Protein 2RFQ (pdb70)

Nearest PDB structures (foldseek):
  2rfq-assembly1_D  TM=1.002E+00  e=4.373E-58  Rhodococcus jostii RHA1
  2rfq-assembly1_C  TM=9.983E-01  e=3.702E-56  Rhodococcus jostii RHA1
  2rfq-assembly1_B  TM=1.002E+00  e=1.526E-55  Rhodococcus jostii RHA1
  3afe-assembly1_D  TM=9.968E-01  e=5.371E-48  Mycobacterium tuberculosis
  7f72-assembly1_A  TM=9.058E-01  e=1.325E-21  Mycobacterium tuberculosis H37Rv

CATH classification: 1.10.540.10 (+2 more: 2.40.110.10, 1.20.140.10)

Solvent-accessible surface area: 53450 Å² total

Foldseek 3Di:
DCVPQLVLLVVCLVVLLVCQQVLLVVLADDPVNCSNVVSLLLLACAFVVLVGNVHQVLVNLVSLLQSLLRHLLRSLLSLQQSCVNLVQLLFAPVLVCVQRVPHSSATEWEAAPEFEFEDDVQATFTWDKGFQGFNHVRHQKYWYWYFYAYPNDGDFIKTAIGGNVQWDWDQDQDDQASSSRSRTITGGDRDGGGPRRMGTLVVLVVVRNSCVPRVRLSSNHPLLSVLLSLQSSLLNLNSLLVLLCVVLVVVLVPDDDPDCSVDPVLLVVLSVQLVVLSVQLSCQSSVLSNVCSVCSVVVHHRDPLSSLSNLQSSLVSLVSSLVSLVSSLVSVPPVSVDPPGPSVRSNSHSVVSCPDPSNPNVVSVCSVCVVVVHDDDPRD/DLVPDQLVLLVVCLVVLLVCQQVLLVVLAHDPVLCSNVVSLLLLACAFVVLVGNVHQVLSNLVSLLQSLLRHLLSSLLSLQQSCVNLVQLLFAPVSQCVQRVPPSSATEWEAAPAFEFEDDPQATFTWDKGFQGFNRVRHQKYWYWYFYAYPRDGDFIKTAIGGNVQWDWDQDQDDQASSSRSRTITGGDRDGTGPSRMGTLVVLVVNRNSCVVRVRLSSPHPLLSVLLSLQSSLLNLNSLLVLLCVVLVVVCVPDDPCSVDPVLLVVLSVQLVVLSVQLSCQSSVLSNVCSVCSVVVHHDDPLSSLSSLQSSLVSLVSSLVSLVSSLVSVPPVSVDPPGPSVRSNSHSVVSCPDPSNPNCVSVCSVCVVVVHDDDPRD/DCPDQLVLLVVCLVVLLVCQQVLLVVLAADPVNCSNVVSLLLLACAFVVLVGNVHQVLVNLVSLLQNLLRHLLVSLLSLQQSCVNLVQLLFAPVLQCVQRVPHSSATEWEAAPAQEFEDDVQFTFTFDKGFQGFNHVRHQKYWYWYFYDYPHDGDFIKTAIGGNVQWDWDQDQDDQASSSRSRTITGGDRDGTGPSRIGTLVVLVVVRNSCVPRVDLSSAACLLSVLLSLQSSLLNLNSLLVLLCVVVVVVDPPVLLVVLSVQLVVLSVQLSCQSSVLSNVCSVQSVVVHHRDVLSSLSNLLSSLVSLVSSLVSLVSSLVSSPPVSVDPPGPSVRSNSHSVVSCPDPSNPNCVSVCSVCVVVVHDDDPRD/DVPDQLCLLVVCLVVLQLCQQVLLVVLAHDPVLVSNVVSLLLLACAFVVLVHVVHQVLVNLVSLLQSLLRHLLSSLLSLQFSCVNLVQLLFAPVLQCVQRVPHSSATEWEAAPAQEFEDDVQFTFTWDKGFQGFNRVRHQKYWYWHFYAYPRDGDFIKTAIGGNVQWDWDQDQDDQASSSRSRTITGGHRDGGGPRRIGTLVVCVVNRNSCVPRVQLSSPHPLLSVLLSLQSSLLSLNSLLVQLCVVVVVVVCPDVLLVVLSVLLVVLSVQLSCQSSVLSNVCSVCSVVVHHDDVLSSLSNLQSSLVSLVSSLVSLVSSLVSSPPVNPDPPGPSVRSNSHSVVSCPDPSNPNCVSVCSVCVVVVHDDDPRD

Structure (mmCIF, N/CA/C/O backbone):
data_2RFQ
#
_entry.id   2RFQ
#
_cell.length_a   73.283
_cell.length_b   76.137
_cell.length_c   80.881
_cell.angle_alpha   83.78
_cell.angle_beta   75.95
_cell.angle_gamma   89.99
#
_symmetry.space_group_name_H-M   'P 1'
#
loop_
_entity.id
_entity.type
_entity.pdbx_description
1 polymer '3-HSA hydroxylase, oxygenase'
2 non-polymer 3-PYRIDINIUM-1-YLPROPANE-1-SULFONATE
3 water water
#
loop_
_atom_site.group_PDB
_atom_site.id
_atom_site.type_symbol
_atom_site.label_atom_id
_atom_site.label_alt_id
_atom_site.label_comp_id
_atom_site.label_asym_id
_atom_site.label_entity_id
_atom_site.label_seq_id
_atom_site.pdbx_PDB_ins_code
_atom_site.Cartn_x
_atom_site.Cartn_y
_atom_site.Cartn_z
_atom_site.occupancy
_atom_site.B_iso_or_equiv
_atom_site.auth_seq_id
_atom_site.auth_comp_id
_atom_site.auth_asym_id
_atom_site.auth_atom_id
_atom_site.pdbx_PDB_model_num
ATOM 1 N N . HIS A 1 7 ? 19.146 2.954 80.811 1.00 25.50 4 HIS A N 1
ATOM 2 C CA . HIS A 1 7 ? 20.022 4.135 81.090 1.00 24.49 4 HIS A CA 1
ATOM 3 C C . HIS A 1 7 ? 19.200 5.408 81.315 1.00 24.04 4 HIS A C 1
ATOM 4 O O . HIS A 1 7 ? 19.763 6.474 81.576 1.00 23.60 4 HIS A O 1
ATOM 11 N N . ASP A 1 8 ? 17.874 5.307 81.243 1.00 24.08 5 ASP A N 1
ATOM 12 C CA A ASP A 1 8 ? 17.079 6.540 81.249 0.50 23.93 5 ASP A CA 1
ATOM 13 C CA B ASP A 1 8 ? 16.969 6.461 81.280 0.50 24.05 5 ASP A CA 1
ATOM 14 C C . ASP A 1 8 ? 16.860 7.133 82.647 1.00 23.41 5 ASP A C 1
ATOM 15 O O . ASP A 1 8 ? 16.236 8.190 82.784 1.00 24.11 5 ASP A O 1
ATOM 24 N N . SER A 1 9 ? 17.416 6.495 83.675 1.00 21.66 6 SER A N 1
ATOM 25 C CA . SER A 1 9 ? 17.457 7.141 84.981 1.00 20.03 6 SER A CA 1
ATOM 26 C C . SER A 1 9 ? 18.723 7.998 85.160 1.00 17.53 6 SER A C 1
ATOM 27 O O . SER A 1 9 ? 18.806 8.769 86.109 1.00 17.47 6 SER A O 1
ATOM 30 N N . HIS A 1 10 ? 19.695 7.884 84.256 1.00 15.16 7 HIS A N 1
ATOM 31 C CA . HIS A 1 10 ? 20.898 8.718 84.374 1.00 13.08 7 HIS A CA 1
ATOM 32 C C . HIS A 1 10 ? 20.498 10.190 84.288 1.00 12.49 7 HIS A C 1
ATOM 33 O O . HIS A 1 10 ? 19.612 10.544 83.498 1.00 11.33 7 HIS A O 1
ATOM 40 N N . GLU A 1 11 ? 21.156 11.036 85.084 1.00 11.88 8 GLU A N 1
ATOM 41 C CA . GLU A 1 11 ? 20.809 12.462 85.156 1.00 11.86 8 GLU A CA 1
ATOM 42 C C . GLU A 1 11 ? 20.876 13.135 83.786 1.00 10.51 8 GLU A C 1
ATOM 43 O O . GLU A 1 11 ? 20.033 13.973 83.463 1.00 10.81 8 GLU A O 1
ATOM 49 N N . VAL A 1 12 ? 21.861 12.753 82.975 1.00 9.16 9 VAL A N 1
ATOM 50 C CA . VAL A 1 12 ? 21.996 13.362 81.649 1.00 9.14 9 VAL A CA 1
ATOM 51 C C . VAL A 1 12 ? 20.785 12.984 80.791 1.00 9.43 9 VAL A C 1
ATOM 52 O O . VAL A 1 12 ? 20.231 13.827 80.071 1.00 9.54 9 VAL A O 1
ATOM 64 N N . GLN A 1 14 ? 17.739 12.101 81.831 1.00 10.19 11 GLN A N 1
ATOM 65 C CA . GLN A 1 14 ? 16.559 12.804 82.334 1.00 10.91 11 GLN A CA 1
ATOM 66 C C . GLN A 1 14 ? 16.524 14.262 81.856 1.00 9.97 11 GLN A C 1
ATOM 67 O O . GLN A 1 14 ? 15.478 14.753 81.446 1.00 10.36 11 GLN A O 1
ATOM 73 N N . ARG A 1 15 ? 17.668 14.945 81.924 1.00 9.55 12 ARG A N 1
ATOM 74 C CA . ARG A 1 15 ? 17.739 16.327 81.467 1.00 9.72 12 ARG A CA 1
ATOM 75 C C . ARG A 1 15 ? 17.501 16.423 79.952 1.00 8.92 12 ARG A C 1
ATOM 76 O O . ARG A 1 15 ? 16.839 17.361 79.482 1.00 9.89 12 ARG A O 1
ATOM 84 N N . LEU A 1 16 ? 18.010 15.444 79.196 1.00 9.23 13 LEU A N 1
ATOM 85 C CA . LEU A 1 16 ? 17.757 15.430 77.746 1.00 9.40 13 LEU A CA 1
ATOM 86 C C . LEU A 1 16 ? 16.269 15.254 77.436 1.00 10.34 13 LEU A C 1
ATOM 87 O O . LEU A 1 16 ? 15.725 15.928 76.561 1.00 10.25 13 LEU A O 1
ATOM 92 N N . ASP A 1 17 ? 15.602 14.362 78.166 1.00 11.46 14 ASP A N 1
ATOM 93 C CA . ASP A 1 17 ? 14.162 14.181 78.012 1.00 12.64 14 ASP A CA 1
ATOM 94 C C . ASP A 1 17 ? 13.387 15.492 78.122 1.00 12.39 14 ASP A C 1
ATOM 95 O O . ASP A 1 17 ? 12.483 15.750 77.323 1.00 13.25 14 ASP A O 1
ATOM 100 N N . ALA A 1 18 ? 13.724 16.294 79.128 1.00 12.31 15 ALA A N 1
ATOM 101 C CA . ALA A 1 18 ? 13.083 17.581 79.364 1.00 12.66 15 ALA A CA 1
ATOM 102 C C . ALA A 1 18 ? 13.297 18.542 78.190 1.00 12.32 15 ALA A C 1
ATOM 103 O O . ALA A 1 18 ? 12.501 19.443 77.971 1.00 12.75 15 ALA A O 1
ATOM 105 N N . LEU A 1 19 ? 14.378 18.338 77.436 1.00 11.33 16 LEU A N 1
ATOM 106 C CA . LEU A 1 19 ? 14.757 19.255 76.365 1.00 12.09 16 LEU A CA 1
ATOM 107 C C . LEU A 1 19 ? 14.145 18.894 75.014 1.00 11.46 16 LEU A C 1
ATOM 108 O O . LEU A 1 19 ? 14.046 19.745 74.114 1.00 12.12 16 LEU A O 1
ATOM 113 N N . LEU A 1 20 ? 13.757 17.632 74.845 1.00 11.02 17 LEU A N 1
ATOM 114 C CA . LEU A 1 20 ? 13.295 17.158 73.517 1.00 10.59 17 LEU A CA 1
ATOM 115 C C . LEU A 1 20 ? 12.202 18.014 72.855 1.00 10.48 17 LEU A C 1
ATOM 116 O O . LEU A 1 20 ? 12.324 18.335 71.660 1.00 11.13 17 LEU A O 1
ATOM 121 N N . PRO A 1 21 ? 11.154 18.402 73.602 1.00 10.72 18 PRO A N 1
ATOM 122 C CA . PRO A 1 21 ? 10.117 19.219 72.942 1.00 10.20 18 PRO A CA 1
ATOM 123 C C . PRO A 1 21 ? 10.677 20.500 72.329 1.00 10.20 18 PRO A C 1
ATOM 124 O O . PRO A 1 21 ? 10.234 20.908 71.259 1.00 10.75 18 PRO A O 1
ATOM 128 N N . THR A 1 22 ? 11.655 21.124 72.993 1.00 10.26 19 THR A N 1
ATOM 129 C CA . THR A 1 22 ? 12.297 22.326 72.464 1.00 10.85 19 THR A CA 1
ATOM 130 C C . THR A 1 22 ? 12.987 21.998 71.155 1.00 10.76 19 THR A C 1
ATOM 131 O O . THR A 1 22 ? 12.809 22.699 70.162 1.00 10.67 19 THR A O 1
ATOM 135 N N . LEU A 1 23 ? 13.748 20.910 71.151 1.00 10.83 20 LEU A N 1
ATOM 136 C CA . LEU A 1 23 ? 14.444 20.478 69.934 1.00 10.62 20 LEU A CA 1
ATOM 137 C C . LEU A 1 23 ? 13.475 20.204 68.770 1.00 10.81 20 LEU A C 1
ATOM 138 O O . LEU A 1 23 ? 13.750 20.608 67.635 1.00 10.88 20 LEU A O 1
ATOM 143 N N . ARG A 1 24 ? 12.355 19.528 69.046 1.00 10.12 21 ARG A N 1
ATOM 144 C CA . ARG A 1 24 ? 11.363 19.249 68.001 1.00 10.72 21 ARG A CA 1
ATOM 145 C C . ARG A 1 24 ? 10.776 20.541 67.471 1.00 10.73 21 ARG A C 1
ATOM 146 O O . ARG A 1 24 ? 10.648 20.708 66.271 1.00 10.31 21 ARG A O 1
ATOM 154 N N . GLU A 1 25 ? 10.403 21.451 68.373 1.00 10.72 22 GLU A N 1
ATOM 155 C CA A GLU A 1 25 ? 9.786 22.714 67.966 0.50 11.67 22 GLU A CA 1
ATOM 156 C CA B GLU A 1 25 ? 9.791 22.728 67.994 0.50 11.91 22 GLU A CA 1
ATOM 157 C C . GLU A 1 25 ? 10.707 23.534 67.075 1.00 11.38 22 GLU A C 1
ATOM 158 O O . GLU A 1 25 ? 10.239 24.251 66.191 1.00 12.52 22 GLU A O 1
ATOM 169 N N . ARG A 1 26 ? 12.018 23.404 67.293 1.00 10.62 23 ARG A N 1
ATOM 170 C CA . ARG A 1 26 ? 12.988 24.190 66.557 1.00 10.41 23 ARG A CA 1
ATOM 171 C C . ARG A 1 26 ? 13.471 23.518 65.282 1.00 10.73 23 ARG A C 1
ATOM 172 O O . ARG A 1 26 ? 14.290 24.102 64.560 1.00 10.30 23 ARG A O 1
ATOM 180 N N . ALA A 1 27 ? 13.016 22.289 65.019 1.00 9.55 24 ALA A N 1
ATOM 181 C CA . ALA A 1 27 ? 13.579 21.543 63.867 1.00 9.29 24 ALA A CA 1
ATOM 182 C C . ALA A 1 27 ? 13.480 22.295 62.522 1.00 9.73 24 ALA A C 1
ATOM 183 O O . ALA A 1 27 ? 14.448 22.273 61.750 1.00 9.07 24 ALA A O 1
ATOM 185 N N . GLN A 1 28 ? 12.345 22.958 62.223 1.00 10.74 25 GLN A N 1
ATOM 186 C CA . GLN A 1 28 ? 12.274 23.658 60.918 1.00 10.71 25 GLN A CA 1
ATOM 187 C C . GLN A 1 28 ? 13.208 24.846 60.904 1.00 10.13 25 GLN A C 1
ATOM 188 O O . GLN A 1 28 ? 13.899 25.092 59.926 1.00 10.26 25 GLN A O 1
ATOM 194 N N . GLU A 1 29 ? 13.236 25.597 62.006 1.00 9.47 26 GLU A N 1
ATOM 195 C CA . GLU A 1 29 ? 14.130 26.735 62.081 1.00 9.17 26 GLU A CA 1
ATOM 196 C C . GLU A 1 29 ? 15.594 26.304 61.900 1.00 8.95 26 GLU A C 1
ATOM 197 O O . GLU A 1 29 ? 16.379 26.958 61.196 1.00 8.74 26 GLU A O 1
ATOM 203 N N . THR A 1 30 ? 15.957 25.201 62.546 1.00 8.46 27 THR A N 1
ATOM 204 C CA . THR A 1 30 ? 17.304 24.666 62.438 1.00 8.51 27 THR A CA 1
ATOM 205 C C . THR A 1 30 ? 17.631 24.346 60.975 1.00 9.18 27 THR A C 1
ATOM 206 O O . THR A 1 30 ? 18.706 24.680 60.488 1.00 10.23 27 THR A O 1
ATOM 210 N N . GLU A 1 31 ? 16.699 23.718 60.262 1.00 9.74 28 GLU A N 1
ATOM 211 C CA . GLU A 1 31 ? 16.909 23.486 58.830 1.00 10.06 28 GLU A CA 1
ATOM 212 C C . GLU A 1 31 ? 17.068 24.801 58.060 1.00 10.05 28 GLU A C 1
ATOM 213 O O . GLU A 1 31 ? 17.988 24.963 57.272 1.00 10.40 28 GLU A O 1
ATOM 219 N N . ASP A 1 32 ? 16.133 25.725 58.286 1.00 10.27 29 ASP A N 1
ATOM 220 C CA . ASP A 1 32 ? 16.106 26.990 57.538 1.00 11.16 29 ASP A CA 1
ATOM 221 C C . ASP A 1 32 ? 17.361 27.818 57.719 1.00 10.61 29 ASP A C 1
ATOM 222 O O . ASP A 1 32 ? 17.849 28.473 56.779 1.00 12.35 29 ASP A O 1
ATOM 227 N N . LEU A 1 33 ? 17.899 27.824 58.942 1.00 9.82 30 LEU A N 1
ATOM 228 C CA . LEU A 1 33 ? 19.121 28.588 59.230 1.00 10.39 30 LEU A CA 1
ATOM 229 C C . LEU A 1 33 ? 20.401 27.816 58.891 1.00 10.10 30 LEU A C 1
ATOM 230 O O . LEU A 1 33 ? 21.495 28.368 58.953 1.00 11.05 30 LEU A O 1
ATOM 235 N N . ARG A 1 34 ? 20.259 26.521 58.564 1.00 9.76 31 ARG A N 1
ATOM 236 C CA . ARG A 1 34 ? 21.425 25.669 58.197 1.00 10.71 31 ARG A CA 1
ATOM 237 C C . ARG A 1 34 ? 22.486 25.583 59.317 1.00 10.61 31 ARG A C 1
ATOM 238 O O . ARG A 1 34 ? 23.688 25.438 59.058 1.00 10.81 31 ARG A O 1
ATOM 246 N N . ARG A 1 35 ? 22.023 25.619 60.561 1.00 10.68 32 ARG A N 1
ATOM 247 C CA . ARG A 1 35 ? 22.935 25.659 61.688 1.00 11.75 32 ARG A CA 1
ATOM 248 C C . ARG A 1 35 ? 22.145 25.274 62.922 1.00 10.31 32 ARG A C 1
ATOM 249 O O . ARG A 1 35 ? 20.968 25.617 63.055 1.00 10.52 32 ARG A O 1
ATOM 257 N N . ILE A 1 36 ? 22.787 24.543 63.838 1.00 10.11 33 ILE A N 1
ATOM 258 C CA . ILE A 1 36 ? 22.130 24.280 65.107 1.00 9.42 33 ILE A CA 1
ATOM 259 C C . ILE A 1 36 ? 22.055 25.601 65.884 1.00 9.60 33 ILE A C 1
ATOM 260 O O . ILE A 1 36 ? 23.044 26.317 65.975 1.00 10.39 33 ILE A O 1
ATOM 265 N N . PRO A 1 37 ? 20.881 25.944 66.418 1.00 9.97 34 PRO A N 1
ATOM 266 C CA . PRO A 1 37 ? 20.774 27.165 67.225 1.00 9.93 34 PRO A CA 1
ATOM 267 C C . PRO A 1 37 ? 21.741 27.173 68.420 1.00 8.88 34 PRO A C 1
ATOM 268 O O . PRO A 1 37 ? 21.993 26.132 69.075 1.00 8.38 34 PRO A O 1
ATOM 272 N N . ASP A 1 38 ? 22.301 28.347 68.681 1.00 9.02 35 ASP A N 1
ATOM 273 C CA . ASP A 1 38 ? 23.219 28.527 69.812 1.00 8.96 35 ASP A CA 1
ATOM 274 C C . ASP A 1 38 ? 22.536 28.067 71.093 1.00 8.80 35 ASP A C 1
ATOM 275 O O . ASP A 1 38 ? 23.169 27.414 71.935 1.00 8.95 35 ASP A O 1
ATOM 280 N N . ASP A 1 39 ? 21.243 28.385 71.224 1.00 8.62 36 ASP A N 1
ATOM 281 C CA . ASP A 1 39 ? 20.561 28.114 72.481 1.00 9.20 36 ASP A CA 1
ATOM 282 C C . ASP A 1 39 ? 20.337 26.615 72.664 1.00 9.77 36 ASP A C 1
ATOM 283 O O . ASP A 1 39 ? 20.355 26.121 73.799 1.00 9.77 36 ASP A O 1
ATOM 288 N N . SER A 1 40 ? 20.179 25.880 71.562 1.00 9.39 37 SER A N 1
ATOM 289 C CA . SER A 1 40 ? 20.132 24.405 71.654 1.00 9.74 37 SER A CA 1
ATOM 290 C C . SER A 1 40 ? 21.465 23.830 72.123 1.00 9.73 37 SER A C 1
ATOM 291 O O . SER A 1 40 ? 21.523 22.942 72.983 1.00 9.41 37 SER A O 1
ATOM 302 N N . LYS A 1 42 ? 23.716 25.352 73.878 1.00 8.42 39 LYS A N 1
ATOM 303 C CA . LYS A 1 42 ? 23.852 25.730 75.286 1.00 9.73 39 LYS A CA 1
ATOM 304 C C . LYS A 1 42 ? 23.040 24.795 76.186 1.00 9.17 39 LYS A C 1
ATOM 305 O O . LYS A 1 42 ? 23.549 24.307 77.198 1.00 8.80 39 LYS A O 1
ATOM 311 N N . ALA A 1 43 ? 21.799 24.511 75.788 1.00 9.03 40 ALA A N 1
ATOM 312 C CA . ALA A 1 43 ? 20.939 23.635 76.592 1.00 8.86 40 ALA A CA 1
ATOM 313 C C . ALA A 1 43 ? 21.535 22.234 76.635 1.00 8.52 40 ALA A C 1
ATOM 314 O O . ALA A 1 43 ? 21.529 21.584 77.692 1.00 8.75 40 ALA A O 1
ATOM 316 N N . LEU A 1 44 ? 22.037 21.767 75.491 1.00 8.55 41 LEU A N 1
ATOM 317 C CA . LEU A 1 44 ? 22.686 20.444 75.440 1.00 8.41 41 LEU A CA 1
ATOM 318 C C . LEU A 1 44 ? 23.893 20.392 76.394 1.00 9.27 41 LEU A C 1
ATOM 319 O O . LEU A 1 44 ? 24.051 19.425 77.167 1.00 8.71 41 LEU A O 1
ATOM 324 N N . GLN A 1 45 ? 24.699 21.453 76.376 1.00 8.97 42 GLN A N 1
ATOM 325 C CA . GLN A 1 45 ? 25.851 21.562 77.274 1.00 9.75 42 GLN A CA 1
ATOM 326 C C . GLN A 1 45 ? 25.369 21.464 78.736 1.00 9.67 42 GLN A C 1
ATOM 327 O O . GLN A 1 45 ? 25.925 20.709 79.539 1.00 9.42 42 GLN A O 1
ATOM 333 N N . GLU A 1 46 ? 24.313 22.207 79.057 1.00 9.16 43 GLU A N 1
ATOM 334 C CA . GLU A 1 46 ? 23.798 22.224 80.428 1.00 9.55 43 GLU A CA 1
ATOM 335 C C . GLU A 1 46 ? 23.231 20.879 80.899 1.00 9.35 43 GLU A C 1
ATOM 336 O O . GLU A 1 46 ? 23.177 20.625 82.100 1.00 10.65 43 GLU A O 1
ATOM 342 N N . THR A 1 47 ? 22.854 20.001 79.970 1.00 8.95 44 THR A N 1
ATOM 343 C CA . THR A 1 47 ? 22.408 18.655 80.390 1.00 8.37 44 THR A CA 1
ATOM 344 C C . THR A 1 47 ? 23.576 17.806 80.894 1.00 8.31 44 THR A C 1
ATOM 345 O O . THR A 1 47 ? 23.355 16.828 81.586 1.00 8.60 44 THR A O 1
ATOM 349 N N . GLY A 1 48 ? 24.797 18.173 80.511 1.00 8.14 45 GLY A N 1
ATOM 350 C CA . GLY A 1 48 ? 25.976 17.340 80.755 1.00 8.24 45 GLY A CA 1
ATOM 351 C C . GLY A 1 48 ? 26.342 16.431 79.592 1.00 8.76 45 GLY A C 1
ATOM 352 O O . GLY A 1 48 ? 27.324 15.687 79.649 1.00 8.11 45 GLY A O 1
ATOM 353 N N . PHE A 1 49 ? 25.552 16.488 78.520 1.00 7.93 46 PHE A N 1
ATOM 354 C CA . PHE A 1 49 ? 25.743 15.600 77.383 1.00 7.61 46 PHE A CA 1
ATOM 355 C C . PHE A 1 49 ? 27.175 15.572 76.837 1.00 7.44 46 PHE A C 1
ATOM 356 O O . PHE A 1 49 ? 27.723 14.500 76.599 1.00 8.96 46 PHE A O 1
ATOM 364 N N . PHE A 1 50 ? 27.756 16.744 76.592 1.00 8.27 47 PHE A N 1
ATOM 365 C CA . PHE A 1 50 ? 29.091 16.773 75.969 1.00 8.65 47 PHE A CA 1
ATOM 366 C C . PHE A 1 50 ? 30.161 16.194 76.902 1.00 8.71 47 PHE A C 1
ATOM 367 O O . PHE A 1 50 ? 31.194 15.720 76.433 1.00 8.68 47 PHE A O 1
ATOM 375 N N . ARG A 1 51 ? 29.874 16.192 78.202 1.00 9.41 48 ARG A N 1
ATOM 376 C CA . ARG A 1 51 ? 30.809 15.616 79.180 1.00 8.80 48 ARG A CA 1
ATOM 377 C C . ARG A 1 51 ? 30.769 14.088 79.238 1.00 9.04 48 ARG A C 1
ATOM 378 O O . ARG A 1 51 ? 31.613 13.483 79.895 1.00 8.03 48 ARG A O 1
ATOM 386 N N . LEU A 1 52 ? 29.808 13.463 78.557 1.00 8.83 49 LEU A N 1
ATOM 387 C CA . LEU A 1 52 ? 29.627 12.017 78.697 1.00 8.49 49 LEU A CA 1
ATOM 388 C C . LEU A 1 52 ? 30.897 11.189 78.450 1.00 8.56 49 LEU A C 1
ATOM 389 O O . LEU A 1 52 ? 31.217 10.335 79.273 1.00 8.60 49 LEU A O 1
ATOM 394 N N . LEU A 1 53 ? 31.595 11.429 77.336 1.00 7.58 50 LEU A N 1
ATOM 395 C CA . LEU A 1 53 ? 32.840 10.682 77.061 1.00 8.43 50 LEU A CA 1
ATOM 396 C C . LEU A 1 53 ? 34.114 11.474 77.417 1.00 8.51 50 LEU A C 1
ATOM 397 O O . LEU A 1 53 ? 35.233 11.062 77.063 1.00 8.78 50 LEU A O 1
ATOM 402 N N . GLN A 1 54 ? 33.931 12.621 78.072 1.00 8.61 51 GLN A N 1
ATOM 403 C CA . GLN A 1 54 ? 35.065 13.434 78.527 1.00 8.68 51 GLN A CA 1
ATOM 404 C C . GLN A 1 54 ? 35.708 12.811 79.783 1.00 8.56 51 GLN A C 1
ATOM 405 O O . GLN A 1 54 ? 35.000 12.228 80.599 1.00 8.82 51 GLN A O 1
ATOM 411 N N . PRO A 1 55 ? 37.049 12.863 79.889 1.00 9.35 52 PRO A N 1
ATOM 412 C CA . PRO A 1 55 ? 37.732 12.267 81.067 1.00 9.26 52 PRO A CA 1
ATOM 413 C C . PRO A 1 55 ? 37.333 12.871 82.409 1.00 10.46 52 PRO A C 1
ATOM 414 O O . PRO A 1 55 ? 36.980 14.062 82.497 1.00 10.97 52 PRO A O 1
ATOM 418 N N . GLU A 1 56 ? 37.361 12.029 83.440 1.00 10.14 53 GLU A N 1
ATOM 419 C CA . GLU A 1 56 ? 37.076 12.491 84.790 1.00 11.40 53 GLU A CA 1
ATOM 420 C C . GLU A 1 56 ? 37.967 13.682 85.198 1.00 11.55 53 GLU A C 1
ATOM 421 O O . GLU A 1 56 ? 37.515 14.583 85.913 1.00 11.62 53 GLU A O 1
ATOM 427 N N . GLN A 1 57 ? 39.219 13.707 84.732 1.00 10.95 54 GLN A N 1
ATOM 428 C CA . GLN A 1 57 ? 40.143 14.776 85.175 1.00 11.01 54 GLN A CA 1
ATOM 429 C C . GLN A 1 57 ? 39.667 16.156 84.711 1.00 11.15 54 GLN A C 1
ATOM 430 O O . GLN A 1 57 ? 40.051 17.175 85.294 1.00 11.32 54 GLN A O 1
ATOM 436 N N . TRP A 1 58 ? 38.823 16.183 83.674 1.00 10.71 55 TRP A N 1
ATOM 437 C CA . TRP A 1 58 ? 38.303 17.436 83.113 1.00 10.61 55 TRP A CA 1
ATOM 438 C C . TRP A 1 58 ? 36.830 17.671 83.515 1.00 11.14 55 TRP A C 1
ATOM 439 O O . TRP A 1 58 ? 36.130 18.498 82.924 1.00 12.06 55 TRP A O 1
ATOM 450 N N . GLY A 1 59 ? 36.359 16.927 84.511 1.00 10.45 56 GLY A N 1
ATOM 451 C CA . GLY A 1 59 ? 34.989 17.063 84.988 1.00 9.96 56 GLY A CA 1
ATOM 452 C C . GLY A 1 59 ? 33.994 16.220 84.206 1.00 9.96 56 GLY A C 1
ATOM 453 O O . GLY A 1 59 ? 32.791 16.417 84.328 1.00 10.15 56 GLY A O 1
ATOM 454 N N . GLY A 1 60 ? 34.504 15.259 83.434 1.00 9.69 57 GLY A N 1
ATOM 455 C CA . GLY A 1 60 ? 33.651 14.424 82.573 1.00 9.15 57 GLY A CA 1
ATOM 456 C C . GLY A 1 60 ? 33.198 13.127 83.214 1.00 9.60 57 GLY A C 1
ATOM 457 O O . GLY A 1 60 ? 33.668 12.748 84.307 1.00 9.96 57 GLY A O 1
ATOM 458 N N . TYR A 1 61 ? 32.277 12.436 82.540 1.00 8.46 58 TYR A N 1
ATOM 459 C CA . TYR A 1 61 ? 31.727 11.183 83.052 1.00 8.87 58 TYR A CA 1
ATOM 460 C C . TYR A 1 61 ? 32.524 9.952 82.648 1.00 8.26 58 TYR A C 1
ATOM 461 O O . TYR A 1 61 ? 32.315 8.890 83.233 1.00 8.40 58 TYR A O 1
ATOM 470 N N . GLN A 1 62 ? 33.402 10.083 81.645 1.00 7.63 59 GLN A N 1
ATOM 471 C CA . GLN A 1 62 ? 34.072 8.906 81.036 1.00 7.81 59 GLN A CA 1
ATOM 472 C C . GLN A 1 62 ? 33.174 7.665 81.035 1.00 8.83 59 GLN A C 1
ATOM 473 O O . GLN A 1 62 ? 33.513 6.597 81.570 1.00 9.11 59 GLN A O 1
ATOM 479 N N . ALA A 1 63 ? 32.006 7.833 80.423 1.00 8.75 60 ALA A N 1
ATOM 480 C CA . ALA A 1 63 ? 30.863 6.959 80.628 1.00 9.23 60 ALA A CA 1
ATOM 481 C C . ALA A 1 63 ? 30.979 5.647 79.874 1.00 8.98 60 ALA A C 1
ATOM 482 O O . ALA A 1 63 ? 31.742 5.545 78.909 1.00 10.18 60 ALA A O 1
ATOM 484 N N . ASP A 1 64 ? 30.211 4.657 80.319 1.00 9.17 61 ASP A N 1
ATOM 485 C CA . ASP A 1 64 ? 29.827 3.501 79.493 1.00 8.72 61 ASP A CA 1
ATOM 486 C C . ASP A 1 64 ? 29.406 4.033 78.108 1.00 8.17 61 ASP A C 1
ATOM 487 O O . ASP A 1 64 ? 28.531 4.889 78.009 1.00 8.26 61 ASP A O 1
ATOM 492 N N . PRO A 1 65 ? 30.052 3.560 77.026 1.00 7.21 62 PRO A N 1
ATOM 493 C CA . PRO A 1 65 ? 29.733 4.102 75.695 1.00 7.44 62 PRO A CA 1
ATOM 494 C C . PRO A 1 65 ? 28.294 3.879 75.282 1.00 7.41 62 PRO A C 1
ATOM 495 O O . PRO A 1 65 ? 27.775 4.670 74.487 1.00 7.61 62 PRO A O 1
ATOM 499 N N . VAL A 1 66 ? 27.636 2.854 75.839 1.00 7.39 63 VAL A N 1
ATOM 500 C CA . VAL A 1 66 ? 26.216 2.635 75.507 1.00 7.61 63 VAL A CA 1
ATOM 501 C C . VAL A 1 66 ? 25.380 3.820 76.013 1.00 7.78 63 VAL A C 1
ATOM 502 O O . VAL A 1 66 ? 24.425 4.225 75.375 1.00 7.88 63 VAL A O 1
ATOM 506 N N . LEU A 1 67 ? 25.742 4.375 77.158 1.00 7.29 64 LEU A N 1
ATOM 507 C CA . LEU A 1 67 ? 25.026 5.557 77.652 1.00 7.76 64 LEU A CA 1
ATOM 508 C C . LEU A 1 67 ? 25.162 6.710 76.649 1.00 8.22 64 LEU A C 1
ATOM 509 O O . LEU A 1 67 ? 24.173 7.372 76.328 1.00 8.45 64 LEU A O 1
ATOM 514 N N . PHE A 1 68 ? 26.373 6.917 76.136 1.00 7.91 65 PHE A N 1
ATOM 515 C CA . PHE A 1 68 ? 26.613 7.988 75.171 1.00 8.00 65 PHE A CA 1
ATOM 516 C C . PHE A 1 68 ? 25.752 7.779 73.916 1.00 8.49 65 PHE A C 1
ATOM 517 O O . PHE A 1 68 ? 25.054 8.716 73.470 1.00 7.38 65 PHE A O 1
ATOM 525 N N . TYR A 1 69 ? 25.768 6.560 73.350 1.00 7.68 66 TYR A N 1
ATOM 526 C CA . TYR A 1 69 ? 24.998 6.343 72.117 1.00 7.45 66 TYR A CA 1
ATOM 527 C C . TYR A 1 69 ? 23.487 6.389 72.359 1.00 7.41 66 TYR A C 1
ATOM 528 O O . TYR A 1 69 ? 22.728 6.789 71.469 1.00 8.02 66 TYR A O 1
ATOM 537 N N . SER A 1 70 ? 23.066 6.017 73.570 1.00 6.66 67 SER A N 1
ATOM 538 C CA . SER A 1 70 ? 21.650 6.101 73.973 1.00 7.72 67 SER A CA 1
ATOM 539 C C . SER A 1 70 ? 21.216 7.564 74.012 1.00 7.84 67 SER A C 1
ATOM 540 O O . SER A 1 70 ? 20.105 7.898 73.581 1.00 8.92 67 SER A O 1
ATOM 543 N N . ALA A 1 71 ? 22.107 8.430 74.492 1.00 7.26 68 ALA A N 1
ATOM 544 C CA . ALA A 1 71 ? 21.833 9.885 74.541 1.00 7.61 68 ALA A CA 1
ATOM 545 C C . ALA A 1 71 ? 21.717 10.449 73.129 1.00 6.77 68 ALA A C 1
ATOM 546 O O . ALA A 1 71 ? 20.798 11.221 72.813 1.00 7.33 68 ALA A O 1
ATOM 548 N N . VAL A 1 72 ? 22.639 10.019 72.266 1.00 6.74 69 VAL A N 1
ATOM 549 C CA . VAL A 1 72 ? 22.604 10.395 70.853 1.00 7.09 69 VAL A CA 1
ATOM 550 C C . VAL A 1 72 ? 21.298 9.985 70.184 1.00 7.17 69 VAL A C 1
ATOM 551 O O . VAL A 1 72 ? 20.654 10.804 69.503 1.00 8.19 69 VAL A O 1
ATOM 555 N N . ARG A 1 73 ? 20.930 8.727 70.391 1.00 7.55 70 ARG A N 1
ATOM 556 C CA A ARG A 1 73 ? 19.683 8.193 69.845 0.50 6.97 70 ARG A CA 1
ATOM 557 C CA B ARG A 1 73 ? 19.697 8.192 69.842 0.50 8.10 70 ARG A CA 1
ATOM 558 C C . ARG A 1 73 ? 18.506 9.075 70.243 1.00 8.17 70 ARG A C 1
ATOM 559 O O . ARG A 1 73 ? 17.671 9.435 69.399 1.00 8.49 70 ARG A O 1
ATOM 574 N N . LYS A 1 74 ? 18.446 9.435 71.528 1.00 7.17 71 LYS A N 1
ATOM 575 C CA . LYS A 1 74 ? 17.364 10.293 72.034 1.00 8.39 71 LYS A CA 1
ATOM 576 C C . LYS A 1 74 ? 17.351 11.666 71.341 1.00 7.60 71 LYS A C 1
ATOM 577 O O . LYS A 1 74 ? 16.309 12.110 70.856 1.00 8.46 71 LYS A O 1
ATOM 583 N N . ILE A 1 75 ? 18.500 12.346 71.327 1.00 7.19 72 ILE A N 1
ATOM 584 C CA . ILE A 1 75 ? 18.555 13.680 70.694 1.00 7.00 72 ILE A CA 1
ATOM 585 C C . ILE A 1 75 ? 18.123 13.621 69.235 1.00 7.68 72 ILE A C 1
ATOM 586 O O . ILE A 1 75 ? 17.292 14.435 68.776 1.00 7.81 72 ILE A O 1
ATOM 591 N N . ALA A 1 76 ? 18.680 12.659 68.508 1.00 7.49 73 ALA A N 1
ATOM 592 C CA . ALA A 1 76 ? 18.394 12.527 67.068 1.00 7.63 73 ALA A CA 1
ATOM 593 C C . ALA A 1 76 ? 16.931 12.206 66.780 1.00 7.77 73 ALA A C 1
ATOM 594 O O . ALA A 1 76 ? 16.454 12.478 65.675 1.00 8.24 73 ALA A O 1
ATOM 596 N N . SER A 1 77 ? 16.226 11.582 67.733 1.00 7.11 74 SER A N 1
ATOM 597 C CA . SER A 1 77 ? 14.803 11.286 67.564 1.00 7.79 74 SER A CA 1
ATOM 598 C C . SER A 1 77 ? 13.923 12.552 67.572 1.00 7.70 74 SER A C 1
ATOM 599 O O . SER A 1 77 ? 12.744 12.493 67.183 1.00 7.96 74 SER A O 1
ATOM 602 N N . ALA A 1 78 ? 14.480 13.642 68.111 1.00 7.31 75 ALA A N 1
ATOM 603 C CA . ALA A 1 78 ? 13.803 14.961 68.128 1.00 8.14 75 ALA A CA 1
ATOM 604 C C . ALA A 1 78 ? 14.201 15.859 66.957 1.00 7.90 75 ALA A C 1
ATOM 605 O O . ALA A 1 78 ? 13.353 16.548 66.383 1.00 7.73 75 ALA A O 1
ATOM 607 N N . CYS A 1 79 ? 15.486 15.865 66.616 1.00 7.59 76 CYS A N 1
ATOM 608 C CA . CYS A 1 79 ? 15.972 16.707 65.526 1.00 8.01 76 CYS A CA 1
ATOM 609 C C . CYS A 1 79 ? 17.178 15.983 64.934 1.00 7.42 76 CYS A C 1
ATOM 610 O O . CYS A 1 79 ? 18.185 15.775 65.641 1.00 8.24 76 CYS A O 1
ATOM 613 N N . GLY A 1 80 ? 17.052 15.564 63.667 1.00 7.30 77 GLY A N 1
ATOM 614 C CA . GLY A 1 80 ? 18.109 14.785 63.033 1.00 7.75 77 GLY A CA 1
ATOM 615 C C . GLY A 1 80 ? 19.432 15.527 62.992 1.00 7.57 77 GLY A C 1
ATOM 616 O O . GLY A 1 80 ? 20.494 14.961 63.304 1.00 8.52 77 GLY A O 1
ATOM 617 N N . SER A 1 81 ? 19.391 16.787 62.561 1.00 7.63 78 SER A N 1
ATOM 618 C CA . SER A 1 81 ? 20.615 17.595 62.527 1.00 8.09 78 SER A CA 1
ATOM 619 C C . SER A 1 81 ? 21.246 17.793 63.904 1.00 8.01 78 SER A C 1
ATOM 620 O O . SER A 1 81 ? 22.477 17.681 64.055 1.00 7.86 78 SER A O 1
ATOM 623 N N . THR A 1 82 ? 20.426 18.103 64.906 1.00 7.93 79 THR A N 1
ATOM 624 C CA . THR A 1 82 ? 20.964 18.291 66.255 1.00 8.18 79 THR A CA 1
ATOM 625 C C . THR A 1 82 ? 21.579 16.986 66.761 1.00 8.45 79 THR A C 1
ATOM 626 O O . THR A 1 82 ? 22.669 16.996 67.345 1.00 9.01 79 THR A O 1
ATOM 630 N N . GLY A 1 83 ? 20.914 15.866 66.480 1.00 8.69 80 GLY A N 1
ATOM 631 C CA . GLY A 1 83 ? 21.432 14.550 66.889 1.00 8.68 80 GLY A CA 1
ATOM 632 C C . GLY A 1 83 ? 22.754 14.219 66.215 1.00 8.66 80 GLY A C 1
ATOM 633 O O . GLY A 1 83 ? 23.686 13.711 66.860 1.00 9.49 80 GLY A O 1
ATOM 634 N N . TRP A 1 84 ? 22.833 14.532 64.922 1.00 8.05 81 TRP A N 1
ATOM 635 C CA . TRP A 1 84 ? 24.055 14.303 64.151 1.00 8.79 81 TRP A CA 1
ATOM 636 C C . TRP A 1 84 ? 25.220 15.104 64.712 1.00 9.02 81 TRP A C 1
ATOM 637 O O . TRP A 1 84 ? 26.304 14.552 64.973 1.00 9.49 81 TRP A O 1
ATOM 648 N N . VAL A 1 85 ? 24.997 16.395 64.891 1.00 8.76 82 VAL A N 1
ATOM 649 C CA . VAL A 1 85 ? 26.047 17.271 65.455 1.00 9.26 82 VAL A CA 1
ATOM 650 C C . VAL A 1 85 ? 26.431 16.835 66.870 1.00 9.13 82 VAL A C 1
ATOM 651 O O . VAL A 1 85 ? 27.624 16.794 67.212 1.00 9.35 82 VAL A O 1
ATOM 655 N N . SER A 1 86 ? 25.431 16.496 67.681 1.00 9.36 83 SER A N 1
ATOM 656 C CA . SER A 1 86 ? 25.677 16.121 69.073 1.00 9.34 83 SER A CA 1
ATOM 657 C C . SER A 1 86 ? 26.576 14.889 69.128 1.00 9.28 83 SER A C 1
ATOM 658 O O . SER A 1 86 ? 27.534 14.822 69.896 1.00 8.78 83 SER A O 1
ATOM 661 N N . SER A 1 87 ? 26.274 13.920 68.285 1.00 8.64 84 SER A N 1
ATOM 662 C CA . SER A 1 87 ? 27.050 12.687 68.282 1.00 8.93 84 SER A CA 1
ATOM 663 C C . SER A 1 87 ? 28.513 12.933 67.930 1.00 9.15 84 SER A C 1
ATOM 664 O O . SER A 1 87 ? 29.425 12.491 68.645 1.00 9.02 84 SER A O 1
ATOM 667 N N . ILE A 1 88 ? 28.742 13.670 66.837 1.00 8.83 85 ILE A N 1
ATOM 668 C CA . ILE A 1 88 ? 30.110 13.855 66.338 1.00 10.42 85 ILE A CA 1
ATOM 669 C C . ILE A 1 88 ? 30.918 14.757 67.285 1.00 9.84 85 ILE A C 1
ATOM 670 O O . ILE A 1 88 ? 32.051 14.407 67.689 1.00 10.07 85 ILE A O 1
ATOM 675 N N . ILE A 1 89 ? 30.346 15.889 67.672 1.00 9.40 86 ILE A N 1
ATOM 676 C CA A ILE A 1 89 ? 31.056 16.773 68.600 0.50 8.97 86 ILE A CA 1
ATOM 677 C CA B ILE A 1 89 ? 31.012 16.794 68.623 0.50 9.14 86 ILE A CA 1
ATOM 678 C C . ILE A 1 89 ? 31.289 16.065 69.947 1.00 9.19 86 ILE A C 1
ATOM 679 O O . ILE A 1 89 ? 32.352 16.195 70.540 1.00 9.12 86 ILE A O 1
ATOM 688 N N . GLY A 1 90 ? 30.308 15.287 70.396 1.00 8.96 87 GLY A N 1
ATOM 689 C CA . GLY A 1 90 ? 30.451 14.565 71.653 1.00 8.87 87 GLY A CA 1
ATOM 690 C C . GLY A 1 90 ? 31.593 13.555 71.592 1.00 9.02 87 GLY A C 1
ATOM 691 O O . GLY A 1 90 ? 32.337 13.389 72.557 1.00 10.27 87 GLY A O 1
ATOM 692 N N . VAL A 1 91 ? 31.734 12.867 70.457 1.00 8.57 88 VAL A N 1
ATOM 693 C CA . VAL A 1 91 ? 32.765 11.831 70.360 1.00 8.90 88 VAL A CA 1
ATOM 694 C C . VAL A 1 91 ? 34.171 12.438 70.308 1.00 8.12 88 VAL A C 1
ATOM 695 O O . VAL A 1 91 ? 35.154 11.779 70.645 1.00 9.11 88 VAL A O 1
ATOM 699 N N . HIS A 1 92 ? 34.275 13.708 69.896 1.00 7.41 89 HIS A N 1
ATOM 700 C CA . HIS A 1 92 ? 35.590 14.348 69.869 1.00 8.76 89 HIS A CA 1
ATOM 701 C C . HIS A 1 92 ? 36.179 14.479 71.261 1.00 8.62 89 HIS A C 1
ATOM 702 O O . HIS A 1 92 ? 37.386 14.575 71.402 1.00 9.64 89 HIS A O 1
ATOM 709 N N . ASN A 1 93 ? 35.328 14.475 72.284 1.00 8.73 90 ASN A N 1
ATOM 710 C CA . ASN A 1 93 ? 35.817 14.557 73.678 1.00 8.31 90 ASN A CA 1
ATOM 711 C C . ASN A 1 93 ? 36.435 13.240 74.127 1.00 9.58 90 ASN A C 1
ATOM 712 O O . ASN A 1 93 ? 37.321 13.218 74.983 1.00 10.74 90 ASN A O 1
ATOM 717 N N . TRP A 1 94 ? 35.975 12.163 73.508 1.00 9.09 91 TRP A N 1
ATOM 718 C CA . TRP A 1 94 ? 36.598 10.855 73.638 1.00 8.75 91 TRP A CA 1
ATOM 719 C C . TRP A 1 94 ? 37.950 10.866 72.892 1.00 9.38 91 TRP A C 1
ATOM 720 O O . TRP A 1 94 ? 38.980 10.441 73.421 1.00 9.32 91 TRP A O 1
ATOM 731 N N . HIS A 1 95 ? 37.940 11.345 71.655 1.00 8.82 92 HIS A N 1
ATOM 732 C CA . HIS A 1 95 ? 39.170 11.365 70.844 1.00 9.32 92 HIS A CA 1
ATOM 733 C C . HIS A 1 95 ? 40.260 12.204 71.519 1.00 9.79 92 HIS A C 1
ATOM 734 O O . HIS A 1 95 ? 41.421 11.774 71.604 1.00 8.82 92 HIS A O 1
ATOM 741 N N . LEU A 1 96 ? 39.892 13.371 72.052 1.00 9.87 93 LEU A N 1
ATOM 742 C CA . LEU A 1 96 ? 40.897 14.226 72.679 1.00 10.63 93 LEU A CA 1
ATOM 743 C C . LEU A 1 96 ? 41.545 13.581 73.908 1.00 10.12 93 LEU A C 1
ATOM 744 O O . LEU A 1 96 ? 42.691 13.872 74.226 1.00 10.32 93 LEU A O 1
ATOM 749 N N . ALA A 1 97 ? 40.808 12.716 74.603 1.00 9.51 94 ALA A N 1
ATOM 750 C CA . ALA A 1 97 ? 41.337 11.981 75.759 1.00 10.23 94 ALA A CA 1
ATOM 751 C C . ALA A 1 97 ? 42.565 11.145 75.406 1.00 10.37 94 ALA A C 1
ATOM 752 O O . ALA A 1 97 ? 43.316 10.758 76.295 1.00 10.31 94 ALA A O 1
ATOM 754 N N . LEU A 1 98 ? 42.723 10.844 74.109 1.00 10.16 95 LEU A N 1
ATOM 755 C CA . LEU A 1 98 ? 43.818 10.014 73.627 1.00 10.65 95 LEU A CA 1
ATOM 756 C C . LEU A 1 98 ? 45.045 10.845 73.260 1.00 10.34 95 LEU A C 1
ATOM 757 O O . LEU A 1 98 ? 46.156 10.308 73.200 1.00 9.78 95 LEU A O 1
ATOM 762 N N . PHE A 1 99 ? 44.853 12.148 73.033 1.00 9.29 96 PHE A N 1
ATOM 763 C CA . PHE A 1 99 ? 45.975 13.037 72.746 1.00 8.71 96 PHE A CA 1
ATOM 764 C C . PHE A 1 99 ? 46.817 13.211 74.015 1.00 9.70 96 PHE A C 1
ATOM 765 O O . PHE A 1 99 ? 46.396 12.848 75.125 1.00 10.45 96 PHE A O 1
ATOM 773 N N . SER A 1 100 ? 47.995 13.797 73.841 1.00 9.19 97 SER A N 1
ATOM 774 C CA . SER A 1 100 ? 48.876 14.085 74.972 1.00 10.03 97 SER A CA 1
ATOM 775 C C . SER A 1 100 ? 48.141 14.901 76.036 1.00 10.29 97 SER A C 1
ATOM 776 O O . SER A 1 100 ? 47.220 15.696 75.724 1.00 10.09 97 SER A O 1
ATOM 779 N N . GLN A 1 101 ? 48.577 14.736 77.287 1.00 9.54 98 GLN A N 1
ATOM 780 C CA . GLN A 1 101 ? 48.054 15.529 78.380 1.00 10.18 98 GLN A CA 1
ATOM 781 C C . GLN A 1 101 ? 48.172 17.021 78.063 1.00 10.19 98 GLN A C 1
ATOM 782 O O . GLN A 1 101 ? 47.275 17.813 78.388 1.00 10.87 98 GLN A O 1
ATOM 788 N N . GLN A 1 102 ? 49.269 17.406 77.411 1.00 10.79 99 GLN A N 1
ATOM 789 C CA . GLN A 1 102 ? 49.507 18.819 77.113 1.00 11.57 99 GLN A CA 1
ATOM 790 C C . GLN A 1 102 ? 48.467 19.344 76.140 1.00 10.98 99 GLN A C 1
ATOM 791 O O . GLN A 1 102 ? 47.977 20.458 76.297 1.00 11.06 99 GLN A O 1
ATOM 797 N N . ALA A 1 103 ? 48.116 18.531 75.141 1.00 10.03 100 ALA A N 1
ATOM 798 C CA . ALA A 1 103 ? 47.069 18.918 74.179 1.00 9.50 100 ALA A CA 1
ATOM 799 C C . ALA A 1 103 ? 45.711 19.097 74.882 1.00 9.24 100 ALA A C 1
ATOM 800 O O . ALA A 1 103 ? 44.987 20.066 74.634 1.00 9.02 100 ALA A O 1
ATOM 802 N N . GLN A 1 104 ? 45.382 18.182 75.789 1.00 9.47 101 GLN A N 1
ATOM 803 C CA . GLN A 1 104 ? 44.128 18.317 76.560 1.00 9.65 101 GLN A CA 1
ATOM 804 C C . GLN A 1 104 ? 44.135 19.577 77.419 1.00 9.97 101 GLN A C 1
ATOM 805 O O . GLN A 1 104 ? 43.130 20.261 77.521 1.00 10.52 101 GLN A O 1
ATOM 811 N N . GLU A 1 105 ? 45.280 19.880 78.033 1.00 10.24 102 GLU A N 1
ATOM 812 C CA . GLU A 1 105 ? 45.432 21.108 78.796 1.00 10.95 102 GLU A CA 1
ATOM 813 C C . GLU A 1 105 ? 45.257 22.340 77.883 1.00 10.41 102 GLU A C 1
ATOM 814 O O . GLU A 1 105 ? 44.594 23.312 78.255 1.00 10.60 102 GLU A O 1
ATOM 820 N N . ASP A 1 106 ? 45.833 22.297 76.680 1.00 9.68 103 ASP A N 1
ATOM 821 C CA . ASP A 1 106 ? 45.636 23.387 75.707 1.00 9.65 103 ASP A CA 1
ATOM 822 C C . ASP A 1 106 ? 44.167 23.696 75.455 1.00 10.31 103 ASP A C 1
ATOM 823 O O . ASP A 1 106 ? 43.770 24.859 75.398 1.00 10.50 103 ASP A O 1
ATOM 828 N N . VAL A 1 107 ? 43.374 22.635 75.310 1.00 9.68 104 VAL A N 1
ATOM 829 C CA . VAL A 1 107 ? 41.963 22.758 74.989 1.00 9.68 104 VAL A CA 1
ATOM 830 C C . VAL A 1 107 ? 41.097 23.102 76.198 1.00 9.82 104 VAL A C 1
ATOM 831 O O . VAL A 1 107 ? 40.265 24.019 76.123 1.00 9.80 104 VAL A O 1
ATOM 835 N N . TRP A 1 108 ? 41.305 22.374 77.295 1.00 10.18 105 TRP A N 1
ATOM 836 C CA . TRP A 1 108 ? 40.377 22.412 78.433 1.00 10.81 105 TRP A CA 1
ATOM 837 C C . TRP A 1 108 ? 40.945 23.047 79.701 1.00 11.27 105 TRP A C 1
ATOM 838 O O . TRP A 1 108 ? 40.231 23.163 80.715 1.00 11.56 105 TRP A O 1
ATOM 849 N N . GLY A 1 109 ? 42.208 23.461 79.654 1.00 12.26 106 GLY A N 1
ATOM 850 C CA . GLY A 1 109 ? 42.878 23.977 80.841 1.00 11.99 106 GLY A CA 1
ATOM 851 C C . GLY A 1 109 ? 42.180 25.143 81.521 1.00 12.80 106 GLY A C 1
ATOM 852 O O . GLY A 1 109 ? 42.332 25.318 82.736 1.00 13.38 106 GLY A O 1
ATOM 853 N N . ASN A 1 110 ? 41.433 25.947 80.762 1.00 12.58 107 ASN A N 1
ATOM 854 C CA . ASN A 1 110 ? 40.749 27.116 81.335 1.00 13.33 107 ASN A CA 1
ATOM 855 C C . ASN A 1 110 ? 39.232 26.989 81.328 1.00 13.29 107 ASN A C 1
ATOM 856 O O . ASN A 1 110 ? 38.533 27.716 82.041 1.00 13.17 107 ASN A O 1
ATOM 861 N N . ASP A 1 111 ? 38.734 26.041 80.538 1.00 11.98 108 ASP A N 1
ATOM 862 C CA . ASP A 1 111 ? 37.302 25.913 80.293 1.00 12.35 108 ASP A CA 1
ATOM 863 C C . ASP A 1 111 ? 37.040 24.493 79.802 1.00 11.32 108 ASP A C 1
ATOM 864 O O . ASP A 1 111 ? 37.318 24.153 78.647 1.00 11.45 108 ASP A O 1
ATOM 869 N N . THR A 1 112 ? 36.500 23.662 80.689 1.00 10.41 109 THR A N 1
ATOM 870 C CA . THR A 1 112 ? 36.265 22.252 80.341 1.00 10.64 109 THR A CA 1
ATOM 871 C C . THR A 1 112 ? 35.015 22.036 79.506 1.00 10.43 109 THR A C 1
ATOM 872 O O . THR A 1 112 ? 34.702 20.894 79.156 1.00 10.67 109 THR A O 1
ATOM 876 N N . ASP A 1 113 ? 34.310 23.111 79.168 1.00 10.07 110 ASP A N 1
ATOM 877 C CA . ASP A 1 113 ? 33.160 23.018 78.241 1.00 9.80 110 ASP A CA 1
ATOM 878 C C . ASP A 1 113 ? 33.523 23.319 76.785 1.00 9.91 110 ASP A C 1
ATOM 879 O O . ASP A 1 113 ? 32.662 23.327 75.923 1.00 8.57 110 ASP A O 1
ATOM 884 N N . VAL A 1 114 ? 34.792 23.595 76.507 1.00 9.74 111 VAL A N 1
ATOM 885 C CA . VAL A 1 114 ? 35.191 23.871 75.122 1.00 9.60 111 VAL A CA 1
ATOM 886 C C . VAL A 1 114 ? 34.882 22.656 74.218 1.00 9.68 111 VAL A C 1
ATOM 887 O O . VAL A 1 114 ? 35.049 21.512 74.639 1.00 8.76 111 VAL A O 1
ATOM 891 N N . ARG A 1 115 ? 34.435 22.933 72.990 1.00 8.46 112 ARG A N 1
ATOM 892 C CA . ARG A 1 115 ? 34.071 21.911 72.006 1.00 9.40 112 ARG A CA 1
ATOM 893 C C . ARG A 1 115 ? 35.048 21.910 70.828 1.00 9.04 112 ARG A C 1
ATOM 894 O O . ARG A 1 115 ? 35.713 22.920 70.527 1.00 8.52 112 ARG A O 1
ATOM 902 N N . ILE A 1 116 ? 35.089 20.766 70.167 1.00 8.93 113 ILE A N 1
ATOM 903 C CA . ILE A 1 116 ? 36.025 20.514 69.066 1.00 9.51 113 ILE A CA 1
ATOM 904 C C . ILE A 1 116 ? 35.183 19.974 67.916 1.00 10.42 113 ILE A C 1
ATOM 905 O O . ILE A 1 116 ? 34.288 19.156 68.157 1.00 10.97 113 ILE A O 1
ATOM 910 N N . SER A 1 117 ? 35.436 20.435 66.686 1.00 9.28 114 SER A N 1
ATOM 911 C CA . SER A 1 117 ? 34.758 19.838 65.517 1.00 9.49 114 SER A CA 1
ATOM 912 C C . SER A 1 117 ? 35.774 18.994 64.772 1.00 9.46 114 SER A C 1
ATOM 913 O O . SER A 1 117 ? 36.950 18.961 65.167 1.00 9.28 114 SER A O 1
ATOM 916 N N . SER A 1 118 ? 35.351 18.286 63.728 1.00 8.47 115 SER A N 1
ATOM 917 C CA . SER A 1 118 ? 36.338 17.468 63.015 1.00 8.28 115 SER A CA 1
ATOM 918 C C . SER A 1 118 ? 36.081 17.388 61.542 1.00 8.73 115 SER A C 1
ATOM 919 O O . SER A 1 118 ? 35.001 17.743 61.064 1.00 8.64 115 SER A O 1
ATOM 922 N N . SER A 1 119 ? 37.081 16.886 60.828 1.00 8.31 116 SER A N 1
ATOM 923 C CA . SER A 1 119 ? 36.858 16.391 59.476 1.00 8.86 116 SER A CA 1
ATOM 924 C C . SER A 1 119 ? 37.942 15.350 59.293 1.00 9.80 116 SER A C 1
ATOM 925 O O . SER A 1 119 ? 39.112 15.694 59.179 1.00 9.61 116 SER A O 1
ATOM 928 N N . TYR A 1 120 ? 37.562 14.073 59.344 1.00 10.98 117 TYR A N 1
ATOM 929 C CA . TYR A 1 120 ? 38.600 13.018 59.395 1.00 11.69 117 TYR A CA 1
ATOM 930 C C . TYR A 1 120 ? 39.062 12.508 58.042 1.00 12.66 117 TYR A C 1
ATOM 931 O O . TYR A 1 120 ? 40.135 11.877 57.945 1.00 12.86 117 TYR A O 1
ATOM 940 N N . ALA A 1 121 ? 38.286 12.789 56.990 1.00 12.40 118 ALA A N 1
ATOM 941 C CA . ALA A 1 121 ? 38.686 12.409 55.634 1.00 13.52 118 ALA A CA 1
ATOM 942 C C . ALA A 1 121 ? 39.923 13.210 55.229 1.00 14.23 118 ALA A C 1
ATOM 943 O O . ALA A 1 121 ? 40.071 14.368 55.631 1.00 13.95 118 ALA A O 1
ATOM 945 N N . PRO A 1 122 ? 40.827 12.609 54.437 1.00 15.66 119 PRO A N 1
ATOM 946 C CA . PRO A 1 122 ? 42.039 13.355 54.126 1.00 16.45 119 PRO A CA 1
ATOM 947 C C . PRO A 1 122 ? 41.777 14.452 53.106 1.00 17.16 119 PRO A C 1
ATOM 948 O O . PRO A 1 122 ? 41.663 14.177 51.906 1.00 18.05 119 PRO A O 1
ATOM 960 N N . GLY A 1 124 ? 43.647 17.451 53.562 1.00 15.21 121 GLY A N 1
ATOM 961 C CA . GLY A 1 124 ? 44.809 18.281 53.796 1.00 14.43 121 GLY A CA 1
ATOM 962 C C . GLY A 1 124 ? 45.950 17.384 54.241 1.00 14.15 121 GLY A C 1
ATOM 963 O O . GLY A 1 124 ? 45.807 16.166 54.266 1.00 14.40 121 GLY A O 1
ATOM 964 N N . ALA A 1 125 ? 47.079 17.989 54.586 1.00 13.56 122 ALA A N 1
ATOM 965 C CA . ALA A 1 125 ? 48.269 17.218 54.941 1.00 12.97 122 ALA A CA 1
ATOM 966 C C . ALA A 1 125 ? 49.182 18.067 55.796 1.00 13.34 122 ALA A C 1
ATOM 967 O O . ALA A 1 125 ? 49.074 19.305 55.789 1.00 13.07 122 ALA A O 1
ATOM 969 N N . GLY A 1 126 ? 50.101 17.402 56.504 1.00 12.45 123 GLY A N 1
ATOM 970 C CA . GLY A 1 126 ? 51.050 18.076 57.374 1.00 12.87 123 GLY A CA 1
ATOM 971 C C . GLY A 1 126 ? 52.475 17.711 56.999 1.00 13.41 123 GLY A C 1
ATOM 972 O O . GLY A 1 126 ? 52.824 16.538 56.953 1.00 14.87 123 GLY A O 1
ATOM 973 N N . GLN A 1 127 ? 53.298 18.717 56.727 1.00 13.35 124 GLN A N 1
ATOM 974 C CA . GLN A 1 127 ? 54.713 18.501 56.409 1.00 13.25 124 GLN A CA 1
ATOM 975 C C . GLN A 1 127 ? 55.542 18.572 57.676 1.00 12.25 124 GLN A C 1
ATOM 976 O O . GLN A 1 127 ? 55.395 19.511 58.443 1.00 12.54 124 GLN A O 1
ATOM 982 N N . VAL A 1 128 ? 56.433 17.596 57.863 1.00 11.88 125 VAL A N 1
ATOM 983 C CA . VAL A 1 128 ? 57.357 17.596 58.990 1.00 11.28 125 VAL A CA 1
ATOM 984 C C . VAL A 1 128 ? 58.217 18.855 58.957 1.00 10.80 125 VAL A C 1
ATOM 985 O O . VAL A 1 128 ? 58.825 19.176 57.926 1.00 10.85 125 VAL A O 1
ATOM 989 N N . VAL A 1 129 ? 58.268 19.551 60.096 1.00 10.47 126 VAL A N 1
ATOM 990 C CA . VAL A 1 129 ? 59.160 20.696 60.323 1.00 10.69 126 VAL A CA 1
ATOM 991 C C . VAL A 1 129 ? 59.659 20.612 61.753 1.00 10.99 126 VAL A C 1
ATOM 992 O O . VAL A 1 129 ? 59.129 19.838 62.542 1.00 10.42 126 VAL A O 1
ATOM 996 N N . ASP A 1 130 ? 60.681 21.392 62.096 1.00 11.49 127 ASP A N 1
ATOM 997 C CA . ASP A 1 130 ? 61.150 21.408 63.477 1.00 12.42 127 ASP A CA 1
ATOM 998 C C . ASP A 1 130 ? 59.994 21.736 64.417 1.00 11.72 127 ASP A C 1
ATOM 999 O O . ASP A 1 130 ? 59.323 22.757 64.247 1.00 12.14 127 ASP A O 1
ATOM 1004 N N . GLY A 1 131 ? 59.749 20.853 65.382 1.00 11.77 128 GLY A N 1
ATOM 1005 C CA . GLY A 1 131 ? 58.768 21.119 66.431 1.00 11.11 128 GLY A CA 1
ATOM 1006 C C . GLY A 1 131 ? 57.353 20.674 66.113 1.00 10.97 128 GLY A C 1
ATOM 1007 O O . GLY A 1 131 ? 56.462 20.833 66.943 1.00 10.17 128 GLY A O 1
ATOM 1008 N N . GLY A 1 132 ? 57.148 20.109 64.923 1.00 10.46 129 GLY A N 1
ATOM 1009 C CA . GLY A 1 132 ? 55.796 19.679 64.537 1.00 10.16 129 GLY A CA 1
ATOM 1010 C C . GLY A 1 132 ? 55.612 19.599 63.036 1.00 10.74 129 GLY A C 1
ATOM 1011 O O . GLY A 1 132 ? 56.358 18.882 62.350 1.00 10.58 129 GLY A O 1
ATOM 1012 N N . TYR A 1 133 ? 54.584 20.302 62.547 1.00 10.78 130 TYR A N 1
ATOM 1013 C CA . TYR A 1 133 ? 54.111 20.177 61.159 1.00 11.22 130 TYR A CA 1
ATOM 1014 C C . TYR A 1 133 ? 53.596 21.487 60.613 1.00 11.15 130 TYR A C 1
ATOM 1015 O O . TYR A 1 133 ? 53.040 22.316 61.355 1.00 11.50 130 TYR A O 1
ATOM 1024 N N . THR A 1 134 ? 53.785 21.680 59.309 1.00 10.96 131 THR A N 1
ATOM 1025 C CA . THR A 1 134 ? 53.095 22.747 58.589 1.00 11.08 131 THR A CA 1
ATOM 1026 C C . THR A 1 134 ? 51.916 22.099 57.882 1.00 11.71 131 THR A C 1
ATOM 1027 O O . THR A 1 134 ? 52.077 21.183 57.071 1.00 11.59 131 THR A O 1
ATOM 1031 N N . VAL A 1 135 ? 50.730 22.583 58.211 1.00 10.81 132 VAL A N 1
ATOM 1032 C CA . VAL A 1 135 ? 49.516 21.962 57.736 1.00 10.62 132 VAL A CA 1
ATOM 1033 C C . VAL A 1 135 ? 48.820 22.876 56.741 1.00 10.82 132 VAL A C 1
ATOM 1034 O O . VAL A 1 135 ? 48.768 24.097 56.924 1.00 10.74 132 VAL A O 1
ATOM 1038 N N . ASN A 1 136 ? 48.317 22.258 55.673 1.00 11.53 133 ASN A N 1
ATOM 1039 C CA . ASN A 1 136 ? 47.535 22.924 54.629 1.00 11.59 133 ASN A CA 1
ATOM 1040 C C . ASN A 1 136 ? 46.361 22.042 54.276 1.00 12.06 133 ASN A C 1
ATOM 1041 O O . ASN A 1 136 ? 46.508 20.824 54.094 1.00 12.15 133 ASN A O 1
ATOM 1046 N N . GLY A 1 137 ? 45.179 22.641 54.204 1.00 12.60 134 GLY A N 1
ATOM 1047 C CA . GLY A 1 137 ? 44.023 21.868 53.777 1.00 12.33 134 GLY A CA 1
ATOM 1048 C C . GLY A 1 137 ? 42.746 22.665 53.687 1.00 12.75 134 GLY A C 1
ATOM 1049 O O . GLY A 1 137 ? 42.695 23.820 54.088 1.00 12.93 134 GLY A O 1
ATOM 1050 N N . ALA A 1 138 ? 41.728 22.021 53.140 1.00 12.00 135 ALA A N 1
ATOM 1051 C CA . ALA A 1 138 ? 40.377 22.561 53.113 1.00 11.60 135 ALA A CA 1
ATOM 1052 C C . ALA A 1 138 ? 39.424 21.403 53.415 1.00 11.91 135 ALA A C 1
ATOM 1053 O O . ALA A 1 138 ? 38.953 20.680 52.518 1.00 12.49 135 ALA A O 1
ATOM 1055 N N . TRP A 1 139 ? 39.147 21.239 54.701 1.00 11.42 136 TRP A N 1
ATOM 1056 C CA . TRP A 1 139 ? 38.426 20.079 55.200 1.00 11.16 136 TRP A CA 1
ATOM 1057 C C . TRP A 1 139 ? 36.918 20.348 55.244 1.00 11.64 136 TRP A C 1
ATOM 1058 O O . TRP A 1 139 ? 36.431 21.068 56.120 1.00 11.55 136 TRP A O 1
ATOM 1069 N N . ALA A 1 140 ? 36.202 19.756 54.289 1.00 11.98 137 ALA A N 1
ATOM 1070 C CA . ALA A 1 140 ? 34.732 19.876 54.190 1.00 11.49 137 ALA A CA 1
ATOM 1071 C C . ALA A 1 140 ? 34.010 19.003 55.205 1.00 11.55 137 ALA A C 1
ATOM 1072 O O . ALA A 1 140 ? 34.619 18.172 55.893 1.00 11.57 137 ALA A O 1
ATOM 1074 N N . TRP A 1 141 ? 32.701 19.217 55.293 1.00 11.76 138 TRP A N 1
ATOM 1075 C CA . TRP A 1 141 ? 31.808 18.376 56.079 1.00 12.43 138 TRP A CA 1
ATOM 1076 C C . TRP A 1 141 ? 32.119 18.381 57.584 1.00 11.34 138 TRP A C 1
ATOM 1077 O O . TRP A 1 141 ? 31.968 17.341 58.251 1.00 10.97 138 TRP A O 1
ATOM 1088 N N . SER A 1 142 ? 32.523 19.536 58.132 1.00 10.01 139 SER A N 1
ATOM 1089 C CA . SER A 1 142 ? 32.808 19.612 59.575 1.00 9.31 139 SER A CA 1
ATOM 1090 C C . SER A 1 142 ? 31.517 19.987 60.295 1.00 10.05 139 SER A C 1
ATOM 1091 O O . SER A 1 142 ? 31.232 21.145 60.538 1.00 9.32 139 SER A O 1
ATOM 1094 N N . SER A 1 143 ? 30.734 18.964 60.618 1.00 10.33 140 SER A N 1
ATOM 1095 C CA . SER A 1 143 ? 29.440 19.169 61.259 1.00 9.97 140 SER A CA 1
ATOM 1096 C C . SER A 1 143 ? 29.563 19.951 62.548 1.00 9.43 140 SER A C 1
ATOM 1097 O O . SER A 1 143 ? 30.383 19.623 63.421 1.00 9.45 140 SER A O 1
ATOM 1100 N N . GLY A 1 144 ? 28.715 20.977 62.676 1.00 9.84 141 GLY A N 1
ATOM 1101 C CA . GLY A 1 144 ? 28.703 21.815 63.882 1.00 10.74 141 GLY A CA 1
ATOM 1102 C C . GLY A 1 144 ? 29.976 22.630 64.116 1.00 9.85 141 GLY A C 1
ATOM 1103 O O . GLY A 1 144 ? 30.208 23.092 65.230 1.00 10.64 141 GLY A O 1
ATOM 1104 N N . CYS A 1 145 ? 30.771 22.859 63.067 1.00 9.42 142 CYS A N 1
ATOM 1105 C CA . CYS A 1 145 ? 32.052 23.548 63.251 1.00 9.65 142 CYS A CA 1
ATOM 1106 C C . CYS A 1 145 ? 31.923 24.963 63.868 1.00 9.88 142 CYS A C 1
ATOM 1107 O O . CYS A 1 145 ? 32.830 25.407 64.566 1.00 9.31 142 CYS A O 1
ATOM 1110 N N A ASP A 1 146 ? 30.809 25.656 63.631 0.50 9.44 143 ASP A N 1
ATOM 1111 N N B ASP A 1 146 ? 30.799 25.635 63.618 0.50 10.34 143 ASP A N 1
ATOM 1112 C CA A ASP A 1 146 ? 30.637 26.992 64.222 0.50 9.41 143 ASP A CA 1
ATOM 1113 C CA B ASP A 1 146 ? 30.569 26.972 64.178 0.50 11.12 143 ASP A CA 1
ATOM 1114 C C A ASP A 1 146 ? 30.573 26.935 65.751 0.50 9.24 143 ASP A C 1
ATOM 1115 C C B ASP A 1 146 ? 30.404 26.959 65.705 0.50 10.28 143 ASP A C 1
ATOM 1116 O O A ASP A 1 146 ? 30.861 27.924 66.442 0.50 10.13 143 ASP A O 1
ATOM 1117 O O B ASP A 1 146 ? 30.463 28.012 66.347 0.50 11.05 143 ASP A O 1
ATOM 1126 N N . HIS A 1 147 ? 30.210 25.764 66.269 1.00 9.30 144 HIS A N 1
ATOM 1127 C CA . HIS A 1 147 ? 29.991 25.589 67.704 1.00 9.64 144 HIS A CA 1
ATOM 1128 C C . HIS A 1 147 ? 31.211 25.084 68.433 1.00 10.48 144 HIS A C 1
ATOM 1129 O O . HIS A 1 147 ? 31.105 24.651 69.579 1.00 10.18 144 HIS A O 1
ATOM 1136 N N . ALA A 1 148 ? 32.363 25.139 67.769 1.00 10.08 145 ALA A N 1
ATOM 1137 C CA . ALA A 1 148 ? 33.603 24.613 68.345 1.00 9.60 145 ALA A CA 1
ATOM 1138 C C . ALA A 1 148 ? 34.688 25.660 68.225 1.00 9.77 145 ALA A C 1
ATOM 1139 O O . ALA A 1 148 ? 34.598 26.546 67.373 1.00 9.13 145 ALA A O 1
ATOM 1141 N N . SER A 1 149 ? 35.715 25.552 69.063 1.00 8.67 146 SER A N 1
ATOM 1142 C CA . SER A 1 149 ? 36.830 26.511 69.035 1.00 9.84 146 SER A CA 1
ATOM 1143 C C . SER A 1 149 ? 38.156 25.822 68.713 1.00 8.66 146 SER A C 1
ATOM 1144 O O . SER A 1 149 ? 39.218 26.460 68.734 1.00 8.50 146 SER A O 1
ATOM 1147 N N . TRP A 1 150 ? 38.078 24.527 68.397 1.00 8.86 147 TRP A N 1
ATOM 1148 C CA . TRP A 1 150 ? 39.203 23.729 67.897 1.00 8.19 147 TRP A CA 1
ATOM 1149 C C . TRP A 1 150 ? 38.666 22.747 66.878 1.00 8.20 147 TRP A C 1
ATOM 1150 O O . TRP A 1 150 ? 37.471 22.426 66.886 1.00 8.44 147 TRP A O 1
ATOM 1161 N N . ALA A 1 151 ? 39.549 22.245 66.019 1.00 8.27 148 ALA A N 1
ATOM 1162 C CA . ALA A 1 151 ? 39.173 21.156 65.104 1.00 8.44 148 ALA A CA 1
ATOM 1163 C C . ALA A 1 151 ? 40.226 20.084 65.134 1.00 9.18 148 ALA A C 1
ATOM 1164 O O . ALA A 1 151 ? 41.410 20.380 65.332 1.00 9.49 148 ALA A O 1
ATOM 1166 N N . VAL A 1 152 ? 39.795 18.833 64.970 1.00 8.97 149 VAL A N 1
ATOM 1167 C CA . VAL A 1 152 ? 40.738 17.749 64.698 1.00 8.81 149 VAL A CA 1
ATOM 1168 C C . VAL A 1 152 ? 40.537 17.302 63.259 1.00 8.17 149 VAL A C 1
ATOM 1169 O O . VAL A 1 152 ? 39.411 17.005 62.810 1.00 8.46 149 VAL A O 1
ATOM 1173 N N . LEU A 1 153 ? 41.641 17.335 62.521 1.00 7.60 150 LEU A N 1
ATOM 1174 C CA . LEU A 1 153 ? 41.605 17.264 61.072 1.00 8.24 150 LEU A CA 1
ATOM 1175 C C . LEU A 1 153 ? 42.471 16.117 60.598 1.00 9.01 150 LEU A C 1
ATOM 1176 O O . LEU A 1 153 ? 43.660 16.069 60.919 1.00 9.68 150 LEU A O 1
ATOM 1181 N N . GLY A 1 154 ? 41.860 15.176 59.870 1.00 9.53 151 GLY A N 1
ATOM 1182 C CA . GLY A 1 154 ? 42.559 13.940 59.470 1.00 9.83 151 GLY A CA 1
ATOM 1183 C C . GLY A 1 154 ? 43.388 14.135 58.209 1.00 9.88 151 GLY A C 1
ATOM 1184 O O . GLY A 1 154 ? 42.953 14.763 57.238 1.00 10.88 151 GLY A O 1
ATOM 1185 N N . GLY A 1 155 ? 44.603 13.607 58.205 1.00 9.83 152 GLY A N 1
ATOM 1186 C CA . GLY A 1 155 ? 45.389 13.683 56.989 1.00 9.93 152 GLY A CA 1
ATOM 1187 C C . GLY A 1 155 ? 46.714 12.981 57.127 1.00 10.74 152 GLY A C 1
ATOM 1188 O O . GLY A 1 155 ? 47.089 12.572 58.237 1.00 9.77 152 GLY A O 1
ATOM 1189 N N . PRO A 1 156 ? 47.423 12.835 56.000 1.00 10.96 153 PRO A N 1
ATOM 1190 C CA . PRO A 1 156 ? 48.748 12.248 56.066 1.00 11.62 153 PRO A CA 1
ATOM 1191 C C . PRO A 1 156 ? 49.794 13.233 56.571 1.00 12.55 153 PRO A C 1
ATOM 1192 O O . PRO A 1 156 ? 49.662 14.462 56.413 1.00 12.57 153 PRO A O 1
ATOM 1196 N N . VAL A 1 157 ? 50.833 12.673 57.189 1.00 13.34 154 VAL A N 1
ATOM 1197 C CA . VAL A 1 157 ? 52.081 13.378 57.461 1.00 14.30 154 VAL A CA 1
ATOM 1198 C C . VAL A 1 157 ? 52.992 13.196 56.255 1.00 15.31 154 VAL A C 1
ATOM 1199 O O . VAL A 1 157 ? 53.148 12.076 55.756 1.00 14.75 154 VAL A O 1
ATOM 1203 N N . ILE A 1 158 ? 53.574 14.305 55.791 1.00 16.19 155 ILE A N 1
ATOM 1204 C CA . ILE A 1 158 ? 54.473 14.299 54.645 1.00 17.00 155 ILE A CA 1
ATOM 1205 C C . ILE A 1 158 ? 55.924 14.464 55.106 1.00 17.73 155 ILE A C 1
ATOM 1206 O O . ILE A 1 158 ? 56.276 15.418 55.803 1.00 17.64 155 ILE A O 1
ATOM 1211 N N . LYS A 1 159 ? 56.760 13.508 54.722 1.00 18.22 156 LYS A N 1
ATOM 1212 C CA . LYS A 1 159 ? 58.151 13.492 55.127 1.00 19.02 156 LYS A CA 1
ATOM 1213 C C . LYS A 1 159 ? 58.931 12.976 53.925 1.00 19.19 156 LYS A C 1
ATOM 1214 O O . LYS A 1 159 ? 58.569 11.945 53.361 1.00 20.01 156 LYS A O 1
ATOM 1220 N N . ASP A 1 160 ? 59.965 13.709 53.510 1.00 19.79 157 ASP A N 1
ATOM 1221 C CA . ASP A 1 160 ? 60.670 13.443 52.236 1.00 19.95 157 ASP A CA 1
ATOM 1222 C C . ASP A 1 160 ? 59.680 13.373 51.068 1.00 19.96 157 ASP A C 1
ATOM 1223 O O . ASP A 1 160 ? 59.830 12.552 50.147 1.00 20.03 157 ASP A O 1
ATOM 1225 N N . GLY A 1 161 ? 58.671 14.249 51.132 1.00 19.52 158 GLY A N 1
ATOM 1226 C CA . GLY A 1 161 ? 57.556 14.346 50.164 1.00 19.40 158 GLY A CA 1
ATOM 1227 C C . GLY A 1 161 ? 56.804 13.033 49.879 1.00 18.96 158 GLY A C 1
ATOM 1228 O O . GLY A 1 161 ? 56.333 12.770 48.769 1.00 19.22 158 GLY A O 1
ATOM 1229 N N . ARG A 1 162 ? 56.663 12.242 50.937 1.00 18.02 159 ARG A N 1
ATOM 1230 C CA . ARG A 1 162 ? 55.943 10.991 50.908 1.00 16.72 159 ARG A CA 1
ATOM 1231 C C . ARG A 1 162 ? 55.065 10.989 52.154 1.00 15.77 159 ARG A C 1
ATOM 1232 O O . ARG A 1 162 ? 55.470 11.578 53.166 1.00 14.47 159 ARG A O 1
ATOM 1234 N N . PRO A 1 163 ? 53.875 10.346 52.080 1.00 15.57 160 PRO A N 1
ATOM 1235 C CA . PRO A 1 163 ? 53.019 10.166 53.261 1.00 15.96 160 PRO A CA 1
ATOM 1236 C C . PRO A 1 163 ? 53.497 8.985 54.095 1.00 15.54 160 PRO A C 1
ATOM 1237 O O . PRO A 1 163 ? 53.759 7.903 53.558 1.00 17.41 160 PRO A O 1
ATOM 1241 N N . VAL A 1 164 ? 53.665 9.203 55.387 1.00 14.23 161 VAL A N 1
ATOM 1242 C CA . VAL A 1 164 ? 54.323 8.204 56.231 1.00 12.89 161 VAL A CA 1
ATOM 1243 C C . VAL A 1 164 ? 53.460 7.770 57.417 1.00 12.55 161 VAL A C 1
ATOM 1244 O O . VAL A 1 164 ? 53.801 6.823 58.127 1.00 11.80 161 VAL A O 1
ATOM 1248 N N . ASP A 1 165 ? 52.348 8.468 57.624 1.00 12.04 162 ASP A N 1
ATOM 1249 C CA . ASP A 1 165 ? 51.485 8.200 58.775 1.00 11.78 162 ASP A CA 1
ATOM 1250 C C . ASP A 1 165 ? 50.161 8.838 58.457 1.00 12.42 162 ASP A C 1
ATOM 1251 O O . ASP A 1 165 ? 50.093 9.695 57.585 1.00 12.78 162 ASP A O 1
ATOM 1256 N N . PHE A 1 166 ? 49.106 8.402 59.137 1.00 11.12 163 PHE A N 1
ATOM 1257 C CA . PHE A 1 166 ? 47.819 9.084 59.019 1.00 10.96 163 PHE A CA 1
ATOM 1258 C C . PHE A 1 166 ? 47.402 9.489 60.402 1.00 10.71 163 PHE A C 1
ATOM 1259 O O . PHE A 1 166 ? 47.311 8.648 61.299 1.00 10.47 163 PHE A O 1
ATOM 1267 N N . VAL A 1 167 ? 47.152 10.785 60.575 1.00 9.88 164 VAL A N 1
ATOM 1268 C CA . VAL A 1 167 ? 47.029 11.371 61.908 1.00 10.03 164 VAL A CA 1
ATOM 1269 C C . VAL A 1 167 ? 45.837 12.324 61.965 1.00 9.64 164 VAL A C 1
ATOM 1270 O O . VAL A 1 167 ? 45.222 12.623 60.934 1.00 10.12 164 VAL A O 1
ATOM 1274 N N . SER A 1 168 ? 45.530 12.799 63.168 1.00 9.92 165 SER A N 1
ATOM 1275 C CA . SER A 1 168 ? 44.665 13.961 63.331 1.00 10.01 165 SER A CA 1
ATOM 1276 C C . SER A 1 168 ? 45.485 15.135 63.835 1.00 10.06 165 SER A C 1
ATOM 1277 O O . SER A 1 168 ? 46.229 15.008 64.812 1.00 9.88 165 SER A O 1
ATOM 1280 N N . PHE A 1 169 ? 45.335 16.273 63.163 1.00 9.57 166 PHE A N 1
ATOM 1281 C CA . PHE A 1 169 ? 45.954 17.519 63.602 1.00 9.24 166 PHE A CA 1
ATOM 1282 C C . PHE A 1 169 ? 44.947 18.301 64.424 1.00 9.15 166 PHE A C 1
ATOM 1283 O O . PHE A 1 169 ? 43.846 18.614 63.941 1.00 8.57 166 PHE A O 1
ATOM 1291 N N . LEU A 1 170 ? 45.320 18.640 65.659 1.00 8.55 167 LEU A N 1
ATOM 1292 C CA . LEU A 1 170 ? 44.456 19.447 66.529 1.00 8.64 167 LEU A CA 1
ATOM 1293 C C . LEU A 1 170 ? 44.848 20.920 66.349 1.00 8.84 167 LEU A C 1
ATOM 1294 O O . LEU A 1 170 ? 45.995 21.298 66.624 1.00 9.63 167 LEU A O 1
ATOM 1299 N N . ILE A 1 171 ? 43.907 21.728 65.864 1.00 9.16 168 ILE A N 1
ATOM 1300 C CA . ILE A 1 171 ? 44.189 23.112 65.481 1.00 8.81 168 ILE A CA 1
ATOM 1301 C C . ILE A 1 171 ? 43.159 24.056 66.113 1.00 8.88 168 ILE A C 1
ATOM 1302 O O . ILE A 1 171 ? 41.951 23.757 66.067 1.00 9.00 168 ILE A O 1
ATOM 1307 N N . PRO A 1 172 ? 43.625 25.164 66.733 1.00 8.83 169 PRO A N 1
ATOM 1308 C CA . PRO A 1 172 ? 42.636 26.054 67.322 1.00 9.32 169 PRO A CA 1
ATOM 1309 C C . PRO A 1 172 ? 41.982 26.945 66.281 1.00 9.31 169 PRO A C 1
ATOM 1310 O O . PRO A 1 172 ? 42.567 27.215 65.234 1.00 10.34 169 PRO A O 1
ATOM 1314 N N . ARG A 1 173 ? 40.782 27.436 66.582 1.00 9.45 170 ARG A N 1
ATOM 1315 C CA . ARG A 1 173 ? 40.031 28.219 65.611 1.00 10.23 170 ARG A CA 1
ATOM 1316 C C . ARG A 1 173 ? 40.701 29.521 65.161 1.00 10.94 170 ARG A C 1
ATOM 1317 O O . ARG A 1 173 ? 40.428 29.990 64.067 1.00 11.22 170 ARG A O 1
ATOM 1325 N N . GLU A 1 174 ? 41.587 30.093 65.977 1.00 11.75 171 GLU A N 1
ATOM 1326 C CA . GLU A 1 174 ? 42.288 31.309 65.570 1.00 13.07 171 GLU A CA 1
ATOM 1327 C C . GLU A 1 174 ? 43.186 31.029 64.352 1.00 12.46 171 GLU A C 1
ATOM 1328 O O . GLU A 1 174 ? 43.560 31.952 63.623 1.00 13.73 171 GLU A O 1
ATOM 1334 N N . ASP A 1 175 ? 43.492 29.750 64.121 1.00 12.21 172 ASP A N 1
ATOM 1335 C CA . ASP A 1 175 ? 44.355 29.326 63.015 1.00 11.63 172 ASP A CA 1
ATOM 1336 C C . ASP A 1 175 ? 43.639 28.823 61.767 1.00 11.79 172 ASP A C 1
ATOM 1337 O O . ASP A 1 175 ? 44.285 28.396 60.804 1.00 11.33 172 ASP A O 1
ATOM 1342 N N . TYR A 1 176 ? 42.311 28.845 61.771 1.00 11.15 173 TYR A N 1
ATOM 1343 C CA . TYR A 1 176 ? 41.593 28.432 60.557 1.00 11.71 173 TYR A CA 1
ATOM 1344 C C . TYR A 1 176 ? 40.402 29.305 60.246 1.00 12.49 173 TYR A C 1
ATOM 1345 O O . TYR A 1 176 ? 39.960 30.069 61.095 1.00 13.55 173 TYR A O 1
ATOM 1354 N N . ARG A 1 177 ? 39.903 29.183 59.019 1.00 13.35 174 ARG A N 1
ATOM 1355 C CA . ARG A 1 177 ? 38.726 29.925 58.560 1.00 14.39 174 ARG A CA 1
ATOM 1356 C C . ARG A 1 177 ? 37.627 28.928 58.205 1.00 14.15 174 ARG A C 1
ATOM 1357 O O . ARG A 1 177 ? 37.903 27.858 57.651 1.00 13.99 174 ARG A O 1
ATOM 1365 N N . ILE A 1 178 ? 36.388 29.272 58.530 1.00 12.81 175 ILE A N 1
ATOM 1366 C CA . ILE A 1 178 ? 35.261 28.429 58.150 1.00 12.23 175 ILE A CA 1
ATOM 1367 C C . ILE A 1 178 ? 34.565 29.081 56.961 1.00 12.08 175 ILE A C 1
ATOM 1368 O O . ILE A 1 178 ? 34.166 30.263 57.045 1.00 12.15 175 ILE A O 1
ATOM 1373 N N . ASP A 1 179 ? 34.436 28.325 55.862 1.00 11.42 176 ASP A N 1
ATOM 1374 C CA . ASP A 1 179 ? 33.731 28.788 54.655 1.00 12.52 176 ASP A CA 1
ATOM 1375 C C . ASP A 1 179 ? 32.335 28.195 54.631 1.00 12.64 176 ASP A C 1
ATOM 1376 O O . ASP A 1 179 ? 32.181 26.978 54.757 1.00 12.43 176 ASP A O 1
ATOM 1381 N N . ASP A 1 180 ? 31.327 29.059 54.484 1.00 13.37 177 ASP A N 1
ATOM 1382 C CA . ASP A 1 180 ? 29.933 28.626 54.493 1.00 13.98 177 ASP A CA 1
ATOM 1383 C C . ASP A 1 180 ? 29.543 28.149 53.101 1.00 13.95 177 ASP A C 1
ATOM 1384 O O . ASP A 1 180 ? 29.292 28.960 52.198 1.00 13.97 177 ASP A O 1
ATOM 1389 N N . VAL A 1 181 ? 29.554 26.830 52.927 1.00 12.65 178 VAL A N 1
ATOM 1390 C CA . VAL A 1 181 ? 29.242 26.204 51.651 1.00 13.10 178 VAL A CA 1
ATOM 1391 C C . VAL A 1 181 ? 28.117 25.165 51.746 1.00 13.24 178 VAL A C 1
ATOM 1392 O O . VAL A 1 181 ? 27.782 24.542 50.737 1.00 14.07 178 VAL A O 1
ATOM 1396 N N . TRP A 1 182 ? 27.561 24.975 52.944 1.00 12.01 179 TRP A N 1
ATOM 1397 C CA . TRP A 1 182 ? 26.641 23.848 53.203 1.00 11.83 179 TRP A CA 1
ATOM 1398 C C . TRP A 1 182 ? 25.286 24.048 52.517 1.00 11.34 179 TRP A C 1
ATOM 1399 O O . TRP A 1 182 ? 24.463 24.852 52.951 1.00 12.68 179 TRP A O 1
ATOM 1410 N N . ASN A 1 183 ? 25.059 23.303 51.432 1.00 11.64 180 ASN A N 1
ATOM 1411 C CA . ASN A 1 183 ? 23.917 23.528 50.559 1.00 11.27 180 ASN A CA 1
ATOM 1412 C C . ASN A 1 183 ? 23.401 22.191 50.020 1.00 10.45 180 ASN A C 1
ATOM 1413 O O . ASN A 1 183 ? 23.639 21.825 48.854 1.00 10.51 180 ASN A O 1
ATOM 1418 N N . VAL A 1 184 ? 22.703 21.467 50.899 1.00 9.29 181 VAL A N 1
ATOM 1419 C CA . VAL A 1 184 ? 22.388 20.049 50.651 1.00 9.25 181 VAL A CA 1
ATOM 1420 C C . VAL A 1 184 ? 20.920 19.700 50.887 1.00 8.86 181 VAL A C 1
ATOM 1421 O O . VAL A 1 184 ? 20.164 20.473 51.490 1.00 9.58 181 VAL A O 1
ATOM 1425 N N . VAL A 1 185 ? 20.524 18.512 50.431 1.00 8.19 182 VAL A N 1
ATOM 1426 C CA . VAL A 1 185 ? 19.101 18.121 50.451 1.00 7.96 182 VAL A CA 1
ATOM 1427 C C . VAL A 1 185 ? 18.613 17.635 51.841 1.00 8.12 182 VAL A C 1
ATOM 1428 O O . VAL A 1 185 ? 17.418 17.624 52.137 1.00 8.38 182 VAL A O 1
ATOM 1432 N N . GLY A 1 186 ? 19.550 17.228 52.678 1.00 8.00 183 GLY A N 1
ATOM 1433 C CA . GLY A 1 186 ? 19.221 16.804 54.061 1.00 8.07 183 GLY A CA 1
ATOM 1434 C C . GLY A 1 186 ? 20.351 17.110 55.023 1.00 7.18 183 GLY A C 1
ATOM 1435 O O . GLY A 1 186 ? 21.473 17.452 54.614 1.00 6.89 183 GLY A O 1
ATOM 1436 N N . LEU A 1 187 ? 20.066 16.945 56.318 1.00 6.75 184 LEU A N 1
ATOM 1437 C CA . LEU A 1 187 ? 20.996 17.381 57.383 1.00 6.45 184 LEU A CA 1
ATOM 1438 C C . LEU A 1 187 ? 21.404 18.847 57.169 1.00 7.32 184 LEU A C 1
ATOM 1439 O O . LEU A 1 187 ? 22.513 19.268 57.514 1.00 7.97 184 LEU A O 1
ATOM 1444 N N . ARG A 1 188 ? 20.473 19.634 56.640 1.00 8.21 185 ARG A N 1
ATOM 1445 C CA . ARG A 1 188 ? 20.731 21.062 56.370 1.00 8.27 185 ARG A CA 1
ATOM 1446 C C . ARG A 1 188 ? 21.145 21.801 57.650 1.00 8.05 185 ARG A C 1
ATOM 1447 O O . ARG A 1 188 ? 22.059 22.642 57.643 1.00 9.42 185 ARG A O 1
ATOM 1455 N N . GLY A 1 189 ? 20.506 21.453 58.762 1.00 7.44 186 GLY A N 1
ATOM 1456 C CA . GLY A 1 189 ? 20.786 22.118 60.041 1.00 7.94 186 GLY A CA 1
ATOM 1457 C C . GLY A 1 189 ? 22.177 21.885 60.609 1.00 8.71 186 GLY A C 1
ATOM 1458 O O . GLY A 1 189 ? 22.583 22.586 61.534 1.00 9.41 186 GLY A O 1
ATOM 1459 N N . THR A 1 190 ? 22.912 20.891 60.078 1.00 7.57 187 THR A N 1
ATOM 1460 C CA . THR A 1 190 ? 24.187 20.540 60.692 1.00 8.01 187 THR A CA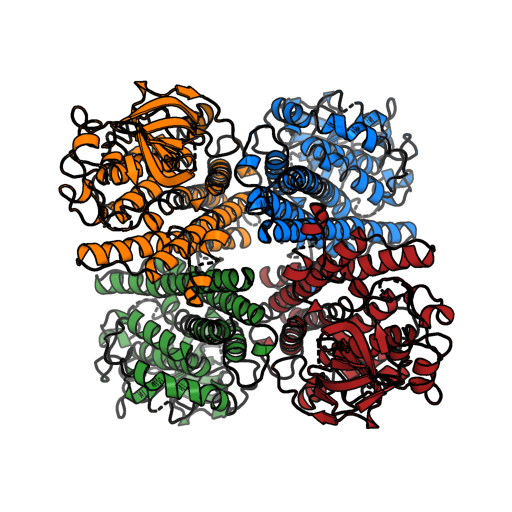 1
ATOM 1461 C C . THR A 1 190 ? 25.278 21.593 60.473 1.00 8.61 187 THR A C 1
ATOM 1462 O O . THR A 1 190 ? 26.259 21.605 61.215 1.00 10.06 187 THR A O 1
ATOM 1466 N N . GLY A 1 191 ? 25.108 22.470 59.472 1.00 9.06 188 GLY A N 1
ATOM 1467 C CA . GLY A 1 191 ? 26.133 23.483 59.217 1.00 9.37 188 GLY A CA 1
ATOM 1468 C C . GLY A 1 191 ? 27.488 22.826 59.034 1.00 9.57 188 GLY A C 1
ATOM 1469 O O . GLY A 1 191 ? 28.488 23.236 59.641 1.00 10.10 188 GLY A O 1
ATOM 1470 N N . SER A 1 192 ? 27.518 21.808 58.193 1.00 9.37 189 SER A N 1
ATOM 1471 C CA . SER A 1 192 ? 28.733 21.027 57.962 1.00 8.78 189 SER A CA 1
ATOM 1472 C C . SER A 1 192 ? 29.680 21.729 56.983 1.00 8.98 189 SER A C 1
ATOM 1473 O O . SER A 1 192 ? 29.915 21.253 55.866 1.00 9.71 189 SER A O 1
ATOM 1476 N N . ASN A 1 193 ? 30.218 22.861 57.446 1.00 9.21 190 ASN A N 1
ATOM 1477 C CA . ASN A 1 193 ? 31.012 23.741 56.596 1.00 9.53 190 ASN A CA 1
ATOM 1478 C C . ASN A 1 193 ? 32.482 23.327 56.517 1.00 9.89 190 ASN A C 1
ATOM 1479 O O . ASN A 1 193 ? 32.856 22.264 57.030 1.00 10.30 190 ASN A O 1
ATOM 1484 N N . THR A 1 194 ? 33.295 24.141 55.835 1.00 10.07 191 THR A N 1
ATOM 1485 C CA . THR A 1 194 ? 34.633 23.733 55.419 1.00 10.11 191 THR A CA 1
ATOM 1486 C C . THR A 1 194 ? 35.674 24.513 56.187 1.00 10.78 191 THR A C 1
ATOM 1487 O O . THR A 1 194 ? 35.633 25.742 56.243 1.00 10.44 191 THR A O 1
ATOM 1491 N N . VAL A 1 195 ? 36.607 23.771 56.768 1.00 10.36 192 VAL A N 1
ATOM 1492 C CA . VAL A 1 195 ? 37.642 24.322 57.639 1.00 10.19 192 VAL A CA 1
ATOM 1493 C C . VAL A 1 195 ? 38.906 24.466 56.807 1.00 10.33 192 VAL A C 1
ATOM 1494 O O . VAL A 1 195 ? 39.480 23.470 56.337 1.00 10.60 192 VAL A O 1
ATOM 1498 N N . VAL A 1 196 ? 39.297 25.719 56.604 1.00 10.99 193 VAL A N 1
ATOM 1499 C CA . VAL A 1 196 ? 40.374 26.069 55.676 1.00 10.32 193 VAL A CA 1
ATOM 1500 C C . VAL A 1 196 ? 41.610 26.452 56.486 1.00 10.79 193 VAL A C 1
ATOM 1501 O O . VAL A 1 196 ? 41.557 27.351 57.346 1.00 10.24 193 VAL A O 1
ATOM 1505 N N . VAL A 1 197 ? 42.701 25.745 56.200 1.00 11.16 194 VAL A N 1
ATOM 1506 C CA . VAL A 1 197 ? 43.945 25.848 56.974 1.00 11.66 194 VAL A CA 1
ATOM 1507 C C . VAL A 1 197 ? 45.062 26.207 55.990 1.00 12.13 194 VAL A C 1
ATOM 1508 O O . VAL A 1 197 ? 45.267 25.497 55.010 1.00 11.56 194 VAL A O 1
ATOM 1512 N N . GLU A 1 198 ? 45.755 27.317 56.246 1.00 12.64 195 GLU A N 1
ATOM 1513 C CA . GLU A 1 198 ? 46.769 27.826 55.320 1.00 13.78 195 GLU A CA 1
ATOM 1514 C C . GLU A 1 198 ? 48.105 28.046 56.018 1.00 12.83 195 GLU A C 1
ATOM 1515 O O . GLU A 1 198 ? 48.250 28.977 56.812 1.00 12.63 195 GLU A O 1
ATOM 1521 N N . ASP A 1 199 ? 49.066 27.174 55.727 1.00 12.82 196 ASP A N 1
ATOM 1522 C CA . ASP A 1 199 ? 50.441 27.357 56.202 1.00 13.60 196 ASP A CA 1
ATOM 1523 C C . ASP A 1 199 ? 50.502 27.513 57.724 1.00 12.92 196 ASP A C 1
ATOM 1524 O O . ASP A 1 199 ? 51.117 28.451 58.255 1.00 13.43 196 ASP A O 1
ATOM 1529 N N . VAL A 1 200 ? 49.840 26.594 58.422 1.00 12.52 197 VAL A N 1
ATOM 1530 C CA . VAL A 1 200 ? 49.714 26.670 59.875 1.00 12.21 197 VAL A CA 1
ATOM 1531 C C . VAL A 1 200 ? 50.653 25.705 60.580 1.00 11.98 197 VAL A C 1
ATOM 1532 O O . VAL A 1 200 ? 50.724 24.532 60.226 1.00 12.32 197 VAL A O 1
ATOM 1536 N N . PHE A 1 201 ? 51.371 26.213 61.581 1.00 11.78 198 PHE A N 1
ATOM 1537 C CA . PHE A 1 201 ? 52.238 25.387 62.386 1.00 11.64 198 PHE A CA 1
ATOM 1538 C C . PHE A 1 201 ? 51.392 24.657 63.417 1.00 11.70 198 PHE A C 1
ATOM 1539 O O . PHE A 1 201 ? 50.634 25.290 64.155 1.00 11.65 198 PHE A O 1
ATOM 1547 N N . VAL A 1 202 ? 51.547 23.337 63.464 1.00 10.72 199 VAL A N 1
ATOM 1548 C CA . VAL A 1 202 ? 50.892 22.499 64.471 1.00 10.34 199 VAL A CA 1
ATOM 1549 C C . VAL A 1 202 ? 51.987 21.758 65.243 1.00 9.92 199 VAL A C 1
ATOM 1550 O O . VAL A 1 202 ? 52.760 20.993 64.650 1.00 9.82 199 VAL A O 1
ATOM 1554 N N . PRO A 1 203 ? 52.089 22.009 66.566 1.00 9.65 200 PRO A N 1
ATOM 1555 C CA . PRO A 1 203 ? 53.168 21.378 67.343 1.00 9.67 200 PRO A CA 1
ATOM 1556 C C . PRO A 1 203 ? 52.959 19.876 67.527 1.00 9.65 200 PRO A C 1
ATOM 1557 O O . PRO A 1 203 ? 51.816 19.405 67.549 1.00 9.26 200 PRO A O 1
ATOM 1561 N N . THR A 1 204 ? 54.068 19.145 67.643 1.00 10.13 201 THR A N 1
ATOM 1562 C CA . THR A 1 204 ? 54.085 17.692 67.827 1.00 9.88 201 THR A CA 1
ATOM 1563 C C . THR A 1 204 ? 53.048 17.184 68.824 1.00 9.97 201 THR A C 1
ATOM 1564 O O . THR A 1 204 ? 52.328 16.213 68.547 1.00 10.14 201 THR A O 1
ATOM 1568 N N . HIS A 1 205 ? 52.949 17.841 69.978 1.00 9.95 202 HIS A N 1
ATOM 1569 C CA . HIS A 1 205 ? 52.052 17.343 71.035 1.00 9.34 202 HIS A CA 1
ATOM 1570 C C . HIS A 1 205 ? 50.572 17.413 70.661 1.00 9.83 202 HIS A C 1
ATOM 1571 O O . HIS A 1 205 ? 49.745 16.790 71.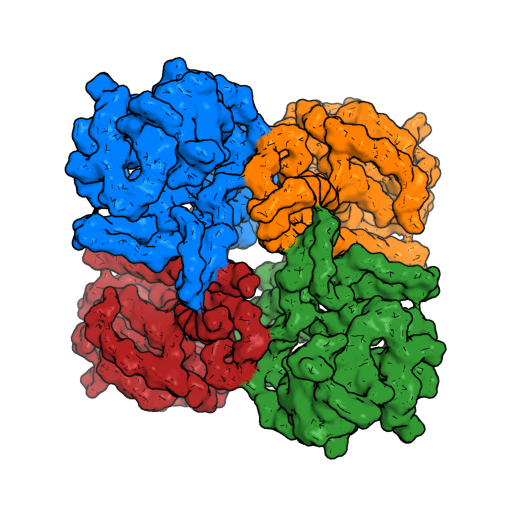313 1.00 9.32 202 HIS A O 1
ATOM 1578 N N . ARG A 1 206 ? 50.267 18.169 69.613 1.00 8.67 203 ARG A N 1
ATOM 1579 C CA . ARG A 1 206 ? 48.887 18.334 69.146 1.00 8.98 203 ARG A CA 1
ATOM 1580 C C . ARG A 1 206 ? 48.566 17.458 67.922 1.00 9.21 203 ARG A C 1
ATOM 1581 O O . ARG A 1 206 ? 47.593 17.703 67.202 1.00 9.03 203 ARG A O 1
ATOM 1589 N N . VAL A 1 207 ? 49.361 16.411 67.709 1.00 9.51 204 VAL A N 1
ATOM 1590 C CA . VAL A 1 207 ? 49.123 15.503 66.583 1.00 9.74 204 VAL A CA 1
ATOM 1591 C C . VAL A 1 207 ? 49.092 14.058 67.072 1.00 10.79 204 VAL A C 1
ATOM 1592 O O . VAL A 1 207 ? 49.954 13.644 67.846 1.00 11.89 204 VAL A O 1
ATOM 1596 N N . LEU A 1 208 ? 48.078 13.301 66.644 1.00 10.08 205 LEU A N 1
ATOM 1597 C CA . LEU A 1 208 ? 47.920 11.928 67.130 1.00 9.95 205 LEU A CA 1
ATOM 1598 C C . LEU A 1 208 ? 47.718 10.951 65.986 1.00 9.54 205 LEU A C 1
ATOM 1599 O O . LEU A 1 208 ? 46.803 11.116 65.185 1.00 9.06 205 LEU A O 1
ATOM 1604 N N . SER A 1 209 ? 48.565 9.923 65.930 1.00 9.04 206 SER A N 1
ATOM 1605 C CA . SER A 1 209 ? 48.464 8.926 64.880 1.00 9.44 206 SER A CA 1
ATOM 1606 C C . SER A 1 209 ? 47.342 7.918 65.175 1.00 10.03 206 SER A C 1
ATOM 1607 O O . SER A 1 209 ? 47.215 7.443 66.291 1.00 10.35 206 SER A O 1
ATOM 1610 N N . PHE A 1 210 ? 46.533 7.593 64.177 1.00 11.02 207 PHE A N 1
ATOM 1611 C CA . PHE A 1 210 ? 45.560 6.517 64.356 1.00 11.93 207 PHE A CA 1
ATOM 1612 C C . PHE A 1 210 ? 46.217 5.154 64.645 1.00 12.64 207 PHE A C 1
ATOM 1613 O O . PHE A 1 210 ? 45.633 4.324 65.353 1.00 13.23 207 PHE A O 1
ATOM 1621 N N . LYS A 1 211 ? 47.425 4.926 64.121 1.00 12.69 208 LYS A N 1
ATOM 1622 C CA . LYS A 1 211 ? 48.169 3.692 64.435 1.00 13.77 208 LYS A CA 1
ATOM 1623 C C . LYS A 1 211 ? 48.522 3.602 65.920 1.00 13.73 208 LYS A C 1
ATOM 1624 O O . LYS A 1 211 ? 48.429 2.527 66.514 1.00 14.46 208 LYS A O 1
ATOM 1630 N N . ALA A 1 212 ? 48.925 4.726 66.517 1.00 13.74 209 ALA A N 1
ATOM 1631 C CA . ALA A 1 212 ? 49.229 4.790 67.957 1.00 13.77 209 ALA A CA 1
ATOM 1632 C C . ALA A 1 212 ? 47.983 4.462 68.757 1.00 14.72 209 ALA A C 1
ATOM 1633 O O . ALA A 1 212 ? 48.047 3.789 69.786 1.00 14.72 209 ALA A O 1
ATOM 1643 N N . SER A 1 214 ? 45.437 2.555 67.726 1.00 16.85 211 SER A N 1
ATOM 1644 C CA A SER A 1 214 ? 45.151 1.131 67.539 0.50 17.73 211 SER A CA 1
ATOM 1645 C CA B SER A 1 214 ? 45.111 1.137 67.597 0.50 17.09 211 SER A CA 1
ATOM 1646 C C . SER A 1 214 ? 46.149 0.250 68.292 1.00 17.67 211 SER A C 1
ATOM 1647 O O . SER A 1 214 ? 45.824 -0.862 68.707 1.00 18.15 211 SER A O 1
ATOM 1652 N N . ASN A 1 215 ? 47.367 0.766 68.474 1.00 17.73 212 ASN A N 1
ATOM 1653 C CA . ASN A 1 215 ? 48.424 0.068 69.223 1.00 19.31 212 ASN A CA 1
ATOM 1654 C C . ASN A 1 215 ? 48.295 0.207 70.745 1.00 19.28 212 ASN A C 1
ATOM 1655 O O . ASN A 1 215 ? 49.148 -0.286 71.490 1.00 18.93 212 ASN A O 1
ATOM 1660 N N . LEU A 1 216 ? 47.246 0.900 71.197 1.00 19.52 213 LEU A N 1
ATOM 1661 C CA . LEU A 1 216 ? 47.079 1.232 72.620 1.00 19.93 213 LEU A CA 1
ATOM 1662 C C . LEU A 1 216 ? 48.273 1.980 73.213 1.00 19.56 213 LEU A C 1
ATOM 1663 O O . LEU A 1 216 ? 48.548 1.902 74.427 1.00 20.17 213 LEU A O 1
ATOM 1668 N N . THR A 1 217 ? 48.969 2.728 72.357 1.00 18.48 214 THR A N 1
ATOM 1669 C CA . THR A 1 217 ? 50.069 3.580 72.787 1.00 17.40 214 THR A CA 1
ATOM 1670 C C . THR A 1 217 ? 49.758 5.088 72.728 1.00 16.60 214 THR A C 1
ATOM 1671 O O . THR A 1 217 ? 50.667 5.896 72.930 1.00 16.89 214 THR A O 1
ATOM 1675 N N . ALA A 1 218 ? 48.500 5.465 72.493 1.00 15.35 215 ALA A N 1
ATOM 1676 C CA . ALA A 1 218 ? 48.151 6.893 72.495 1.00 14.32 215 ALA A CA 1
ATOM 1677 C C . ALA A 1 218 ? 48.558 7.476 73.843 1.00 13.07 215 ALA A C 1
ATOM 1678 O O . ALA A 1 218 ? 48.322 6.836 74.879 1.00 12.60 215 ALA A O 1
ATOM 1680 N N . PRO A 1 219 ? 49.198 8.665 73.839 1.00 12.29 216 PRO A N 1
ATOM 1681 C CA . PRO A 1 219 ? 49.778 9.198 75.079 1.00 12.04 216 PRO A CA 1
ATOM 1682 C C . PRO A 1 219 ? 48.763 9.560 76.165 1.00 12.32 216 PRO A C 1
ATOM 1683 O O . PRO A 1 219 ? 49.121 9.570 77.349 1.00 11.88 216 PRO A O 1
ATOM 1687 N N . GLY A 1 220 ? 47.521 9.857 75.767 1.00 11.14 217 GLY A N 1
ATOM 1688 C CA . GLY A 1 220 ? 46.461 10.238 76.732 1.00 11.58 217 GLY A CA 1
ATOM 1689 C C . GLY A 1 220 ? 46.035 9.101 77.641 1.00 11.02 217 GLY A C 1
ATOM 1690 O O . GLY A 1 220 ? 45.440 9.337 78.702 1.00 11.18 217 GLY A O 1
ATOM 1691 N N . LEU A 1 221 ? 46.318 7.868 77.223 1.00 11.25 218 LEU A N 1
ATOM 1692 C CA . LEU A 1 221 ? 45.940 6.679 77.996 1.00 12.24 218 LEU A CA 1
ATOM 1693 C C . LEU A 1 221 ? 46.704 6.578 79.309 1.00 12.97 218 LEU A C 1
ATOM 1694 O O . LEU A 1 221 ? 46.293 5.850 80.212 1.00 13.37 218 LEU A O 1
ATOM 1699 N N . GLU A 1 222 ? 47.818 7.297 79.416 1.00 13.32 219 GLU A N 1
ATOM 1700 C CA . GLU A 1 222 ? 48.648 7.195 80.625 1.00 14.90 219 GLU A CA 1
ATOM 1701 C C . GLU A 1 222 ? 47.870 7.712 81.836 1.00 14.33 219 GLU A C 1
ATOM 1702 O O . GLU A 1 222 ? 47.820 7.063 82.886 1.00 14.53 219 GLU A O 1
ATOM 1708 N N . ARG A 1 223 ? 47.234 8.867 81.664 1.00 13.56 220 ARG A N 1
ATOM 1709 C CA . ARG A 1 223 ? 46.428 9.462 82.728 1.00 14.15 220 ARG A CA 1
ATOM 1710 C C . ARG A 1 223 ? 44.937 9.153 82.585 1.00 12.65 220 ARG A C 1
ATOM 1711 O O . ARG A 1 223 ? 44.229 9.067 83.579 1.00 13.06 220 ARG A O 1
ATOM 1719 N N . ASN A 1 224 ? 44.455 8.994 81.348 1.00 11.07 221 ASN A N 1
ATOM 1720 C CA . ASN A 1 224 ? 43.044 8.683 81.139 1.00 9.98 221 ASN A CA 1
ATOM 1721 C C . ASN A 1 224 ? 42.874 7.168 81.017 1.00 9.99 221 ASN A C 1
ATOM 1722 O O . ASN A 1 224 ? 42.881 6.606 79.919 1.00 9.10 221 ASN A O 1
ATOM 1727 N N . THR A 1 225 ? 42.742 6.526 82.174 1.00 9.41 222 THR A N 1
ATOM 1728 C CA . THR A 1 225 ? 42.842 5.067 82.277 1.00 8.86 222 THR A CA 1
ATOM 1729 C C . THR A 1 225 ? 41.486 4.352 82.184 1.00 8.28 222 THR A C 1
ATOM 1730 O O . THR A 1 225 ? 41.440 3.099 82.229 1.00 7.79 222 THR A O 1
ATOM 1734 N N . ALA A 1 226 ? 40.392 5.118 82.061 1.00 8.90 223 ALA A N 1
ATOM 1735 C CA . ALA A 1 226 ? 39.053 4.515 82.027 1.00 8.69 223 ALA A CA 1
ATOM 1736 C C . ALA A 1 226 ? 38.937 3.532 80.846 1.00 8.29 223 ALA A C 1
ATOM 1737 O O . ALA A 1 226 ? 39.507 3.778 79.769 1.00 8.96 223 ALA A O 1
ATOM 1739 N N . PRO A 1 227 ? 38.229 2.406 81.048 1.00 8.25 224 PRO A N 1
ATOM 1740 C CA . PRO A 1 227 ? 38.161 1.404 79.960 1.00 8.04 224 PRO A CA 1
ATOM 1741 C C . PRO A 1 227 ? 37.528 1.920 78.666 1.00 8.04 224 PRO A C 1
ATOM 1742 O O . PRO A 1 227 ? 37.850 1.406 77.590 1.00 7.88 224 PRO A O 1
ATOM 1746 N N . VAL A 1 228 ? 36.666 2.931 78.742 1.00 7.19 225 VAL A N 1
ATOM 1747 C CA . VAL A 1 228 ? 36.048 3.437 77.511 1.00 7.81 225 VAL A CA 1
ATOM 1748 C C . VAL A 1 228 ? 37.111 3.934 76.501 1.00 7.40 225 VAL A C 1
ATOM 1749 O O . VAL A 1 228 ? 36.898 3.844 75.280 1.00 7.14 225 VAL A O 1
ATOM 1753 N N . TYR A 1 229 ? 38.263 4.413 76.995 1.00 7.36 226 TYR A N 1
ATOM 1754 C CA . TYR A 1 229 ? 39.287 4.966 76.079 1.00 7.19 226 TYR A CA 1
ATOM 1755 C C . TYR A 1 229 ? 40.112 3.880 75.379 1.00 8.09 226 TYR A C 1
ATOM 1756 O O . TYR A 1 229 ? 40.934 4.200 74.512 1.00 9.22 226 TYR A O 1
ATOM 1765 N N . LYS A 1 230 ? 39.873 2.609 75.726 1.00 7.28 227 LYS A N 1
ATOM 1766 C CA . LYS A 1 230 ? 40.554 1.490 75.063 1.00 7.61 227 LYS A CA 1
ATOM 1767 C C . LYS A 1 230 ? 39.657 0.893 73.963 1.00 7.33 227 LYS A C 1
ATOM 1768 O O . LYS A 1 230 ? 40.031 -0.092 73.307 1.00 8.39 227 LYS A O 1
ATOM 1782 N N . PRO A 1 232 ? 37.968 0.387 70.373 1.00 6.25 229 PRO A N 1
ATOM 1783 C CA . PRO A 1 232 ? 38.521 0.584 69.037 1.00 6.83 229 PRO A CA 1
ATOM 1784 C C . PRO A 1 232 ? 37.837 1.713 68.275 1.00 6.78 229 PRO A C 1
ATOM 1785 O O . PRO A 1 232 ? 36.608 1.792 68.278 1.00 5.78 229 PRO A O 1
ATOM 1789 N N . TRP A 1 233 ? 38.640 2.582 67.647 1.00 7.06 230 TRP A N 1
ATOM 1790 C CA . TRP A 1 233 ? 38.104 3.651 66.796 1.00 7.13 230 TRP A CA 1
ATOM 1791 C C . TRP A 1 233 ? 37.162 3.109 65.723 1.00 6.88 230 TRP A C 1
ATOM 1792 O O . TRP A 1 233 ? 36.166 3.772 65.389 1.00 6.58 230 TRP A O 1
ATOM 1803 N N . GLY A 1 234 ? 37.481 1.933 65.178 1.00 6.62 231 GLY A N 1
ATOM 1804 C CA . GLY A 1 234 ? 36.670 1.336 64.110 1.00 6.51 231 GLY A CA 1
ATOM 1805 C C . GLY A 1 234 ? 35.243 1.009 64.534 1.00 5.57 231 GLY A C 1
ATOM 1806 O O . GLY A 1 234 ? 34.360 0.840 63.686 1.00 5.77 231 GLY A O 1
ATOM 1807 N N . THR A 1 235 ? 35.030 0.841 65.851 1.00 5.05 232 THR A N 1
ATOM 1808 C CA . THR A 1 235 ? 33.677 0.800 66.401 1.00 5.93 232 THR A CA 1
ATOM 1809 C C . THR A 1 235 ? 33.143 2.178 66.849 1.00 5.99 232 THR A C 1
ATOM 1810 O O . THR A 1 235 ? 32.017 2.552 66.537 1.00 5.75 232 THR A O 1
ATOM 1814 N N . ILE A 1 236 ? 33.949 2.911 67.602 1.00 5.48 233 ILE A N 1
ATOM 1815 C CA . ILE A 1 236 ? 33.495 4.175 68.200 1.00 5.28 233 ILE A CA 1
ATOM 1816 C C . ILE A 1 236 ? 33.036 5.207 67.177 1.00 5.31 233 ILE A C 1
ATOM 1817 O O . ILE A 1 236 ? 31.956 5.827 67.338 1.00 6.16 233 ILE A O 1
ATOM 1822 N N . HIS A 1 237 ? 33.857 5.433 66.151 1.00 5.55 234 HIS A N 1
ATOM 1823 C CA . HIS A 1 237 ? 33.519 6.525 65.210 1.00 6.39 234 HIS A CA 1
ATOM 1824 C C . HIS A 1 237 ? 32.365 6.103 64.296 1.00 6.17 234 HIS A C 1
ATOM 1825 O O . HIS A 1 237 ? 31.350 6.811 64.223 1.00 5.78 234 HIS A O 1
ATOM 1832 N N . PRO A 1 238 ? 32.476 4.935 63.635 1.00 6.01 235 PRO A N 1
ATOM 1833 C CA . PRO A 1 238 ? 31.304 4.563 62.821 1.00 6.14 235 PRO A CA 1
ATOM 1834 C C . PRO A 1 238 ? 29.977 4.437 63.607 1.00 6.95 235 PRO A C 1
ATOM 1835 O O . PRO A 1 238 ? 28.911 4.785 63.084 1.00 6.95 235 PRO A O 1
ATOM 1839 N N . THR A 1 239 ? 30.028 3.965 64.849 1.00 6.08 236 THR A N 1
ATOM 1840 C CA . THR A 1 239 ? 28.786 3.898 65.655 1.00 5.83 236 THR A CA 1
ATOM 1841 C C . THR A 1 239 ? 28.249 5.326 65.931 1.00 5.87 236 THR A C 1
ATOM 1842 O O . THR A 1 239 ? 27.029 5.545 65.953 1.00 6.94 236 THR A O 1
ATOM 1846 N N . THR A 1 240 ? 29.163 6.291 66.086 1.00 6.05 237 THR A N 1
ATOM 1847 C CA . THR A 1 240 ? 28.751 7.713 66.236 1.00 6.58 237 THR A CA 1
ATOM 1848 C C . THR A 1 240 ? 28.004 8.259 65.003 1.00 6.79 237 THR A C 1
ATOM 1849 O O . THR A 1 240 ? 27.192 9.177 65.107 1.00 7.12 237 THR A O 1
ATOM 1853 N N . ILE A 1 241 ? 28.256 7.642 63.849 1.00 6.71 238 ILE A N 1
ATOM 1854 C CA . ILE A 1 241 ? 27.598 7.965 62.603 1.00 7.44 238 ILE A CA 1
ATOM 1855 C C . ILE A 1 241 ? 26.275 7.209 62.436 1.00 7.61 238 ILE A C 1
ATOM 1856 O O . ILE A 1 241 ? 25.302 7.765 61.909 1.00 10.47 238 ILE A O 1
ATOM 1861 N N . SER A 1 242 ? 26.220 5.959 62.870 1.00 7.03 239 SER A N 1
ATOM 1862 C CA . SER A 1 242 ? 24.966 5.203 62.737 1.00 6.46 239 SER A CA 1
ATOM 1863 C C . SER A 1 242 ? 23.948 5.556 63.824 1.00 6.84 239 SER A C 1
ATOM 1864 O O . SER A 1 242 ? 22.745 5.592 63.558 1.00 6.52 239 SER A O 1
ATOM 1867 N N . ALA A 1 243 ? 24.420 5.773 65.054 1.00 6.41 240 ALA A N 1
ATOM 1868 C CA . ALA A 1 243 ? 23.481 6.013 66.179 1.00 6.56 240 ALA A CA 1
ATOM 1869 C C . ALA A 1 243 ? 22.470 7.140 65.916 1.00 6.46 240 ALA A C 1
ATOM 1870 O O . ALA A 1 243 ? 21.274 6.957 66.181 1.00 6.16 240 ALA A O 1
ATOM 1872 N N . PRO A 1 244 ? 22.915 8.299 65.387 1.00 6.29 241 PRO A N 1
ATOM 1873 C CA . PRO A 1 244 ? 21.923 9.361 65.115 1.00 5.98 241 PRO A CA 1
ATOM 1874 C C . PRO A 1 244 ? 20.935 8.965 64.014 1.00 6.43 241 PRO A C 1
ATOM 1875 O O . PRO A 1 244 ? 19.786 9.334 64.078 1.00 6.71 241 PRO A O 1
ATOM 1879 N N . ILE A 1 245 ? 21.378 8.174 63.037 1.00 5.94 242 ILE A N 1
ATOM 1880 C CA . ILE A 1 245 ? 20.457 7.744 61.980 1.00 6.54 242 ILE A CA 1
ATOM 1881 C C . ILE A 1 245 ? 19.413 6.790 62.552 1.00 6.77 242 ILE A C 1
ATOM 1882 O O . ILE A 1 245 ? 18.218 6.907 62.245 1.00 6.79 242 ILE A O 1
ATOM 1887 N N . VAL A 1 246 ? 19.861 5.841 63.384 1.00 6.46 243 VAL A N 1
ATOM 1888 C CA . VAL A 1 246 ? 18.919 5.012 64.144 1.00 6.92 243 VAL A CA 1
ATOM 1889 C C . VAL A 1 246 ? 17.926 5.891 64.952 1.00 6.43 243 VAL A C 1
ATOM 1890 O O . VAL A 1 246 ? 16.715 5.677 64.908 1.00 6.56 243 VAL A O 1
ATOM 1894 N N . GLY A 1 247 ? 18.440 6.885 65.671 1.00 6.00 244 GLY A N 1
ATOM 1895 C CA . GLY A 1 247 ? 17.578 7.817 66.422 1.00 6.31 244 GLY A CA 1
ATOM 1896 C C . GLY A 1 247 ? 16.569 8.537 65.521 1.00 6.90 244 GLY A C 1
ATOM 1897 O O . GLY A 1 247 ? 15.401 8.686 65.900 1.00 6.52 244 GLY A O 1
ATOM 1906 N N . ALA A 1 249 ? 15.267 7.331 62.945 1.00 6.49 246 ALA A N 1
ATOM 1907 C CA . ALA A 1 249 ? 14.254 6.333 62.606 1.00 6.63 246 ALA A CA 1
ATOM 1908 C C . ALA A 1 249 ? 13.239 6.210 63.746 1.00 6.76 246 ALA A C 1
ATOM 1909 O O . ALA A 1 249 ? 12.015 6.106 63.497 1.00 7.30 246 ALA A O 1
ATOM 1911 N N . TYR A 1 250 ? 13.717 6.228 64.991 1.00 6.42 247 TYR A N 1
ATOM 1912 C CA . TYR A 1 250 ? 12.792 6.226 66.141 1.00 7.75 247 TYR A CA 1
ATOM 1913 C C . TYR A 1 250 ? 11.847 7.432 66.077 1.00 7.52 247 TYR A C 1
ATOM 1914 O O . TYR A 1 250 ? 10.615 7.310 66.285 1.00 7.73 247 TYR A O 1
ATOM 1923 N N . GLY A 1 251 ? 12.415 8.593 65.759 1.00 7.68 248 GLY A N 1
ATOM 1924 C CA . GLY A 1 251 ? 11.638 9.840 65.707 1.00 7.52 248 GLY A CA 1
ATOM 1925 C C . GLY A 1 251 ? 10.610 9.779 64.594 1.00 7.90 248 GLY A C 1
ATOM 1926 O O . GLY A 1 251 ? 9.448 10.169 64.792 1.00 8.63 248 GLY A O 1
ATOM 1927 N N . ALA A 1 252 ? 11.045 9.286 63.435 1.00 7.80 249 ALA A N 1
ATOM 1928 C CA . ALA A 1 252 ? 10.160 9.143 62.277 1.00 8.49 249 ALA A CA 1
ATOM 1929 C C . ALA A 1 252 ? 9.021 8.184 62.616 1.00 8.24 249 ALA A C 1
ATOM 1930 O O . ALA A 1 252 ? 7.843 8.437 62.286 1.00 8.82 249 ALA A O 1
ATOM 1932 N N . TYR A 1 253 ? 9.374 7.066 63.245 1.00 7.66 250 TYR A N 1
ATOM 1933 C CA . TYR A 1 253 ? 8.362 6.070 63.650 1.00 7.63 250 TYR A CA 1
ATOM 1934 C C . TYR A 1 253 ? 7.311 6.681 64.596 1.00 8.80 250 TYR A C 1
ATOM 1935 O O . TYR A 1 253 ? 6.094 6.570 64.367 1.00 9.33 250 TYR A O 1
ATOM 1944 N N . ASP A 1 254 ? 7.780 7.357 65.634 1.00 8.42 251 ASP A N 1
ATOM 1945 C CA . ASP A 1 254 ? 6.865 7.932 66.624 1.00 9.65 251 ASP A CA 1
ATOM 1946 C C . ASP A 1 254 ? 5.984 8.996 65.977 1.00 9.70 251 ASP A C 1
ATOM 1947 O O . ASP A 1 254 ? 4.780 9.046 66.262 1.00 10.29 251 ASP A O 1
ATOM 1952 N N . ALA A 1 255 ? 6.562 9.828 65.103 1.00 9.65 252 ALA A N 1
ATOM 1953 C CA . ALA A 1 255 ? 5.799 10.910 64.448 1.00 10.38 252 ALA A CA 1
ATOM 1954 C C . ALA A 1 255 ? 4.712 10.269 63.584 1.00 10.08 252 ALA A C 1
ATOM 1955 O O . ALA A 1 255 ? 3.535 10.662 63.644 1.00 10.84 252 ALA A O 1
ATOM 1957 N N . HIS A 1 256 ? 5.105 9.246 62.830 1.00 9.58 253 HIS A N 1
ATOM 1958 C CA . HIS A 1 256 ? 4.176 8.546 61.934 1.00 9.47 253 HIS A CA 1
ATOM 1959 C C . HIS A 1 256 ? 3.055 7.874 62.695 1.00 9.65 253 HIS A C 1
ATOM 1960 O O . HIS A 1 256 ? 1.871 8.067 62.384 1.00 9.80 253 HIS A O 1
ATOM 1967 N N . VAL A 1 257 ? 3.405 7.111 63.726 1.00 9.80 254 VAL A N 1
ATOM 1968 C CA . VAL A 1 257 ? 2.361 6.416 64.507 1.00 9.90 254 VAL A CA 1
ATOM 1969 C C . VAL A 1 257 ? 1.427 7.391 65.244 1.00 10.50 254 VAL A C 1
ATOM 1970 O O . VAL A 1 257 ? 0.215 7.155 65.301 1.00 10.42 254 VAL A O 1
ATOM 1974 N N . GLU A 1 258 ? 1.973 8.490 65.772 1.00 11.48 255 GLU A N 1
ATOM 1975 C CA . GLU A 1 258 ? 1.122 9.510 66.419 1.00 13.05 255 GLU A CA 1
ATOM 1976 C C . GLU A 1 258 ? 0.125 10.098 65.433 1.00 13.10 255 GLU A C 1
ATOM 1977 O O . GLU A 1 258 ? -1.081 10.137 65.710 1.00 13.53 255 GLU A O 1
ATOM 1983 N N . HIS A 1 259 ? 0.610 10.500 64.262 1.00 13.00 256 HIS A N 1
ATOM 1984 C CA . HIS A 1 259 ? -0.263 11.106 63.264 1.00 13.80 256 HIS A CA 1
ATOM 1985 C C . HIS A 1 259 ? -1.283 10.096 62.730 1.00 13.45 256 HIS A C 1
ATOM 1986 O O . HIS A 1 259 ? -2.487 10.384 62.678 1.00 13.61 256 HIS A O 1
ATOM 1993 N N . GLN A 1 260 ? -0.805 8.911 62.356 1.00 12.75 257 GLN A N 1
ATOM 1994 C CA . GLN A 1 260 ? -1.687 7.874 61.825 1.00 12.81 257 GLN A CA 1
ATOM 1995 C C . GLN A 1 260 ? -2.682 7.371 62.861 1.00 13.34 257 GLN A C 1
ATOM 1996 O O . GLN A 1 260 ? -3.843 7.131 62.529 1.00 13.38 257 GLN A O 1
ATOM 2002 N N . GLY A 1 261 ? -2.242 7.230 64.110 1.00 13.90 258 GLY A N 1
ATOM 2003 C CA . GLY A 1 261 ? -3.115 6.747 65.192 1.00 15.33 258 GLY A CA 1
ATOM 2004 C C . GLY A 1 261 ? -4.336 7.628 65.335 1.00 16.49 258 GLY A C 1
ATOM 2005 O O . GLY A 1 261 ? -5.457 7.137 65.461 1.00 16.21 258 GLY A O 1
ATOM 2006 N N . LYS A 1 262 ? -4.108 8.937 65.305 1.00 17.28 259 LYS A N 1
ATOM 2007 C CA . LYS A 1 262 ? -5.184 9.916 65.345 1.00 18.53 259 LYS A CA 1
ATOM 2008 C C . LYS A 1 262 ? -6.122 9.768 64.166 1.00 18.92 259 LYS A C 1
ATOM 2009 O O . LYS A 1 262 ? -7.331 9.758 64.353 1.00 19.23 259 LYS A O 1
ATOM 2015 N N . ARG A 1 263 ? -5.563 9.624 62.965 1.00 18.85 260 ARG A N 1
ATOM 2016 C CA . ARG A 1 263 ? -6.372 9.429 61.766 1.00 19.86 260 ARG A CA 1
ATOM 2017 C C . ARG A 1 263 ? -7.263 8.196 61.859 1.00 20.17 260 ARG A C 1
ATOM 2018 O O . ARG A 1 263 ? -8.470 8.279 61.587 1.00 20.46 260 ARG A O 1
ATOM 2026 N N . VAL A 1 264 ? -6.670 7.057 62.230 1.00 20.28 261 VAL A N 1
ATOM 2027 C CA A VAL A 1 264 ? -7.396 5.782 62.278 0.50 20.94 261 VAL A CA 1
ATOM 2028 C CA B VAL A 1 264 ? -7.405 5.790 62.271 0.50 20.71 261 VAL A CA 1
ATOM 2029 C C . VAL A 1 264 ? -8.480 5.761 63.357 1.00 21.40 261 VAL A C 1
ATOM 2030 O O . VAL A 1 264 ? -9.552 5.191 63.148 1.00 21.76 261 VAL A O 1
ATOM 2037 N N . ARG A 1 265 ? -8.201 6.374 64.508 1.00 21.89 262 ARG A N 1
ATOM 2038 C CA . ARG A 1 265 ? -9.167 6.359 65.605 1.00 23.30 262 ARG A CA 1
ATOM 2039 C C . ARG A 1 265 ? -10.306 7.312 65.289 1.00 24.46 262 ARG A C 1
ATOM 2040 O O . ARG A 1 265 ? -11.448 7.049 65.663 1.00 25.00 262 ARG A O 1
ATOM 2048 N N . ALA A 1 266 ? -9.985 8.403 64.591 1.00 25.73 263 ALA A N 1
ATOM 2049 C CA . ALA A 1 266 ? -10.975 9.400 64.169 1.00 27.06 263 ALA A CA 1
ATOM 2050 C C . ALA A 1 266 ? -11.772 8.964 62.944 1.00 28.01 263 ALA A C 1
ATOM 2051 O O . ALA A 1 266 ? -12.817 9.553 62.634 1.00 28.52 263 ALA A O 1
ATOM 2053 N N . ALA A 1 267 ? -11.271 7.950 62.241 1.00 28.61 264 ALA A N 1
ATOM 2054 C CA . ALA A 1 267 ? -11.907 7.458 61.022 1.00 29.16 264 ALA A CA 1
ATOM 2055 C C . ALA A 1 267 ? -13.247 6.817 61.346 1.00 29.75 264 ALA A C 1
ATOM 2056 O O . ALA A 1 267 ? -13.555 6.557 62.508 1.00 30.01 264 ALA A O 1
ATOM 2058 N N . PHE A 1 268 ? -14.046 6.587 60.312 1.00 30.10 265 PHE A N 1
ATOM 2059 C CA . PHE A 1 268 ? -15.351 5.980 60.477 1.00 30.55 265 PHE A CA 1
ATOM 2060 C C . PHE A 1 268 ? -15.326 4.555 59.957 1.00 31.22 265 PHE A C 1
ATOM 2061 O O . PHE A 1 268 ? -14.435 4.173 59.188 1.00 31.38 265 PHE A O 1
ATOM 2069 N N . ALA A 1 269 ? -16.342 3.794 60.358 1.00 32.27 266 ALA A N 1
ATOM 2070 C CA . ALA A 1 269 ? -16.442 2.354 60.117 1.00 32.96 266 ALA A CA 1
ATOM 2071 C C . ALA A 1 269 ? -15.920 1.834 58.770 1.00 33.28 266 ALA A C 1
ATOM 2072 O O . ALA A 1 269 ? -15.139 0.882 58.740 1.00 33.91 266 ALA A O 1
ATOM 2074 N N . GLY A 1 270 ? -16.344 2.446 57.666 1.00 33.36 267 GLY A N 1
ATOM 2075 C CA . GLY A 1 270 ? -15.988 1.940 56.334 1.00 32.93 267 GLY A CA 1
ATOM 2076 C C . GLY A 1 270 ? -14.825 2.616 55.624 1.00 32.70 267 GLY A C 1
ATOM 2077 O O . GLY A 1 270 ? -14.591 2.366 54.433 1.00 33.38 267 GLY A O 1
ATOM 2078 N N . GLU A 1 271 ? -14.099 3.474 56.337 1.00 31.49 268 GLU A N 1
ATOM 2079 C CA . GLU A 1 271 ? -13.004 4.228 55.731 1.00 30.72 268 GLU A CA 1
ATOM 2080 C C . GLU A 1 271 ? -11.750 3.370 55.587 1.00 30.75 268 GLU A C 1
ATOM 2081 O O . GLU A 1 271 ? -11.480 2.513 56.433 1.00 31.03 268 GLU A O 1
ATOM 2087 N N . LYS A 1 272 ? -10.997 3.619 54.518 1.00 30.69 269 LYS A N 1
ATOM 2088 C CA . LYS A 1 272 ? -9.737 2.919 54.254 1.00 30.67 269 LYS A CA 1
ATOM 2089 C C . LYS A 1 272 ? -8.818 2.959 55.466 1.00 30.22 269 LYS A C 1
ATOM 2090 O O . LYS A 1 272 ? -8.216 1.940 55.822 1.00 30.13 269 LYS A O 1
ATOM 2092 N N . ALA A 1 273 ? -8.726 4.129 56.103 1.00 29.55 270 ALA A N 1
ATOM 2093 C CA . ALA A 1 273 ? -7.842 4.330 57.247 1.00 29.16 270 ALA A CA 1
ATOM 2094 C C . ALA A 1 273 ? -8.217 3.499 58.455 1.00 29.08 270 ALA A C 1
ATOM 2095 O O . ALA A 1 273 ? -7.371 3.229 59.299 1.00 29.40 270 ALA A O 1
ATOM 2097 N N . LYS A 1 274 ? -9.476 3.100 58.564 1.00 28.07 271 LYS A N 1
ATOM 2098 C CA . LYS A 1 274 ? -9.884 2.399 59.770 1.00 27.48 271 LYS A CA 1
ATOM 2099 C C . LYS A 1 274 ? -9.432 0.938 59.775 1.00 26.36 271 LYS A C 1
ATOM 2100 O O . LYS A 1 274 ? -9.211 0.361 60.843 1.00 26.90 271 LYS A O 1
ATOM 2106 N N . ASP A 1 275 ? -9.304 0.345 58.589 1.00 24.34 272 ASP A N 1
ATOM 2107 C CA . ASP A 1 275 ? -8.915 -1.060 58.472 1.00 22.87 272 ASP A CA 1
ATOM 2108 C C . ASP A 1 275 ? -7.991 -1.233 57.267 1.00 21.24 272 ASP A C 1
ATOM 2109 O O . ASP A 1 275 ? -8.376 -1.778 56.223 1.00 22.31 272 ASP A O 1
ATOM 2111 N N . ASP A 1 276 ? -6.783 -0.703 57.397 1.00 18.65 273 ASP A N 1
ATOM 2112 C CA . ASP A 1 276 ? -5.775 -0.841 56.344 1.00 15.43 273 ASP A CA 1
ATOM 2113 C C . ASP A 1 276 ? -4.691 -1.787 56.853 1.00 13.75 273 ASP A C 1
ATOM 2114 O O . ASP A 1 276 ? -3.772 -1.368 57.568 1.00 12.18 273 ASP A O 1
ATOM 2119 N N . PRO A 1 277 ? -4.760 -3.058 56.443 1.00 11.87 274 PRO A N 1
ATOM 2120 C CA . PRO A 1 277 ? -3.782 -3.962 57.014 1.00 10.60 274 PRO A CA 1
ATOM 2121 C C . PRO A 1 277 ? -2.381 -3.678 56.487 1.00 10.18 274 PRO A C 1
ATOM 2122 O O . PRO A 1 277 ? -1.403 -4.025 57.143 1.00 9.06 274 PRO A O 1
ATOM 2126 N N . PHE A 1 278 ? -2.266 -3.100 55.290 1.00 9.01 275 PHE A N 1
ATOM 2127 C CA . PHE A 1 278 ? -0.928 -2.816 54.767 1.00 9.32 275 PHE A CA 1
ATOM 2128 C C . PHE A 1 278 ? -0.204 -1.738 55.565 1.00 9.24 275 PHE A C 1
ATOM 2129 O O . PHE A 1 278 ? 0.999 -1.858 55.803 1.00 9.21 275 PHE A O 1
ATOM 2137 N N . ALA A 1 279 ? -0.924 -0.700 55.982 1.00 8.33 276 ALA A N 1
ATOM 2138 C CA . ALA A 1 279 ? -0.299 0.340 56.794 1.00 8.39 276 ALA A CA 1
ATOM 2139 C C . ALA A 1 279 ? 0.176 -0.277 58.115 1.00 8.60 276 ALA A C 1
ATOM 2140 O O . ALA A 1 279 ? 1.267 0.054 58.619 1.00 7.87 276 ALA A O 1
ATOM 2142 N N . LYS A 1 280 ? -0.633 -1.187 58.658 1.00 6.62 277 LYS A N 1
ATOM 2143 C CA . LYS A 1 280 ? -0.268 -1.879 59.902 1.00 7.68 277 LYS A CA 1
ATOM 2144 C C . LYS A 1 280 ? 0.984 -2.711 59.700 1.00 7.25 277 LYS A C 1
ATOM 2145 O O . LYS A 1 280 ? 1.904 -2.715 60.550 1.00 8.19 277 LYS A O 1
ATOM 2151 N N . VAL A 1 281 ? 1.058 -3.421 58.570 1.00 7.33 278 VAL A N 1
ATOM 2152 C CA . VAL A 1 281 ? 2.252 -4.244 58.311 1.00 7.34 278 VAL A CA 1
ATOM 2153 C C . VAL A 1 281 ? 3.523 -3.373 58.180 1.00 7.98 278 VAL A C 1
ATOM 2154 O O . VAL A 1 281 ? 4.596 -3.709 58.695 1.00 9.18 278 VAL A O 1
ATOM 2158 N N . ARG A 1 282 ? 3.413 -2.241 57.497 1.00 8.17 279 ARG A N 1
ATOM 2159 C CA . ARG A 1 282 ? 4.599 -1.381 57.344 1.00 7.95 279 ARG A CA 1
ATOM 2160 C C . ARG A 1 282 ? 5.080 -0.900 58.700 1.00 7.68 279 ARG A C 1
ATOM 2161 O O . ARG A 1 282 ? 6.284 -0.827 58.933 1.00 7.91 279 ARG A O 1
ATOM 2169 N N . ILE A 1 283 ? 4.142 -0.560 59.590 1.00 7.52 280 ILE A N 1
ATOM 2170 C CA . ILE A 1 283 ? 4.488 -0.179 60.972 1.00 7.83 280 ILE A CA 1
ATOM 2171 C C . ILE A 1 283 ? 5.192 -1.317 61.728 1.00 6.61 280 ILE A C 1
ATOM 2172 O O . ILE A 1 283 ? 6.171 -1.071 62.460 1.00 7.16 280 ILE A O 1
ATOM 2177 N N . ALA A 1 284 ? 4.717 -2.552 61.552 1.00 6.75 281 ALA A N 1
ATOM 2178 C CA . ALA A 1 284 ? 5.339 -3.703 62.200 1.00 6.90 281 ALA A CA 1
ATOM 2179 C C . ALA A 1 284 ? 6.749 -3.918 61.663 1.00 7.59 281 ALA A C 1
ATOM 2180 O O . ALA A 1 284 ? 7.691 -4.131 62.431 1.00 8.19 281 ALA A O 1
ATOM 2182 N N . GLU A 1 285 ? 6.894 -3.884 60.339 1.00 6.76 282 GLU A N 1
ATOM 2183 C CA . GLU A 1 285 ? 8.218 -4.074 59.728 1.00 8.14 282 GLU A CA 1
ATOM 2184 C C . GLU A 1 285 ? 9.213 -3.015 60.200 1.00 8.66 282 GLU A C 1
ATOM 2185 O O . GLU A 1 285 ? 10.333 -3.341 60.628 1.00 8.68 282 GLU A O 1
ATOM 2191 N N . ALA A 1 286 ? 8.790 -1.753 60.141 1.00 8.38 283 ALA A N 1
ATOM 2192 C CA . ALA A 1 286 ? 9.664 -0.641 60.495 1.00 8.69 283 ALA A CA 1
ATOM 2193 C C . ALA A 1 286 ? 10.077 -0.691 61.953 1.00 8.69 283 ALA A C 1
ATOM 2194 O O . ALA A 1 286 ? 11.276 -0.597 62.262 1.00 9.03 283 ALA A O 1
ATOM 2196 N N . SER A 1 287 ? 9.106 -0.872 62.848 1.00 7.78 284 SER A N 1
ATOM 2197 C CA . SER A 1 287 ? 9.444 -0.907 64.279 1.00 7.62 284 SER A CA 1
ATOM 2198 C C . SER A 1 287 ? 10.401 -2.073 64.564 1.00 7.61 284 SER A C 1
ATOM 2199 O O . SER A 1 287 ? 11.365 -1.945 65.344 1.00 7.21 284 SER A O 1
ATOM 2202 N N . SER A 1 288 ? 10.149 -3.226 63.934 1.00 6.76 285 SER A N 1
ATOM 2203 C CA . SER A 1 288 ? 11.001 -4.382 64.243 1.00 6.81 285 SER A CA 1
ATOM 2204 C C . SER A 1 288 ? 12.413 -4.166 63.746 1.00 7.13 285 SER A C 1
ATOM 2205 O O . SER A 1 288 ? 13.381 -4.495 64.427 1.00 7.13 285 SER A O 1
ATOM 2208 N N . ASP A 1 289 ? 12.530 -3.614 62.553 1.00 6.80 286 ASP A N 1
ATOM 2209 C CA . ASP A 1 289 ? 13.867 -3.429 61.944 1.00 7.15 286 ASP A CA 1
ATOM 2210 C C . ASP A 1 289 ? 14.670 -2.327 62.630 1.00 7.57 286 ASP A C 1
ATOM 2211 O O . ASP A 1 289 ? 15.898 -2.442 62.768 1.00 7.38 286 ASP A O 1
ATOM 2216 N N . ILE A 1 290 ? 13.977 -1.289 63.086 1.00 6.76 287 ILE A N 1
ATOM 2217 C CA . ILE A 1 290 ? 14.624 -0.233 63.878 1.00 6.74 287 ILE A CA 1
ATOM 2218 C C . ILE A 1 290 ? 15.134 -0.848 65.170 1.00 6.91 287 ILE A C 1
ATOM 2219 O O . ILE A 1 290 ? 16.290 -0.633 65.547 1.00 6.38 287 ILE A O 1
ATOM 2224 N N . ASP A 1 291 ? 14.295 -1.653 65.830 1.00 6.67 288 ASP A N 1
ATOM 2225 C CA . ASP A 1 291 ? 14.719 -2.271 67.077 1.00 7.35 288 ASP A CA 1
ATOM 2226 C C . ASP A 1 291 ? 15.932 -3.203 66.840 1.00 7.24 288 ASP A C 1
ATOM 2227 O O . ASP A 1 291 ? 16.886 -3.238 67.636 1.00 7.79 288 ASP A O 1
ATOM 2232 N N . ALA A 1 292 ? 15.903 -3.963 65.744 1.00 7.54 289 ALA A N 1
ATOM 2233 C CA . ALA A 1 292 ? 17.031 -4.860 65.449 1.00 6.69 289 ALA A CA 1
ATOM 2234 C C . ALA A 1 292 ? 18.327 -4.056 65.270 1.00 7.02 289 ALA A C 1
ATOM 2235 O O . ALA A 1 292 ? 19.394 -4.435 65.780 1.00 7.21 289 ALA A O 1
ATOM 2237 N N . ALA A 1 293 ? 18.218 -2.952 64.530 1.00 6.72 290 ALA A N 1
ATOM 2238 C CA . ALA A 1 293 ? 19.354 -2.046 64.317 1.00 6.46 290 ALA A CA 1
ATOM 2239 C C . ALA A 1 293 ? 19.941 -1.612 65.650 1.00 7.09 290 ALA A C 1
ATOM 2240 O O . ALA A 1 293 ? 21.138 -1.724 65.862 1.00 7.33 290 ALA A O 1
ATOM 2242 N N . TRP A 1 294 ? 19.098 -1.124 66.548 1.00 6.60 291 TRP A N 1
ATOM 2243 C CA . TRP A 1 294 ? 19.567 -0.689 67.859 1.00 7.43 291 TRP A CA 1
ATOM 2244 C C . TRP A 1 294 ? 20.152 -1.833 68.705 1.00 7.50 291 TRP A C 1
ATOM 2245 O O . TRP A 1 294 ? 21.195 -1.675 69.324 1.00 7.65 291 TRP A O 1
ATOM 2256 N N . ARG A 1 295 ? 19.485 -2.985 68.711 1.00 6.96 292 ARG A N 1
ATOM 2257 C CA . ARG A 1 295 ? 19.989 -4.139 69.484 1.00 6.59 292 ARG A CA 1
ATOM 2258 C C . ARG A 1 295 ? 21.391 -4.512 69.059 1.00 6.64 292 ARG A C 1
ATOM 2259 O O . ARG A 1 295 ? 22.250 -4.727 69.903 1.00 7.42 292 ARG A O 1
ATOM 2267 N N . GLN A 1 296 ? 21.631 -4.555 67.747 1.00 6.46 293 GLN A N 1
ATOM 2268 C CA . GLN A 1 296 ? 22.992 -4.898 67.278 1.00 7.21 293 GLN A CA 1
ATOM 2269 C C . GLN A 1 296 ? 23.992 -3.769 67.511 1.00 6.82 293 GLN A C 1
ATOM 2270 O O . GLN A 1 296 ? 25.124 -4.004 67.984 1.00 7.00 293 GLN A O 1
ATOM 2276 N N . LEU A 1 297 ? 23.589 -2.542 67.183 1.00 6.67 294 LEU A N 1
ATOM 2277 C CA . LEU A 1 297 ? 24.504 -1.415 67.311 1.00 7.50 294 LEU A CA 1
ATOM 2278 C C . LEU A 1 297 ? 24.946 -1.206 68.755 1.00 7.73 294 LEU A C 1
ATOM 2279 O O . LEU A 1 297 ? 26.136 -1.082 69.035 1.00 8.42 294 LEU A O 1
ATOM 2284 N N . SER A 1 298 ? 23.981 -1.180 69.669 1.00 7.97 295 SER A N 1
ATOM 2285 C CA . SER A 1 298 ? 24.304 -1.047 71.079 1.00 8.89 295 SER A CA 1
ATOM 2286 C C . SER A 1 298 ? 24.914 -2.341 71.655 1.00 8.49 295 SER A C 1
ATOM 2287 O O . SER A 1 298 ? 25.823 -2.293 72.514 1.00 9.04 295 SER A O 1
ATOM 2290 N N . GLY A 1 299 ? 24.445 -3.495 71.159 1.00 8.49 296 GLY A N 1
ATOM 2291 C CA . GLY A 1 299 ? 24.930 -4.816 71.616 1.00 7.82 296 GLY A CA 1
ATOM 2292 C C . GLY A 1 299 ? 26.414 -5.036 71.393 1.00 7.80 296 GLY A C 1
ATOM 2293 O O . GLY A 1 299 ? 27.132 -5.506 72.301 1.00 8.72 296 GLY A O 1
ATOM 2294 N N . ASN A 1 300 ? 26.881 -4.745 70.182 1.00 7.84 297 ASN A N 1
ATOM 2295 C CA . ASN A 1 300 ? 28.294 -4.921 69.890 1.00 7.55 297 ASN A CA 1
ATOM 2296 C C . ASN A 1 300 ? 29.150 -3.971 70.736 1.00 7.86 297 ASN A C 1
ATOM 2297 O O . ASN A 1 300 ? 30.201 -4.356 71.224 1.00 7.87 297 ASN A O 1
ATOM 2302 N N . VAL A 1 301 ? 28.682 -2.729 70.903 1.00 7.51 298 VAL A N 1
ATOM 2303 C CA . VAL A 1 301 ? 29.393 -1.783 71.773 1.00 7.23 298 VAL A CA 1
ATOM 2304 C C . VAL A 1 301 ? 29.454 -2.335 73.209 1.00 7.94 298 VAL A C 1
ATOM 2305 O O . VAL A 1 301 ? 30.516 -2.347 73.838 1.00 7.40 298 VAL A O 1
ATOM 2309 N N . ALA A 1 302 ? 28.312 -2.801 73.707 1.00 7.09 299 ALA A N 1
ATOM 2310 C CA . ALA A 1 302 ? 28.269 -3.366 75.076 1.00 8.32 299 ALA A CA 1
ATOM 2311 C C . ALA A 1 302 ? 29.244 -4.560 75.260 1.00 8.84 299 ALA A C 1
ATOM 2312 O O . ALA A 1 302 ? 29.931 -4.683 76.296 1.00 8.70 299 ALA A O 1
ATOM 2314 N N . ASP A 1 303 ? 29.297 -5.435 74.264 1.00 8.94 300 ASP A N 1
ATOM 2315 C CA . ASP A 1 303 ? 30.174 -6.605 74.318 1.00 9.43 300 ASP A CA 1
ATOM 2316 C C . ASP A 1 303 ? 31.633 -6.195 74.322 1.00 9.15 300 ASP A C 1
ATOM 2317 O O . ASP A 1 303 ? 32.436 -6.714 75.115 1.00 8.53 300 ASP A O 1
ATOM 2322 N N . GLU A 1 304 ? 32.002 -5.245 73.459 1.00 8.32 301 GLU A N 1
ATOM 2323 C CA . GLU A 1 304 ? 33.389 -4.765 73.470 1.00 7.55 301 GLU A CA 1
ATOM 2324 C C . GLU A 1 304 ? 33.731 -4.183 74.843 1.00 6.60 301 GLU A C 1
ATOM 2325 O O . GLU A 1 304 ? 34.776 -4.493 75.428 1.00 6.93 301 GLU A O 1
ATOM 2331 N N . TYR A 1 305 ? 32.836 -3.345 75.362 1.00 6.53 302 TYR A N 1
ATOM 2332 C CA . TYR A 1 305 ? 33.098 -2.616 76.613 1.00 6.21 302 TYR A CA 1
ATOM 2333 C C . TYR A 1 305 ? 33.202 -3.579 77.787 1.00 5.67 302 TYR A C 1
ATOM 2334 O O . TYR A 1 305 ? 34.063 -3.423 78.658 1.00 5.80 302 TYR A O 1
ATOM 2343 N N . ALA A 1 306 ? 32.325 -4.583 77.804 1.00 6.08 303 ALA A N 1
ATOM 2344 C CA . ALA A 1 306 ? 32.373 -5.594 78.888 1.00 6.08 303 ALA A CA 1
ATOM 2345 C C . ALA A 1 306 ? 33.725 -6.298 78.930 1.00 6.56 303 ALA A C 1
ATOM 2346 O O . ALA A 1 306 ? 34.259 -6.577 80.014 1.00 7.75 303 ALA A O 1
ATOM 2348 N N . LEU A 1 307 ? 34.276 -6.602 77.750 1.00 6.78 304 LEU A N 1
ATOM 2349 C CA . LEU A 1 307 ? 35.573 -7.267 77.705 1.00 6.72 304 LEU A CA 1
ATOM 2350 C C . LEU A 1 307 ? 36.644 -6.351 78.286 1.00 6.58 304 LEU A C 1
ATOM 2351 O O . LEU A 1 307 ? 37.471 -6.783 79.067 1.00 6.46 304 LEU A O 1
ATOM 2356 N N . LEU A 1 308 ? 36.618 -5.072 77.911 1.00 5.94 305 LEU A N 1
ATOM 2357 C CA . LEU A 1 308 ? 37.586 -4.115 78.410 1.00 6.45 305 LEU A CA 1
ATOM 2358 C C . LEU A 1 308 ? 37.494 -3.956 79.929 1.00 6.80 305 LEU A C 1
ATOM 2359 O O . LEU A 1 308 ? 38.506 -3.913 80.608 1.00 7.49 305 LEU A O 1
ATOM 2364 N N . VAL A 1 309 ? 36.269 -3.854 80.430 1.00 8.06 306 VAL A N 1
ATOM 2365 C CA . VAL A 1 309 ? 36.049 -3.712 81.868 1.00 8.23 306 VAL A CA 1
ATOM 2366 C C . VAL A 1 309 ? 36.633 -4.936 82.597 1.00 8.76 306 VAL A C 1
ATOM 2367 O O . VAL A 1 309 ? 37.135 -4.828 83.725 1.00 8.88 306 VAL A O 1
ATOM 2371 N N . ALA A 1 310 ? 36.581 -6.084 81.935 1.00 8.15 307 ALA A N 1
ATOM 2372 C CA . ALA A 1 310 ? 37.141 -7.330 82.473 1.00 8.22 307 ALA A CA 1
ATOM 2373 C C . ALA A 1 310 ? 38.658 -7.489 82.234 1.00 8.69 307 ALA A C 1
ATOM 2374 O O . ALA A 1 310 ? 39.242 -8.539 82.547 1.00 9.19 307 ALA A O 1
ATOM 2376 N N . GLY A 1 311 ? 39.299 -6.443 81.711 1.00 8.32 308 GLY A N 1
ATOM 2377 C CA . GLY A 1 311 ? 40.765 -6.430 81.492 1.00 9.31 308 GLY A CA 1
ATOM 2378 C C . GLY A 1 311 ? 41.252 -7.214 80.282 1.00 9.53 308 GLY A C 1
ATOM 2379 O O . GLY A 1 311 ? 42.448 -7.476 80.141 1.00 10.04 308 GLY A O 1
ATOM 2380 N N . GLU A 1 312 ? 40.311 -7.570 79.410 1.00 9.73 309 GLU A N 1
ATOM 2381 C CA . GLU A 1 312 ? 40.590 -8.357 78.212 1.00 10.59 309 GLU A CA 1
ATOM 2382 C C . GLU A 1 312 ? 40.712 -7.485 76.986 1.00 11.09 309 GLU A C 1
ATOM 2383 O O . GLU A 1 312 ? 40.207 -6.362 76.967 1.00 11.81 309 GLU A O 1
ATOM 2389 N N A GLU A 1 313 ? 41.389 -8.019 75.971 0.50 11.40 310 GLU A N 1
ATOM 2390 N N B GLU A 1 313 ? 41.379 -8.010 75.965 0.50 11.41 310 GLU A N 1
ATOM 2391 C CA A GLU A 1 313 ? 41.408 -7.396 74.649 0.50 11.59 310 GLU A CA 1
ATOM 2392 C CA B GLU A 1 313 ? 41.425 -7.356 74.658 0.50 11.73 310 GLU A CA 1
ATOM 2393 C C A GLU A 1 313 ? 40.051 -7.574 73.962 0.50 11.10 310 GLU A C 1
ATOM 2394 C C B GLU A 1 313 ? 40.149 -7.641 73.867 0.50 11.17 310 GLU A C 1
ATOM 2395 O O A GLU A 1 313 ? 39.297 -8.490 74.277 0.50 11.42 310 GLU A O 1
ATOM 2396 O O B GLU A 1 313 ? 39.561 -8.713 74.002 0.50 11.22 310 GLU A O 1
ATOM 2407 N N . VAL A 1 314 ? 39.749 -6.690 73.019 1.00 10.60 311 VAL A N 1
ATOM 2408 C CA . VAL A 1 314 ? 38.580 -6.856 72.163 1.00 10.29 311 VAL A CA 1
ATOM 2409 C C . VAL A 1 314 ? 39.053 -7.693 70.974 1.00 10.22 311 VAL A C 1
ATOM 2410 O O . VAL A 1 314 ? 39.981 -7.280 70.272 1.00 10.55 311 VAL A O 1
ATOM 2414 N N . PRO A 1 315 ? 38.471 -8.890 70.784 1.00 10.48 312 PRO A N 1
ATOM 2415 C CA . PRO A 1 315 ? 38.998 -9.678 69.669 1.00 10.91 312 PRO A CA 1
ATOM 2416 C C . PRO A 1 315 ? 38.621 -9.112 68.325 1.00 10.00 312 PRO A C 1
ATOM 2417 O O . PRO A 1 315 ? 37.560 -8.494 68.178 1.00 10.34 312 PRO A O 1
ATOM 2421 N N . PHE A 1 316 ? 39.485 -9.359 67.342 1.00 9.50 313 PHE A N 1
ATOM 2422 C CA . PHE A 1 316 ? 39.253 -8.870 66.007 1.00 9.35 313 PHE A CA 1
ATOM 2423 C C . PHE A 1 316 ? 37.921 -9.330 65.427 1.00 8.69 313 PHE A C 1
ATOM 2424 O O . PHE A 1 316 ? 37.248 -8.533 64.744 1.00 7.41 313 PHE A O 1
ATOM 2432 N N . GLU A 1 317 ? 37.518 -10.581 65.707 1.00 8.38 314 GLU A N 1
ATOM 2433 C CA . GLU A 1 317 ? 36.243 -11.084 65.183 1.00 9.17 314 GLU A CA 1
ATOM 2434 C C . GLU A 1 317 ? 35.078 -10.212 65.637 1.00 8.44 314 GLU A C 1
ATOM 2435 O O . GLU A 1 317 ? 34.138 -9.974 64.860 1.00 7.61 314 GLU A O 1
ATOM 2441 N N . LEU A 1 318 ? 35.138 -9.714 66.883 1.00 7.07 315 LEU A N 1
ATOM 2442 C CA . LEU A 1 318 ? 34.084 -8.833 67.381 1.00 7.21 315 LEU A CA 1
ATOM 2443 C C . LEU A 1 318 ? 34.107 -7.461 66.694 1.00 6.75 315 LEU A C 1
ATOM 2444 O O . LEU A 1 318 ? 33.051 -6.914 66.355 1.00 7.18 315 LEU A O 1
ATOM 2449 N N . ARG A 1 319 ? 35.305 -6.920 66.485 1.00 6.50 316 ARG A N 1
ATOM 2450 C CA . ARG A 1 319 ? 35.434 -5.652 65.762 1.00 6.34 316 ARG A CA 1
ATOM 2451 C C . ARG A 1 319 ? 34.846 -5.793 64.355 1.00 6.15 316 ARG A C 1
ATOM 2452 O O . ARG A 1 319 ? 34.207 -4.866 63.854 1.00 6.59 316 ARG A O 1
ATOM 2460 N N . LEU A 1 320 ? 35.042 -6.966 63.738 1.00 6.32 317 LEU A N 1
ATOM 2461 C CA . LEU A 1 320 ? 34.462 -7.215 62.407 1.00 5.85 317 LEU A CA 1
ATOM 2462 C C . LEU A 1 320 ? 32.939 -7.296 62.457 1.00 6.38 317 LEU A C 1
ATOM 2463 O O . LEU A 1 320 ? 32.235 -6.704 61.603 1.00 6.83 317 LEU A O 1
ATOM 2468 N N . ARG A 1 321 ? 32.413 -8.017 63.459 1.00 6.82 318 ARG A N 1
ATOM 2469 C CA . ARG A 1 321 ? 30.949 -8.077 63.636 1.00 6.98 318 ARG A CA 1
ATOM 2470 C C . ARG A 1 321 ? 30.352 -6.686 63.886 1.00 6.30 318 ARG A C 1
ATOM 2471 O O . ARG A 1 321 ? 29.265 -6.365 63.385 1.00 6.38 318 ARG A O 1
ATOM 2479 N N . ALA A 1 322 ? 31.064 -5.872 64.661 1.00 6.49 319 ALA A N 1
ATOM 2480 C CA . ALA A 1 322 ? 30.620 -4.523 64.974 1.00 6.17 319 ALA A CA 1
ATOM 2481 C C . ALA A 1 322 ? 30.444 -3.721 63.698 1.00 6.25 319 ALA A C 1
ATOM 2482 O O . ALA A 1 322 ? 29.406 -3.121 63.476 1.00 6.79 319 ALA A O 1
ATOM 2484 N N . ARG A 1 323 ? 31.464 -3.746 62.833 1.00 5.87 320 ARG A N 1
ATOM 2485 C CA . ARG A 1 323 ? 31.357 -3.023 61.556 1.00 6.28 320 ARG A CA 1
ATOM 2486 C C . ARG A 1 323 ? 30.232 -3.549 60.655 1.00 6.06 320 ARG A C 1
ATOM 2487 O O . ARG A 1 323 ? 29.470 -2.770 60.065 1.00 6.74 320 ARG A O 1
ATOM 2495 N N . ARG A 1 324 ? 30.137 -4.877 60.571 1.00 5.73 321 ARG A N 1
ATOM 2496 C CA . ARG A 1 324 ? 29.062 -5.539 59.809 1.00 5.40 321 ARG A CA 1
ATOM 2497 C C . ARG A 1 324 ? 27.685 -5.024 60.224 1.00 5.50 321 ARG A C 1
ATOM 2498 O O . ARG A 1 324 ? 26.895 -4.607 59.396 1.00 6.71 321 ARG A O 1
ATOM 2506 N N . ASP A 1 325 ? 27.407 -5.056 61.526 1.00 5.31 322 ASP A N 1
ATOM 2507 C CA . ASP A 1 325 ? 26.086 -4.706 62.030 1.00 6.13 322 ASP A CA 1
ATOM 2508 C C . ASP A 1 325 ? 25.848 -3.211 62.046 1.00 6.76 322 ASP A C 1
ATOM 2509 O O . ASP A 1 325 ? 24.699 -2.764 62.014 1.00 6.86 322 ASP A O 1
ATOM 2514 N N . GLN A 1 326 ? 26.927 -2.439 62.142 1.00 6.14 323 GLN A N 1
ATOM 2515 C CA . GLN A 1 326 ? 26.840 -0.987 62.218 1.00 6.15 323 GLN A CA 1
ATOM 2516 C C . GLN A 1 326 ? 26.413 -0.379 60.874 1.00 6.32 323 GLN A C 1
ATOM 2517 O O . GLN A 1 326 ? 25.443 0.398 60.798 1.00 6.55 323 GLN A O 1
ATOM 2523 N N . VAL A 1 327 ? 27.097 -0.754 59.794 1.00 5.97 324 VAL A N 1
ATOM 2524 C CA . VAL A 1 327 ? 26.609 -0.303 58.485 1.00 6.48 324 VAL A CA 1
ATOM 2525 C C . VAL A 1 327 ? 25.179 -0.825 58.241 1.00 5.78 324 VAL A C 1
ATOM 2526 O O . VAL A 1 327 ? 24.319 -0.114 57.699 1.00 7.88 324 VAL A O 1
ATOM 2530 N N . ARG A 1 328 ? 24.916 -2.050 58.683 1.00 6.31 325 ARG A N 1
ATOM 2531 C CA . ARG A 1 328 ? 23.572 -2.603 58.466 1.00 6.83 325 ARG A CA 1
ATOM 2532 C C . ARG A 1 328 ? 22.505 -1.859 59.267 1.00 6.85 325 ARG A C 1
ATOM 2533 O O . ARG A 1 328 ? 21.384 -1.713 58.788 1.00 7.18 325 ARG A O 1
ATOM 2541 N N . ALA A 1 329 ? 22.850 -1.398 60.473 1.00 5.55 326 ALA A N 1
ATOM 2542 C CA . ALA A 1 329 ? 21.910 -0.661 61.319 1.00 6.51 326 ALA A CA 1
ATOM 2543 C C . ALA A 1 329 ? 21.479 0.624 60.603 1.00 6.81 326 ALA A C 1
ATOM 2544 O O . ALA A 1 329 ? 20.287 0.968 60.579 1.00 7.06 326 ALA A O 1
ATOM 2546 N N . THR A 1 330 ? 22.442 1.319 59.995 1.00 6.23 327 THR A N 1
ATOM 2547 C CA . THR A 1 330 ? 22.110 2.494 59.170 1.00 6.85 327 THR A CA 1
ATOM 2548 C C . THR A 1 330 ? 21.132 2.096 58.063 1.00 7.40 327 THR A C 1
ATOM 2549 O O . THR A 1 330 ? 20.110 2.747 57.866 1.00 7.98 327 THR A O 1
ATOM 2553 N N . GLY A 1 331 ? 21.442 1.005 57.373 1.00 7.27 328 GLY A N 1
ATOM 2554 C CA . GLY A 1 331 ? 20.567 0.500 56.304 1.00 7.52 328 GLY A CA 1
ATOM 2555 C C . GLY A 1 331 ? 19.166 0.165 56.790 1.00 7.91 328 GLY A C 1
ATOM 2556 O O . GLY A 1 331 ? 18.183 0.532 56.133 1.00 8.23 328 GLY A O 1
ATOM 2557 N N . ARG A 1 332 ? 19.066 -0.528 57.935 1.00 6.92 329 ARG A N 1
ATOM 2558 C CA . ARG A 1 332 ? 17.754 -0.887 58.496 1.00 6.25 329 ARG A CA 1
ATOM 2559 C C . ARG A 1 332 ? 16.958 0.377 58.866 1.00 7.06 329 ARG A C 1
ATOM 2560 O O . ARG A 1 332 ? 15.746 0.456 58.657 1.00 7.19 329 ARG A O 1
ATOM 2568 N N . ALA A 1 333 ? 17.648 1.345 59.457 1.00 6.88 330 ALA A N 1
ATOM 2569 C CA . ALA A 1 333 ? 17.013 2.605 59.858 1.00 7.69 330 ALA A CA 1
ATOM 2570 C C . ALA A 1 333 ? 16.441 3.331 58.640 1.00 7.84 330 ALA A C 1
ATOM 2571 O O . ALA A 1 333 ? 15.274 3.768 58.650 1.00 8.37 330 ALA A O 1
ATOM 2573 N N . ILE A 1 334 ? 17.235 3.448 57.584 1.00 7.71 331 ILE A N 1
ATOM 2574 C CA . ILE A 1 334 ? 16.780 4.149 56.367 1.00 9.39 331 ILE A CA 1
ATOM 2575 C C . ILE A 1 334 ? 15.647 3.375 55.683 1.00 9.26 331 ILE A C 1
ATOM 2576 O O . ILE A 1 334 ? 14.651 3.972 55.269 1.00 9.34 331 ILE A O 1
ATOM 2581 N N . SER A 1 335 ? 15.795 2.056 55.547 1.00 9.21 332 SER A N 1
ATOM 2582 C CA . SER A 1 335 ? 14.714 1.246 54.956 1.00 9.91 332 SER A CA 1
ATOM 2583 C C . SER A 1 335 ? 13.397 1.430 55.705 1.00 9.28 332 SER A C 1
ATOM 2584 O O . SER A 1 335 ? 12.325 1.528 55.097 1.00 8.87 332 SER A O 1
ATOM 2587 N N . SER A 1 336 ? 13.486 1.497 57.034 1.00 8.60 333 SER A N 1
ATOM 2588 C CA . SER A 1 336 ? 12.307 1.663 57.877 1.00 8.22 333 SER A CA 1
ATOM 2589 C C . SER A 1 336 ? 11.679 3.040 57.699 1.00 8.07 333 SER A C 1
ATOM 2590 O O . SER A 1 336 ? 10.449 3.153 57.572 1.00 8.05 333 SER A O 1
ATOM 2593 N N . ILE A 1 337 ? 12.508 4.084 57.661 1.00 7.20 334 ILE A N 1
ATOM 2594 C CA . ILE A 1 337 ? 11.975 5.447 57.434 1.00 7.70 334 ILE A CA 1
ATOM 2595 C C . ILE A 1 337 ? 11.307 5.479 56.049 1.00 7.51 334 ILE A C 1
ATOM 2596 O O . ILE A 1 337 ? 10.204 6.044 55.870 1.00 7.59 334 ILE A O 1
ATOM 2601 N N . ASP A 1 338 ? 11.966 4.866 55.067 1.00 8.11 335 ASP A N 1
ATOM 2602 C CA . ASP A 1 338 ? 11.409 4.817 53.713 1.00 8.53 335 ASP A CA 1
ATOM 2603 C C . ASP A 1 338 ? 10.012 4.184 53.708 1.00 8.48 335 ASP A C 1
ATOM 2604 O O . ASP A 1 338 ? 9.080 4.726 53.062 1.00 9.33 335 ASP A O 1
ATOM 2609 N N . LYS A 1 339 ? 9.860 3.064 54.430 1.00 8.00 336 LYS A N 1
ATOM 2610 C CA . LYS A 1 339 ? 8.580 2.375 54.507 1.00 9.09 336 LYS A CA 1
ATOM 2611 C C . LYS A 1 339 ? 7.528 3.312 55.083 1.00 8.55 336 LYS A C 1
ATOM 2612 O O . LYS A 1 339 ? 6.403 3.373 54.571 1.00 9.10 336 LYS A O 1
ATOM 2618 N N . LEU A 1 340 ? 7.892 4.036 56.146 1.00 8.02 337 LEU A N 1
ATOM 2619 C CA . LEU A 1 340 ? 6.915 4.895 56.844 1.00 8.29 337 LEU A CA 1
ATOM 2620 C C . LEU A 1 340 ? 6.531 6.088 55.966 1.00 8.53 337 LEU A C 1
ATOM 2621 O O . LEU A 1 340 ? 5.334 6.440 55.852 1.00 9.08 337 LEU A O 1
ATOM 2626 N N . PHE A 1 341 ? 7.534 6.703 55.346 1.00 7.83 338 PHE A N 1
ATOM 2627 C CA . PHE A 1 341 ? 7.293 7.877 54.506 1.00 8.45 338 PHE A CA 1
ATOM 2628 C C . PHE A 1 341 ? 6.394 7.474 53.329 1.00 8.69 338 PHE A C 1
ATOM 2629 O O . PHE A 1 341 ? 5.416 8.169 53.000 1.00 8.84 338 PHE A O 1
ATOM 2637 N N . GLU A 1 342 ? 6.704 6.338 52.709 1.00 8.68 339 GLU A N 1
ATOM 2638 C CA . GLU A 1 342 ? 5.891 5.818 51.594 1.00 10.16 339 GLU A CA 1
ATOM 2639 C C . GLU A 1 342 ? 4.446 5.549 52.058 1.00 9.74 339 GLU A C 1
ATOM 2640 O O . GLU A 1 342 ? 3.490 5.910 51.390 1.00 10.45 339 GLU A O 1
ATOM 2646 N N . SER A 1 343 ? 4.304 4.878 53.194 1.00 8.92 340 SER A N 1
ATOM 2647 C CA . SER A 1 343 ? 2.951 4.585 53.721 1.00 9.54 340 SER A CA 1
ATOM 2648 C C . SER A 1 343 ? 2.123 5.850 53.997 1.00 9.43 340 SER A C 1
ATOM 2649 O O . SER A 1 343 ? 0.915 5.919 53.710 1.00 10.06 340 SER A O 1
ATOM 2652 N N . SER A 1 344 ? 2.777 6.857 54.559 1.00 9.09 341 SER A N 1
ATOM 2653 C CA . SER A 1 344 ? 2.097 8.092 54.922 1.00 9.26 341 SER A CA 1
ATOM 2654 C C . SER A 1 344 ? 1.483 8.800 53.706 1.00 9.48 341 SER A C 1
ATOM 2655 O O . SER A 1 344 ? 0.419 9.408 53.807 1.00 9.31 341 SER A O 1
ATOM 2658 N N . GLY A 1 345 ? 2.172 8.734 52.574 1.00 9.03 342 GLY A N 1
ATOM 2659 C CA . GLY A 1 345 ? 1.621 9.251 51.318 1.00 9.20 342 GLY A CA 1
ATOM 2660 C C . GLY A 1 345 ? 1.533 10.764 51.251 1.00 8.97 342 GLY A C 1
ATOM 2661 O O . GLY A 1 345 ? 2.427 11.465 51.708 1.00 8.64 342 GLY A O 1
ATOM 2662 N N . ALA A 1 346 ? 0.455 11.276 50.654 1.00 8.47 343 ALA A N 1
ATOM 2663 C CA . ALA A 1 346 ? 0.382 12.692 50.311 1.00 9.01 343 ALA A CA 1
ATOM 2664 C C . ALA A 1 346 ? 0.609 13.652 51.487 1.00 9.56 343 ALA A C 1
ATOM 2665 O O . ALA A 1 346 ? 1.287 14.670 51.346 1.00 10.10 343 ALA A O 1
ATOM 2667 N N . THR A 1 347 ? 0.046 13.326 52.646 1.00 10.35 344 THR A N 1
ATOM 2668 C CA . THR A 1 347 ? 0.182 14.178 53.815 1.00 12.22 344 THR A CA 1
ATOM 2669 C C . THR A 1 347 ? 1.654 14.435 54.188 1.00 11.00 344 THR A C 1
ATOM 2670 O O . THR A 1 347 ? 2.001 15.551 54.620 1.00 11.65 344 THR A O 1
ATOM 2674 N N . ALA A 1 348 ? 2.503 13.425 53.959 1.00 10.53 345 ALA A N 1
ATOM 2675 C CA . ALA A 1 348 ? 3.922 13.493 54.345 1.00 9.54 345 ALA A CA 1
ATOM 2676 C C . ALA A 1 348 ? 4.740 14.412 53.427 1.00 8.88 345 ALA A C 1
ATOM 2677 O O . ALA A 1 348 ? 5.885 14.743 53.741 1.00 7.61 345 ALA A O 1
ATOM 2679 N N . LEU A 1 349 ? 4.171 14.845 52.298 1.00 7.96 346 LEU A N 1
ATOM 2680 C CA . LEU A 1 349 ? 4.958 15.714 51.407 1.00 7.55 346 LEU A CA 1
ATOM 2681 C C . LEU A 1 349 ? 5.097 17.155 51.879 1.00 8.35 346 LEU A C 1
ATOM 2682 O O . LEU A 1 349 ? 5.940 17.907 51.374 1.00 8.40 346 LEU A O 1
ATOM 2687 N N . ALA A 1 350 ? 4.263 17.551 52.839 1.00 9.12 347 ALA A N 1
ATOM 2688 C CA . ALA A 1 350 ? 4.191 18.950 53.238 1.00 10.09 347 ALA A CA 1
ATOM 2689 C C . ALA A 1 350 ? 5.529 19.457 53.787 1.00 9.74 347 ALA A C 1
ATOM 2690 O O . ALA A 1 350 ? 6.086 18.856 54.702 1.00 9.13 347 ALA A O 1
ATOM 2692 N N . ASN A 1 351 ? 6.027 20.575 53.243 1.00 8.84 348 ASN A N 1
ATOM 2693 C CA . ASN A 1 351 ? 7.227 21.202 53.802 1.00 9.53 348 ASN A CA 1
ATOM 2694 C C . ASN A 1 351 ? 7.001 21.542 55.273 1.00 9.96 348 ASN A C 1
ATOM 2695 O O . ASN A 1 351 ? 5.876 21.858 55.692 1.00 10.24 348 ASN A O 1
ATOM 2700 N N . GLY A 1 352 ? 8.078 21.456 56.045 1.00 11.15 349 GLY A N 1
ATOM 2701 C CA . GLY A 1 352 ? 8.035 21.816 57.456 1.00 11.61 349 GLY A CA 1
ATOM 2702 C C . GLY A 1 352 ? 7.516 20.750 58.409 1.00 11.98 349 GLY A C 1
ATOM 2703 O O . GLY A 1 352 ? 7.451 20.987 59.625 1.00 13.00 349 GLY A O 1
ATOM 2704 N N . THR A 1 353 ? 7.120 19.596 57.875 1.00 10.26 350 THR A N 1
ATOM 2705 C CA . THR A 1 353 ? 6.590 18.501 58.698 1.00 9.55 350 THR A CA 1
ATOM 2706 C C . THR A 1 353 ? 7.697 17.470 59.025 1.00 9.61 350 THR A C 1
ATOM 2707 O O . THR A 1 353 ? 8.684 17.338 58.278 1.00 9.35 350 THR A O 1
ATOM 2711 N N . PRO A 1 354 ? 7.581 16.794 60.186 1.00 9.41 351 PRO A N 1
ATOM 2712 C CA . PRO A 1 354 ? 8.708 15.967 60.635 1.00 8.35 351 PRO A CA 1
ATOM 2713 C C . PRO A 1 354 ? 9.115 14.770 59.762 1.00 8.17 351 PRO A C 1
ATOM 2714 O O . PRO A 1 354 ? 10.313 14.536 59.580 1.00 7.47 351 PRO A O 1
ATOM 2718 N N . LEU A 1 355 ? 8.163 14.028 59.206 1.00 6.87 352 LEU A N 1
ATOM 2719 C CA . LEU A 1 355 ? 8.554 12.743 58.621 1.00 7.21 352 LEU A CA 1
ATOM 2720 C C . LEU A 1 355 ? 9.416 12.924 57.361 1.00 6.98 352 LEU A C 1
ATOM 2721 O O . LEU A 1 355 ? 10.443 12.199 57.193 1.00 8.16 352 LEU A O 1
ATOM 2726 N N . GLN A 1 356 ? 9.026 13.852 56.473 1.00 7.31 353 GLN A N 1
ATOM 2727 C CA . GLN A 1 356 ? 9.833 14.107 55.267 1.00 6.70 353 GLN A CA 1
ATOM 2728 C C . GLN A 1 356 ? 11.231 14.627 55.650 1.00 6.84 353 GLN A C 1
ATOM 2729 O O . GLN A 1 356 ? 12.200 14.389 54.923 1.00 6.99 353 GLN A O 1
ATOM 2735 N N . ARG A 1 357 ? 11.315 15.354 56.772 1.00 6.32 354 ARG A N 1
ATOM 2736 C CA . ARG A 1 357 ? 12.627 15.832 57.253 1.00 6.38 354 ARG A CA 1
ATOM 2737 C C . ARG A 1 357 ? 13.513 14.678 57.718 1.00 6.87 354 ARG A C 1
ATOM 2738 O O . ARG A 1 357 ? 14.688 14.623 57.351 1.00 6.91 354 ARG A O 1
ATOM 2746 N N . PHE A 1 358 ? 12.974 13.767 58.544 1.00 6.50 355 PHE A N 1
ATOM 2747 C CA . PHE A 1 358 ? 13.754 12.603 58.968 1.00 6.29 355 PHE A CA 1
ATOM 2748 C C . PHE A 1 358 ? 14.195 11.796 57.760 1.00 7.09 355 PHE A C 1
ATOM 2749 O O . PHE A 1 358 ? 15.301 11.256 57.736 1.00 7.39 355 PHE A O 1
ATOM 2757 N N . TRP A 1 359 ? 13.318 11.727 56.754 1.00 6.76 356 TRP A N 1
ATOM 2758 C CA . TRP A 1 359 ? 13.606 10.986 55.510 1.00 7.03 356 TRP A CA 1
ATOM 2759 C C . TRP A 1 359 ? 14.810 11.596 54.797 1.00 6.52 356 TRP A C 1
ATOM 2760 O O . TRP A 1 359 ? 15.786 10.900 54.525 1.00 6.37 356 TRP A O 1
ATOM 2771 N N . ARG A 1 360 ? 14.767 12.904 54.531 1.00 6.66 357 ARG A N 1
ATOM 2772 C CA . ARG A 1 360 ? 15.905 13.554 53.863 1.00 5.86 357 ARG A CA 1
ATOM 2773 C C . ARG A 1 360 ? 17.158 13.501 54.705 1.00 5.95 357 ARG A C 1
ATOM 2774 O O . ARG A 1 360 ? 18.269 13.252 54.196 1.00 6.19 357 ARG A O 1
ATOM 2782 N N . ASP A 1 361 ? 16.978 13.721 56.007 1.00 6.89 358 ASP A N 1
ATOM 2783 C CA . ASP A 1 361 ? 18.117 13.709 56.941 1.00 6.29 358 ASP A CA 1
ATOM 2784 C C . ASP A 1 361 ? 18.855 12.356 56.976 1.00 6.80 358 ASP A C 1
ATOM 2785 O O . ASP A 1 361 ? 20.098 12.318 56.973 1.00 7.19 358 ASP A O 1
ATOM 2790 N N . ALA A 1 362 ? 18.085 11.266 57.041 1.00 6.35 359 ALA A N 1
ATOM 2791 C CA . ALA A 1 362 ? 18.678 9.906 57.096 1.00 6.92 359 ALA A CA 1
ATOM 2792 C C . ALA A 1 362 ? 19.399 9.611 55.795 1.00 7.31 359 ALA A C 1
ATOM 2793 O O . ALA A 1 362 ? 20.510 9.069 55.795 1.00 7.07 359 ALA A O 1
ATOM 2795 N N . HIS A 1 363 ? 18.797 10.009 54.669 1.00 6.28 360 HIS A N 1
ATOM 2796 C CA . HIS A 1 363 ? 19.452 9.753 53.387 1.00 7.27 360 HIS A CA 1
ATOM 2797 C C . HIS A 1 363 ? 20.720 10.577 53.217 1.00 7.36 360 HIS A C 1
ATOM 2798 O O . HIS A 1 363 ? 21.683 10.155 52.549 1.00 7.96 360 HIS A O 1
ATOM 2805 N N . ALA A 1 364 ? 20.774 11.725 53.894 1.00 6.13 361 ALA A N 1
ATOM 2806 C CA . ALA A 1 364 ? 21.979 12.526 53.841 1.00 6.54 361 ALA A CA 1
ATOM 2807 C C . ALA A 1 364 ? 23.051 11.891 54.714 1.00 6.71 361 ALA A C 1
ATOM 2808 O O . ALA A 1 364 ? 24.216 11.795 54.299 1.00 7.19 361 ALA A O 1
ATOM 2810 N N . GLY A 1 365 ? 22.668 11.446 55.912 1.00 6.27 362 GLY A N 1
ATOM 2811 C CA . GLY A 1 365 ? 23.631 10.816 56.842 1.00 6.27 362 GLY A CA 1
ATOM 2812 C C . GLY A 1 365 ? 24.241 9.564 56.207 1.00 6.63 362 GLY A C 1
ATOM 2813 O O . GLY A 1 365 ? 25.392 9.206 56.464 1.00 6.27 362 GLY A O 1
ATOM 2814 N N . ARG A 1 366 ? 23.449 8.902 55.363 1.00 6.56 363 ARG A N 1
ATOM 2815 C CA . ARG A 1 366 ? 23.843 7.662 54.698 1.00 6.95 363 ARG A CA 1
ATOM 2816 C C . ARG A 1 366 ? 25.139 7.804 53.896 1.00 6.70 363 ARG A C 1
ATOM 2817 O O . ARG A 1 366 ? 25.855 6.819 53.709 1.00 6.86 363 ARG A O 1
ATOM 2825 N N . VAL A 1 367 ? 25.451 9.025 53.426 1.00 5.49 364 VAL A N 1
ATOM 2826 C CA . VAL A 1 367 ? 26.596 9.213 52.508 1.00 6.34 364 VAL A CA 1
ATOM 2827 C C . VAL A 1 367 ? 27.959 9.144 53.195 1.00 5.99 364 VAL A C 1
ATOM 2828 O O . VAL A 1 367 ? 29.003 9.059 52.527 1.00 7.32 364 VAL A O 1
ATOM 2832 N N . HIS A 1 368 ? 27.968 9.246 54.520 1.00 5.84 365 HIS A N 1
ATOM 2833 C CA . HIS A 1 368 ? 29.230 9.199 55.272 1.00 6.07 365 HIS A CA 1
ATOM 2834 C C . HIS A 1 368 ? 30.040 7.938 54.920 1.00 5.31 365 HIS A C 1
ATOM 2835 O O . HIS A 1 368 ? 29.476 6.851 54.780 1.00 6.12 365 HIS A O 1
ATOM 2842 N N . ALA A 1 369 ? 31.363 8.095 54.790 1.00 6.41 366 ALA A N 1
ATOM 2843 C CA . ALA A 1 369 ? 32.231 6.960 54.458 1.00 6.88 366 ALA A CA 1
ATOM 2844 C C . ALA A 1 369 ? 32.002 5.781 55.379 1.00 6.87 366 ALA A C 1
ATOM 2845 O O . ALA A 1 369 ? 32.101 4.624 54.939 1.00 6.51 366 ALA A O 1
ATOM 2847 N N . ALA A 1 370 ? 31.739 6.072 56.661 1.00 6.93 367 ALA A N 1
ATOM 2848 C CA . ALA A 1 370 ? 31.592 5.009 57.663 1.00 6.79 367 ALA A CA 1
ATOM 2849 C C . ALA A 1 370 ? 30.274 4.219 57.522 1.00 7.21 367 ALA A C 1
ATOM 2850 O O . ALA A 1 370 ? 30.093 3.180 58.182 1.00 7.34 367 ALA A O 1
ATOM 2852 N N . ASN A 1 371 ? 29.358 4.711 56.675 1.00 7.27 368 ASN A N 1
ATOM 2853 C CA . ASN A 1 371 ? 28.119 3.990 56.377 1.00 7.42 368 ASN A CA 1
ATOM 2854 C C . ASN A 1 371 ? 28.176 3.134 55.114 1.00 7.86 368 ASN A C 1
ATOM 2855 O O . ASN A 1 371 ? 27.228 2.382 54.843 1.00 8.98 368 ASN A O 1
ATOM 2860 N N . ASP A 1 372 ? 29.250 3.243 54.332 1.00 7.07 369 ASP A N 1
ATOM 2861 C CA . ASP A 1 372 ? 29.322 2.450 53.111 1.00 8.38 369 ASP A CA 1
ATOM 2862 C C . ASP A 1 372 ? 29.219 0.968 53.486 1.00 7.76 369 ASP A C 1
ATOM 2863 O O . ASP A 1 372 ? 30.092 0.460 54.205 1.00 7.96 369 ASP A O 1
ATOM 2868 N N . PRO A 1 373 ? 28.135 0.287 53.048 1.00 8.13 370 PRO A N 1
ATOM 2869 C CA . PRO A 1 373 ? 27.921 -1.044 53.639 1.00 7.71 370 PRO A CA 1
ATOM 2870 C C . PRO A 1 373 ? 28.805 -2.117 53.040 1.00 7.29 370 PRO A C 1
ATOM 2871 O O . PRO A 1 373 ? 29.326 -2.979 53.782 1.00 7.00 370 PRO A O 1
ATOM 2875 N N . GLU A 1 374 ? 29.020 -2.077 51.716 1.00 7.46 371 GLU A N 1
ATOM 2876 C CA . GLU A 1 374 ? 29.864 -3.111 51.099 1.00 7.77 371 GLU A CA 1
ATOM 2877 C C . GLU A 1 374 ? 31.297 -3.103 51.624 1.00 7.87 371 GLU A C 1
ATOM 2878 O O . GLU A 1 374 ? 31.926 -4.148 51.745 1.00 8.05 371 GLU A O 1
ATOM 2884 N N . ARG A 1 375 ? 31.806 -1.936 51.993 1.00 7.33 372 ARG A N 1
ATOM 2885 C CA . ARG A 1 375 ? 33.146 -1.882 52.532 1.00 7.56 372 ARG A CA 1
ATOM 2886 C C . ARG A 1 375 ? 33.223 -2.790 53.778 1.00 7.31 372 ARG A C 1
ATOM 2887 O O . ARG A 1 375 ? 34.126 -3.630 53.887 1.00 8.50 372 ARG A O 1
ATOM 2895 N N . ALA A 1 376 ? 32.270 -2.619 54.698 1.00 6.33 373 ALA A N 1
ATOM 2896 C CA . ALA A 1 376 ? 32.274 -3.421 55.929 1.00 6.39 373 ALA A CA 1
ATOM 2897 C C . ALA A 1 376 ? 31.942 -4.885 55.641 1.00 6.05 373 ALA A C 1
ATOM 2898 O O . ALA A 1 376 ? 32.534 -5.789 56.252 1.00 6.57 373 ALA A O 1
ATOM 2900 N N . TYR A 1 377 ? 30.984 -5.111 54.729 1.00 6.27 374 TYR A N 1
ATOM 2901 C CA . TYR A 1 377 ? 30.528 -6.483 54.438 1.00 6.14 374 TYR A CA 1
ATOM 2902 C C . TYR A 1 377 ? 31.626 -7.314 53.796 1.00 6.01 374 TYR A C 1
ATOM 2903 O O . TYR A 1 377 ? 31.854 -8.470 54.191 1.00 6.48 374 TYR A O 1
ATOM 2912 N N . VAL A 1 378 ? 32.322 -6.717 52.832 1.00 6.60 375 VAL A N 1
ATOM 2913 C CA . VAL A 1 378 ? 33.420 -7.431 52.173 1.00 6.53 375 VAL A CA 1
ATOM 2914 C C . VAL A 1 378 ? 34.489 -7.761 53.204 1.00 6.99 375 VAL A C 1
ATOM 2915 O O . VAL A 1 378 ? 34.999 -8.887 53.235 1.00 6.70 375 VAL A O 1
ATOM 2927 N N . TYR A 1 380 ? 34.192 -8.135 56.469 1.00 6.11 377 TYR A N 1
ATOM 2928 C CA . TYR A 1 380 ? 33.677 -9.186 57.348 1.00 6.52 377 TYR A CA 1
ATOM 2929 C C . TYR A 1 380 ? 33.812 -10.553 56.666 1.00 6.40 377 TYR A C 1
ATOM 2930 O O . TYR A 1 380 ? 34.307 -11.520 57.271 1.00 6.71 377 TYR A O 1
ATOM 2939 N N . GLY A 1 381 ? 33.350 -10.638 55.418 1.00 5.41 378 GLY A N 1
ATOM 2940 C CA . GLY A 1 381 ? 33.469 -11.901 54.653 1.00 6.69 378 GLY A CA 1
ATOM 2941 C C . GLY A 1 381 ? 34.899 -12.380 54.465 1.00 7.25 378 GLY A C 1
ATOM 2942 O O . GLY A 1 381 ? 35.183 -13.584 54.517 1.00 7.70 378 GLY A O 1
ATOM 2943 N N . THR A 1 382 ? 35.811 -11.428 54.238 1.00 7.03 379 THR A N 1
ATOM 2944 C CA . THR A 1 382 ? 37.229 -11.724 54.143 1.00 7.00 379 THR A CA 1
ATOM 2945 C C . THR A 1 382 ? 37.701 -12.391 55.432 1.00 7.42 379 THR A C 1
ATOM 2946 O O . THR A 1 382 ? 38.389 -13.414 55.400 1.00 7.93 379 THR A O 1
ATOM 2950 N N . GLY A 1 383 ? 37.284 -11.831 56.566 1.00 7.85 380 GLY A N 1
ATOM 2951 C CA . GLY A 1 383 ? 37.603 -12.404 57.867 1.00 8.70 380 GLY A CA 1
ATOM 2952 C C . GLY A 1 383 ? 37.065 -13.814 58.041 1.00 9.54 380 GLY A C 1
ATOM 2953 O O . GLY A 1 383 ? 37.789 -14.703 58.530 1.00 9.55 380 GLY A O 1
ATOM 2954 N N . GLU A 1 384 ? 35.815 -14.046 57.634 1.00 8.88 381 GLU A N 1
ATOM 2955 C CA . GLU A 1 384 ? 35.207 -15.388 57.774 1.00 9.88 381 GLU A CA 1
ATOM 2956 C C . GLU A 1 384 ? 35.949 -16.457 56.977 1.00 10.99 381 GLU A C 1
ATOM 2957 O O . GLU A 1 384 ? 36.005 -17.639 57.392 1.00 11.64 381 GLU A O 1
ATOM 2963 N N . PHE A 1 385 ? 36.512 -16.036 55.844 1.00 11.56 382 PHE A N 1
ATOM 2964 C CA . PHE A 1 385 ? 37.290 -16.940 54.975 1.00 13.33 382 PHE A CA 1
ATOM 2965 C C . PHE A 1 385 ? 38.748 -17.097 55.414 1.00 14.29 382 PHE A C 1
ATOM 2966 O O . PHE A 1 385 ? 39.495 -17.906 54.839 1.00 15.78 382 PHE A O 1
ATOM 2974 N N . GLY A 1 386 ? 39.144 -16.358 56.446 1.00 14.55 383 GLY A N 1
ATOM 2975 C CA . GLY A 1 386 ? 40.497 -16.432 56.979 1.00 15.45 383 GLY A CA 1
ATOM 2976 C C . GLY A 1 386 ? 41.529 -15.864 56.024 1.00 15.94 383 GLY A C 1
ATOM 2977 O O . GLY A 1 386 ? 42.663 -16.365 55.944 1.00 17.33 383 GLY A O 1
ATOM 2978 N N . LEU A 1 387 ? 41.141 -14.806 55.316 1.00 15.10 384 LEU A N 1
ATOM 2979 C CA . LEU A 1 387 ? 42.018 -14.123 54.349 1.00 15.17 384 LEU A CA 1
ATOM 2980 C C . LEU A 1 387 ? 42.518 -12.799 54.949 1.00 14.83 384 LEU A C 1
ATOM 2981 O O . LEU A 1 387 ? 41.879 -12.257 55.842 1.00 14.14 384 LEU A O 1
ATOM 2986 N N . PRO A 1 388 ? 43.665 -12.271 54.458 1.00 15.06 385 PRO A N 1
ATOM 2987 C CA . PRO A 1 388 ? 44.229 -11.041 55.041 1.00 14.80 385 PRO A CA 1
ATOM 2988 C C . PRO A 1 388 ? 43.330 -9.819 54.868 1.00 14.11 385 PRO A C 1
ATOM 2989 O O . PRO A 1 388 ? 42.733 -9.628 53.800 1.00 13.51 385 PRO A O 1
ATOM 2993 N N . ILE A 1 389 ? 43.263 -8.994 55.912 1.00 13.87 386 ILE A N 1
ATOM 2994 C CA . ILE A 1 389 ? 42.514 -7.740 55.875 1.00 13.90 386 ILE A CA 1
ATOM 2995 C C . ILE A 1 389 ? 43.474 -6.574 56.056 1.00 13.89 386 ILE A C 1
ATOM 2996 O O . ILE A 1 389 ? 44.250 -6.573 57.008 1.00 14.51 386 ILE A O 1
ATOM 3001 N N . THR A 1 390 ? 43.424 -5.595 55.155 1.00 13.34 387 THR A N 1
ATOM 3002 C CA . THR A 1 390 ? 44.271 -4.393 55.276 1.00 14.29 387 THR A CA 1
ATOM 3003 C C . THR A 1 390 ? 43.480 -3.112 55.559 1.00 13.49 387 THR A C 1
ATOM 3004 O O . THR A 1 390 ? 44.062 -2.087 55.923 1.00 14.08 387 THR A O 1
ATOM 3008 N N . ASP A 1 391 ? 42.163 -3.172 55.392 1.00 12.90 388 ASP A N 1
ATOM 3009 C CA . ASP A 1 391 ? 41.310 -2.016 55.670 1.00 12.16 388 ASP A CA 1
ATOM 3010 C C . ASP A 1 391 ? 41.470 -1.685 57.162 1.00 12.34 388 ASP A C 1
ATOM 3011 O O . ASP A 1 391 ? 41.415 -2.587 58.035 1.00 12.47 388 ASP A O 1
ATOM 3016 N N . THR A 1 392 ? 41.684 -0.408 57.464 1.00 12.05 389 THR A N 1
ATOM 3017 C CA . THR A 1 392 ? 41.907 0.008 58.848 1.00 12.89 389 THR A CA 1
ATOM 3018 C C . THR A 1 392 ? 40.623 0.485 59.563 1.00 11.87 389 THR A C 1
ATOM 3019 O O . THR A 1 392 ? 40.662 0.794 60.760 1.00 11.74 389 THR A O 1
ATOM 3031 N N . VAL A 1 394 ? 38.127 -0.533 61.240 1.00 8.53 391 VAL A N 1
ATOM 3032 C CA . VAL A 1 394 ? 37.696 -1.714 62.000 1.00 8.44 391 VAL A CA 1
ATOM 3033 C C . VAL A 1 394 ? 38.366 -1.688 63.371 1.00 8.35 391 VAL A C 1
ATOM 3034 O O . VAL A 1 394 ? 37.809 -2.193 64.346 1.00 7.85 391 VAL A O 1
ATOM 3039 N N . ASP B 1 6 ? 8.609 4.614 13.525 1.00 29.13 3 ASP B N 1
ATOM 3040 C CA . ASP B 1 6 ? 8.854 4.671 15.007 1.00 28.96 3 ASP B CA 1
ATOM 3041 C C . ASP B 1 6 ? 8.358 5.986 15.610 1.00 27.56 3 ASP B C 1
ATOM 3042 O O . ASP B 1 6 ? 8.305 7.012 14.918 1.00 27.37 3 ASP B O 1
ATOM 3047 N N . HIS B 1 7 ? 8.019 5.963 16.901 1.00 25.99 4 HIS B N 1
ATOM 3048 C CA . HIS B 1 7 ? 7.534 7.176 17.571 1.00 24.12 4 HIS B CA 1
ATOM 3049 C C . HIS B 1 7 ? 8.578 8.286 17.630 1.00 23.46 4 HIS B C 1
ATOM 3050 O O . HIS B 1 7 ? 8.237 9.463 17.563 1.00 22.12 4 HIS B O 1
ATOM 3057 N N . ASP B 1 8 ? 9.848 7.910 17.729 1.00 22.81 5 ASP B N 1
ATOM 3058 C CA . ASP B 1 8 ? 10.911 8.898 17.867 1.00 22.76 5 ASP B CA 1
ATOM 3059 C C . ASP B 1 8 ? 11.022 9.838 16.669 1.00 21.33 5 ASP B C 1
ATOM 3060 O O . ASP B 1 8 ? 11.536 10.946 16.815 1.00 21.58 5 ASP B O 1
ATOM 3065 N N . SER B 1 9 ? 10.525 9.410 15.506 1.00 19.47 6 SER B N 1
ATOM 3066 C CA . SER B 1 9 ? 10.577 10.233 14.291 1.00 17.71 6 SER B CA 1
ATOM 3067 C C . SER B 1 9 ? 9.402 11.211 14.118 1.00 16.10 6 SER B C 1
ATOM 3068 O O . SER B 1 9 ? 9.418 12.036 13.219 1.00 15.70 6 SER B O 1
ATOM 3071 N N . HIS B 1 10 ? 8.386 11.112 14.967 1.00 14.74 7 HIS B N 1
ATOM 3072 C CA . HIS B 1 10 ? 7.230 11.992 14.856 1.00 13.17 7 HIS B CA 1
ATOM 3073 C C . HIS B 1 10 ? 7.650 13.462 15.043 1.00 12.46 7 HIS B C 1
ATOM 3074 O O . HIS B 1 10 ? 8.538 13.759 15.852 1.00 12.76 7 HIS B O 1
ATOM 3081 N N . GLU B 1 11 ? 7.017 14.366 14.304 1.00 11.72 8 GLU B N 1
ATOM 3082 C CA . GLU B 1 11 ? 7.373 15.783 14.344 1.00 12.18 8 GLU B CA 1
ATOM 3083 C C . GLU B 1 11 ? 7.325 16.344 15.763 1.00 10.30 8 GLU B C 1
ATOM 3084 O O . GLU B 1 11 ? 8.183 17.143 16.145 1.00 10.71 8 GLU B O 1
ATOM 3090 N N . VAL B 1 12 ? 6.362 15.896 16.559 1.00 9.61 9 VAL B N 1
ATOM 3091 C CA . VAL B 1 12 ? 6.244 16.433 17.917 1.00 9.66 9 VAL B CA 1
ATOM 3092 C C . VAL B 1 12 ? 7.431 15.974 18.763 1.00 9.79 9 VAL B C 1
ATOM 3093 O O . VAL B 1 12 ? 8.011 16.747 19.537 1.00 9.56 9 VAL B O 1
ATOM 3105 N N . GLN B 1 14 ? 10.482 15.090 17.655 1.00 10.29 11 GLN B N 1
ATOM 3106 C CA . GLN B 1 14 ? 11.669 15.831 17.208 1.00 11.20 11 GLN B CA 1
ATOM 3107 C C . GLN B 1 14 ? 11.715 17.244 17.789 1.00 10.36 11 GLN B C 1
ATOM 3108 O O . GLN B 1 14 ? 12.771 17.714 18.233 1.00 11.39 11 GLN B O 1
ATOM 3114 N N . ARG B 1 15 ? 10.559 17.906 17.809 1.00 9.50 12 ARG B N 1
ATOM 3115 C CA . ARG B 1 15 ? 10.497 19.254 18.380 1.00 9.82 12 ARG B CA 1
ATOM 3116 C C . ARG B 1 15 ? 10.754 19.207 19.889 1.00 9.60 12 ARG B C 1
ATOM 3117 O O . ARG B 1 15 ? 11.435 20.095 20.433 1.00 10.78 12 ARG B O 1
ATOM 3125 N N . LEU B 1 16 ? 10.232 18.190 20.572 1.00 8.61 13 LEU B N 1
ATOM 3126 C CA . LEU B 1 16 ? 10.483 18.068 22.028 1.00 9.13 13 LEU B CA 1
ATOM 3127 C C . LEU B 1 16 ? 11.968 17.831 22.285 1.00 10.29 13 LEU B C 1
ATOM 3128 O O . LEU B 1 16 ? 12.537 18.341 23.254 1.00 9.63 13 LEU B O 1
ATOM 3133 N N . ASP B 1 17 ? 12.602 17.052 21.411 1.00 10.94 14 ASP B N 1
ATOM 3134 C CA . ASP B 1 17 ? 14.030 16.794 21.579 1.00 11.97 14 ASP B CA 1
ATOM 3135 C C . ASP B 1 17 ? 14.819 18.092 21.661 1.00 11.92 14 ASP B C 1
ATOM 3136 O O . ASP B 1 17 ? 15.761 18.199 22.441 1.00 12.18 14 ASP B O 1
ATOM 3141 N N . ALA B 1 18 ? 14.437 19.074 20.847 1.00 11.80 15 ALA B N 1
ATOM 3142 C CA . ALA B 1 18 ? 15.181 20.340 20.778 1.00 12.13 15 ALA B CA 1
ATOM 3143 C C . ALA B 1 18 ? 15.032 21.140 22.061 1.00 12.38 15 ALA B C 1
ATOM 3144 O O . ALA B 1 18 ? 15.856 22.004 22.367 1.00 13.13 15 ALA B O 1
ATOM 3146 N N . LEU B 1 19 ? 13.968 20.856 22.805 1.00 11.56 16 LEU B N 1
ATOM 3147 C CA . LEU B 1 19 ? 13.634 21.627 23.972 1.00 11.91 16 LEU B CA 1
ATOM 3148 C C . LEU B 1 19 ? 14.294 21.066 25.252 1.00 11.09 16 LEU B C 1
ATOM 3149 O O . LEU B 1 19 ? 14.420 21.773 26.267 1.00 11.26 16 LEU B O 1
ATOM 3154 N N . LEU B 1 20 ? 14.712 19.794 25.220 1.00 10.61 17 LEU B N 1
ATOM 3155 C CA . LEU B 1 20 ? 15.185 19.140 26.456 1.00 10.42 17 LEU B CA 1
ATOM 3156 C C . LEU B 1 20 ? 16.344 19.836 27.188 1.00 10.56 17 LEU B C 1
ATOM 3157 O O . LEU B 1 20 ? 16.289 19.962 28.430 1.00 10.44 17 LEU B O 1
ATOM 3162 N N . PRO B 1 21 ? 17.400 20.270 26.463 1.00 10.36 18 PRO B N 1
ATOM 3163 C CA . PRO B 1 21 ? 18.475 20.960 27.194 1.00 10.70 18 PRO B CA 1
ATOM 3164 C C . PRO B 1 21 ? 17.978 22.162 28.009 1.00 10.67 18 PRO B C 1
ATOM 3165 O O . PRO B 1 21 ? 18.422 22.387 29.152 1.00 11.05 18 PRO B O 1
ATOM 3169 N N . THR B 1 22 ? 17.043 22.917 27.440 1.00 10.51 19 THR B N 1
ATOM 3170 C CA . THR B 1 22 ? 16.509 24.097 28.127 1.00 10.62 19 THR B CA 1
ATOM 3171 C C . THR B 1 22 ? 15.733 23.651 29.373 1.00 10.21 19 THR B C 1
ATOM 3172 O O . THR B 1 22 ? 15.919 24.205 30.465 1.00 10.55 19 THR B O 1
ATOM 3176 N N . LEU B 1 23 ? 14.881 22.639 29.220 1.00 10.06 20 LEU B N 1
ATOM 3177 C CA . LEU B 1 23 ? 14.142 22.119 30.370 1.00 10.34 20 LEU B CA 1
ATOM 3178 C C . LEU B 1 23 ? 15.075 21.647 31.475 1.00 10.21 20 LEU B C 1
ATOM 3179 O O . LEU B 1 23 ? 14.816 21.914 32.649 1.00 11.46 20 LEU B O 1
ATOM 3184 N N . ARG B 1 24 ? 16.135 20.926 31.121 1.00 9.92 21 ARG B N 1
ATOM 3185 C CA . ARG B 1 24 ? 17.141 20.514 32.124 1.00 9.96 21 ARG B CA 1
ATOM 3186 C C . ARG B 1 24 ? 17.759 21.714 32.801 1.00 10.29 21 ARG B C 1
ATOM 3187 O O . ARG B 1 24 ? 17.852 21.753 34.039 1.00 10.69 21 ARG B O 1
ATOM 3195 N N . GLU B 1 25 ? 18.192 22.691 31.997 1.00 10.42 22 GLU B N 1
ATOM 3196 C CA A GLU B 1 25 ? 18.870 23.878 32.521 0.50 10.83 22 GLU B CA 1
ATOM 3197 C CA B GLU B 1 25 ? 18.892 23.843 32.554 0.50 11.01 22 GLU B CA 1
ATOM 3198 C C . GLU B 1 25 ? 17.991 24.585 33.546 1.00 10.32 22 GLU B C 1
ATOM 3199 O O . GLU B 1 25 ? 18.481 25.103 34.559 1.00 11.53 22 GLU B O 1
ATOM 3210 N N . ARG B 1 26 ? 16.691 24.600 33.270 1.00 10.02 23 ARG B N 1
ATOM 3211 C CA . ARG B 1 26 ? 15.724 25.406 34.044 1.00 9.69 23 ARG B CA 1
ATOM 3212 C C . ARG B 1 26 ? 14.987 24.613 35.128 1.00 9.97 23 ARG B C 1
ATOM 3213 O O . ARG B 1 26 ? 14.071 25.121 35.782 1.00 8.99 23 ARG B O 1
ATOM 3221 N N . ALA B 1 27 ? 15.396 23.363 35.342 1.00 9.32 24 ALA B N 1
ATOM 3222 C CA . ALA B 1 27 ? 14.748 22.556 36.393 1.00 8.94 24 ALA B CA 1
ATOM 3223 C C . ALA B 1 27 ? 14.756 23.229 37.778 1.00 8.86 24 ALA B C 1
ATOM 3224 O O . ALA B 1 27 ? 13.746 23.186 38.496 1.00 9.37 24 ALA B O 1
ATOM 3226 N N . GLN B 1 28 ? 15.874 23.836 38.168 1.00 9.21 25 GLN B N 1
ATOM 3227 C CA . GLN B 1 28 ? 15.896 24.433 39.511 1.00 8.85 25 GLN B CA 1
ATOM 3228 C C . GLN B 1 28 ? 14.972 25.653 39.596 1.00 8.83 25 GLN B C 1
ATOM 3229 O O . GLN B 1 28 ? 14.212 25.798 40.563 1.00 8.35 25 GLN B O 1
ATOM 3235 N N . GLU B 1 29 ? 15.021 26.530 38.588 1.00 9.37 26 GLU B N 1
ATOM 3236 C CA . GLU B 1 29 ? 14.178 27.730 38.634 1.00 10.49 26 GLU B CA 1
ATOM 3237 C C . GLU B 1 29 ? 12.703 27.377 38.584 1.00 9.99 26 GLU B C 1
ATOM 3238 O O . GLU B 1 29 ? 11.886 28.046 39.187 1.00 9.83 26 GLU B O 1
ATOM 3244 N N . THR B 1 30 ? 12.382 26.274 37.898 1.00 10.11 27 THR B N 1
ATOM 3245 C CA . THR B 1 30 ? 11.043 25.716 37.917 1.00 9.95 27 THR B CA 1
ATOM 3246 C C . THR B 1 30 ? 10.602 25.279 39.333 1.00 9.83 27 THR B C 1
ATOM 3247 O O . THR B 1 30 ? 9.492 25.619 39.767 1.00 10.42 27 THR B O 1
ATOM 3251 N N . GLU B 1 31 ? 11.455 24.550 40.055 1.00 10.02 28 GLU B N 1
ATOM 3252 C CA . GLU B 1 31 ? 11.116 24.192 41.444 1.00 9.57 28 GLU B CA 1
ATOM 3253 C C . GLU B 1 31 ? 10.890 25.459 42.260 1.00 9.39 28 GLU B C 1
ATOM 3254 O O . GLU B 1 31 ? 9.917 25.545 43.032 1.00 9.90 28 GLU B O 1
ATOM 3260 N N . ASP B 1 32 ? 11.804 26.430 42.086 1.00 9.78 29 ASP B N 1
ATOM 3261 C CA . ASP B 1 32 ? 11.805 27.643 42.915 1.00 10.73 29 ASP B CA 1
ATOM 3262 C C . ASP B 1 32 ? 10.567 28.500 42.663 1.00 10.29 29 ASP B C 1
ATOM 3263 O O . ASP B 1 32 ? 10.066 29.197 43.563 1.00 11.31 29 ASP B O 1
ATOM 3268 N N . LEU B 1 33 ? 10.068 28.453 41.427 1.00 9.41 30 LEU B N 1
ATOM 3269 C CA . LEU B 1 33 ? 8.892 29.225 41.051 1.00 9.73 30 LEU B CA 1
ATOM 3270 C C . LEU B 1 33 ? 7.622 28.574 41.618 1.00 9.49 30 LEU B C 1
ATOM 3271 O O . LEU B 1 33 ? 6.590 29.245 41.783 1.00 10.27 30 LEU B O 1
ATOM 3276 N N . ARG B 1 34 ? 7.718 27.270 41.923 1.00 9.00 31 ARG B N 1
ATOM 3277 C CA . ARG B 1 34 ? 6.575 26.459 42.411 1.00 9.73 31 ARG B CA 1
ATOM 3278 C C . ARG B 1 34 ? 5.421 26.331 41.415 1.00 10.40 31 ARG B C 1
ATOM 3279 O O . ARG B 1 34 ? 4.285 25.994 41.791 1.00 9.91 31 ARG B O 1
ATOM 3287 N N . ARG B 1 35 ? 5.732 26.578 40.142 1.00 10.29 32 ARG B N 1
ATOM 3288 C CA . ARG B 1 35 ? 4.807 26.354 39.034 1.00 10.48 32 ARG B CA 1
ATOM 3289 C C . ARG B 1 35 ? 5.648 26.353 37.773 1.00 10.04 32 ARG B C 1
ATOM 3290 O O . ARG B 1 35 ? 6.795 26.785 37.792 1.00 9.12 32 ARG B O 1
ATOM 3298 N N . ILE B 1 36 ? 5.106 25.810 36.688 1.00 9.74 33 ILE B N 1
ATOM 3299 C CA . ILE B 1 36 ? 5.899 25.772 35.439 1.00 9.54 33 ILE B CA 1
ATOM 3300 C C . ILE B 1 36 ? 6.070 27.196 34.898 1.00 9.18 33 ILE B C 1
ATOM 3301 O O . ILE B 1 36 ? 5.100 27.966 34.831 1.00 8.88 33 ILE B O 1
ATOM 3306 N N . PRO B 1 37 ? 7.304 27.569 34.529 1.00 8.67 34 PRO B N 1
ATOM 3307 C CA . PRO B 1 37 ? 7.461 28.874 33.875 1.00 8.82 34 PRO B CA 1
ATOM 3308 C C . PRO B 1 37 ? 6.624 29.021 32.605 1.00 9.24 34 PRO B C 1
ATOM 3309 O O . PRO B 1 37 ? 6.422 28.039 31.851 1.00 8.69 34 PRO B O 1
ATOM 3313 N N . ASP B 1 38 ? 6.149 30.236 32.357 1.00 8.92 35 ASP B N 1
ATOM 3314 C CA A ASP B 1 38 ? 5.392 30.549 31.142 0.50 9.56 35 ASP B CA 1
ATOM 3315 C CA B ASP B 1 38 ? 5.358 30.483 31.169 0.50 9.72 35 ASP B CA 1
ATOM 3316 C C . ASP B 1 38 ? 6.118 30.090 29.889 1.00 9.56 35 ASP B C 1
ATOM 3317 O O . ASP B 1 38 ? 5.523 29.502 28.991 1.00 10.52 35 ASP B O 1
ATOM 3326 N N . ASP B 1 39 ? 7.423 30.371 29.825 1.00 10.31 36 ASP B N 1
ATOM 3327 C CA . ASP B 1 39 ? 8.207 30.015 28.631 1.00 9.37 36 ASP B CA 1
ATOM 3328 C C . ASP B 1 39 ? 8.086 28.521 28.345 1.00 9.30 36 ASP B C 1
ATOM 3329 O O . ASP B 1 39 ? 8.038 28.123 27.170 1.00 8.73 36 ASP B O 1
ATOM 3334 N N . SER B 1 40 ? 8.117 27.705 29.404 1.00 9.00 37 SER B N 1
ATOM 3335 C CA . SER B 1 40 ? 8.115 26.257 29.197 1.00 9.42 37 SER B CA 1
ATOM 3336 C C . SER B 1 40 ? 6.778 25.823 28.634 1.00 9.98 37 SER B C 1
ATOM 3337 O O . SER B 1 40 ? 6.718 24.997 27.699 1.00 10.23 37 SER B O 1
ATOM 3348 N N . LYS B 1 42 ? 4.673 27.685 26.918 1.00 9.63 39 LYS B N 1
ATOM 3349 C CA . LYS B 1 42 ? 4.600 28.188 25.547 1.00 10.43 39 LYS B CA 1
ATOM 3350 C C . LYS B 1 42 ? 5.418 27.308 24.599 1.00 10.10 39 LYS B C 1
ATOM 3351 O O . LYS B 1 42 ? 4.938 26.965 23.519 1.00 10.47 39 LYS B O 1
ATOM 3357 N N . ALA B 1 43 ? 6.641 26.947 25.013 1.00 10.42 40 ALA B N 1
ATOM 3358 C CA . ALA B 1 43 ? 7.491 26.080 24.189 1.00 9.73 40 ALA B CA 1
ATOM 3359 C C . ALA B 1 43 ? 6.829 24.721 23.949 1.00 9.65 40 ALA B C 1
ATOM 3360 O O . ALA B 1 43 ? 6.815 24.221 22.812 1.00 9.63 40 ALA B O 1
ATOM 3362 N N . LEU B 1 44 ? 6.282 24.123 25.007 1.00 8.68 41 LEU B N 1
ATOM 3363 C CA . LEU B 1 44 ? 5.603 22.834 24.882 1.00 8.96 41 LEU B CA 1
ATOM 3364 C C . LEU B 1 44 ? 4.421 22.956 23.915 1.00 9.19 41 LEU B C 1
ATOM 3365 O O . LEU B 1 44 ? 4.251 22.128 23.017 1.00 9.22 41 LEU B O 1
ATOM 3370 N N . GLN B 1 45 ? 3.638 24.028 24.053 1.00 8.99 42 GLN B N 1
ATOM 3371 C CA . GLN B 1 45 ? 2.533 24.271 23.132 1.00 8.86 42 GLN B CA 1
ATOM 3372 C C . GLN B 1 45 ? 3.009 24.306 21.669 1.00 8.81 42 GLN B C 1
ATOM 3373 O O . GLN B 1 45 ? 2.417 23.666 20.797 1.00 8.95 42 GLN B O 1
ATOM 3379 N N . GLU B 1 46 ? 4.089 25.039 21.417 1.00 9.10 43 GLU B N 1
ATOM 3380 C CA A GLU B 1 46 ? 4.703 25.224 20.081 0.50 10.30 43 GLU B CA 1
ATOM 3381 C CA B GLU B 1 46 ? 4.539 25.191 20.043 0.50 9.40 43 GLU B CA 1
ATOM 3382 C C . GLU B 1 46 ? 5.078 23.901 19.423 1.00 9.71 43 GLU B C 1
ATOM 3383 O O . GLU B 1 46 ? 5.053 23.762 18.195 1.00 9.89 43 GLU B O 1
ATOM 3394 N N . THR B 1 47 ? 5.502 22.942 20.250 1.00 9.29 44 THR B N 1
ATOM 3395 C CA . THR B 1 47 ? 5.909 21.635 19.716 1.00 9.04 44 THR B CA 1
ATOM 3396 C C . THR B 1 47 ? 4.723 20.856 19.141 1.00 8.71 44 THR B C 1
ATOM 3397 O O . THR B 1 47 ? 4.942 19.948 18.343 1.00 8.77 44 THR B O 1
ATOM 3401 N N . GLY B 1 48 ? 3.497 21.214 19.560 1.00 8.24 45 GLY B N 1
ATOM 3402 C CA . GLY B 1 48 ? 2.290 20.449 19.242 1.00 8.21 45 GLY B CA 1
ATOM 3403 C C . GLY B 1 48 ? 1.948 19.402 20.285 1.00 8.34 45 GLY B C 1
ATOM 3404 O O . GLY B 1 48 ? 0.958 18.680 20.152 1.00 8.87 45 GLY B O 1
ATOM 3405 N N . PHE B 1 49 ? 2.728 19.368 21.365 1.00 8.00 46 PHE B N 1
ATOM 3406 C CA . PHE B 1 49 ? 2.548 18.326 22.373 1.00 8.27 46 PHE B CA 1
ATOM 3407 C C . PHE B 1 49 ? 1.105 18.261 22.908 1.00 7.59 46 PHE B C 1
ATOM 3408 O O . PHE B 1 49 ? 0.541 17.171 23.020 1.00 8.75 46 PHE B O 1
ATOM 3416 N N . PHE B 1 50 ? 0.514 19.404 23.271 1.00 8.38 47 PHE B N 1
ATOM 3417 C CA . PHE B 1 50 ? -0.834 19.348 23.875 1.00 9.08 47 PHE B CA 1
ATOM 3418 C C . PHE B 1 50 ? -1.885 18.894 22.876 1.00 9.70 47 PHE B C 1
ATOM 3419 O O . PHE B 1 50 ? -2.943 18.408 23.264 1.00 10.04 47 PHE B O 1
ATOM 3427 N N . ARG B 1 51 ? -1.566 19.036 21.594 1.00 10.12 48 ARG B N 1
ATOM 3428 C CA . ARG B 1 51 ? -2.481 18.616 20.550 1.00 9.94 48 ARG B CA 1
ATOM 3429 C C . ARG B 1 51 ? -2.484 17.089 20.319 1.00 9.42 48 ARG B C 1
ATOM 3430 O O . ARG B 1 51 ? -3.335 16.570 19.575 1.00 10.09 48 ARG B O 1
ATOM 3438 N N . LEU B 1 52 ? -1.554 16.364 20.946 1.00 9.59 49 LEU B N 1
ATOM 3439 C CA . LEU B 1 52 ? -1.405 14.939 20.632 1.00 9.36 49 LEU B CA 1
ATOM 3440 C C . LEU B 1 52 ? -2.691 14.133 20.779 1.00 9.65 49 LEU B C 1
ATOM 3441 O O . LEU B 1 52 ? -3.011 13.368 19.870 1.00 9.71 49 LEU B O 1
ATOM 3446 N N . LEU B 1 53 ? -3.386 14.277 21.908 1.00 9.14 50 LEU B N 1
ATOM 3447 C CA . LEU B 1 53 ? -4.639 13.522 22.131 1.00 10.21 50 LEU B CA 1
ATOM 3448 C C . LEU B 1 53 ? -5.902 14.334 21.865 1.00 10.06 50 LEU B C 1
ATOM 3449 O O . LEU B 1 53 ? -7.018 13.890 22.141 1.00 10.94 50 LEU B O 1
ATOM 3454 N N . GLN B 1 54 ? -5.711 15.541 21.348 1.00 9.89 51 GLN B N 1
ATOM 3455 C CA . GLN B 1 54 ? -6.833 16.407 21.000 1.00 9.66 51 GLN B CA 1
ATOM 3456 C C . GLN B 1 54 ? -7.483 15.918 19.697 1.00 9.33 51 GLN B C 1
ATOM 3457 O O . GLN B 1 54 ? -6.781 15.438 18.800 1.00 9.40 51 GLN B O 1
ATOM 3463 N N . PRO B 1 55 ? -8.828 16.000 19.591 1.00 9.07 52 PRO B N 1
ATOM 3464 C CA . PRO B 1 55 ? -9.471 15.536 18.342 1.00 9.11 52 PRO B CA 1
ATOM 3465 C C . PRO B 1 55 ? -9.043 16.284 17.084 1.00 9.50 52 PRO B C 1
ATOM 3466 O O . PRO B 1 55 ? -8.684 17.458 17.139 1.00 9.13 52 PRO B O 1
ATOM 3470 N N . GLU B 1 56 ? -9.092 15.599 15.947 1.00 10.21 53 GLU B N 1
ATOM 3471 C CA A GLU B 1 56 ? -8.755 16.239 14.676 0.50 10.82 53 GLU B CA 1
ATOM 3472 C CA B GLU B 1 56 ? -8.770 16.227 14.659 0.50 11.07 53 GLU B CA 1
ATOM 3473 C C . GLU B 1 56 ? -9.677 17.424 14.352 1.00 11.03 53 GLU B C 1
ATOM 3474 O O . GLU B 1 56 ? -9.255 18.377 13.700 1.00 11.59 53 GLU B O 1
ATOM 3485 N N . GLN B 1 57 ? -10.930 17.374 14.811 1.00 11.31 54 GLN B N 1
ATOM 3486 C CA . GLN B 1 57 ? -11.876 18.472 14.513 1.00 10.84 54 GLN B CA 1
ATOM 3487 C C . GLN B 1 57 ? -11.438 19.809 15.122 1.00 11.43 54 GLN B C 1
ATOM 3488 O O . GLN B 1 57 ? -11.888 20.882 14.684 1.00 11.22 54 GLN B O 1
ATOM 3494 N N . TRP B 1 58 ? -10.554 19.717 16.123 1.00 10.47 55 TRP B N 1
ATOM 3495 C CA . TRP B 1 58 ? -9.974 20.881 16.797 1.00 11.28 55 TRP B CA 1
ATOM 3496 C C . TRP B 1 58 ? -8.505 21.124 16.438 1.00 11.26 55 TRP B C 1
ATOM 3497 O O . TRP B 1 58 ? -7.817 21.905 17.108 1.00 12.81 55 TRP B O 1
ATOM 3508 N N . GLY B 1 59 ? -8.017 20.459 15.397 1.00 10.55 56 GLY B N 1
ATOM 3509 C CA . GLY B 1 59 ? -6.638 20.650 14.951 1.00 9.90 56 GLY B CA 1
ATOM 3510 C C . GLY B 1 59 ? -5.657 19.707 15.626 1.00 10.30 56 GLY B C 1
ATOM 3511 O O . GLY B 1 59 ? -4.439 19.874 15.493 1.00 10.06 56 GLY B O 1
ATOM 3512 N N . GLY B 1 60 ? -6.193 18.733 16.357 1.00 9.69 57 GLY B N 1
ATOM 3513 C CA . GLY B 1 60 ? -5.353 17.776 17.088 1.00 9.22 57 GLY B CA 1
ATOM 3514 C C . GLY B 1 60 ? -4.909 16.575 16.271 1.00 9.48 57 GLY B C 1
ATOM 3515 O O . GLY B 1 60 ? -5.331 16.389 15.115 1.00 10.85 57 GLY B O 1
ATOM 3516 N N . TYR B 1 61 ? -4.035 15.766 16.883 1.00 8.81 58 TYR B N 1
ATOM 3517 C CA . TYR B 1 61 ? -3.485 14.564 16.236 1.00 9.47 58 TYR B CA 1
ATOM 3518 C C . TYR B 1 61 ? -4.297 13.296 16.540 1.00 9.95 58 TYR B C 1
ATOM 3519 O O . TYR B 1 61 ? -4.092 12.271 15.881 1.00 9.47 58 TYR B O 1
ATOM 3528 N N . GLN B 1 62 ? -5.187 13.356 17.541 1.00 9.57 59 GLN B N 1
ATOM 3529 C CA . GLN B 1 62 ? -5.908 12.168 18.046 1.00 9.62 59 GLN B CA 1
ATOM 3530 C C . GLN B 1 62 ? -5.023 10.919 17.929 1.00 9.93 59 GLN B C 1
ATOM 3531 O O . GLN B 1 62 ? -5.367 9.911 17.289 1.00 10.02 59 GLN B O 1
ATOM 3537 N N . ALA B 1 63 ? -3.857 11.025 18.553 1.00 9.63 60 ALA B N 1
ATOM 3538 C CA . ALA B 1 63 ? -2.737 10.134 18.285 1.00 9.89 60 ALA B CA 1
ATOM 3539 C C . ALA B 1 63 ? -2.843 8.771 18.967 1.00 9.77 60 ALA B C 1
ATOM 3540 O O . ALA B 1 63 ? -3.581 8.594 19.951 1.00 10.34 60 ALA B O 1
ATOM 3542 N N . ASP B 1 64 ? -2.084 7.817 18.422 1.00 9.81 61 ASP B N 1
ATOM 3543 C CA . ASP B 1 64 ? -1.705 6.585 19.125 1.00 9.68 61 ASP B CA 1
ATOM 3544 C C . ASP B 1 64 ? -1.290 6.967 20.555 1.00 9.20 61 ASP B C 1
ATOM 3545 O O . ASP B 1 64 ? -0.390 7.792 20.751 1.00 8.56 61 ASP B O 1
ATOM 3550 N N . PRO B 1 65 ? -1.958 6.393 21.572 1.00 8.20 62 PRO B N 1
ATOM 3551 C CA . PRO B 1 65 ? -1.668 6.811 22.954 1.00 8.48 62 PRO B CA 1
ATOM 3552 C C . PRO B 1 65 ? -0.223 6.485 23.374 1.00 8.47 62 PRO B C 1
ATOM 3553 O O . PRO B 1 65 ? 0.339 7.167 24.242 1.00 8.05 62 PRO B O 1
ATOM 3557 N N . VAL B 1 66 ? 0.398 5.492 22.735 1.00 7.79 63 VAL B N 1
ATOM 3558 C CA . VAL B 1 66 ? 1.818 5.227 23.015 1.00 8.17 63 VAL B CA 1
ATOM 3559 C C . VAL B 1 66 ? 2.698 6.428 22.606 1.00 8.77 63 VAL B C 1
ATOM 3560 O O . VAL B 1 66 ? 3.691 6.741 23.268 1.00 8.64 63 VAL B O 1
ATOM 3564 N N . LEU B 1 67 ? 2.349 7.086 21.504 1.00 8.04 64 LEU B N 1
ATOM 3565 C CA . LEU B 1 67 ? 3.058 8.315 21.131 1.00 8.35 64 LEU B CA 1
ATOM 3566 C C . LEU B 1 67 ? 2.946 9.375 22.234 1.00 8.27 64 LEU B C 1
ATOM 3567 O O . LEU B 1 67 ? 3.947 9.995 22.640 1.00 8.49 64 LEU B O 1
ATOM 3572 N N . PHE B 1 68 ? 1.732 9.566 22.748 1.00 8.19 65 PHE B N 1
ATOM 3573 C CA . PHE B 1 68 ? 1.537 10.519 23.821 1.00 8.54 65 PHE B CA 1
ATOM 3574 C C . PHE B 1 68 ? 2.378 10.163 25.062 1.00 8.48 65 PHE B C 1
ATOM 3575 O O . PHE B 1 68 ? 3.102 11.017 25.588 1.00 9.38 65 PHE B O 1
ATOM 3583 N N . TYR B 1 69 ? 2.303 8.910 25.529 1.00 8.57 66 TYR B N 1
ATOM 3584 C CA . TYR B 1 69 ? 3.089 8.561 26.724 1.00 9.15 66 TYR B CA 1
ATOM 3585 C C . TYR B 1 69 ? 4.603 8.577 26.475 1.00 9.01 66 TYR B C 1
ATOM 3586 O O . TYR B 1 69 ? 5.387 8.856 27.381 1.00 8.42 66 TYR B O 1
ATOM 3595 N N . SER B 1 70 ? 5.011 8.302 25.235 1.00 8.53 67 SER B N 1
ATOM 3596 C CA . SER B 1 70 ? 6.427 8.440 24.875 1.00 8.06 67 SER B CA 1
ATOM 3597 C C . SER B 1 70 ? 6.879 9.900 24.961 1.00 8.26 67 SER B C 1
ATOM 3598 O O . SER B 1 70 ? 7.990 10.197 25.444 1.00 8.31 67 SER B O 1
ATOM 3601 N N . ALA B 1 71 ? 6.017 10.823 24.530 1.00 8.00 68 ALA B N 1
ATOM 3602 C CA . ALA B 1 71 ? 6.337 12.259 24.658 1.00 8.36 68 ALA B CA 1
ATOM 3603 C C . ALA B 1 71 ? 6.468 12.654 26.128 1.00 8.40 68 ALA B C 1
ATOM 3604 O O . ALA B 1 71 ? 7.392 13.377 26.534 1.00 8.70 68 ALA B O 1
ATOM 3606 N N . VAL B 1 72 ? 5.538 12.167 26.934 1.00 8.59 69 VAL B N 1
ATOM 3607 C CA . VAL B 1 72 ? 5.592 12.429 28.376 1.00 8.92 69 VAL B CA 1
ATOM 3608 C C . VAL B 1 72 ? 6.860 11.861 28.979 1.00 8.69 69 VAL B C 1
ATOM 3609 O O . VAL B 1 72 ? 7.538 12.547 29.751 1.00 9.37 69 VAL B O 1
ATOM 3613 N N . ARG B 1 73 ? 7.208 10.626 28.622 1.00 8.40 70 ARG B N 1
ATOM 3614 C CA . ARG B 1 73 ? 8.451 10.028 29.128 1.00 8.75 70 ARG B CA 1
ATOM 3615 C C . ARG B 1 73 ? 9.656 10.930 28.826 1.00 8.46 70 ARG B C 1
ATOM 3616 O O . ARG B 1 73 ? 10.488 11.188 29.693 1.00 8.55 70 ARG B O 1
ATOM 3624 N N . LYS B 1 74 ? 9.700 11.438 27.598 1.00 7.14 71 LYS B N 1
ATOM 3625 C CA . LYS B 1 74 ? 10.791 12.304 27.152 1.00 8.08 71 LYS B CA 1
ATOM 3626 C C . LYS B 1 74 ? 10.852 13.598 27.961 1.00 8.18 71 LYS B C 1
ATOM 3627 O O . LYS B 1 74 ? 11.904 13.959 28.478 1.00 8.89 71 LYS B O 1
ATOM 3633 N N . ILE B 1 75 ? 9.727 14.294 28.079 1.00 8.21 72 ILE B N 1
ATOM 3634 C CA . ILE B 1 75 ? 9.708 15.553 28.815 1.00 7.60 72 ILE B CA 1
ATOM 3635 C C . ILE B 1 75 ? 10.133 15.331 30.284 1.00 7.88 72 ILE B C 1
ATOM 3636 O O . ILE B 1 75 ? 10.974 16.076 30.822 1.00 7.79 72 ILE B O 1
ATOM 3641 N N . ALA B 1 76 ? 9.552 14.309 30.901 1.00 7.94 73 ALA B N 1
ATOM 3642 C CA . ALA B 1 76 ? 9.803 14.010 32.336 1.00 8.57 73 ALA B CA 1
ATOM 3643 C C . ALA B 1 76 ? 11.268 13.647 32.604 1.00 9.03 73 ALA B C 1
ATOM 3644 O O . ALA B 1 76 ? 11.768 13.848 33.724 1.00 9.63 73 ALA B O 1
ATOM 3646 N N . SER B 1 77 ? 11.956 13.118 31.584 1.00 8.35 74 SER B N 1
ATOM 3647 C CA . SER B 1 77 ? 13.375 12.756 31.695 1.00 8.50 74 SER B CA 1
ATOM 3648 C C . SER B 1 77 ? 14.289 13.978 31.801 1.00 8.96 74 SER B C 1
ATOM 3649 O O . SER B 1 77 ? 15.448 13.849 32.185 1.00 9.04 74 SER B O 1
ATOM 3652 N N . ALA B 1 78 ? 13.768 15.145 31.405 1.00 8.21 75 ALA B N 1
ATOM 3653 C CA . ALA B 1 78 ? 14.493 16.415 31.528 1.00 7.95 75 ALA B CA 1
ATOM 3654 C C . ALA B 1 78 ? 14.095 17.192 32.770 1.00 8.37 75 ALA B C 1
ATOM 3655 O O . ALA B 1 78 ? 14.947 17.803 33.410 1.00 8.05 75 ALA B O 1
ATOM 3657 N N . CYS B 1 79 ? 12.808 17.167 33.109 1.00 8.37 76 CYS B N 1
ATOM 3658 C CA . CYS B 1 79 ? 12.307 17.914 34.274 1.00 9.07 76 CYS B CA 1
ATOM 3659 C C . CYS B 1 79 ? 11.076 17.191 34.799 1.00 8.80 76 CYS B C 1
ATOM 3660 O O . CYS B 1 79 ? 10.045 17.124 34.096 1.00 10.21 76 CYS B O 1
ATOM 3663 N N . GLY B 1 80 ? 11.183 16.645 36.020 1.00 8.17 77 GLY B N 1
ATOM 3664 C CA . GLY B 1 80 ? 10.099 15.875 36.615 1.00 7.94 77 GLY B CA 1
ATOM 3665 C C . GLY B 1 80 ? 8.790 16.671 36.696 1.00 8.76 77 GLY B C 1
ATOM 3666 O O . GLY B 1 80 ? 7.707 16.168 36.327 1.00 8.24 77 GLY B O 1
ATOM 3667 N N . SER B 1 81 ? 8.871 17.918 37.177 1.00 8.49 78 SER B N 1
ATOM 3668 C CA . SER B 1 81 ? 7.648 18.734 37.347 1.00 8.47 78 SER B CA 1
ATOM 3669 C C . SER B 1 81 ? 7.012 19.051 35.996 1.00 8.10 78 SER B C 1
ATOM 3670 O O . SER B 1 81 ? 5.772 18.991 35.832 1.00 8.09 78 SER B O 1
ATOM 3673 N N . THR B 1 82 ? 7.842 19.402 35.022 1.00 8.62 79 THR B N 1
ATOM 3674 C CA . THR B 1 82 ? 7.313 19.767 33.705 1.00 8.69 79 THR B CA 1
ATOM 3675 C C . THR B 1 82 ? 6.713 18.508 33.061 1.00 9.06 79 THR B C 1
ATOM 3676 O O . THR B 1 82 ? 5.638 18.570 32.439 1.00 9.45 79 THR B O 1
ATOM 3680 N N . GLY B 1 83 ? 7.367 17.359 33.249 1.00 9.20 80 GLY B N 1
ATOM 3681 C CA . GLY B 1 83 ? 6.818 16.116 32.668 1.00 9.42 80 GLY B CA 1
ATOM 3682 C C . GLY B 1 83 ? 5.487 15.723 33.310 1.00 9.57 80 GLY B C 1
ATOM 3683 O O . GLY B 1 83 ? 4.550 15.299 32.623 1.00 10.01 80 GLY B O 1
ATOM 3684 N N . TRP B 1 84 ? 5.397 15.884 34.628 1.00 9.41 81 TRP B N 1
ATOM 3685 C CA . TRP B 1 84 ? 4.143 15.622 35.360 1.00 9.84 81 TRP B CA 1
ATOM 3686 C C . TRP B 1 84 ? 2.998 16.517 34.886 1.00 9.13 81 TRP B C 1
ATOM 3687 O O . TRP B 1 84 ? 1.886 16.029 34.580 1.00 9.56 81 TRP B O 1
ATOM 3698 N N . VAL B 1 85 ? 3.257 17.827 34.808 1.00 8.62 82 VAL B N 1
ATOM 3699 C CA . VAL B 1 85 ? 2.214 18.771 34.343 1.00 9.20 82 VAL B CA 1
ATOM 3700 C C . VAL B 1 85 ? 1.825 18.461 32.880 1.00 9.15 82 VAL B C 1
ATOM 3701 O O . VAL B 1 85 ? 0.640 18.436 32.533 1.00 10.62 82 VAL B O 1
ATOM 3705 N N . SER B 1 86 ? 2.819 18.189 32.040 1.00 9.14 83 SER B N 1
ATOM 3706 C CA . SER B 1 86 ? 2.580 17.914 30.620 1.00 9.38 83 SER B CA 1
ATOM 3707 C C . SER B 1 86 ? 1.653 16.718 30.458 1.00 9.78 83 SER B C 1
ATOM 3708 O O . SER B 1 86 ? 0.661 16.783 29.731 1.00 9.61 83 SER B O 1
ATOM 3711 N N . SER B 1 87 ? 1.953 15.646 31.186 1.00 9.04 84 SER B N 1
ATOM 3712 C CA . SER B 1 87 ? 1.138 14.442 31.093 1.00 9.72 84 SER B CA 1
ATOM 3713 C C . SER B 1 87 ? -0.317 14.711 31.463 1.00 9.60 84 SER B C 1
ATOM 3714 O O . SER B 1 87 ? -1.233 14.358 30.718 1.00 10.57 84 SER B O 1
ATOM 3717 N N . ILE B 1 88 ? -0.503 15.368 32.610 1.00 8.48 85 ILE B N 1
ATOM 3718 C CA . ILE B 1 88 ? -1.838 15.621 33.157 1.00 10.88 85 ILE B CA 1
ATOM 3719 C C . ILE B 1 88 ? -2.634 16.585 32.275 1.00 10.19 85 ILE B C 1
ATOM 3720 O O . ILE B 1 88 ? -3.740 16.276 31.819 1.00 10.00 85 ILE B O 1
ATOM 3725 N N . ILE B 1 89 ? -2.060 17.750 32.020 1.00 9.65 86 ILE B N 1
ATOM 3726 C CA . ILE B 1 89 ? -2.722 18.729 31.153 1.00 9.37 86 ILE B CA 1
ATOM 3727 C C . ILE B 1 89 ? -3.022 18.116 29.779 1.00 8.97 86 ILE B C 1
ATOM 3728 O O . ILE B 1 89 ? -4.104 18.309 29.237 1.00 9.68 86 ILE B O 1
ATOM 3733 N N . GLY B 1 90 ? -2.070 17.353 29.243 1.00 8.56 87 GLY B N 1
ATOM 3734 C CA . GLY B 1 90 ? -2.246 16.768 27.905 1.00 8.90 87 GLY B CA 1
ATOM 3735 C C . GLY B 1 90 ? -3.400 15.776 27.870 1.00 9.44 87 GLY B C 1
ATOM 3736 O O . GLY B 1 90 ? -4.162 15.736 26.890 1.00 9.57 87 GLY B O 1
ATOM 3737 N N . VAL B 1 91 ? -3.539 14.977 28.934 1.00 9.33 88 VAL B N 1
ATOM 3738 C CA . VAL B 1 91 ? -4.587 13.948 28.927 1.00 10.89 88 VAL B CA 1
ATOM 3739 C C . VAL B 1 91 ? -5.987 14.544 29.065 1.00 10.05 88 VAL B C 1
ATOM 3740 O O . VAL B 1 91 ? -6.962 13.934 28.660 1.00 10.51 88 VAL B O 1
ATOM 3744 N N . HIS B 1 92 ? -6.088 15.753 29.611 1.00 9.44 89 HIS B N 1
ATOM 3745 C CA . HIS B 1 92 ? -7.401 16.407 29.672 1.00 9.71 89 HIS B CA 1
ATOM 3746 C C . HIS B 1 92 ? -7.962 16.689 28.298 1.00 9.97 89 HIS B C 1
ATOM 3747 O O . HIS B 1 92 ? -9.165 16.799 28.156 1.00 10.16 89 HIS B O 1
ATOM 3754 N N . ASN B 1 93 ? -7.096 16.803 27.293 1.00 9.13 90 ASN B N 1
ATOM 3755 C CA . ASN B 1 93 ? -7.593 17.017 25.934 1.00 9.20 90 ASN B CA 1
ATOM 3756 C C . ASN B 1 93 ? -8.215 15.761 25.362 1.00 9.33 90 ASN B C 1
ATOM 3757 O O . ASN B 1 93 ? -9.107 15.827 24.511 1.00 10.46 90 ASN B O 1
ATOM 3762 N N . TRP B 1 94 ? -7.781 14.614 25.886 1.00 8.47 91 TRP B N 1
ATOM 3763 C CA . TRP B 1 94 ? -8.433 13.341 25.601 1.00 8.86 91 TRP B CA 1
ATOM 3764 C C . TRP B 1 94 ? -9.786 13.310 26.330 1.00 9.37 91 TRP B C 1
ATOM 3765 O O . TRP B 1 94 ? -10.806 12.961 25.740 1.00 9.83 91 TRP B O 1
ATOM 3776 N N . HIS B 1 95 ? -9.785 13.689 27.613 1.00 9.09 92 HIS B N 1
ATOM 3777 C CA . HIS B 1 95 ? -11.013 13.634 28.414 1.00 9.62 92 HIS B CA 1
ATOM 3778 C C . HIS B 1 95 ? -12.084 14.547 27.810 1.00 9.83 92 HIS B C 1
ATOM 3779 O O . HIS B 1 95 ? -13.229 14.125 27.636 1.00 9.78 92 HIS B O 1
ATOM 3786 N N . LEU B 1 96 ? -11.701 15.757 27.417 1.00 10.13 93 LEU B N 1
ATOM 3787 C CA . LEU B 1 96 ? -12.690 16.697 26.862 1.00 10.74 93 LEU B CA 1
ATOM 3788 C C . LEU B 1 96 ? -13.336 16.181 25.561 1.00 10.52 93 LEU B C 1
ATOM 3789 O O . LEU B 1 96 ? -14.493 16.486 25.272 1.00 11.06 93 LEU B O 1
ATOM 3794 N N . ALA B 1 97 ? -12.588 15.394 24.791 1.00 10.11 94 ALA B N 1
ATOM 3795 C CA . ALA B 1 97 ? -13.113 14.759 23.572 1.00 10.10 94 ALA B CA 1
ATOM 3796 C C . ALA B 1 97 ? -14.364 13.884 23.805 1.00 10.24 94 ALA B C 1
ATOM 3797 O O . ALA B 1 97 ? -15.124 13.605 22.866 1.00 10.57 94 ALA B O 1
ATOM 3799 N N . LEU B 1 98 ? -14.576 13.478 25.053 1.00 10.24 95 LEU B N 1
ATOM 3800 C CA . LEU B 1 98 ? -15.687 12.596 25.410 1.00 10.08 95 LEU B CA 1
ATOM 3801 C C . LEU B 1 98 ? -16.911 13.388 25.864 1.00 9.91 95 LEU B C 1
ATOM 3802 O O . LEU B 1 98 ? -18.020 12.860 25.892 1.00 10.21 95 LEU B O 1
ATOM 3807 N N . PHE B 1 99 ? -16.700 14.649 26.229 1.00 9.39 96 PHE B N 1
ATOM 3808 C CA . PHE B 1 99 ? -17.800 15.540 26.589 1.00 9.42 96 PHE B CA 1
ATOM 3809 C C . PHE B 1 99 ? -18.643 15.857 25.345 1.00 9.76 96 PHE B C 1
ATOM 3810 O O . PHE B 1 99 ? -18.229 15.613 24.204 1.00 9.48 96 PHE B O 1
ATOM 3818 N N . SER B 1 100 ? -19.828 16.424 25.565 1.00 9.83 97 SER B N 1
ATOM 3819 C CA . SER B 1 100 ? -20.685 16.827 24.452 1.00 10.15 97 SER B CA 1
ATOM 3820 C C . SER B 1 100 ? -19.946 17.725 23.475 1.00 10.13 97 SER B C 1
ATOM 3821 O O . SER B 1 100 ? -19.029 18.458 23.859 1.00 10.14 97 SER B O 1
ATOM 3824 N N . GLN B 1 101 ? -20.361 17.678 22.210 1.00 10.34 98 GLN B N 1
ATOM 3825 C CA . GLN B 1 101 ? -19.873 18.627 21.207 1.00 10.59 98 GLN B CA 1
ATOM 3826 C C . GLN B 1 101 ? -19.975 20.075 21.691 1.00 10.98 98 GLN B C 1
ATOM 3827 O O . GLN B 1 101 ? -19.028 20.845 21.561 1.00 10.79 98 GLN B O 1
ATOM 3833 N N . GLN B 1 102 ? -21.131 20.455 22.245 1.00 11.35 99 GLN B N 1
ATOM 3834 C CA . GLN B 1 102 ? -21.308 21.814 22.780 1.00 12.19 99 GLN B CA 1
ATOM 3835 C C . GLN B 1 102 ? -20.264 22.175 23.857 1.00 11.25 99 GLN B C 1
ATOM 3836 O O . GLN B 1 102 ? -19.738 23.295 23.862 1.00 10.71 99 GLN B O 1
ATOM 3842 N N . ALA B 1 103 ? -19.952 21.239 24.761 1.00 10.31 100 ALA B N 1
ATOM 3843 C CA . ALA B 1 103 ? -18.875 21.477 25.754 1.00 10.11 100 ALA B CA 1
ATOM 3844 C C . ALA B 1 103 ? -17.507 21.700 25.106 1.00 10.00 100 ALA B C 1
ATOM 3845 O O . ALA B 1 103 ? -16.796 22.624 25.468 1.00 10.98 100 ALA B O 1
ATOM 3847 N N . GLN B 1 104 ? -17.151 20.865 24.134 1.00 9.84 101 GLN B N 1
ATOM 3848 C CA . GLN B 1 104 ? -15.885 21.063 23.401 1.00 10.39 101 GLN B CA 1
ATOM 3849 C C . GLN B 1 104 ? -15.860 22.437 22.688 1.00 10.69 101 GLN B C 1
ATOM 3850 O O . GLN B 1 104 ? -14.824 23.124 22.664 1.00 11.10 101 GLN B O 1
ATOM 3856 N N . GLU B 1 105 ? -17.015 22.830 22.147 1.00 10.71 102 GLU B N 1
ATOM 3857 C CA A GLU B 1 105 ? -17.183 24.127 21.492 0.50 10.72 102 GLU B CA 1
ATOM 3858 C CA B GLU B 1 105 ? -17.151 24.130 21.487 0.50 10.79 102 GLU B CA 1
ATOM 3859 C C . GLU B 1 105 ? -17.008 25.284 22.483 1.00 10.59 102 GLU B C 1
ATOM 3860 O O . GLU B 1 105 ? -16.358 26.292 22.180 1.00 10.47 102 GLU B O 1
ATOM 3871 N N . ASP B 1 106 ? -17.576 25.129 23.684 1.00 10.37 103 ASP B N 1
ATOM 3872 C CA . ASP B 1 106 ? -17.392 26.129 24.735 1.00 11.21 103 ASP B CA 1
ATOM 3873 C C . ASP B 1 106 ? -15.897 26.366 25.014 1.00 11.33 103 ASP B C 1
ATOM 3874 O O . ASP B 1 106 ? -15.458 27.497 25.182 1.00 11.90 103 ASP B O 1
ATOM 3879 N N . VAL B 1 107 ? -15.116 25.293 25.019 1.00 11.17 104 VAL B N 1
ATOM 3880 C CA . VAL B 1 107 ? -13.716 25.377 25.396 1.00 11.17 104 VAL B CA 1
ATOM 3881 C C . VAL B 1 107 ? -12.824 25.832 24.217 1.00 11.09 104 VAL B C 1
ATOM 3882 O O . VAL B 1 107 ? -11.968 26.721 24.359 1.00 11.52 104 VAL B O 1
ATOM 3886 N N . TRP B 1 108 ? -13.030 25.208 23.057 1.00 11.08 105 TRP B N 1
ATOM 3887 C CA . TRP B 1 108 ? -12.106 25.344 21.925 1.00 11.07 105 TRP B CA 1
ATOM 3888 C C . TRP B 1 108 ? -12.664 26.078 20.693 1.00 11.94 105 TRP B C 1
ATOM 3889 O O . TRP B 1 108 ? -11.970 26.202 19.674 1.00 11.92 105 TRP B O 1
ATOM 3900 N N . GLY B 1 109 ? -13.903 26.552 20.783 1.00 11.90 106 GLY B N 1
ATOM 3901 C CA . GLY B 1 109 ? -14.587 27.152 19.626 1.00 12.46 106 GLY B CA 1
ATOM 3902 C C . GLY B 1 109 ? -13.937 28.419 19.095 1.00 13.73 106 GLY B C 1
ATOM 3903 O O . GLY B 1 109 ? -14.199 28.822 17.945 1.00 13.42 106 GLY B O 1
ATOM 3904 N N . ASN B 1 110 ? -13.104 29.062 19.916 1.00 13.43 107 ASN B N 1
ATOM 3905 C CA . ASN B 1 110 ? -12.389 30.269 19.484 1.00 14.77 107 ASN B CA 1
ATOM 3906 C C . ASN B 1 110 ? -10.869 30.168 19.568 1.00 14.07 107 ASN B C 1
ATOM 3907 O O . ASN B 1 110 ? -10.150 30.950 18.943 1.00 14.71 107 ASN B O 1
ATOM 3912 N N . ASP B 1 111 ? -10.373 29.201 20.331 1.00 13.49 108 ASP B N 1
ATOM 3913 C CA . ASP B 1 111 ? -8.946 29.063 20.536 1.00 12.75 108 ASP B CA 1
ATOM 3914 C C . ASP B 1 111 ? -8.675 27.594 20.852 1.00 12.05 108 ASP B C 1
ATOM 3915 O O . ASP B 1 111 ? -8.979 27.117 21.948 1.00 11.58 108 ASP B O 1
ATOM 3920 N N . THR B 1 112 ? -8.133 26.868 19.871 1.00 11.71 109 THR B N 1
ATOM 3921 C CA . THR B 1 112 ? -7.925 25.430 20.050 1.00 11.86 109 THR B CA 1
ATOM 3922 C C . THR B 1 112 ? -6.662 25.106 20.867 1.00 11.43 109 THR B C 1
ATOM 3923 O O . THR B 1 112 ? -6.353 23.930 21.100 1.00 12.08 109 THR B O 1
ATOM 3927 N N . ASP B 1 113 ? -5.937 26.132 21.314 1.00 11.31 110 ASP B N 1
ATOM 3928 C CA . ASP B 1 113 ? -4.807 25.931 22.234 1.00 10.72 110 ASP B CA 1
ATOM 3929 C C . ASP B 1 113 ? -5.199 26.046 23.719 1.00 10.67 110 ASP B C 1
ATOM 3930 O O . ASP B 1 113 ? -4.364 25.888 24.610 1.00 10.18 110 ASP B O 1
ATOM 3935 N N . VAL B 1 114 ? -6.475 26.312 23.988 1.00 10.01 111 VAL B N 1
ATOM 3936 C CA . VAL B 1 114 ? -6.926 26.413 25.388 1.00 9.64 111 VAL B CA 1
ATOM 3937 C C . VAL B 1 114 ? -6.625 25.118 26.163 1.00 9.57 111 VAL B C 1
ATOM 3938 O O . VAL B 1 114 ? -6.806 23.996 25.635 1.00 9.26 111 VAL B O 1
ATOM 3942 N N . ARG B 1 115 ? -6.166 25.280 27.415 1.00 9.31 112 ARG B N 1
ATOM 3943 C CA . ARG B 1 115 ? -5.828 24.148 28.288 1.00 9.12 112 ARG B CA 1
ATOM 3944 C C . ARG B 1 115 ? -6.819 24.030 29.445 1.00 9.26 112 ARG B C 1
ATOM 3945 O O . ARG B 1 115 ? -7.462 25.024 29.841 1.00 9.52 112 ARG B O 1
ATOM 3953 N N . ILE B 1 116 ? -6.903 22.809 29.977 1.00 9.41 113 ILE B N 1
ATOM 3954 C CA . ILE B 1 116 ? -7.836 22.428 31.031 1.00 9.76 113 ILE B CA 1
ATOM 3955 C C . ILE B 1 116 ? -7.008 21.734 32.104 1.00 10.46 113 ILE B C 1
ATOM 3956 O O . ILE B 1 116 ? -6.154 20.927 31.762 1.00 10.15 113 ILE B O 1
ATOM 3961 N N . SER B 1 117 ? -7.221 22.078 33.376 1.00 9.87 114 SER B N 1
ATOM 3962 C CA . SER B 1 117 ? -6.603 21.331 34.483 1.00 9.90 114 SER B CA 1
ATOM 3963 C C . SER B 1 117 ? -7.676 20.450 35.127 1.00 10.01 114 SER B C 1
ATOM 3964 O O . SER B 1 117 ? -8.854 20.475 34.706 1.00 8.88 114 SER B O 1
ATOM 3967 N N . SER B 1 118 ? -7.285 19.672 36.129 1.00 9.59 115 SER B N 1
ATOM 3968 C CA . SER B 1 118 ? -8.250 18.785 36.770 1.00 9.61 115 SER B CA 1
ATOM 3969 C C . SER B 1 118 ? -7.971 18.570 38.233 1.00 10.01 115 SER B C 1
ATOM 3970 O O . SER B 1 118 ? -6.883 18.850 38.755 1.00 9.23 115 SER B O 1
ATOM 3973 N N . SER B 1 119 ? -8.962 17.984 38.879 1.00 8.72 116 SER B N 1
ATOM 3974 C CA . SER B 1 119 ? -8.778 17.363 40.177 1.00 9.89 116 SER B CA 1
ATOM 3975 C C . SER B 1 119 ? -9.895 16.327 40.249 1.00 10.55 116 SER B C 1
ATOM 3976 O O . SER B 1 119 ? -11.074 16.673 40.375 1.00 11.41 116 SER B O 1
ATOM 3979 N N . TYR B 1 120 ? -9.522 15.061 40.089 1.00 11.82 117 TYR B N 1
ATOM 3980 C CA . TYR B 1 120 ? -10.529 14.003 39.965 1.00 12.12 117 TYR B CA 1
ATOM 3981 C C . TYR B 1 120 ? -11.002 13.377 41.266 1.00 12.75 117 TYR B C 1
ATOM 3982 O O . TYR B 1 120 ? -12.069 12.754 41.287 1.00 12.93 117 TYR B O 1
ATOM 3991 N N . ALA B 1 121 ? -10.225 13.538 42.342 1.00 12.75 118 ALA B N 1
ATOM 3992 C CA . ALA B 1 121 ? -10.668 13.053 43.652 1.00 13.44 118 ALA B CA 1
ATOM 3993 C C . ALA B 1 121 ? -11.904 13.828 44.101 1.00 14.25 118 ALA B C 1
ATOM 3994 O O . ALA B 1 121 ? -12.045 15.007 43.772 1.00 13.84 118 ALA B O 1
ATOM 3996 N N . PRO B 1 122 ? -12.818 13.172 44.848 1.00 15.22 119 PRO B N 1
ATOM 3997 C CA . PRO B 1 122 ? -14.030 13.895 45.206 1.00 16.05 119 PRO B CA 1
ATOM 3998 C C . PRO B 1 122 ? -13.734 14.879 46.322 1.00 16.39 119 PRO B C 1
ATOM 3999 O O . PRO B 1 122 ? -13.590 14.471 47.488 1.00 17.06 119 PRO B O 1
ATOM 4011 N N . GLY B 1 124 ? -15.568 17.889 46.203 1.00 14.74 121 GLY B N 1
ATOM 4012 C CA . GLY B 1 124 ? -16.718 18.766 46.014 1.00 13.97 121 GLY B CA 1
ATOM 4013 C C . GLY B 1 124 ? -17.864 17.928 45.496 1.00 13.11 121 GLY B C 1
ATOM 4014 O O . GLY B 1 124 ? -17.751 16.707 45.417 1.00 13.18 121 GLY B O 1
ATOM 4015 N N . ALA B 1 125 ? -18.962 18.581 45.137 1.00 12.37 122 ALA B N 1
ATOM 4016 C CA . ALA B 1 125 ? -20.173 17.867 44.710 1.00 12.07 122 ALA B CA 1
ATOM 4017 C C . ALA B 1 125 ? -21.064 18.795 43.924 1.00 12.24 122 ALA B C 1
ATOM 4018 O O . ALA B 1 125 ? -20.936 20.007 44.032 1.00 12.57 122 ALA B O 1
ATOM 4020 N N . GLY B 1 126 ? -21.993 18.227 43.158 1.00 12.01 123 GLY B N 1
ATOM 4021 C CA . GLY B 1 126 ? -22.954 19.034 42.408 1.00 12.34 123 GLY B CA 1
ATOM 4022 C C . GLY B 1 126 ? -24.372 18.622 42.741 1.00 12.86 123 GLY B C 1
ATOM 4023 O O . GLY B 1 126 ? -24.715 17.453 42.636 1.00 13.50 123 GLY B O 1
ATOM 4024 N N . GLN B 1 127 ? -25.186 19.586 43.164 1.00 12.51 124 GLN B N 1
ATOM 4025 C CA . GLN B 1 127 ? -26.590 19.342 43.493 1.00 12.98 124 GLN B CA 1
ATOM 4026 C C . GLN B 1 127 ? -27.406 19.457 42.221 1.00 12.25 124 GLN B C 1
ATOM 4027 O O . GLN B 1 127 ? -27.246 20.432 41.494 1.00 11.76 124 GLN B O 1
ATOM 4033 N N . VAL B 1 128 ? -28.299 18.498 41.956 1.00 12.37 125 VAL B N 1
ATOM 4034 C CA . VAL B 1 128 ? -29.174 18.620 40.782 1.00 12.57 125 VAL B CA 1
ATOM 4035 C C . VAL B 1 128 ? -30.061 19.859 40.919 1.00 12.63 125 VAL B C 1
ATOM 4036 O O . VAL B 1 128 ? -30.696 20.077 41.966 1.00 12.68 125 VAL B O 1
ATOM 4040 N N . VAL B 1 129 ? -30.073 20.670 39.865 1.00 12.05 126 VAL B N 1
ATOM 4041 C CA . VAL B 1 129 ? -31.009 21.794 39.725 1.00 12.35 126 VAL B CA 1
ATOM 4042 C C . VAL B 1 129 ? -31.481 21.842 38.278 1.00 12.50 126 VAL B C 1
ATOM 4043 O O . VAL B 1 129 ? -30.933 21.150 37.425 1.00 12.44 126 VAL B O 1
ATOM 4047 N N . ASP B 1 130 ? -32.506 22.650 37.999 1.00 13.28 127 ASP B N 1
ATOM 4048 C CA . ASP B 1 130 ? -32.999 22.806 36.630 1.00 13.90 127 ASP B CA 1
ATOM 4049 C C . ASP B 1 130 ? -31.875 23.255 35.711 1.00 13.49 127 ASP B C 1
ATOM 4050 O O . ASP B 1 130 ? -31.197 24.233 36.000 1.00 14.04 127 ASP B O 1
ATOM 4055 N N . GLY B 1 131 ? -31.666 22.508 34.633 1.00 12.38 128 GLY B N 1
ATOM 4056 C CA . GLY B 1 131 ? -30.665 22.859 33.626 1.00 11.46 128 GLY B CA 1
ATOM 4057 C C . GLY B 1 131 ? -29.251 22.397 33.929 1.00 11.24 128 GLY B C 1
ATOM 4058 O O . GLY B 1 131 ? -28.353 22.578 33.115 1.00 10.84 128 GLY B O 1
ATOM 4059 N N . GLY B 1 132 ? -29.048 21.776 35.083 1.00 10.86 129 GLY B N 1
ATOM 4060 C CA . GLY B 1 132 ? -27.692 21.366 35.447 1.00 10.31 129 GLY B CA 1
ATOM 4061 C C . GLY B 1 132 ? -27.512 21.097 36.922 1.00 10.93 129 GLY B C 1
ATOM 4062 O O . GLY B 1 132 ? -28.303 20.375 37.528 1.00 10.37 129 GLY B O 1
ATOM 4063 N N . TYR B 1 133 ? -26.455 21.673 37.491 1.00 10.92 130 TYR B N 1
ATOM 4064 C CA . TYR B 1 133 ? -26.028 21.374 38.864 1.00 11.39 130 TYR B CA 1
ATOM 4065 C C . TYR B 1 133 ? -25.488 22.622 39.542 1.00 11.56 130 TYR B C 1
ATOM 4066 O O . TYR B 1 133 ? -24.931 23.504 38.884 1.00 11.26 130 TYR B O 1
ATOM 4075 N N . THR B 1 134 ? -25.651 22.672 40.862 1.00 11.64 131 THR B N 1
ATOM 4076 C CA . THR B 1 134 ? -24.996 23.680 41.683 1.00 12.04 131 THR B CA 1
ATOM 4077 C C . THR B 1 134 ? -23.805 23.005 42.332 1.00 12.34 131 THR B C 1
ATOM 4078 O O . THR B 1 134 ? -23.952 21.997 43.035 1.00 12.24 131 THR B O 1
ATOM 4082 N N . VAL B 1 135 ? -22.625 23.572 42.086 1.00 12.19 132 VAL B N 1
ATOM 4083 C CA . VAL B 1 135 ? -21.368 22.949 42.481 1.00 11.85 132 VAL B CA 1
ATOM 4084 C C . VAL B 1 135 ? -20.628 23.766 43.536 1.00 12.06 132 VAL B C 1
ATOM 4085 O O . VAL B 1 135 ? -20.546 24.995 43.455 1.00 12.38 132 VAL B O 1
ATOM 4089 N N . ASN B 1 136 ? -20.115 23.043 44.529 1.00 12.82 133 ASN B N 1
ATOM 4090 C CA . ASN B 1 136 ? -19.327 23.582 45.624 1.00 12.12 133 ASN B CA 1
ATOM 4091 C C . ASN B 1 136 ? -18.184 22.625 45.881 1.00 12.02 133 ASN B C 1
ATOM 4092 O O . ASN B 1 136 ? -18.371 21.404 45.903 1.00 12.10 133 ASN B O 1
ATOM 4097 N N . GLY B 1 137 ? -16.981 23.165 46.032 1.00 11.76 134 GLY B N 1
ATOM 4098 C CA . GLY B 1 137 ? -15.864 22.324 46.408 1.00 12.62 134 GLY B CA 1
ATOM 4099 C C . GLY B 1 137 ? -14.573 23.091 46.534 1.00 12.33 134 GLY B C 1
ATOM 4100 O O . GLY B 1 137 ? -14.494 24.285 46.189 1.00 12.91 134 GLY B O 1
ATOM 4101 N N . ALA B 1 138 ? -13.557 22.387 47.018 1.00 12.25 135 ALA B N 1
ATOM 4102 C CA . ALA B 1 138 ? -12.224 22.936 47.112 1.00 12.18 135 ALA B CA 1
ATOM 4103 C C . ALA B 1 138 ? -11.302 21.813 46.699 1.00 11.55 135 ALA B C 1
ATOM 4104 O O . ALA B 1 138 ? -10.913 20.982 47.519 1.00 12.31 135 ALA B O 1
ATOM 4106 N N . TRP B 1 139 ? -10.993 21.779 45.405 1.00 11.62 136 TRP B N 1
ATOM 4107 C CA . TRP B 1 139 ? -10.276 20.668 44.807 1.00 11.30 136 TRP B CA 1
ATOM 4108 C C . TRP B 1 139 ? -8.777 20.934 44.790 1.00 11.35 136 TRP B C 1
ATOM 4109 O O . TRP B 1 139 ? -8.296 21.721 43.976 1.00 12.10 136 TRP B O 1
ATOM 4120 N N . ALA B 1 140 ? -8.068 20.242 45.681 1.00 12.03 137 ALA B N 1
ATOM 4121 C CA . ALA B 1 140 ? -6.611 20.349 45.795 1.00 11.64 137 ALA B CA 1
ATOM 4122 C C . ALA B 1 140 ? -5.889 19.573 44.694 1.00 11.58 137 ALA B C 1
ATOM 4123 O O . ALA B 1 140 ? -6.496 18.822 43.924 1.00 11.16 137 ALA B O 1
ATOM 4125 N N . TRP B 1 141 ? -4.588 19.810 44.621 1.00 11.50 138 TRP B N 1
ATOM 4126 C CA . TRP B 1 141 ? -3.664 19.027 43.779 1.00 12.62 138 TRP B CA 1
ATOM 4127 C C . TRP B 1 141 ? -3.944 19.159 42.289 1.00 11.84 138 TRP B C 1
ATOM 4128 O O . TRP B 1 141 ? -3.775 18.184 41.531 1.00 11.17 138 TRP B O 1
ATOM 4139 N N . SER B 1 142 ? -4.348 20.355 41.849 1.00 10.55 139 SER B N 1
ATOM 4140 C CA . SER B 1 142 ? -4.623 20.561 40.416 1.00 9.89 139 SER B CA 1
ATOM 4141 C C . SER B 1 142 ? -3.332 20.977 39.693 1.00 9.74 139 SER B C 1
ATOM 4142 O O . SER B 1 142 ? -3.048 22.173 39.505 1.00 10.04 139 SER B O 1
ATOM 4145 N N . SER B 1 143 ? -2.534 19.974 39.329 1.00 10.29 140 SER B N 1
ATOM 4146 C CA . SER B 1 143 ? -1.235 20.243 38.707 1.00 10.19 140 SER B CA 1
ATOM 4147 C C . SER B 1 143 ? -1.405 21.117 37.472 1.00 9.78 140 SER B C 1
ATOM 4148 O O . SER B 1 143 ? -2.250 20.850 36.611 1.00 9.19 140 SER B O 1
ATOM 4151 N N . GLY B 1 144 ? -0.581 22.163 37.382 1.00 9.34 141 GLY B N 1
ATOM 4152 C CA . GLY B 1 144 ? -0.624 23.081 36.225 1.00 9.62 141 GLY B CA 1
ATOM 4153 C C . GLY B 1 144 ? -1.888 23.931 36.106 1.00 10.10 141 GLY B C 1
ATOM 4154 O O . GLY B 1 144 ? -2.143 24.496 35.036 1.00 9.53 141 GLY B O 1
ATOM 4155 N N . CYS B 1 145 ? -2.650 24.062 37.201 1.00 10.13 142 CYS B N 1
ATOM 4156 C CA . CYS B 1 145 ? -3.907 24.804 37.125 1.00 10.65 142 CYS B CA 1
ATOM 4157 C C . CYS B 1 145 ? -3.701 26.284 36.760 1.00 10.18 142 CYS B C 1
ATOM 4158 O O . CYS B 1 145 ? -4.582 26.893 36.135 1.00 11.03 142 CYS B O 1
ATOM 4161 N N . ASP B 1 146 ? -2.526 26.841 37.070 1.00 9.69 143 ASP B N 1
ATOM 4162 C CA . ASP B 1 146 ? -2.229 28.233 36.697 1.00 10.68 143 ASP B CA 1
ATOM 4163 C C . ASP B 1 146 ? -2.129 28.453 35.183 1.00 9.79 143 ASP B C 1
ATOM 4164 O O . ASP B 1 146 ? -2.203 29.604 34.705 1.00 11.03 143 ASP B O 1
ATOM 4169 N N . HIS B 1 147 ? -2.002 27.350 34.448 1.00 9.53 144 HIS B N 1
ATOM 4170 C CA . HIS B 1 147 ? -1.809 27.368 32.995 1.00 10.11 144 HIS B CA 1
ATOM 4171 C C . HIS B 1 147 ? -3.035 26.948 32.208 1.00 10.49 144 HIS B C 1
ATOM 4172 O O . HIS B 1 147 ? -2.942 26.661 31.003 1.00 11.95 144 HIS B O 1
ATOM 4179 N N . ALA B 1 148 ? -4.179 26.889 32.886 1.00 10.00 145 ALA B N 1
ATOM 4180 C CA . ALA B 1 148 ? -5.424 26.456 32.227 1.00 9.90 145 ALA B CA 1
ATOM 4181 C C . ALA B 1 148 ? -6.517 27.494 32.415 1.00 10.35 145 ALA B C 1
ATOM 4182 O O . ALA B 1 148 ? -6.471 28.300 33.363 1.00 11.51 145 ALA B O 1
ATOM 4184 N N . SER B 1 149 ? -7.508 27.467 31.528 1.00 9.43 146 SER B N 1
ATOM 4185 C CA . SER B 1 149 ? -8.619 28.413 31.669 1.00 10.76 146 SER B CA 1
ATOM 4186 C C . SER B 1 149 ? -9.943 27.700 31.931 1.00 10.09 146 SER B C 1
ATOM 4187 O O . SER B 1 149 ? -10.997 28.338 31.986 1.00 10.06 146 SER B O 1
ATOM 4190 N N . TRP B 1 150 ? -9.862 26.376 32.108 1.00 9.78 147 TRP B N 1
ATOM 4191 C CA . TRP B 1 150 ? -11.003 25.545 32.512 1.00 9.51 147 TRP B CA 1
ATOM 4192 C C . TRP B 1 150 ? -10.504 24.476 33.439 1.00 9.98 147 TRP B C 1
ATOM 4193 O O . TRP B 1 150 ? -9.306 24.161 33.417 1.00 9.48 147 TRP B O 1
ATOM 4204 N N . ALA B 1 151 ? -11.402 23.916 34.251 1.00 9.51 148 ALA B N 1
ATOM 4205 C CA . ALA B 1 151 ? -11.036 22.745 35.057 1.00 9.71 148 ALA B CA 1
ATOM 4206 C C . ALA B 1 151 ? -12.097 21.676 34.886 1.00 10.36 148 ALA B C 1
ATOM 4207 O O . ALA B 1 151 ? -13.290 21.985 34.723 1.00 9.88 148 ALA B O 1
ATOM 4209 N N . VAL B 1 152 ? -11.668 20.419 34.927 1.00 9.82 149 VAL B N 1
ATOM 4210 C CA . VAL B 1 152 ? -12.606 19.309 35.052 1.00 9.76 149 VAL B CA 1
ATOM 4211 C C . VAL B 1 152 ? -12.446 18.740 36.456 1.00 9.64 149 VAL B C 1
ATOM 4212 O O . VAL B 1 152 ? -11.334 18.350 36.866 1.00 9.91 149 VAL B O 1
ATOM 4216 N N . LEU B 1 153 ? -13.560 18.723 37.191 1.00 9.46 150 LEU B N 1
ATOM 4217 C CA . LEU B 1 153 ? -13.509 18.467 38.638 1.00 9.78 150 LEU B CA 1
ATOM 4218 C C . LEU B 1 153 ? -14.376 17.267 38.995 1.00 10.35 150 LEU B C 1
ATOM 4219 O O . LEU B 1 153 ? -15.561 17.240 38.673 1.00 9.98 150 LEU B O 1
ATOM 4224 N N . GLY B 1 154 ? -13.769 16.262 39.625 1.00 10.12 151 GLY B N 1
ATOM 4225 C CA . GLY B 1 154 ? -14.463 15.000 39.916 1.00 10.18 151 GLY B CA 1
ATOM 4226 C C . GLY B 1 154 ? -15.290 15.067 41.198 1.00 10.31 151 GLY B C 1
ATOM 4227 O O . GLY B 1 154 ? -14.838 15.588 42.235 1.00 10.29 151 GLY B O 1
ATOM 4228 N N . GLY B 1 155 ? -16.524 14.574 41.145 1.00 9.66 152 GLY B N 1
ATOM 4229 C CA . GLY B 1 155 ? -17.316 14.531 42.360 1.00 10.10 152 GLY B CA 1
ATOM 4230 C C . GLY B 1 155 ? -18.629 13.835 42.133 1.00 10.41 152 GLY B C 1
ATOM 4231 O O . GLY B 1 155 ? -18.990 13.552 40.975 1.00 10.40 152 GLY B O 1
ATOM 4232 N N . PRO B 1 156 ? -19.349 13.544 43.229 1.00 11.06 153 PRO B N 1
ATOM 4233 C CA . PRO B 1 156 ? -20.683 12.971 43.056 1.00 10.90 153 PRO B CA 1
ATOM 4234 C C . PRO B 1 156 ? -21.739 13.986 42.659 1.00 11.46 153 PRO B C 1
ATOM 4235 O O . PRO B 1 156 ? -21.615 15.182 42.954 1.00 10.92 153 PRO B O 1
ATOM 4239 N N . VAL B 1 157 ? -22.791 13.481 42.019 1.00 11.88 154 VAL B N 1
ATOM 4240 C CA . VAL B 1 157 ? -24.029 14.221 41.814 1.00 12.31 154 VAL B CA 1
ATOM 4241 C C . VAL B 1 157 ? -24.950 13.923 42.985 1.00 13.26 154 VAL B C 1
ATOM 4242 O O . VAL B 1 157 ? -25.140 12.755 43.333 1.00 12.98 154 VAL B O 1
ATOM 4246 N N . ILE B 1 158 ? -25.521 14.983 43.570 1.00 13.37 155 ILE B N 1
ATOM 4247 C CA . ILE B 1 158 ? -26.437 14.881 44.713 1.00 14.26 155 ILE B CA 1
ATOM 4248 C C . ILE B 1 158 ? -27.874 15.104 44.254 1.00 15.05 155 ILE B C 1
ATOM 4249 O O . ILE B 1 158 ? -28.215 16.138 43.665 1.00 15.41 155 ILE B O 1
ATOM 4254 N N . LYS B 1 159 ? -28.708 14.103 44.520 1.00 15.39 156 LYS B N 1
ATOM 4255 C CA . LYS B 1 159 ? -30.102 14.098 44.119 1.00 16.15 156 LYS B CA 1
ATOM 4256 C C . LYS B 1 159 ? -30.895 13.531 45.299 1.00 16.27 156 LYS B C 1
ATOM 4257 O O . LYS B 1 159 ? -30.566 12.452 45.809 1.00 16.48 156 LYS B O 1
ATOM 4263 N N . ASP B 1 160 ? -31.926 14.259 45.738 1.00 16.94 157 ASP B N 1
ATOM 4264 C CA . ASP B 1 160 ? -32.655 13.947 46.983 1.00 17.45 157 ASP B CA 1
ATOM 4265 C C . ASP B 1 160 ? -31.727 13.599 48.157 1.00 17.55 157 ASP B C 1
ATOM 4266 O O . ASP B 1 160 ? -32.004 12.666 48.928 1.00 17.41 157 ASP B O 1
ATOM 4268 N N . GLY B 1 161 ? -30.626 14.349 48.261 1.00 17.39 158 GLY B N 1
ATOM 4269 C CA . GLY B 1 161 ? -29.692 14.264 49.387 1.00 17.44 158 GLY B CA 1
ATOM 4270 C C . GLY B 1 161 ? -28.760 13.063 49.401 1.00 17.95 158 GLY B C 1
ATOM 4271 O O . GLY B 1 161 ? -28.196 12.720 50.445 1.00 18.01 158 GLY B O 1
ATOM 4272 N N . ARG B 1 162 ? -28.603 12.419 48.243 1.00 17.92 159 ARG B N 1
ATOM 4273 C CA . ARG B 1 162 ? -27.782 11.215 48.128 1.00 17.89 159 ARG B CA 1
ATOM 4274 C C . ARG B 1 162 ? -26.953 11.275 46.842 1.00 17.16 159 ARG B C 1
ATOM 4275 O O . ARG B 1 162 ? -27.400 11.883 45.861 1.00 16.40 159 ARG B O 1
ATOM 4283 N N . PRO B 1 163 ? -25.739 10.670 46.857 1.00 17.00 160 PRO B N 1
ATOM 4284 C CA . PRO B 1 163 ? -24.822 10.618 45.703 1.00 17.13 160 PRO B CA 1
ATOM 4285 C C . PRO B 1 163 ? -25.216 9.527 44.703 1.00 17.11 160 PRO B C 1
ATOM 4286 O O . PRO B 1 163 ? -25.090 8.325 44.986 1.00 19.00 160 PRO B O 1
ATOM 4290 N N . VAL B 1 164 ? -25.661 9.941 43.531 1.00 15.21 161 VAL B N 1
ATOM 4291 C CA . VAL B 1 164 ? -26.254 9.000 42.595 1.00 13.81 161 VAL B CA 1
ATOM 4292 C C . VAL B 1 164 ? -25.358 8.628 41.407 1.00 13.11 161 VAL B C 1
ATOM 4293 O O . VAL B 1 164 ? -25.638 7.660 40.699 1.00 12.78 161 VAL B O 1
ATOM 4297 N N . ASP B 1 165 ? -24.292 9.401 41.197 1.00 12.33 162 ASP B N 1
ATOM 4298 C CA . ASP B 1 165 ? -23.406 9.205 40.053 1.00 12.52 162 ASP B CA 1
ATOM 4299 C C . ASP B 1 165 ? -22.094 9.911 40.359 1.00 12.77 162 ASP B C 1
ATOM 4300 O O . ASP B 1 165 ? -22.074 10.852 41.152 1.00 13.64 162 ASP B O 1
ATOM 4305 N N . PHE B 1 166 ? -21.010 9.442 39.757 1.00 11.67 163 PHE B N 1
ATOM 4306 C CA . PHE B 1 166 ? -19.723 10.116 39.893 1.00 11.54 163 PHE B CA 1
ATOM 4307 C C . PHE B 1 166 ? -19.360 10.690 38.523 1.00 11.03 163 PHE B C 1
ATOM 4308 O O . PHE B 1 166 ? -19.280 9.967 37.530 1.00 11.15 163 PHE B O 1
ATOM 4316 N N . VAL B 1 167 ? -19.165 12.003 38.485 1.00 10.61 164 VAL B N 1
ATOM 4317 C CA . VAL B 1 167 ? -18.995 12.724 37.217 1.00 10.01 164 VAL B CA 1
ATOM 4318 C C . VAL B 1 167 ? -17.792 13.663 37.269 1.00 10.28 164 VAL B C 1
ATOM 4319 O O . VAL B 1 167 ? -17.171 13.830 38.323 1.00 10.38 164 VAL B O 1
ATOM 4323 N N . SER B 1 168 ? -17.483 14.268 36.121 1.00 9.52 165 SER B N 1
ATOM 4324 C CA . SER B 1 168 ? -16.592 15.427 36.072 1.00 9.23 165 SER B CA 1
ATOM 4325 C C . SER B 1 168 ? -17.401 16.645 35.667 1.00 8.71 165 SER B C 1
ATOM 4326 O O . SER B 1 168 ? -18.170 16.592 34.698 1.00 9.29 165 SER B O 1
ATOM 4329 N N . PHE B 1 169 ? -17.233 17.714 36.443 1.00 8.74 166 PHE B N 1
ATOM 4330 C CA . PHE B 1 169 ? -17.809 19.016 36.175 1.00 9.29 166 PHE B CA 1
ATOM 4331 C C . PHE B 1 169 ? -16.789 19.878 35.441 1.00 9.25 166 PHE B C 1
ATOM 4332 O O . PHE B 1 169 ? -15.667 20.079 35.940 1.00 8.98 166 PHE B O 1
ATOM 4340 N N . LEU B 1 170 ? -17.181 20.373 34.263 1.00 8.66 167 LEU B N 1
ATOM 4341 C CA . LEU B 1 170 ? -16.340 21.253 33.460 1.00 8.87 167 LEU B CA 1
ATOM 4342 C C . LEU B 1 170 ? -16.719 22.680 33.769 1.00 9.35 167 LEU B C 1
ATOM 4343 O O . LEU B 1 170 ? -17.870 23.097 33.506 1.00 9.16 167 LEU B O 1
ATOM 4348 N N . ILE B 1 171 ? -15.755 23.412 34.335 1.00 10.05 168 ILE B N 1
ATOM 4349 C CA . ILE B 1 171 ? -15.989 24.759 34.855 1.00 9.86 168 ILE B CA 1
ATOM 4350 C C . ILE B 1 171 ? -14.955 25.752 34.318 1.00 9.68 168 ILE B C 1
ATOM 4351 O O . ILE B 1 171 ? -13.751 25.450 34.325 1.00 10.80 168 ILE B O 1
ATOM 4356 N N . PRO B 1 172 ? -15.428 26.932 33.831 1.00 9.82 169 PRO B N 1
ATOM 4357 C CA . PRO B 1 172 ? -14.459 27.895 33.315 1.00 10.12 169 PRO B CA 1
ATOM 4358 C C . PRO B 1 172 ? -13.819 28.686 34.438 1.00 10.71 169 PRO B C 1
ATOM 4359 O O . PRO B 1 172 ? -14.429 28.872 35.502 1.00 10.63 169 PRO B O 1
ATOM 4363 N N . ARG B 1 173 ? -12.618 29.187 34.184 1.00 11.33 170 ARG B N 1
ATOM 4364 C CA . ARG B 1 173 ? -11.835 29.885 35.206 1.00 12.72 170 ARG B CA 1
ATOM 4365 C C . ARG B 1 173 ? -12.517 31.114 35.801 1.00 12.78 170 ARG B C 1
ATOM 4366 O O . ARG B 1 173 ? -12.258 31.460 36.950 1.00 12.37 170 ARG B O 1
ATOM 4374 N N . GLU B 1 174 ? -13.393 31.764 35.037 1.00 13.35 171 GLU B N 1
ATOM 4375 C CA . GLU B 1 174 ? -14.144 32.898 35.574 1.00 14.45 171 GLU B CA 1
ATOM 4376 C C . GLU B 1 174 ? -15.009 32.497 36.776 1.00 13.89 171 GLU B C 1
ATOM 4377 O O . GLU B 1 174 ? -15.378 33.352 37.593 1.00 14.42 171 GLU B O 1
ATOM 4383 N N . ASP B 1 175 ? -15.303 31.197 36.888 1.00 13.04 172 ASP B N 1
ATOM 4384 C CA . ASP B 1 175 ? -16.174 30.671 37.934 1.00 13.08 172 ASP B CA 1
ATOM 4385 C C . ASP B 1 175 ? -15.433 30.032 39.117 1.00 12.58 172 ASP B C 1
ATOM 4386 O O . ASP B 1 175 ? -16.069 29.502 40.035 1.00 12.82 172 ASP B O 1
ATOM 4391 N N . TYR B 1 176 ? -14.106 30.080 39.127 1.00 12.08 173 TYR B N 1
ATOM 4392 C CA . TYR B 1 176 ? -13.399 29.546 40.294 1.00 12.58 173 TYR B CA 1
ATOM 4393 C C . TYR B 1 176 ? -12.200 30.378 40.699 1.00 13.16 173 TYR B C 1
ATOM 4394 O O . TYR B 1 176 ? -11.784 31.264 39.951 1.00 13.53 173 TYR B O 1
ATOM 4403 N N . ARG B 1 177 ? -11.697 30.123 41.907 1.00 13.70 174 ARG B N 1
ATOM 4404 C CA . ARG B 1 177 ? -10.512 30.790 42.418 1.00 14.60 174 ARG B CA 1
ATOM 4405 C C . ARG B 1 177 ? -9.401 29.757 42.588 1.00 13.93 174 ARG B C 1
ATOM 4406 O O . ARG B 1 177 ? -9.664 28.633 43.004 1.00 15.44 174 ARG B O 1
ATOM 4414 N N . ILE B 1 178 ? -8.173 30.141 42.273 1.00 13.89 175 ILE B N 1
ATOM 4415 C CA . ILE B 1 178 ? -7.030 29.264 42.517 1.00 13.31 175 ILE B CA 1
ATOM 4416 C C . ILE B 1 178 ? -6.319 29.770 43.769 1.00 13.57 175 ILE B C 1
ATOM 4417 O O . ILE B 1 178 ? -5.878 30.924 43.798 1.00 13.87 175 ILE B O 1
ATOM 4422 N N . ASP B 1 179 ? -6.231 28.927 44.795 1.00 13.38 176 ASP B N 1
ATOM 4423 C CA . ASP B 1 179 ? -5.481 29.275 46.004 1.00 14.39 176 ASP B CA 1
ATOM 4424 C C . ASP B 1 179 ? -4.072 28.710 45.908 1.00 14.19 176 ASP B C 1
ATOM 4425 O O . ASP B 1 179 ? -3.896 27.514 45.699 1.00 13.09 176 ASP B O 1
ATOM 4430 N N . ASP B 1 180 ? -3.073 29.584 46.046 1.00 14.22 177 ASP B N 1
ATOM 4431 C CA . ASP B 1 180 ? -1.675 29.186 45.965 1.00 14.71 177 ASP B CA 1
ATOM 4432 C C . ASP B 1 180 ? -1.283 28.582 47.313 1.00 14.25 177 ASP B C 1
ATOM 4433 O O . ASP B 1 180 ? -1.035 29.309 48.292 1.00 14.56 177 ASP B O 1
ATOM 4438 N N . VAL B 1 181 ? -1.236 27.248 47.359 1.00 13.04 178 VAL B N 1
ATOM 4439 C CA . VAL B 1 181 ? -0.946 26.506 48.587 1.00 13.11 178 VAL B CA 1
ATOM 4440 C C . VAL B 1 181 ? 0.220 25.511 48.444 1.00 13.10 178 VAL B C 1
ATOM 4441 O O . VAL B 1 181 ? 0.602 24.833 49.411 1.00 14.30 178 VAL B O 1
ATOM 4445 N N . TRP B 1 182 ? 0.797 25.442 47.247 1.00 12.66 179 TRP B N 1
ATOM 4446 C CA . TRP B 1 182 ? 1.695 24.339 46.915 1.00 12.61 179 TRP B CA 1
ATOM 4447 C C . TRP B 1 182 ? 3.056 24.511 47.577 1.00 13.10 179 TRP B C 1
ATOM 4448 O O . TRP B 1 182 ? 3.835 25.375 47.199 1.00 14.42 179 TRP B O 1
ATOM 4459 N N . ASN B 1 183 ? 3.338 23.665 48.569 1.00 12.94 180 ASN B N 1
ATOM 4460 C CA . ASN B 1 183 ? 4.483 23.847 49.446 1.00 12.83 180 ASN B CA 1
ATOM 4461 C C . ASN B 1 183 ? 4.958 22.467 49.934 1.00 11.49 180 ASN B C 1
ATOM 4462 O O . ASN B 1 183 ? 4.706 22.084 51.070 1.00 11.16 180 ASN B O 1
ATOM 4467 N N . VAL B 1 184 ? 5.641 21.750 49.049 1.00 10.55 181 VAL B N 1
ATOM 4468 C CA . VAL B 1 184 ? 5.897 20.311 49.248 1.00 10.47 181 VAL B CA 1
ATOM 4469 C C . VAL B 1 184 ? 7.355 19.964 48.962 1.00 9.76 181 VAL B C 1
ATOM 4470 O O . VAL B 1 184 ? 8.101 20.773 48.402 1.00 10.95 181 VAL B O 1
ATOM 4474 N N . VAL B 1 185 ? 7.753 18.739 49.309 1.00 8.42 182 VAL B N 1
ATOM 4475 C CA . VAL B 1 185 ? 9.157 18.328 49.231 1.00 8.57 182 VAL B CA 1
ATOM 4476 C C . VAL B 1 185 ? 9.627 17.908 47.826 1.00 8.50 182 VAL B C 1
ATOM 4477 O O . VAL B 1 185 ? 10.822 17.897 47.542 1.00 9.43 182 VAL B O 1
ATOM 4481 N N . GLY B 1 186 ? 8.680 17.573 46.951 1.00 7.83 183 GLY B N 1
ATOM 4482 C CA . GLY B 1 186 ? 9.000 17.101 45.573 1.00 8.28 183 GLY B CA 1
ATOM 4483 C C . GLY B 1 186 ? 7.875 17.512 44.647 1.00 8.45 183 GLY B C 1
ATOM 4484 O O . GLY B 1 186 ? 6.788 17.900 45.109 1.00 9.22 183 GLY B O 1
ATOM 4485 N N . LEU B 1 187 ? 8.131 17.427 43.341 1.00 8.43 184 LEU B N 1
ATOM 4486 C CA . LEU B 1 187 ? 7.209 17.981 42.318 1.00 8.16 184 LEU B CA 1
ATOM 4487 C C . LEU B 1 187 ? 6.871 19.452 42.631 1.00 9.00 184 LEU B C 1
ATOM 4488 O O . LEU B 1 187 ? 5.743 19.925 42.418 1.00 9.13 184 LEU B O 1
ATOM 4493 N N . ARG B 1 188 ? 7.865 20.160 43.156 1.00 8.89 185 ARG B N 1
ATOM 4494 C CA . ARG B 1 188 ? 7.680 21.554 43.574 1.00 9.90 185 ARG B CA 1
ATOM 4495 C C . ARG B 1 188 ? 7.233 22.451 42.426 1.00 9.54 185 ARG B C 1
ATOM 4496 O O . ARG B 1 188 ? 6.409 23.353 42.614 1.00 10.42 185 ARG B O 1
ATOM 4504 N N . GLY B 1 189 ? 7.750 22.186 41.231 1.00 8.91 186 GLY B N 1
ATOM 4505 C CA . GLY B 1 189 ? 7.433 23.000 40.075 1.00 8.71 186 GLY B CA 1
ATOM 4506 C C . GLY B 1 189 ? 6.046 22.779 39.470 1.00 8.85 186 GLY B C 1
ATOM 4507 O O . GLY B 1 189 ? 5.669 23.497 38.541 1.00 9.54 186 GLY B O 1
ATOM 4508 N N . THR B 1 190 ? 5.279 21.807 39.980 1.00 8.18 187 THR B N 1
ATOM 4509 C CA . THR B 1 190 ? 4.011 21.469 39.322 1.00 8.67 187 THR B CA 1
ATOM 4510 C C . THR B 1 190 ? 2.885 22.465 39.618 1.00 8.60 187 THR B C 1
ATOM 4511 O O . THR B 1 190 ? 1.882 22.485 38.886 1.00 10.16 187 THR B O 1
ATOM 4515 N N . GLY B 1 191 ? 3.042 23.280 40.664 1.00 9.39 188 GLY B N 1
ATOM 4516 C CA . GLY B 1 191 ? 1.998 24.284 40.978 1.00 9.22 188 GLY B CA 1
ATOM 4517 C C . GLY B 1 191 ? 0.655 23.607 41.125 1.00 9.55 188 GLY B C 1
ATOM 4518 O O . GLY B 1 191 ? -0.321 24.018 40.508 1.00 9.44 188 GLY B O 1
ATOM 4519 N N . SER B 1 192 ? 0.613 22.567 41.955 1.00 9.11 189 SER B N 1
ATOM 4520 C CA . SER B 1 192 ? -0.600 21.769 42.091 1.00 9.50 189 SER B CA 1
ATOM 4521 C C . SER B 1 192 ? -1.506 22.409 43.133 1.00 9.52 189 SER B C 1
ATOM 4522 O O . SER B 1 192 ? -1.721 21.885 44.224 1.00 9.44 189 SER B O 1
ATOM 4525 N N . ASN B 1 193 ? -2.012 23.577 42.760 1.00 9.88 190 ASN B N 1
ATOM 4526 C CA . ASN B 1 193 ? -2.820 24.410 43.649 1.00 9.59 190 ASN B CA 1
ATOM 4527 C C . ASN B 1 193 ? -4.279 23.984 43.747 1.00 10.25 190 ASN B C 1
ATOM 4528 O O . ASN B 1 193 ? -4.655 22.966 43.179 1.00 10.44 190 ASN B O 1
ATOM 4533 N N . THR B 1 194 ? -5.085 24.758 44.472 1.00 10.63 191 THR B N 1
ATOM 4534 C CA . THR B 1 194 ? -6.416 24.335 44.835 1.00 10.85 191 THR B CA 1
ATOM 4535 C C . THR B 1 194 ? -7.449 25.177 44.109 1.00 11.47 191 THR B C 1
ATOM 4536 O O . THR B 1 194 ? -7.393 26.415 44.130 1.00 11.47 191 THR B O 1
ATOM 4540 N N . VAL B 1 195 ? -8.404 24.491 43.482 1.00 10.95 192 VAL B N 1
ATOM 4541 C CA . VAL B 1 195 ? -9.433 25.133 42.692 1.00 11.05 192 VAL B CA 1
ATOM 4542 C C . VAL B 1 195 ? -10.681 25.213 43.565 1.00 11.04 192 VAL B C 1
ATOM 4543 O O . VAL B 1 195 ? -11.270 24.196 43.940 1.00 11.60 192 VAL B O 1
ATOM 4547 N N . VAL B 1 196 ? -11.079 26.430 43.893 1.00 11.28 193 VAL B N 1
ATOM 4548 C CA . VAL B 1 196 ? -12.163 26.619 44.850 1.00 11.17 193 VAL B CA 1
ATOM 4549 C C . VAL B 1 196 ? -13.412 27.090 44.108 1.00 11.48 193 VAL B C 1
ATOM 4550 O O . VAL B 1 196 ? -13.348 28.071 43.357 1.00 11.20 193 VAL B O 1
ATOM 4554 N N . VAL B 1 197 ? -14.524 26.375 44.318 1.00 11.98 194 VAL B N 1
ATOM 4555 C CA . VAL B 1 197 ? -15.780 26.568 43.584 1.00 12.62 194 VAL B CA 1
ATOM 4556 C C . VAL B 1 197 ? -16.893 26.809 44.604 1.00 13.09 194 VAL B C 1
ATOM 4557 O O . VAL B 1 197 ? -17.106 25.988 45.496 1.00 13.17 194 VAL B O 1
ATOM 4561 N N . GLU B 1 198 ? -17.584 27.936 44.475 1.00 13.62 195 GLU B N 1
ATOM 4562 C CA . GLU B 1 198 ? -18.606 28.316 45.450 1.00 15.09 195 GLU B CA 1
ATOM 4563 C C . GLU B 1 198 ? -19.919 28.672 44.770 1.00 14.31 195 GLU B C 1
ATOM 4564 O O . GLU B 1 198 ? -20.003 29.661 44.038 1.00 13.68 195 GLU B O 1
ATOM 4570 N N . ASP B 1 199 ? -20.923 27.827 44.984 1.00 14.17 196 ASP B N 1
ATOM 4571 C CA . ASP B 1 199 ? -22.293 28.088 44.525 1.00 14.66 196 ASP B CA 1
ATOM 4572 C C . ASP B 1 199 ? -22.320 28.390 43.022 1.00 14.20 196 ASP B C 1
ATOM 4573 O O . ASP B 1 199 ? -22.888 29.391 42.576 1.00 14.81 196 ASP B O 1
ATOM 4578 N N . VAL B 1 200 ? -21.686 27.514 42.249 1.00 12.87 197 VAL B N 1
ATOM 4579 C CA . VAL B 1 200 ? -21.515 27.735 40.821 1.00 12.12 197 VAL B CA 1
ATOM 4580 C C . VAL B 1 200 ? -22.491 26.879 40.024 1.00 11.88 197 VAL B C 1
ATOM 4581 O O . VAL B 1 200 ? -22.606 25.675 40.256 1.00 12.12 197 VAL B O 1
ATOM 4585 N N . PHE B 1 201 ? -23.197 27.506 39.087 1.00 11.85 198 PHE B N 1
ATOM 4586 C CA . PHE B 1 201 ? -24.049 26.754 38.170 1.00 11.23 198 PHE B CA 1
ATOM 4587 C C . PHE B 1 201 ? -23.216 26.137 37.043 1.00 11.00 198 PHE B C 1
ATOM 4588 O O . PHE B 1 201 ? -22.480 26.846 36.353 1.00 10.70 198 PHE B O 1
ATOM 4596 N N . VAL B 1 202 ? -23.364 24.825 36.867 1.00 10.76 199 VAL B N 1
ATOM 4597 C CA . VAL B 1 202 ? -22.745 24.087 35.767 1.00 10.46 199 VAL B CA 1
ATOM 4598 C C . VAL B 1 202 ? -23.850 23.432 34.947 1.00 10.43 199 VAL B C 1
ATOM 4599 O O . VAL B 1 202 ? -24.605 22.602 35.463 1.00 10.66 199 VAL B O 1
ATOM 4603 N N . PRO B 1 203 ? -23.965 23.824 33.671 1.00 10.22 200 PRO B N 1
ATOM 4604 C CA . PRO B 1 203 ? -25.023 23.279 32.833 1.00 9.92 200 PRO B CA 1
ATOM 4605 C C . PRO B 1 203 ? -24.817 21.801 32.500 1.00 10.14 200 PRO B C 1
ATOM 4606 O O . PRO B 1 203 ? -23.669 21.302 32.460 1.00 9.67 200 PRO B O 1
ATOM 4610 N N . THR B 1 204 ? -25.925 21.106 32.254 1.00 10.68 201 THR B N 1
ATOM 4611 C CA . THR B 1 204 ? -25.909 19.674 31.957 1.00 10.86 201 THR B CA 1
ATOM 4612 C C . THR B 1 204 ? -24.880 19.295 30.898 1.00 10.59 201 THR B C 1
ATOM 4613 O O . THR B 1 204 ? -24.173 18.321 31.077 1.00 11.25 201 THR B O 1
ATOM 4617 N N . HIS B 1 205 ? -24.793 20.053 29.806 1.00 10.03 202 HIS B N 1
ATOM 4618 C CA . HIS B 1 205 ? -23.889 19.638 28.710 1.00 10.06 202 HIS B CA 1
ATOM 4619 C C . HIS B 1 205 ? -22.410 19.685 29.089 1.00 9.91 202 HIS B C 1
ATOM 4620 O O . HIS B 1 205 ? -21.570 19.174 28.350 1.00 9.92 202 HIS B O 1
ATOM 4627 N N . ARG B 1 206 ? -22.107 20.287 30.236 1.00 9.01 203 ARG B N 1
ATOM 4628 C CA . ARG B 1 206 ? -20.708 20.364 30.713 1.00 9.74 203 ARG B CA 1
ATOM 4629 C C . ARG B 1 206 ? -20.380 19.374 31.833 1.00 9.39 203 ARG B C 1
ATOM 4630 O O . ARG B 1 206 ? -19.431 19.579 32.611 1.00 9.28 203 ARG B O 1
ATOM 4638 N N . VAL B 1 207 ? -21.177 18.312 31.935 1.00 9.82 204 VAL B N 1
ATOM 4639 C CA . VAL B 1 207 ? -20.976 17.310 32.961 1.00 9.89 204 VAL B CA 1
ATOM 4640 C C . VAL B 1 207 ? -20.972 15.940 32.302 1.00 10.32 204 VAL B C 1
ATOM 4641 O O . VAL B 1 207 ? -21.852 15.634 31.483 1.00 11.24 204 VAL B O 1
ATOM 4645 N N . LEU B 1 208 ? -19.971 15.130 32.654 1.00 9.65 205 LEU B N 1
ATOM 4646 C CA . LEU B 1 208 ? -19.784 13.828 32.034 1.00 9.43 205 LEU B CA 1
ATOM 4647 C C . LEU B 1 208 ? -19.599 12.740 33.087 1.00 9.65 205 LEU B C 1
ATOM 4648 O O . LEU B 1 208 ? -18.697 12.821 33.925 1.00 9.37 205 LEU B O 1
ATOM 4653 N N . SER B 1 209 ? -20.461 11.728 33.015 1.00 10.48 206 SER B N 1
ATOM 4654 C CA . SER B 1 209 ? -20.434 10.617 33.942 1.00 10.66 206 SER B CA 1
ATOM 4655 C C . SER B 1 209 ? -19.344 9.629 33.542 1.00 11.00 206 SER B C 1
ATOM 4656 O O . SER B 1 209 ? -19.217 9.276 32.377 1.00 10.73 206 SER B O 1
ATOM 4659 N N . PHE B 1 210 ? -18.553 9.193 34.519 1.00 11.63 207 PHE B N 1
ATOM 4660 C CA . PHE B 1 210 ? -17.545 8.180 34.256 1.00 12.34 207 PHE B CA 1
ATOM 4661 C C . PHE B 1 210 ? -18.180 6.851 33.821 1.00 13.49 207 PHE B C 1
ATOM 4662 O O . PHE B 1 210 ? -17.565 6.083 33.063 1.00 13.07 207 PHE B O 1
ATOM 4670 N N . LYS B 1 211 ? -19.398 6.584 34.300 1.00 13.73 208 LYS B N 1
ATOM 4671 C CA . LYS B 1 211 ? -20.160 5.410 33.851 1.00 15.43 208 LYS B CA 1
ATOM 4672 C C . LYS B 1 211 ? -20.524 5.472 32.375 1.00 15.11 208 LYS B C 1
ATOM 4673 O O . LYS B 1 211 ? -20.430 4.463 31.680 1.00 15.58 208 LYS B O 1
ATOM 4679 N N . ALA B 1 212 ? -20.939 6.645 31.896 1.00 14.70 209 ALA B N 1
ATOM 4680 C CA . ALA B 1 212 ? -21.198 6.846 30.463 1.00 14.75 209 ALA B CA 1
ATOM 4681 C C . ALA B 1 212 ? -19.938 6.557 29.652 1.00 14.81 209 ALA B C 1
ATOM 4682 O O . ALA B 1 212 ? -20.003 5.908 28.622 1.00 14.62 209 ALA B O 1
ATOM 4692 N N . SER B 1 214 ? -17.400 4.584 30.503 1.00 16.70 211 SER B N 1
ATOM 4693 C CA . SER B 1 214 ? -17.046 3.165 30.545 1.00 17.79 211 SER B CA 1
ATOM 4694 C C . SER B 1 214 ? -18.073 2.274 29.858 1.00 18.54 211 SER B C 1
ATOM 4695 O O . SER B 1 214 ? -17.768 1.118 29.537 1.00 19.22 211 SER B O 1
ATOM 4698 N N . ASN B 1 215 ? -19.271 2.821 29.614 1.00 19.20 212 ASN B N 1
ATOM 4699 C CA . ASN B 1 215 ? -20.308 2.157 28.824 1.00 19.96 212 ASN B CA 1
ATOM 4700 C C . ASN B 1 215 ? -20.166 2.418 27.324 1.00 19.58 212 ASN B C 1
ATOM 4701 O O . ASN B 1 215 ? -20.954 1.914 26.534 1.00 19.44 212 ASN B O 1
ATOM 4706 N N . LEU B 1 216 ? -19.168 3.220 26.944 1.00 19.69 213 LEU B N 1
ATOM 4707 C CA . LEU B 1 216 ? -18.955 3.661 25.559 1.00 20.00 213 LEU B CA 1
ATOM 4708 C C . LEU B 1 216 ? -20.118 4.482 24.989 1.00 19.53 213 LEU B C 1
ATOM 4709 O O . LEU B 1 216 ? -20.432 4.417 23.785 1.00 20.34 213 LEU B O 1
ATOM 4714 N N . THR B 1 217 ? -20.757 5.264 25.861 1.00 18.61 214 THR B N 1
ATOM 4715 C CA . THR B 1 217 ? -21.863 6.119 25.465 1.00 17.19 214 THR B CA 1
ATOM 4716 C C . THR B 1 217 ? -21.594 7.614 25.670 1.00 16.46 214 THR B C 1
ATOM 4717 O O . THR B 1 217 ? -22.511 8.426 25.521 1.00 15.68 214 THR B O 1
ATOM 4721 N N . ALA B 1 218 ? -20.351 7.987 25.989 1.00 15.10 215 ALA B N 1
ATOM 4722 C CA . ALA B 1 218 ? -20.014 9.406 26.138 1.00 14.25 215 ALA B CA 1
ATOM 4723 C C . ALA B 1 218 ? -20.390 10.122 24.849 1.00 13.50 215 ALA B C 1
ATOM 4724 O O . ALA B 1 218 ? -20.096 9.599 23.766 1.00 13.41 215 ALA B O 1
ATOM 4726 N N . PRO B 1 219 ? -21.045 11.301 24.950 1.00 13.05 216 PRO B N 1
ATOM 4727 C CA . PRO B 1 219 ? -21.601 11.996 23.764 1.00 13.06 216 PRO B CA 1
ATOM 4728 C C . PRO B 1 219 ? -20.546 12.450 22.758 1.00 12.64 216 PRO B C 1
ATOM 4729 O O . PRO B 1 219 ? -20.833 12.519 21.563 1.00 12.31 216 PRO B O 1
ATOM 4733 N N . GLY B 1 220 ? -19.328 12.722 23.237 1.00 12.05 217 GLY B N 1
ATOM 4734 C CA . GLY B 1 220 ? -18.221 13.136 22.358 1.00 11.91 217 GLY B CA 1
ATOM 4735 C C . GLY B 1 220 ? -17.835 12.109 21.310 1.00 11.50 217 GLY B C 1
ATOM 4736 O O . GLY B 1 220 ? -17.294 12.472 20.267 1.00 11.22 217 GLY B O 1
ATOM 4737 N N . LEU B 1 221 ? -18.134 10.829 21.574 1.00 11.76 218 LEU B N 1
ATOM 4738 C CA . LEU B 1 221 ? -17.801 9.728 20.651 1.00 11.98 218 LEU B CA 1
ATOM 4739 C C . LEU B 1 221 ? -18.534 9.779 19.294 1.00 12.18 218 LEU B C 1
ATOM 4740 O O . LEU B 1 221 ? -18.065 9.204 18.303 1.00 11.75 218 LEU B O 1
ATOM 4745 N N . GLU B 1 222 ? -19.674 10.462 19.255 1.00 12.56 219 GLU B N 1
ATOM 4746 C CA . GLU B 1 222 ? -20.438 10.555 18.002 1.00 14.01 219 GLU B CA 1
ATOM 4747 C C . GLU B 1 222 ? -19.595 11.212 16.892 1.00 13.85 219 GLU B C 1
ATOM 4748 O O . GLU B 1 222 ? -19.518 10.683 15.783 1.00 13.86 219 GLU B O 1
ATOM 4754 N N . ARG B 1 223 ? -18.956 12.344 17.207 1.00 13.30 220 ARG B N 1
ATOM 4755 C CA A ARG B 1 223 ? -18.120 13.075 16.244 0.50 13.38 220 ARG B CA 1
ATOM 4756 C CA B ARG B 1 223 ? -18.119 13.047 16.232 0.50 13.33 220 ARG B CA 1
ATOM 4757 C C . ARG B 1 223 ? -16.637 12.682 16.363 1.00 12.95 220 ARG B C 1
ATOM 4758 O O . ARG B 1 223 ? -15.909 12.632 15.368 1.00 12.70 220 ARG B O 1
ATOM 4773 N N . ASN B 1 224 ? -16.184 12.417 17.589 1.00 11.89 221 ASN B N 1
ATOM 4774 C CA . ASN B 1 224 ? -14.794 12.012 17.780 1.00 11.46 221 ASN B CA 1
ATOM 4775 C C . ASN B 1 224 ? -14.672 10.492 17.769 1.00 11.55 221 ASN B C 1
ATOM 4776 O O . ASN B 1 224 ? -14.673 9.841 18.814 1.00 11.72 221 ASN B O 1
ATOM 4781 N N . THR B 1 225 ? -14.593 9.944 16.554 1.00 10.98 222 THR B N 1
ATOM 4782 C CA . THR B 1 225 ? -14.651 8.506 16.308 1.00 10.68 222 THR B CA 1
ATOM 4783 C C . THR B 1 225 ? -13.293 7.789 16.344 1.00 10.28 222 THR B C 1
ATOM 4784 O O . THR B 1 225 ? -13.241 6.565 16.230 1.00 10.20 222 THR B O 1
ATOM 4788 N N . ALA B 1 226 ? -12.208 8.539 16.507 1.00 9.71 223 ALA B N 1
ATOM 4789 C CA . ALA B 1 226 ? -10.865 7.931 16.515 1.00 9.73 223 ALA B CA 1
ATOM 4790 C C . ALA B 1 226 ? -10.765 6.858 17.615 1.00 9.84 223 ALA B C 1
ATOM 4791 O O . ALA B 1 226 ? -11.290 7.052 18.727 1.00 9.93 223 ALA B O 1
ATOM 4793 N N . PRO B 1 227 ? -10.068 5.742 17.318 1.00 9.87 224 PRO B N 1
ATOM 4794 C CA . PRO B 1 227 ? -10.025 4.651 18.285 1.00 10.01 224 PRO B CA 1
ATOM 4795 C C . PRO B 1 227 ? -9.415 5.032 19.644 1.00 9.22 224 PRO B C 1
ATOM 4796 O O . PRO B 1 227 ? -9.799 4.427 20.649 1.00 9.08 224 PRO B O 1
ATOM 4800 N N . VAL B 1 228 ? -8.522 6.023 19.695 1.00 8.58 225 VAL B N 1
ATOM 4801 C CA . VAL B 1 228 ? -7.913 6.416 20.995 1.00 8.83 225 VAL B CA 1
ATOM 4802 C C . VAL B 1 228 ? -8.985 6.801 22.020 1.00 8.45 225 VAL B C 1
ATOM 4803 O O . VAL B 1 228 ? -8.823 6.520 23.219 1.00 8.31 225 VAL B O 1
ATOM 4807 N N . TYR B 1 229 ? -10.116 7.354 21.553 1.00 8.64 226 TYR B N 1
ATOM 4808 C CA . TYR B 1 229 ? -11.137 7.809 22.498 1.00 8.20 226 TYR B CA 1
ATOM 4809 C C . TYR B 1 229 ? -11.996 6.702 23.110 1.00 8.60 226 TYR B C 1
ATOM 4810 O O . TYR B 1 229 ? -12.814 6.969 24.000 1.00 9.45 226 TYR B O 1
ATOM 4819 N N . LYS B 1 230 ? -11.791 5.471 22.642 1.00 8.57 227 LYS B N 1
ATOM 4820 C CA . LYS B 1 230 ? -12.480 4.307 23.190 1.00 8.39 227 LYS B CA 1
ATOM 4821 C C . LYS B 1 230 ? -11.611 3.551 24.226 1.00 8.27 227 LYS B C 1
ATOM 4822 O O . LYS B 1 230 ? -12.012 2.502 24.746 1.00 9.46 227 LYS B O 1
ATOM 4836 N N . PRO B 1 232 ? -9.939 2.642 27.773 1.00 7.22 229 PRO B N 1
ATOM 4837 C CA . PRO B 1 232 ? -10.518 2.731 29.117 1.00 6.59 229 PRO B CA 1
ATOM 4838 C C . PRO B 1 232 ? -9.813 3.743 30.007 1.00 6.82 229 PRO B C 1
ATOM 4839 O O . PRO B 1 232 ? -8.577 3.806 30.037 1.00 6.82 229 PRO B O 1
ATOM 4843 N N . TRP B 1 233 ? -10.620 4.508 30.743 1.00 7.20 230 TRP B N 1
ATOM 4844 C CA . TRP B 1 233 ? -10.086 5.490 31.703 1.00 8.32 230 TRP B CA 1
ATOM 4845 C C . TRP B 1 233 ? -9.159 4.851 32.713 1.00 8.07 230 TRP B C 1
ATOM 4846 O O . TRP B 1 233 ? -8.167 5.476 33.118 1.00 7.06 230 TRP B O 1
ATOM 4857 N N . GLY B 1 234 ? -9.472 3.613 33.119 1.00 7.58 231 GLY B N 1
ATOM 4858 C CA . GLY B 1 234 ? -8.661 2.896 34.115 1.00 8.34 231 GLY B CA 1
ATOM 4859 C C . GLY B 1 234 ? -7.217 2.618 33.719 1.00 6.64 231 GLY B C 1
ATOM 4860 O O . GLY B 1 234 ? -6.354 2.363 34.570 1.00 7.81 231 GLY B O 1
ATOM 4861 N N . THR B 1 235 ? -6.966 2.605 32.409 1.00 6.41 232 THR B N 1
ATOM 4862 C CA . THR B 1 235 ? -5.609 2.550 31.864 1.00 6.86 232 THR B CA 1
ATOM 4863 C C . THR B 1 235 ? -5.119 3.985 31.549 1.00 6.44 232 THR B C 1
ATOM 4864 O O . THR B 1 235 ? -3.981 4.355 31.870 1.00 7.39 232 THR B O 1
ATOM 4868 N N . ILE B 1 236 ? -5.958 4.766 30.875 1.00 6.04 233 ILE B N 1
ATOM 4869 C CA . ILE B 1 236 ? -5.534 6.091 30.406 1.00 6.20 233 ILE B CA 1
ATOM 4870 C C . ILE B 1 236 ? -5.047 7.007 31.526 1.00 7.18 233 ILE B C 1
ATOM 4871 O O . ILE B 1 236 ? -3.940 7.548 31.440 1.00 8.09 233 ILE B O 1
ATOM 4876 N N . HIS B 1 237 ? -5.860 7.180 32.567 1.00 6.80 234 HIS B N 1
ATOM 4877 C CA . HIS B 1 237 ? -5.514 8.153 33.601 1.00 7.87 234 HIS B CA 1
ATOM 4878 C C . HIS B 1 237 ? -4.338 7.650 34.454 1.00 7.01 234 HIS B C 1
ATOM 4879 O O . HIS B 1 237 ? -3.338 8.358 34.614 1.00 7.12 234 HIS B O 1
ATOM 4886 N N . PRO B 1 238 ? -4.422 6.411 34.984 1.00 6.62 235 PRO B N 1
ATOM 4887 C CA . PRO B 1 238 ? -3.274 5.986 35.775 1.00 6.07 235 PRO B CA 1
ATOM 4888 C C . PRO B 1 238 ? -1.951 5.888 34.995 1.00 6.67 235 PRO B C 1
ATOM 4889 O O . PRO B 1 238 ? -0.893 6.153 35.553 1.00 7.63 235 PRO B O 1
ATOM 4893 N N . THR B 1 239 ? -2.016 5.545 33.706 1.00 6.61 236 THR B N 1
ATOM 4894 C CA . THR B 1 239 ? -0.768 5.563 32.908 1.00 7.30 236 THR B CA 1
ATOM 4895 C C . THR B 1 239 ? -0.205 7.003 32.813 1.00 6.69 236 THR B C 1
ATOM 4896 O O . THR B 1 239 ? 1.018 7.193 32.782 1.00 7.01 236 THR B O 1
ATOM 4900 N N . THR B 1 240 ? -1.088 8.007 32.807 1.00 7.55 237 THR B N 1
ATOM 4901 C CA A THR B 1 240 ? -0.625 9.399 32.730 0.50 7.62 237 THR B CA 1
ATOM 4902 C CA B THR B 1 240 ? -0.633 9.400 32.728 0.50 6.37 237 THR B CA 1
ATOM 4903 C C . THR B 1 240 ? 0.124 9.789 33.995 1.00 7.57 237 THR B C 1
ATOM 4904 O O . THR B 1 240 ? 0.956 10.695 33.981 1.00 6.58 237 THR B O 1
ATOM 4911 N N . ILE B 1 241 ? -0.174 9.082 35.081 1.00 7.71 238 ILE B N 1
ATOM 4912 C CA . ILE B 1 241 ? 0.471 9.313 36.368 1.00 9.42 238 ILE B CA 1
ATOM 4913 C C . ILE B 1 241 ? 1.775 8.514 36.492 1.00 8.92 238 ILE B C 1
ATOM 4914 O O . ILE B 1 241 ? 2.708 8.972 37.153 1.00 11.70 238 ILE B O 1
ATOM 4919 N N . SER B 1 242 ? 1.847 7.338 35.887 1.00 7.19 239 SER B N 1
ATOM 4920 C CA A SER B 1 242 ? 3.072 6.512 35.936 0.50 6.57 239 SER B CA 1
ATOM 4921 C CA B SER B 1 242 ? 3.059 6.522 35.946 0.50 7.81 239 SER B CA 1
ATOM 4922 C C . SER B 1 242 ? 4.092 6.922 34.883 1.00 6.83 239 SER B C 1
ATOM 4923 O O . SER B 1 242 ? 5.311 6.911 35.151 1.00 6.52 239 SER B O 1
ATOM 4928 N N . ALA B 1 243 ? 3.624 7.237 33.675 1.00 6.90 240 ALA B N 1
ATOM 4929 C CA . ALA B 1 243 ? 4.569 7.572 32.593 1.00 5.66 240 ALA B CA 1
ATOM 4930 C C . ALA B 1 243 ? 5.608 8.647 32.967 1.00 6.47 240 ALA B C 1
ATOM 4931 O O . ALA B 1 243 ? 6.796 8.445 32.692 1.00 6.62 240 ALA B O 1
ATOM 4933 N N . PRO B 1 244 ? 5.193 9.776 33.603 1.00 6.75 241 PRO B N 1
ATOM 4934 C CA . PRO B 1 244 ? 6.222 10.773 33.962 1.00 7.20 241 PRO B CA 1
ATOM 4935 C C . PRO B 1 244 ? 7.192 10.238 35.009 1.00 6.97 241 PRO B C 1
ATOM 4936 O O . PRO B 1 244 ? 8.364 10.608 34.975 1.00 7.11 241 PRO B O 1
ATOM 4940 N N . ILE B 1 245 ? 6.736 9.374 35.918 1.00 6.86 242 ILE B N 1
ATOM 4941 C CA . ILE B 1 245 ? 7.661 8.836 36.921 1.00 7.08 242 ILE B CA 1
ATOM 4942 C C . ILE B 1 245 ? 8.660 7.913 36.251 1.00 7.33 242 ILE B C 1
ATOM 4943 O O . ILE B 1 245 ? 9.849 7.975 36.554 1.00 6.87 242 ILE B O 1
ATOM 4948 N N . VAL B 1 246 ? 8.207 7.111 35.285 1.00 6.48 243 VAL B N 1
ATOM 4949 C CA . VAL B 1 246 ? 9.151 6.304 34.497 1.00 7.36 243 VAL B CA 1
ATOM 4950 C C . VAL B 1 246 ? 10.173 7.203 33.758 1.00 7.07 243 VAL B C 1
ATOM 4951 O O . VAL B 1 246 ? 11.386 6.932 33.782 1.00 6.91 243 VAL B O 1
ATOM 4955 N N . GLY B 1 247 ? 9.691 8.304 33.181 1.00 6.68 244 GLY B N 1
ATOM 4956 C CA . GLY B 1 247 ? 10.574 9.262 32.497 1.00 7.08 244 GLY B CA 1
ATOM 4957 C C . GLY B 1 247 ? 11.602 9.843 33.469 1.00 7.06 244 GLY B C 1
ATOM 4958 O O . GLY B 1 247 ? 12.790 9.983 33.117 1.00 7.20 244 GLY B O 1
ATOM 4967 N N . ALA B 1 249 ? 12.838 8.406 35.956 1.00 7.22 246 ALA B N 1
ATOM 4968 C CA . ALA B 1 249 ? 13.856 7.387 36.185 1.00 8.33 246 ALA B CA 1
ATOM 4969 C C . ALA B 1 249 ? 14.857 7.325 35.025 1.00 8.17 246 ALA B C 1
ATOM 4970 O O . ALA B 1 249 ? 16.047 7.164 35.257 1.00 8.03 246 ALA B O 1
ATOM 4972 N N . TYR B 1 250 ? 14.380 7.429 33.779 1.00 7.33 247 TYR B N 1
ATOM 4973 C CA . TYR B 1 250 ? 15.298 7.468 32.643 1.00 8.04 247 TYR B CA 1
ATOM 4974 C C . TYR B 1 250 ? 16.240 8.647 32.775 1.00 8.66 247 TYR B C 1
ATOM 4975 O O . TYR B 1 250 ? 17.455 8.510 32.528 1.00 8.50 247 TYR B O 1
ATOM 4984 N N . GLY B 1 251 ? 15.681 9.806 33.169 1.00 8.64 248 GLY B N 1
ATOM 4985 C CA . GLY B 1 251 ? 16.504 11.020 33.328 1.00 8.65 248 GLY B CA 1
ATOM 4986 C C . GLY B 1 251 ? 17.544 10.837 34.431 1.00 8.50 248 GLY B C 1
ATOM 4987 O O . GLY B 1 251 ? 18.722 11.198 34.269 1.00 9.10 248 GLY B O 1
ATOM 4988 N N . ALA B 1 252 ? 17.102 10.268 35.552 1.00 7.56 249 ALA B N 1
ATOM 4989 C CA . ALA B 1 252 ? 17.990 10.032 36.701 1.00 8.26 249 ALA B CA 1
ATOM 4990 C C . ALA B 1 252 ? 19.114 9.098 36.279 1.00 8.69 249 ALA B C 1
ATOM 4991 O O . ALA B 1 252 ? 20.294 9.321 36.630 1.00 8.55 249 ALA B O 1
ATOM 4993 N N . TYR B 1 253 ? 18.750 8.046 35.542 1.00 8.41 250 TYR B N 1
ATOM 4994 C CA . TYR B 1 253 ? 19.737 7.080 35.061 1.00 8.72 250 TYR B CA 1
ATOM 4995 C C . TYR B 1 253 ? 20.804 7.758 34.175 1.00 8.50 250 TYR B C 1
ATOM 4996 O O . TYR B 1 253 ? 22.004 7.609 34.400 1.00 9.31 250 TYR B O 1
ATOM 5005 N N . ASP B 1 254 ? 20.357 8.535 33.195 1.00 9.24 251 ASP B N 1
ATOM 5006 C CA . ASP B 1 254 ? 21.272 9.191 32.273 1.00 9.84 251 ASP B CA 1
ATOM 5007 C C . ASP B 1 254 ? 22.157 10.189 32.980 1.00 10.49 251 ASP B C 1
ATOM 5008 O O . ASP B 1 254 ? 23.373 10.243 32.709 1.00 11.62 251 ASP B O 1
ATOM 5013 N N . ALA B 1 255 ? 21.580 10.941 33.916 1.00 10.81 252 ALA B N 1
ATOM 5014 C CA . ALA B 1 255 ? 22.374 11.917 34.673 1.00 11.15 252 ALA B CA 1
ATOM 5015 C C . ALA B 1 255 ? 23.450 11.197 35.491 1.00 10.86 252 ALA B C 1
ATOM 5016 O O . ALA B 1 255 ? 24.640 11.595 35.502 1.00 10.74 252 ALA B O 1
ATOM 5018 N N . HIS B 1 256 ? 23.052 10.106 36.139 1.00 9.54 253 HIS B N 1
ATOM 5019 C CA . HIS B 1 256 ? 23.972 9.386 36.998 1.00 9.75 253 HIS B CA 1
ATOM 5020 C C . HIS B 1 256 ? 25.094 8.746 36.181 1.00 10.54 253 HIS B C 1
ATOM 5021 O O . HIS B 1 256 ? 26.265 8.869 36.517 1.00 10.11 253 HIS B O 1
ATOM 5028 N N . VAL B 1 257 ? 24.734 8.074 35.098 1.00 10.56 254 VAL B N 1
ATOM 5029 C CA . VAL B 1 257 ? 25.763 7.389 34.303 1.00 11.09 254 VAL B CA 1
ATOM 5030 C C . VAL B 1 257 ? 26.704 8.405 33.661 1.00 11.53 254 VAL B C 1
ATOM 5031 O O . VAL B 1 257 ? 27.915 8.165 33.568 1.00 12.29 254 VAL B O 1
ATOM 5035 N N . GLU B 1 258 ? 26.162 9.545 33.227 1.00 11.54 255 GLU B N 1
ATOM 5036 C CA . GLU B 1 258 ? 27.029 10.599 32.672 1.00 13.84 255 GLU B CA 1
ATOM 5037 C C . GLU B 1 258 ? 28.071 11.047 33.700 1.00 13.72 255 GLU B C 1
ATOM 5038 O O . GLU B 1 258 ? 29.279 11.060 33.409 1.00 14.14 255 GLU B O 1
ATOM 5044 N N . HIS B 1 259 ? 27.591 11.403 34.889 1.00 13.99 256 HIS B N 1
ATOM 5045 C CA . HIS B 1 259 ? 28.453 11.918 35.939 1.00 14.29 256 HIS B CA 1
ATOM 5046 C C . HIS B 1 259 ? 29.466 10.863 36.366 1.00 14.10 256 HIS B C 1
ATOM 5047 O O . HIS B 1 259 ? 30.669 11.134 36.414 1.00 14.04 256 HIS B O 1
ATOM 5054 N N . GLN B 1 260 ? 28.983 9.658 36.655 1.00 13.64 257 GLN B N 1
ATOM 5055 C CA . GLN B 1 260 ? 29.856 8.579 37.110 1.00 14.29 257 GLN B CA 1
ATOM 5056 C C . GLN B 1 260 ? 30.860 8.122 36.045 1.00 15.31 257 GLN B C 1
ATOM 5057 O O . GLN B 1 260 ? 32.034 7.866 36.362 1.00 15.89 257 GLN B O 1
ATOM 5063 N N . GLY B 1 261 ? 30.408 7.996 34.799 1.00 16.26 258 GLY B N 1
ATOM 5064 C CA . GLY B 1 261 ? 31.283 7.542 33.713 1.00 18.33 258 GLY B CA 1
ATOM 5065 C C . GLY B 1 261 ? 32.530 8.406 33.610 1.00 19.60 258 GLY B C 1
ATOM 5066 O O . GLY B 1 261 ? 33.655 7.893 33.461 1.00 19.68 258 GLY B O 1
ATOM 5067 N N . LYS B 1 262 ? 32.335 9.718 33.698 1.00 19.77 259 LYS B N 1
ATOM 5068 C CA . LYS B 1 262 ? 33.449 10.654 33.690 1.00 21.45 259 LYS B CA 1
ATOM 5069 C C . LYS B 1 262 ? 34.410 10.386 34.849 1.00 21.71 259 LYS B C 1
ATOM 5070 O O . LYS B 1 262 ? 35.634 10.355 34.659 1.00 22.70 259 LYS B O 1
ATOM 5076 N N . ARG B 1 263 ? 33.847 10.183 36.041 1.00 21.67 260 ARG B N 1
ATOM 5077 C CA . ARG B 1 263 ? 34.632 9.914 37.240 1.00 21.60 260 ARG B CA 1
ATOM 5078 C C . ARG B 1 263 ? 35.494 8.673 37.075 1.00 22.03 260 ARG B C 1
ATOM 5079 O O . ARG B 1 263 ? 36.692 8.683 37.400 1.00 21.46 260 ARG B O 1
ATOM 5087 N N . VAL B 1 264 ? 34.873 7.605 36.583 1.00 21.99 261 VAL B N 1
ATOM 5088 C CA . VAL B 1 264 ? 35.498 6.282 36.499 1.00 22.45 261 VAL B CA 1
ATOM 5089 C C . VAL B 1 264 ? 36.604 6.263 35.458 1.00 22.79 261 VAL B C 1
ATOM 5090 O O . VAL B 1 264 ? 37.664 5.668 35.684 1.00 23.05 261 VAL B O 1
ATOM 5094 N N . ARG B 1 265 ? 36.350 6.898 34.317 1.00 23.24 262 ARG B N 1
ATOM 5095 C CA . ARG B 1 265 ? 37.343 6.969 33.248 1.00 23.93 262 ARG B CA 1
ATOM 5096 C C . ARG B 1 265 ? 38.530 7.863 33.615 1.00 25.09 262 ARG B C 1
ATOM 5097 O O . ARG B 1 265 ? 39.639 7.690 33.077 1.00 25.77 262 ARG B O 1
ATOM 5105 N N . ALA B 1 266 ? 38.297 8.805 34.530 1.00 25.91 263 ALA B N 1
ATOM 5106 C CA . ALA B 1 266 ? 39.358 9.696 35.021 1.00 27.12 263 ALA B CA 1
ATOM 5107 C C . ALA B 1 266 ? 40.094 9.123 36.232 1.00 27.73 263 ALA B C 1
ATOM 5108 O O . ALA B 1 266 ? 41.115 9.672 36.663 1.00 27.69 263 ALA B O 1
ATOM 5110 N N . ALA B 1 267 ? 39.592 8.009 36.764 1.00 28.34 264 ALA B N 1
ATOM 5111 C CA . ALA B 1 267 ? 40.147 7.402 37.974 1.00 29.12 264 ALA B CA 1
ATOM 5112 C C . ALA B 1 267 ? 41.493 6.707 37.744 1.00 29.70 264 ALA B C 1
ATOM 5113 O O . ALA B 1 267 ? 41.805 6.262 36.630 1.00 29.78 264 ALA B O 1
ATOM 5115 N N . PHE B 1 268 ? 42.279 6.613 38.814 1.00 30.36 265 PHE B N 1
ATOM 5116 C CA . PHE B 1 268 ? 43.559 5.933 38.790 1.00 30.78 265 PHE B CA 1
ATOM 5117 C C . PHE B 1 268 ? 43.473 4.667 39.635 1.00 31.30 265 PHE B C 1
ATOM 5118 O O . PHE B 1 268 ? 42.573 4.525 40.475 1.00 31.55 265 PHE B O 1
ATOM 5126 N N . ALA B 1 269 ? 44.434 3.768 39.419 1.00 31.82 266 ALA B N 1
ATOM 5127 C CA . ALA B 1 269 ? 44.622 2.575 40.241 1.00 32.38 266 ALA B CA 1
ATOM 5128 C C . ALA B 1 269 ? 44.583 2.891 41.734 1.00 32.52 266 ALA B C 1
ATOM 5129 O O . ALA B 1 269 ? 43.658 2.475 42.437 1.00 33.22 266 ALA B O 1
ATOM 5131 N N . LYS B 1 272 ? 38.699 4.344 44.497 1.00 28.55 269 LYS B N 1
ATOM 5132 C CA . LYS B 1 272 ? 37.469 3.543 44.588 1.00 28.47 269 LYS B CA 1
ATOM 5133 C C . LYS B 1 272 ? 36.745 3.466 43.247 1.00 28.29 269 LYS B C 1
ATOM 5134 O O . LYS B 1 272 ? 36.303 2.384 42.841 1.00 28.58 269 LYS B O 1
ATOM 5136 N N . ALA B 1 273 ? 36.633 4.606 42.559 1.00 27.81 270 ALA B N 1
ATOM 5137 C CA . ALA B 1 273 ? 35.895 4.686 41.294 1.00 28.14 270 ALA B CA 1
ATOM 5138 C C . ALA B 1 273 ? 36.523 3.856 40.174 1.00 28.34 270 ALA B C 1
ATOM 5139 O O . ALA B 1 273 ? 35.862 3.574 39.167 1.00 28.72 270 ALA B O 1
ATOM 5141 N N . LYS B 1 274 ? 37.788 3.474 40.344 1.00 28.15 271 LYS B N 1
ATOM 5142 C CA . LYS B 1 274 ? 38.507 2.728 39.306 1.00 27.96 271 LYS B CA 1
ATOM 5143 C C . LYS B 1 274 ? 37.866 1.357 39.074 1.00 27.46 271 LYS B C 1
ATOM 5144 O O . LYS B 1 274 ? 37.596 0.960 37.928 1.00 27.83 271 LYS B O 1
ATOM 5146 N N . ASP B 1 275 ? 37.616 0.653 40.175 1.00 26.10 272 ASP B N 1
ATOM 5147 C CA . ASP B 1 275 ? 37.026 -0.672 40.131 1.00 24.69 272 ASP B CA 1
ATOM 5148 C C . ASP B 1 275 ? 36.011 -0.803 41.271 1.00 22.22 272 ASP B C 1
ATOM 5149 O O . ASP B 1 275 ? 36.317 -1.295 42.359 1.00 22.74 272 ASP B O 1
ATOM 5154 N N . ASP B 1 276 ? 34.798 -0.333 41.021 1.00 19.18 273 ASP B N 1
ATOM 5155 C CA . ASP B 1 276 ? 33.738 -0.460 42.011 1.00 15.81 273 ASP B CA 1
ATOM 5156 C C . ASP B 1 276 ? 32.639 -1.343 41.426 1.00 13.75 273 ASP B C 1
ATOM 5157 O O . ASP B 1 276 ? 31.755 -0.850 40.712 1.00 13.68 273 ASP B O 1
ATOM 5162 N N . PRO B 1 277 ? 32.682 -2.662 41.729 1.00 11.68 274 PRO B N 1
ATOM 5163 C CA . PRO B 1 277 ? 31.691 -3.503 41.064 1.00 10.99 274 PRO B CA 1
ATOM 5164 C C . PRO B 1 277 ? 30.285 -3.292 41.594 1.00 9.80 274 PRO B C 1
ATOM 5165 O O . PRO B 1 277 ? 29.324 -3.512 40.862 1.00 9.38 274 PRO B O 1
ATOM 5169 N N . PHE B 1 278 ? 30.160 -2.848 42.837 1.00 9.12 275 PHE B N 1
ATOM 5170 C CA . PHE B 1 278 ? 28.833 -2.550 43.387 1.00 9.07 275 PHE B CA 1
ATOM 5171 C C . PHE B 1 278 ? 28.097 -1.419 42.656 1.00 8.48 275 PHE B C 1
ATOM 5172 O O . PHE B 1 278 ? 26.901 -1.538 42.397 1.00 8.99 275 PHE B O 1
ATOM 5180 N N . ALA B 1 279 ? 28.805 -0.349 42.315 1.00 7.99 276 ALA B N 1
ATOM 5181 C CA . ALA B 1 279 ? 28.226 0.758 41.533 1.00 8.70 276 ALA B CA 1
ATOM 5182 C C . ALA B 1 279 ? 27.758 0.243 40.174 1.00 8.02 276 ALA B C 1
ATOM 5183 O O . ALA B 1 279 ? 26.714 0.649 39.658 1.00 8.22 276 ALA B O 1
ATOM 5185 N N . LYS B 1 280 ? 28.548 -0.665 39.596 1.00 7.32 277 LYS B N 1
ATOM 5186 C CA . LYS B 1 280 ? 28.158 -1.254 38.312 1.00 7.30 277 LYS B CA 1
ATOM 5187 C C . LYS B 1 280 ? 26.886 -2.086 38.449 1.00 7.40 277 LYS B C 1
ATOM 5188 O O . LYS B 1 280 ? 25.984 -2.012 37.622 1.00 7.95 277 LYS B O 1
ATOM 5194 N N . VAL B 1 281 ? 26.802 -2.887 39.513 1.00 7.80 278 VAL B N 1
ATOM 5195 C CA . VAL B 1 281 ? 25.583 -3.680 39.737 1.00 8.27 278 VAL B CA 1
ATOM 5196 C C . VAL B 1 281 ? 24.343 -2.781 39.903 1.00 8.16 278 VAL B C 1
ATOM 5197 O O . VAL B 1 281 ? 23.283 -3.079 39.346 1.00 8.55 278 VAL B O 1
ATOM 5201 N N . ARG B 1 282 ? 24.462 -1.673 40.646 1.00 7.84 279 ARG B N 1
ATOM 5202 C CA . ARG B 1 282 ? 23.287 -0.817 40.854 1.00 8.52 279 ARG B CA 1
ATOM 5203 C C . ARG B 1 282 ? 22.809 -0.266 39.523 1.00 7.46 279 ARG B C 1
ATOM 5204 O O . ARG B 1 282 ? 21.607 -0.145 39.307 1.00 8.63 279 ARG B O 1
ATOM 5212 N N . ILE B 1 283 ? 23.749 0.096 38.640 1.00 6.63 280 ILE B N 1
ATOM 5213 C CA A ILE B 1 283 ? 23.457 0.583 37.286 0.50 6.66 280 ILE B CA 1
ATOM 5214 C CA B ILE B 1 283 ? 23.307 0.605 37.337 0.50 7.51 280 ILE B CA 1
ATOM 5215 C C . ILE B 1 283 ? 22.713 -0.486 36.452 1.00 7.52 280 ILE B C 1
ATOM 5216 O O . ILE B 1 283 ? 21.770 -0.196 35.723 1.00 7.90 280 ILE B O 1
ATOM 5225 N N . ALA B 1 284 ? 23.187 -1.734 36.561 1.00 6.83 281 ALA B N 1
ATOM 5226 C CA . ALA B 1 284 ? 22.550 -2.862 35.873 1.00 7.12 281 ALA B CA 1
ATOM 5227 C C . ALA B 1 284 ? 21.135 -3.064 36.377 1.00 7.41 281 ALA B C 1
ATOM 5228 O O . ALA B 1 284 ? 20.189 -3.233 35.593 1.00 7.51 281 ALA B O 1
ATOM 5230 N N . GLU B 1 285 ? 20.989 -3.096 37.692 1.00 6.69 282 GLU B N 1
ATOM 5231 C CA . GLU B 1 285 ? 19.664 -3.302 38.280 1.00 7.95 282 GLU B CA 1
ATOM 5232 C C . GLU B 1 285 ? 18.689 -2.191 37.894 1.00 8.16 282 GLU B C 1
ATOM 5233 O O . GLU B 1 285 ? 17.561 -2.480 37.473 1.00 8.49 282 GLU B O 1
ATOM 5239 N N . ALA B 1 286 ? 19.120 -0.939 38.060 1.00 8.43 283 ALA B N 1
ATOM 5240 C CA . ALA B 1 286 ? 18.247 0.211 37.786 1.00 8.60 283 ALA B CA 1
ATOM 5241 C C . ALA B 1 286 ? 17.854 0.240 36.307 1.00 8.88 283 ALA B C 1
ATOM 5242 O O . ALA B 1 286 ? 16.668 0.359 35.986 1.00 7.65 283 ALA B O 1
ATOM 5244 N N . SER B 1 287 ? 18.829 0.110 35.398 1.00 8.06 284 SER B N 1
ATOM 5245 C CA . SER B 1 287 ? 18.511 0.155 33.964 1.00 7.71 284 SER B CA 1
ATOM 5246 C C . SER B 1 287 ? 17.530 -0.956 33.561 1.00 7.79 284 SER B C 1
ATOM 5247 O O . SER B 1 287 ? 16.588 -0.714 32.810 1.00 7.29 284 SER B O 1
ATOM 5250 N N . SER B 1 288 ? 17.759 -2.178 34.062 1.00 7.52 285 SER B N 1
ATOM 5251 C CA . SER B 1 288 ? 16.873 -3.290 33.706 1.00 7.28 285 SER B CA 1
ATOM 5252 C C . SER B 1 288 ? 15.449 -3.045 34.217 1.00 7.85 285 SER B C 1
ATOM 5253 O O . SER B 1 288 ? 14.476 -3.270 33.487 1.00 8.70 285 SER B O 1
ATOM 5256 N N . ASP B 1 289 ? 15.329 -2.582 35.456 1.00 7.12 286 ASP B N 1
ATOM 5257 C CA . ASP B 1 289 ? 13.991 -2.414 36.033 1.00 7.65 286 ASP B CA 1
ATOM 5258 C C . ASP B 1 289 ? 13.224 -1.240 35.431 1.00 7.82 286 ASP B C 1
ATOM 5259 O O . ASP B 1 289 ? 11.995 -1.296 35.262 1.00 7.46 286 ASP B O 1
ATOM 5264 N N . ILE B 1 290 ? 13.940 -0.184 35.068 1.00 7.33 287 ILE B N 1
ATOM 5265 C CA . ILE B 1 290 ? 13.315 0.946 34.382 1.00 7.37 287 ILE B CA 1
ATOM 5266 C C . ILE B 1 290 ? 12.834 0.462 33.019 1.00 7.68 287 ILE B C 1
ATOM 5267 O O . ILE B 1 290 ? 11.707 0.729 32.630 1.00 7.30 287 ILE B O 1
ATOM 5272 N N . ASP B 1 291 ? 13.666 -0.312 32.325 1.00 7.35 288 ASP B N 1
ATOM 5273 C CA . ASP B 1 291 ? 13.242 -0.840 31.036 1.00 7.68 288 ASP B CA 1
ATOM 5274 C C . ASP B 1 291 ? 12.004 -1.758 31.163 1.00 7.52 288 ASP B C 1
ATOM 5275 O O . ASP B 1 291 ? 11.066 -1.686 30.354 1.00 7.95 288 ASP B O 1
ATOM 5280 N N . ALA B 1 292 ? 11.992 -2.607 32.188 1.00 7.49 289 ALA B N 1
ATOM 5281 C CA . ALA B 1 292 ? 10.842 -3.492 32.428 1.00 7.12 289 ALA B CA 1
ATOM 5282 C C . ALA B 1 292 ? 9.561 -2.685 32.680 1.00 7.24 289 ALA B C 1
ATOM 5283 O O . ALA B 1 292 ? 8.498 -2.989 32.136 1.00 7.37 289 ALA B O 1
ATOM 5285 N N . ALA B 1 293 ? 9.692 -1.618 33.482 1.00 6.34 290 ALA B N 1
ATOM 5286 C CA . ALA B 1 293 ? 8.569 -0.709 33.748 1.00 6.68 290 ALA B CA 1
ATOM 5287 C C . ALA B 1 293 ? 7.990 -0.168 32.440 1.00 7.64 290 ALA B C 1
ATOM 5288 O O . ALA B 1 293 ? 6.786 -0.213 32.216 1.00 7.85 290 ALA B O 1
ATOM 5290 N N . TRP B 1 294 ? 8.862 0.325 31.573 1.00 7.20 291 TRP B N 1
ATOM 5291 C CA . TRP B 1 294 ? 8.410 0.938 30.338 1.00 7.83 291 TRP B CA 1
ATOM 5292 C C . TRP B 1 294 ? 7.818 -0.108 29.391 1.00 7.70 291 TRP B C 1
ATOM 5293 O O . TRP B 1 294 ? 6.772 0.117 28.776 1.00 8.42 291 TRP B O 1
ATOM 5304 N N . ARG B 1 295 ? 8.460 -1.273 29.301 1.00 6.91 292 ARG B N 1
ATOM 5305 C CA . ARG B 1 295 ? 7.932 -2.322 28.413 1.00 7.42 292 ARG B CA 1
ATOM 5306 C C . ARG B 1 295 ? 6.517 -2.686 28.790 1.00 6.94 292 ARG B C 1
ATOM 5307 O O . ARG B 1 295 ? 5.667 -2.858 27.922 1.00 7.92 292 ARG B O 1
ATOM 5315 N N . GLN B 1 296 ? 6.256 -2.819 30.086 1.00 6.89 293 GLN B N 1
ATOM 5316 C CA . GLN B 1 296 ? 4.910 -3.244 30.498 1.00 7.24 293 GLN B CA 1
ATOM 5317 C C . GLN B 1 296 ? 3.933 -2.080 30.374 1.00 7.18 293 GLN B C 1
ATOM 5318 O O . GLN B 1 296 ? 2.832 -2.239 29.843 1.00 7.31 293 GLN B O 1
ATOM 5324 N N . LEU B 1 297 ? 4.331 -0.909 30.868 1.00 7.48 294 LEU B N 1
ATOM 5325 C CA . LEU B 1 297 ? 3.444 0.256 30.808 1.00 7.71 294 LEU B CA 1
ATOM 5326 C C . LEU B 1 297 ? 3.008 0.582 29.366 1.00 7.97 294 LEU B C 1
ATOM 5327 O O . LEU B 1 297 ? 1.818 0.730 29.084 1.00 7.93 294 LEU B O 1
ATOM 5332 N N . SER B 1 298 ? 3.980 0.726 28.476 1.00 7.05 295 SER B N 1
ATOM 5333 C CA . SER B 1 298 ? 3.685 1.003 27.074 1.00 8.25 295 SER B CA 1
ATOM 5334 C C . SER B 1 298 ? 3.052 -0.217 26.345 1.00 8.34 295 SER B C 1
ATOM 5335 O O . SER B 1 298 ? 2.190 -0.040 25.471 1.00 8.64 295 SER B O 1
ATOM 5338 N N . GLY B 1 299 ? 3.450 -1.438 26.735 1.00 8.01 296 GLY B N 1
ATOM 5339 C CA . GLY B 1 299 ? 2.963 -2.678 26.101 1.00 8.30 296 GLY B CA 1
ATOM 5340 C C . GLY B 1 299 ? 1.492 -2.896 26.324 1.00 8.40 296 GLY B C 1
ATOM 5341 O O . GLY B 1 299 ? 0.761 -3.232 25.388 1.00 8.82 296 GLY B O 1
ATOM 5342 N N . ASN B 1 300 ? 1.050 -2.731 27.569 1.00 7.76 297 ASN B N 1
ATOM 5343 C CA . ASN B 1 300 ? -0.383 -2.828 27.845 1.00 7.46 297 ASN B CA 1
ATOM 5344 C C . ASN B 1 300 ? -1.215 -1.780 27.091 1.00 6.91 297 ASN B C 1
ATOM 5345 O O . ASN B 1 300 ? -2.267 -2.094 26.560 1.00 7.23 297 ASN B O 1
ATOM 5350 N N . VAL B 1 301 ? -0.734 -0.542 27.026 1.00 6.77 298 VAL B N 1
ATOM 5351 C CA . VAL B 1 301 ? -1.456 0.491 26.249 1.00 6.11 298 VAL B CA 1
ATOM 5352 C C . VAL B 1 301 ? -1.479 0.085 24.773 1.00 6.36 298 VAL B C 1
ATOM 5353 O O . VAL B 1 301 ? -2.521 0.177 24.101 1.00 6.61 298 VAL B O 1
ATOM 5357 N N . ALA B 1 302 ? -0.322 -0.369 24.269 1.00 6.26 299 ALA B N 1
ATOM 5358 C CA . ALA B 1 302 ? -0.239 -0.747 22.845 1.00 7.09 299 ALA B CA 1
ATOM 5359 C C . ALA B 1 302 ? -1.230 -1.855 22.508 1.00 7.36 299 ALA B C 1
ATOM 5360 O O . ALA B 1 302 ? -1.930 -1.792 21.495 1.00 7.45 299 ALA B O 1
ATOM 5362 N N . ASP B 1 303 ? -1.329 -2.851 23.387 1.00 7.99 300 ASP B N 1
ATOM 5363 C CA . ASP B 1 303 ? -2.219 -3.979 23.144 1.00 8.42 300 ASP B CA 1
ATOM 5364 C C . ASP B 1 303 ? -3.691 -3.551 23.178 1.00 7.94 300 ASP B C 1
ATOM 5365 O O . ASP B 1 303 ? -4.506 -4.004 22.354 1.00 7.76 300 ASP B O 1
ATOM 5370 N N . GLU B 1 304 ? -4.041 -2.690 24.141 1.00 6.93 301 GLU B N 1
ATOM 5371 C CA . GLU B 1 304 ? -5.407 -2.176 24.183 1.00 6.96 301 GLU B CA 1
ATOM 5372 C C . GLU B 1 304 ? -5.738 -1.423 22.906 1.00 6.60 301 GLU B C 1
ATOM 5373 O O . GLU B 1 304 ? -6.802 -1.617 22.284 1.00 5.67 301 GLU B O 1
ATOM 5379 N N . TYR B 1 305 ? -4.828 -0.533 22.528 1.00 6.53 302 TYR B N 1
ATOM 5380 C CA . TYR B 1 305 ? -5.066 0.298 21.343 1.00 6.20 302 TYR B CA 1
ATOM 5381 C C . TYR B 1 305 ? -5.156 -0.529 20.054 1.00 6.44 302 TYR B C 1
ATOM 5382 O O . TYR B 1 305 ? -6.006 -0.246 19.187 1.00 7.35 302 TYR B O 1
ATOM 5391 N N . ALA B 1 306 ? -4.294 -1.541 19.920 1.00 6.50 303 ALA B N 1
ATOM 5392 C CA . ALA B 1 306 ? -4.334 -2.426 18.721 1.00 7.43 303 ALA B CA 1
ATOM 5393 C C . ALA B 1 306 ? -5.702 -3.090 18.576 1.00 7.51 303 ALA B C 1
ATOM 5394 O O . ALA B 1 306 ? -6.228 -3.240 17.466 1.00 8.54 303 ALA B O 1
ATOM 5396 N N . LEU B 1 307 ? -6.294 -3.505 19.695 1.00 7.38 304 LEU B N 1
ATOM 5397 C CA . LEU B 1 307 ? -7.639 -4.078 19.639 1.00 7.54 304 LEU B CA 1
ATOM 5398 C C . LEU B 1 307 ? -8.654 -3.072 19.110 1.00 7.60 304 LEU B C 1
ATOM 5399 O O . LEU B 1 307 ? -9.474 -3.397 18.247 1.00 7.46 304 LEU B O 1
ATOM 5404 N N . LEU B 1 308 ? -8.573 -1.839 19.599 1.00 6.98 305 LEU B N 1
ATOM 5405 C CA . LEU B 1 308 ? -9.532 -0.817 19.201 1.00 6.88 305 LEU B CA 1
ATOM 5406 C C . LEU B 1 308 ? -9.359 -0.440 17.733 1.00 7.09 305 LEU B C 1
ATOM 5407 O O . LEU B 1 308 ? -10.348 -0.221 17.020 1.00 7.27 305 LEU B O 1
ATOM 5412 N N . VAL B 1 309 ? -8.101 -0.353 17.295 1.00 7.76 306 VAL B N 1
ATOM 5413 C CA . VAL B 1 309 ? -7.814 -0.061 15.883 1.00 8.72 306 VAL B CA 1
ATOM 5414 C C . VAL B 1 309 ? -8.408 -1.161 14.989 1.00 8.80 306 VAL B C 1
ATOM 5415 O O . VAL B 1 309 ? -8.900 -0.886 13.873 1.00 8.24 306 VAL B O 1
ATOM 5419 N N . ALA B 1 310 ? -8.375 -2.397 15.481 1.00 8.83 307 ALA B N 1
ATOM 5420 C CA . ALA B 1 310 ? -8.952 -3.552 14.766 1.00 10.21 307 ALA B CA 1
ATOM 5421 C C . ALA B 1 310 ? -10.494 -3.647 14.874 1.00 10.65 307 ALA B C 1
ATOM 5422 O O . ALA B 1 310 ? -11.118 -4.529 14.259 1.00 12.14 307 ALA B O 1
ATOM 5424 N N . GLY B 1 311 ? -11.110 -2.753 15.649 1.00 10.99 308 GLY B N 1
ATOM 5425 C CA . GLY B 1 311 ? -12.560 -2.755 15.858 1.00 11.29 308 GLY B CA 1
ATOM 5426 C C . GLY B 1 311 ? -13.042 -3.797 16.858 1.00 11.58 308 GLY B C 1
ATOM 5427 O O . GLY B 1 311 ? -14.228 -4.199 16.841 1.00 12.21 308 GLY B O 1
ATOM 5428 N N . GLU B 1 312 ? -12.126 -4.246 17.720 1.00 11.97 309 GLU B N 1
ATOM 5429 C CA . GLU B 1 312 ? -12.416 -5.256 18.733 1.00 12.28 309 GLU B CA 1
ATOM 5430 C C . GLU B 1 312 ? -12.525 -4.609 20.112 1.00 12.19 309 GLU B C 1
ATOM 5431 O O . GLU B 1 312 ? -12.089 -3.472 20.322 1.00 12.31 309 GLU B O 1
ATOM 5437 N N . GLU B 1 313 ? -13.107 -5.349 21.041 1.00 11.89 310 GLU B N 1
ATOM 5438 C CA . GLU B 1 313 ? -13.265 -4.887 22.409 1.00 12.55 310 GLU B CA 1
ATOM 5439 C C . GLU B 1 313 ? -11.983 -5.133 23.194 1.00 11.49 310 GLU B C 1
ATOM 5440 O O . GLU B 1 313 ? -11.240 -6.067 22.898 1.00 11.73 310 GLU B O 1
ATOM 5446 N N . VAL B 1 314 ? -11.740 -4.289 24.198 1.00 10.33 311 VAL B N 1
ATOM 5447 C CA . VAL B 1 314 ? -10.644 -4.492 25.145 1.00 9.65 311 VAL B CA 1
ATOM 5448 C C . VAL B 1 314 ? -11.160 -5.413 26.263 1.00 9.79 311 VAL B C 1
ATOM 5449 O O . VAL B 1 314 ? -12.077 -5.052 26.987 1.00 10.12 311 VAL B O 1
ATOM 5453 N N . PRO B 1 315 ? -10.572 -6.612 26.392 1.00 10.43 312 PRO B N 1
ATOM 5454 C CA . PRO B 1 315 ? -11.044 -7.532 27.433 1.00 10.31 312 PRO B CA 1
ATOM 5455 C C . PRO B 1 315 ? -10.701 -7.036 28.826 1.00 10.10 312 PRO B C 1
ATOM 5456 O O . PRO B 1 315 ? -9.661 -6.407 29.031 1.00 10.39 312 PRO B O 1
ATOM 5460 N N . PHE B 1 316 ? -11.577 -7.339 29.781 1.00 9.93 313 PHE B N 1
ATOM 5461 C CA . PHE B 1 316 ? -11.372 -6.935 31.166 1.00 9.01 313 PHE B CA 1
ATOM 5462 C C . PHE B 1 316 ? -10.053 -7.476 31.724 1.00 8.96 313 PHE B C 1
ATOM 5463 O O . PHE B 1 316 ? -9.361 -6.787 32.495 1.00 8.78 313 PHE B O 1
ATOM 5471 N N . GLU B 1 317 ? -9.683 -8.700 31.331 1.00 8.82 314 GLU B N 1
ATOM 5472 C CA . GLU B 1 317 ? -8.428 -9.276 31.803 1.00 9.29 314 GLU B CA 1
ATOM 5473 C C . GLU B 1 317 ? -7.209 -8.397 31.482 1.00 9.10 314 GLU B C 1
ATOM 5474 O O . GLU B 1 317 ? -6.280 -8.305 32.280 1.00 8.73 314 GLU B O 1
ATOM 5480 N N . LEU B 1 318 ? -7.229 -7.767 30.303 1.00 7.75 315 LEU B N 1
ATOM 5481 C CA . LEU B 1 318 ? -6.167 -6.881 29.886 1.00 7.13 315 LEU B CA 1
ATOM 5482 C C . LEU B 1 318 ? -6.194 -5.571 30.704 1.00 7.25 315 LEU B C 1
ATOM 5483 O O . LEU B 1 318 ? -5.145 -5.058 31.115 1.00 7.89 315 LEU B O 1
ATOM 5488 N N . ARG B 1 319 ? -7.399 -5.055 30.963 1.00 7.32 316 ARG B N 1
ATOM 5489 C CA . ARG B 1 319 ? -7.510 -3.866 31.820 1.00 6.68 316 ARG B CA 1
ATOM 5490 C C . ARG B 1 319 ? -6.925 -4.149 33.219 1.00 7.25 316 ARG B C 1
ATOM 5491 O O . ARG B 1 319 ? -6.238 -3.299 33.819 1.00 6.85 316 ARG B O 1
ATOM 5499 N N . LEU B 1 320 ? -7.188 -5.356 33.724 1.00 6.72 317 LEU B N 1
ATOM 5500 C CA . LEU B 1 320 ? -6.631 -5.742 35.037 1.00 6.96 317 LEU B CA 1
ATOM 5501 C C . LEU B 1 320 ? -5.112 -5.834 34.994 1.00 6.70 317 LEU B C 1
ATOM 5502 O O . LEU B 1 320 ? -4.442 -5.346 35.919 1.00 7.27 317 LEU B O 1
ATOM 5507 N N . ARG B 1 321 ? -4.569 -6.475 33.952 1.00 7.22 318 ARG B N 1
ATOM 5508 C CA . ARG B 1 321 ? -3.096 -6.542 33.809 1.00 7.02 318 ARG B CA 1
ATOM 5509 C C . ARG B 1 321 ? -2.486 -5.148 33.683 1.00 7.08 318 ARG B C 1
ATOM 5510 O O . ARG B 1 321 ? -1.424 -4.886 34.228 1.00 5.45 318 ARG B O 1
ATOM 5518 N N . ALA B 1 322 ? -3.164 -4.255 32.965 1.00 6.13 319 ALA B N 1
ATOM 5519 C CA . ALA B 1 322 ? -2.688 -2.872 32.808 1.00 6.02 319 ALA B CA 1
ATOM 5520 C C . ALA B 1 322 ? -2.526 -2.209 34.180 1.00 5.96 319 ALA B C 1
ATOM 5521 O O . ALA B 1 322 ? -1.486 -1.643 34.476 1.00 5.87 319 ALA B O 1
ATOM 5523 N N . ARG B 1 323 ? -3.555 -2.298 35.017 1.00 5.87 320 ARG B N 1
ATOM 5524 C CA . ARG B 1 323 ? -3.457 -1.669 36.334 1.00 6.27 320 ARG B CA 1
ATOM 5525 C C . ARG B 1 323 ? -2.365 -2.336 37.187 1.00 5.88 320 ARG B C 1
ATOM 5526 O O . ARG B 1 323 ? -1.577 -1.641 37.831 1.00 5.87 320 ARG B O 1
ATOM 5534 N N . ARG B 1 324 ? -2.311 -3.673 37.179 1.00 5.68 321 ARG B N 1
ATOM 5535 C CA . ARG B 1 324 ? -1.227 -4.408 37.869 1.00 5.69 321 ARG B CA 1
ATOM 5536 C C . ARG B 1 324 ? 0.162 -3.856 37.509 1.00 5.72 321 ARG B C 1
ATOM 5537 O O . ARG B 1 324 ? 0.974 -3.514 38.368 1.00 6.24 321 ARG B O 1
ATOM 5545 N N . ASP B 1 325 ? 0.449 -3.786 36.211 1.00 6.21 322 ASP B N 1
ATOM 5546 C CA . ASP B 1 325 ? 1.779 -3.414 35.764 1.00 6.58 322 ASP B CA 1
ATOM 5547 C C . ASP B 1 325 ? 2.058 -1.922 35.889 1.00 7.09 322 ASP B C 1
ATOM 5548 O O . ASP B 1 325 ? 3.225 -1.505 35.983 1.00 7.35 322 ASP B O 1
ATOM 5553 N N . GLN B 1 326 ? 0.990 -1.123 35.857 1.00 6.90 323 GLN B N 1
ATOM 5554 C CA . GLN B 1 326 ? 1.114 0.329 35.885 1.00 7.03 323 GLN B CA 1
ATOM 5555 C C . GLN B 1 326 ? 1.538 0.793 37.281 1.00 6.56 323 GLN B C 1
ATOM 5556 O O . GLN B 1 326 ? 2.521 1.545 37.433 1.00 6.80 323 GLN B O 1
ATOM 5562 N N . VAL B 1 327 ? 0.828 0.332 38.313 1.00 6.84 324 VAL B N 1
ATOM 5563 C CA . VAL B 1 327 ? 1.307 0.641 39.667 1.00 6.11 324 VAL B CA 1
ATOM 5564 C C . VAL B 1 327 ? 2.726 0.087 39.871 1.00 6.49 324 VAL B C 1
ATOM 5565 O O . VAL B 1 327 ? 3.595 0.759 40.443 1.00 6.99 324 VAL B O 1
ATOM 5569 N N . ARG B 1 328 ? 2.991 -1.097 39.310 1.00 6.45 325 ARG B N 1
ATOM 5570 C CA . ARG B 1 328 ? 4.310 -1.699 39.471 1.00 7.03 325 ARG B CA 1
ATOM 5571 C C . ARG B 1 328 ? 5.403 -0.918 38.758 1.00 7.67 325 ARG B C 1
ATOM 5572 O O . ARG B 1 328 ? 6.534 -0.830 39.264 1.00 8.24 325 ARG B O 1
ATOM 5580 N N . ALA B 1 329 ? 5.065 -0.336 37.604 1.00 6.76 326 ALA B N 1
ATOM 5581 C CA . ALA B 1 329 ? 6.006 0.463 36.838 1.00 6.91 326 ALA B CA 1
ATOM 5582 C C . ALA B 1 329 ? 6.476 1.668 37.651 1.00 7.18 326 ALA B C 1
ATOM 5583 O O . ALA B 1 329 ? 7.678 1.975 37.709 1.00 7.76 326 ALA B O 1
ATOM 5585 N N . THR B 1 330 ? 5.522 2.331 38.300 1.00 7.11 327 THR B N 1
ATOM 5586 C CA . THR B 1 330 ? 5.851 3.423 39.238 1.00 6.56 327 THR B CA 1
ATOM 5587 C C . THR B 1 330 ? 6.809 2.912 40.320 1.00 7.72 327 THR B C 1
ATOM 5588 O O . THR B 1 330 ? 7.848 3.531 40.599 1.00 7.99 327 THR B O 1
ATOM 5592 N N . GLY B 1 331 ? 6.497 1.757 40.902 1.00 7.30 328 GLY B N 1
ATOM 5593 C CA . GLY B 1 331 ? 7.367 1.184 41.947 1.00 7.46 328 GLY B CA 1
ATOM 5594 C C . GLY B 1 331 ? 8.776 0.857 41.446 1.00 7.89 328 GLY B C 1
ATOM 5595 O O . GLY B 1 331 ? 9.768 1.158 42.118 1.00 7.59 328 GLY B O 1
ATOM 5596 N N . ARG B 1 332 ? 8.868 0.256 40.254 1.00 7.41 329 ARG B N 1
ATOM 5597 C CA . ARG B 1 332 ? 10.179 -0.070 39.659 1.00 7.62 329 ARG B CA 1
ATOM 5598 C C . ARG B 1 332 ? 10.987 1.206 39.386 1.00 7.75 329 ARG B C 1
ATOM 5599 O O . ARG B 1 332 ? 12.187 1.268 39.637 1.00 7.79 329 ARG B O 1
ATOM 5607 N N . ALA B 1 333 ? 10.321 2.226 38.848 1.00 7.55 330 ALA B N 1
ATOM 5608 C CA . ALA B 1 333 ? 10.980 3.509 38.577 1.00 8.14 330 ALA B CA 1
ATOM 5609 C C . ALA B 1 333 ? 11.551 4.100 39.877 1.00 7.91 330 ALA B C 1
ATOM 5610 O O . ALA B 1 333 ? 12.714 4.536 39.918 1.00 8.22 330 ALA B O 1
ATOM 5612 N N . ILE B 1 334 ? 10.750 4.121 40.943 1.00 8.13 331 ILE B N 1
ATOM 5613 C CA . ILE B 1 334 ? 11.182 4.729 42.209 1.00 9.00 331 ILE B CA 1
ATOM 5614 C C . ILE B 1 334 ? 12.307 3.886 42.810 1.00 8.93 331 ILE B C 1
ATOM 5615 O O . ILE B 1 334 ? 13.323 4.433 43.285 1.00 8.93 331 ILE B O 1
ATOM 5620 N N . SER B 1 335 ? 12.147 2.558 42.797 1.00 9.05 332 SER B N 1
ATOM 5621 C CA . SER B 1 335 ? 13.194 1.710 43.362 1.00 9.23 332 SER B CA 1
ATOM 5622 C C . SER B 1 335 ? 14.525 1.952 42.650 1.00 9.51 332 SER B C 1
ATOM 5623 O O . SER B 1 335 ? 15.614 1.984 43.272 1.00 9.00 332 SER B O 1
ATOM 5626 N N . SER B 1 336 ? 14.439 2.114 41.333 1.00 8.17 333 SER B N 1
ATOM 5627 C CA . SER B 1 336 ? 15.650 2.296 40.526 1.00 8.25 333 SER B CA 1
ATOM 5628 C C . SER B 1 336 ? 16.303 3.655 40.812 1.00 8.13 333 SER B C 1
ATOM 5629 O O . SER B 1 336 ? 17.546 3.765 40.951 1.00 8.73 333 SER B O 1
ATOM 5632 N N . ILE B 1 337 ? 15.474 4.695 40.921 1.00 8.42 334 ILE B N 1
ATOM 5633 C CA . ILE B 1 337 ? 16.018 6.005 41.277 1.00 7.94 334 ILE B CA 1
ATOM 5634 C C . ILE B 1 337 ? 16.679 5.948 42.657 1.00 8.40 334 ILE B C 1
ATOM 5635 O O . ILE B 1 337 ? 17.786 6.508 42.881 1.00 8.54 334 ILE B O 1
ATOM 5640 N N . ASP B 1 338 ? 16.011 5.283 43.590 1.00 7.76 335 ASP B N 1
ATOM 5641 C CA . ASP B 1 338 ? 16.585 5.113 44.947 1.00 8.76 335 ASP B CA 1
ATOM 5642 C C . ASP B 1 338 ? 17.952 4.462 44.866 1.00 8.88 335 ASP B C 1
ATOM 5643 O O . ASP B 1 338 ? 18.891 4.896 45.534 1.00 9.79 335 ASP B O 1
ATOM 5648 N N . LYS B 1 339 ? 18.069 3.415 44.050 1.00 8.53 336 LYS B N 1
ATOM 5649 C CA . LYS B 1 339 ? 19.356 2.718 43.905 1.00 9.62 336 LYS B CA 1
ATOM 5650 C C . LYS B 1 339 ? 20.456 3.656 43.419 1.00 9.34 336 LYS B C 1
ATOM 5651 O O . LYS B 1 339 ? 21.572 3.634 43.946 1.00 9.60 336 LYS B O 1
ATOM 5657 N N . LEU B 1 340 ? 20.134 4.471 42.416 1.00 8.34 337 LEU B N 1
ATOM 5658 C CA . LEU B 1 340 ? 21.119 5.360 41.815 1.00 9.11 337 LEU B CA 1
ATOM 5659 C C . LEU B 1 340 ? 21.507 6.466 42.785 1.00 8.90 337 LEU B C 1
ATOM 5660 O O . LEU B 1 340 ? 22.687 6.803 42.916 1.00 9.68 337 LEU B O 1
ATOM 5665 N N . PHE B 1 341 ? 20.508 7.048 43.450 1.00 8.98 338 PHE B N 1
ATOM 5666 C CA . PHE B 1 341 ? 20.762 8.132 44.409 1.00 9.00 338 PHE B CA 1
ATOM 5667 C C . PHE B 1 341 ? 21.627 7.622 45.552 1.00 8.66 338 PHE B C 1
ATOM 5668 O O . PHE B 1 341 ? 22.611 8.266 45.936 1.00 9.63 338 PHE B O 1
ATOM 5676 N N . GLU B 1 342 ? 21.297 6.450 46.086 1.00 9.32 339 GLU B N 1
ATOM 5677 C CA . GLU B 1 342 ? 22.104 5.850 47.150 1.00 10.16 339 GLU B CA 1
ATOM 5678 C C . GLU B 1 342 ? 23.535 5.581 46.667 1.00 9.69 339 GLU B C 1
ATOM 5679 O O . GLU B 1 342 ? 24.506 5.898 47.351 1.00 10.65 339 GLU B O 1
ATOM 5685 N N . SER B 1 343 ? 23.659 4.990 45.485 1.00 9.47 340 SER B N 1
ATOM 5686 C CA . SER B 1 343 ? 25.004 4.684 44.961 1.00 9.65 340 SER B CA 1
ATOM 5687 C C . SER B 1 343 ? 25.856 5.952 44.779 1.00 9.84 340 SER B C 1
ATOM 5688 O O . SER B 1 343 ? 27.043 5.985 45.120 1.00 9.38 340 SER B O 1
ATOM 5691 N N . SER B 1 344 ? 25.249 7.018 44.270 1.00 9.47 341 SER B N 1
ATOM 5692 C CA . SER B 1 344 ? 25.969 8.265 44.007 1.00 9.16 341 SER B CA 1
ATOM 5693 C C . SER B 1 344 ? 26.598 8.870 45.281 1.00 9.50 341 SER B C 1
ATOM 5694 O O . SER B 1 344 ? 27.698 9.433 45.249 1.00 10.81 341 SER B O 1
ATOM 5697 N N . GLY B 1 345 ? 25.896 8.735 46.396 1.00 9.04 342 GLY B N 1
ATOM 5698 C CA . GLY B 1 345 ? 26.426 9.143 47.676 1.00 8.96 342 GLY B CA 1
ATOM 5699 C C . GLY B 1 345 ? 26.550 10.643 47.850 1.00 9.03 342 GLY B C 1
ATOM 5700 O O . GLY B 1 345 ? 25.655 11.407 47.474 1.00 7.82 342 GLY B O 1
ATOM 5701 N N . ALA B 1 346 ? 27.661 11.074 48.443 1.00 9.39 343 ALA B N 1
ATOM 5702 C CA . ALA B 1 346 ? 27.776 12.454 48.907 1.00 9.78 343 ALA B CA 1
ATOM 5703 C C . ALA B 1 346 ? 27.547 13.509 47.837 1.00 10.16 343 ALA B C 1
ATOM 5704 O O . ALA B 1 346 ? 26.868 14.490 48.086 1.00 10.76 343 ALA B O 1
ATOM 5706 N N . THR B 1 347 ? 28.101 13.285 46.647 1.00 11.18 344 THR B N 1
ATOM 5707 C CA . THR B 1 347 ? 28.000 14.229 45.548 1.00 12.98 344 THR B CA 1
ATOM 5708 C C . THR B 1 347 ? 26.529 14.562 45.197 1.00 11.70 344 THR B C 1
ATOM 5709 O O . THR B 1 347 ? 26.190 15.709 44.829 1.00 11.81 344 THR B O 1
ATOM 5713 N N . ALA B 1 348 ? 25.660 13.561 45.369 1.00 10.03 345 ALA B N 1
ATOM 5714 C CA . ALA B 1 348 ? 24.260 13.666 44.991 1.00 10.24 345 ALA B CA 1
ATOM 5715 C C . ALA B 1 348 ? 23.426 14.479 45.973 1.00 8.79 345 ALA B C 1
ATOM 5716 O O . ALA B 1 348 ? 22.268 14.807 45.680 1.00 9.09 345 ALA B O 1
ATOM 5718 N N . LEU B 1 349 ? 23.993 14.809 47.133 1.00 7.87 346 LEU B N 1
ATOM 5719 C CA . LEU B 1 349 ? 23.241 15.632 48.107 1.00 7.27 346 LEU B CA 1
ATOM 5720 C C . LEU B 1 349 ? 23.139 17.110 47.736 1.00 8.15 346 LEU B C 1
ATOM 5721 O O . LEU B 1 349 ? 22.319 17.839 48.310 1.00 8.40 346 LEU B O 1
ATOM 5726 N N . ALA B 1 350 ? 23.978 17.557 46.804 1.00 8.04 347 ALA B N 1
ATOM 5727 C CA . ALA B 1 350 ? 24.087 18.989 46.524 1.00 9.06 347 ALA B CA 1
ATOM 5728 C C . ALA B 1 350 ? 22.758 19.544 46.000 1.00 8.10 347 ALA B C 1
ATOM 5729 O O . ALA B 1 350 ? 22.199 19.015 45.040 1.00 8.74 347 ALA B O 1
ATOM 5731 N N . ASN B 1 351 ? 22.264 20.617 46.619 1.00 8.39 348 ASN B N 1
ATOM 5732 C CA . ASN B 1 351 ? 21.075 21.277 46.088 1.00 8.97 348 ASN B CA 1
ATOM 5733 C C . ASN B 1 351 ? 21.340 21.739 44.663 1.00 8.51 348 ASN B C 1
ATOM 5734 O O . ASN B 1 351 ? 22.485 22.107 44.312 1.00 8.49 348 ASN B O 1
ATOM 5739 N N . GLY B 1 352 ? 20.273 21.719 43.860 1.00 8.88 349 GLY B N 1
ATOM 5740 C CA . GLY B 1 352 ? 20.317 22.219 42.496 1.00 9.02 349 GLY B CA 1
ATOM 5741 C C . GLY B 1 352 ? 20.812 21.215 41.472 1.00 9.00 349 GLY B C 1
ATOM 5742 O O . GLY B 1 352 ? 20.850 21.535 40.288 1.00 10.60 349 GLY B O 1
ATOM 5743 N N . THR B 1 353 ? 21.238 20.030 41.912 1.00 8.41 350 THR B N 1
ATOM 5744 C CA . THR B 1 353 ? 21.712 18.992 41.002 1.00 8.91 350 THR B CA 1
ATOM 5745 C C . THR B 1 353 ? 20.589 17.993 40.660 1.00 9.44 350 THR B C 1
ATOM 5746 O O . THR B 1 353 ? 19.632 17.837 41.419 1.00 9.73 350 THR B O 1
ATOM 5750 N N . PRO B 1 354 ? 20.667 17.366 39.482 1.00 9.72 351 PRO B N 1
ATOM 5751 C CA . PRO B 1 354 ? 19.502 16.610 38.970 1.00 9.40 351 PRO B CA 1
ATOM 5752 C C . PRO B 1 354 ? 19.074 15.365 39.743 1.00 9.64 351 PRO B C 1
ATOM 5753 O O . PRO B 1 354 ? 17.857 15.115 39.885 1.00 8.40 351 PRO B O 1
ATOM 5757 N N . LEU B 1 355 ? 20.027 14.561 40.218 1.00 8.98 352 LEU B N 1
ATOM 5758 C CA . LEU B 1 355 ? 19.630 13.241 40.740 1.00 9.06 352 LEU B CA 1
ATOM 5759 C C . LEU B 1 355 ? 18.740 13.348 41.993 1.00 8.60 352 LEU B C 1
ATOM 5760 O O . LEU B 1 355 ? 17.688 12.692 42.076 1.00 8.88 352 LEU B O 1
ATOM 5765 N N . GLN B 1 356 ? 19.128 14.190 42.949 1.00 8.14 353 GLN B N 1
ATOM 5766 C CA . GLN B 1 356 ? 18.313 14.393 44.176 1.00 7.67 353 GLN B CA 1
ATOM 5767 C C . GLN B 1 356 ? 16.948 14.996 43.851 1.00 8.16 353 GLN B C 1
ATOM 5768 O O . GLN B 1 356 ? 15.951 14.743 44.561 1.00 8.62 353 GLN B O 1
ATOM 5774 N N . ARG B 1 357 ? 16.883 15.766 42.760 1.00 7.99 354 ARG B N 1
ATOM 5775 C CA . ARG B 1 357 ? 15.584 16.331 42.313 1.00 7.25 354 ARG B CA 1
ATOM 5776 C C . ARG B 1 357 ? 14.679 15.230 41.762 1.00 7.79 354 ARG B C 1
ATOM 5777 O O . ARG B 1 357 ? 13.502 15.153 42.113 1.00 7.34 354 ARG B O 1
ATOM 5785 N N . PHE B 1 358 ? 15.213 14.382 40.878 1.00 7.33 355 PHE B N 1
ATOM 5786 C CA . PHE B 1 358 ? 14.408 13.255 40.367 1.00 7.21 355 PHE B CA 1
ATOM 5787 C C . PHE B 1 358 ? 13.920 12.357 41.503 1.00 7.48 355 PHE B C 1
ATOM 5788 O O . PHE B 1 358 ? 12.808 11.822 41.483 1.00 7.54 355 PHE B O 1
ATOM 5796 N N . TRP B 1 359 ? 14.777 12.192 42.505 1.00 7.61 356 TRP B N 1
ATOM 5797 C CA . TRP B 1 359 ? 14.446 11.375 43.680 1.00 8.02 356 TRP B CA 1
ATOM 5798 C C . TRP B 1 359 ? 13.266 11.961 44.455 1.00 7.73 356 TRP B C 1
ATOM 5799 O O . TRP B 1 359 ? 12.252 11.289 44.678 1.00 8.17 356 TRP B O 1
ATOM 5810 N N . ARG B 1 360 ? 13.348 13.247 44.796 1.00 6.87 357 ARG B N 1
ATOM 5811 C CA . ARG B 1 360 ? 12.222 13.879 45.478 1.00 7.24 357 ARG B CA 1
ATOM 5812 C C . ARG B 1 360 ? 10.967 13.893 44.614 1.00 6.99 357 ARG B C 1
ATOM 5813 O O . ARG B 1 360 ? 9.845 13.646 45.109 1.00 6.86 357 ARG B O 1
ATOM 5821 N N . ASP B 1 361 ? 11.149 14.190 43.324 1.00 6.99 358 ASP B N 1
ATOM 5822 C CA . ASP B 1 361 ? 9.983 14.305 42.425 1.00 6.42 358 ASP B CA 1
ATOM 5823 C C . ASP B 1 361 ? 9.257 12.962 42.286 1.00 6.47 358 ASP B C 1
ATOM 5824 O O . ASP B 1 361 ? 8.019 12.912 42.273 1.00 6.03 358 ASP B O 1
ATOM 5829 N N . ALA B 1 362 ? 10.024 11.887 42.128 1.00 5.87 359 ALA B N 1
ATOM 5830 C CA . ALA B 1 362 ? 9.424 10.547 41.972 1.00 6.88 359 ALA B CA 1
ATOM 5831 C C . ALA B 1 362 ? 8.695 10.140 43.252 1.00 7.14 359 ALA B C 1
ATOM 5832 O O . ALA B 1 362 ? 7.594 9.595 43.205 1.00 7.53 359 ALA B O 1
ATOM 5834 N N . HIS B 1 363 ? 9.310 10.416 44.407 1.00 6.91 360 HIS B N 1
ATOM 5835 C CA . HIS B 1 363 ? 8.642 10.101 45.678 1.00 7.36 360 HIS B CA 1
ATOM 5836 C C . HIS B 1 363 ? 7.385 10.959 45.910 1.00 7.52 360 HIS B C 1
ATOM 5837 O O . HIS B 1 363 ? 6.415 10.517 46.547 1.00 7.62 360 HIS B O 1
ATOM 5844 N N . ALA B 1 364 ? 7.377 12.188 45.384 1.00 6.21 361 ALA B N 1
ATOM 5845 C CA . ALA B 1 364 ? 6.168 13.011 45.472 1.00 6.78 361 ALA B CA 1
ATOM 5846 C C . ALA B 1 364 ? 5.095 12.433 44.532 1.00 6.64 361 ALA B C 1
ATOM 5847 O O . ALA B 1 364 ? 3.935 12.311 44.916 1.00 6.79 361 ALA B O 1
ATOM 5849 N N . GLY B 1 365 ? 5.470 12.049 43.302 1.00 6.89 362 GLY B N 1
ATOM 5850 C CA . GLY B 1 365 ? 4.463 11.527 42.351 1.00 6.94 362 GLY B CA 1
ATOM 5851 C C . GLY B 1 365 ? 3.815 10.225 42.855 1.00 7.04 362 GLY B C 1
ATOM 5852 O O . GLY B 1 365 ? 2.645 9.921 42.542 1.00 7.54 362 GLY B O 1
ATOM 5853 N N . ARG B 1 366 ? 4.605 9.481 43.631 1.00 6.87 363 ARG B N 1
ATOM 5854 C CA . ARG B 1 366 ? 4.196 8.193 44.210 1.00 7.24 363 ARG B CA 1
ATOM 5855 C C . ARG B 1 366 ? 2.888 8.323 45.043 1.00 7.01 363 ARG B C 1
ATOM 5856 O O . ARG B 1 366 ? 2.142 7.348 45.184 1.00 7.89 363 ARG B O 1
ATOM 5864 N N . VAL B 1 367 ? 2.608 9.502 45.607 1.00 6.57 364 VAL B N 1
ATOM 5865 C CA . VAL B 1 367 ? 1.439 9.668 46.508 1.00 7.22 364 VAL B CA 1
ATOM 5866 C C . VAL B 1 367 ? 0.081 9.687 45.794 1.00 7.22 364 VAL B C 1
ATOM 5867 O O . VAL B 1 367 ? -0.958 9.577 46.440 1.00 7.57 364 VAL B O 1
ATOM 5871 N N . HIS B 1 368 ? 0.097 9.852 44.478 1.00 6.16 365 HIS B N 1
ATOM 5872 C CA . HIS B 1 368 ? -1.153 9.924 43.723 1.00 6.62 365 HIS B CA 1
ATOM 5873 C C . HIS B 1 368 ? -1.994 8.653 43.946 1.00 5.78 365 HIS B C 1
ATOM 5874 O O . HIS B 1 368 ? -1.443 7.525 43.977 1.00 7.50 365 HIS B O 1
ATOM 5881 N N . ALA B 1 369 ? -3.320 8.833 44.109 1.00 6.07 366 ALA B N 1
ATOM 5882 C CA . ALA B 1 369 ? -4.227 7.676 44.288 1.00 6.38 366 ALA B CA 1
ATOM 5883 C C . ALA B 1 369 ? -4.006 6.567 43.280 1.00 6.97 366 ALA B C 1
ATOM 5884 O O . ALA B 1 369 ? -4.095 5.376 43.623 1.00 6.35 366 ALA B O 1
ATOM 5886 N N . ALA B 1 370 ? -3.723 6.951 42.034 1.00 6.21 367 ALA B N 1
ATOM 5887 C CA . ALA B 1 370 ? -3.581 5.955 40.960 1.00 7.03 367 ALA B CA 1
ATOM 5888 C C . ALA B 1 370 ? -2.280 5.173 41.030 1.00 6.93 367 ALA B C 1
ATOM 5889 O O . ALA B 1 370 ? -2.108 4.210 40.282 1.00 7.45 367 ALA B O 1
ATOM 5891 N N . ASN B 1 371 ? -1.375 5.577 41.928 1.00 6.44 368 ASN B N 1
ATOM 5892 C CA . ASN B 1 371 ? -0.142 4.847 42.127 1.00 7.54 368 ASN B CA 1
ATOM 5893 C C . ASN B 1 371 ? -0.221 3.899 43.307 1.00 7.89 368 ASN B C 1
ATOM 5894 O O . ASN B 1 371 ? 0.719 3.136 43.536 1.00 9.33 368 ASN B O 1
ATOM 5899 N N . ASP B 1 372 ? -1.298 3.947 44.091 1.00 7.05 369 ASP B N 1
ATOM 5900 C CA . ASP B 1 372 ? -1.362 3.047 45.247 1.00 7.84 369 ASP B CA 1
ATOM 5901 C C . ASP B 1 372 ? -1.274 1.601 44.751 1.00 8.41 369 ASP B C 1
ATOM 5902 O O . ASP B 1 372 ? -2.137 1.157 43.967 1.00 7.79 369 ASP B O 1
ATOM 5907 N N . PRO B 1 373 ? -0.223 0.868 45.150 1.00 8.15 370 PRO B N 1
ATOM 5908 C CA . PRO B 1 373 ? -0.041 -0.412 44.449 1.00 8.42 370 PRO B CA 1
ATOM 5909 C C . PRO B 1 373 ? -0.947 -1.533 44.966 1.00 8.05 370 PRO B C 1
ATOM 5910 O O . PRO B 1 373 ? -1.454 -2.315 44.158 1.00 8.23 370 PRO B O 1
ATOM 5914 N N . GLU B 1 374 ? -1.152 -1.619 46.285 1.00 7.74 371 GLU B N 1
ATOM 5915 C CA . GLU B 1 374 ? -2.029 -2.670 46.821 1.00 8.20 371 GLU B CA 1
ATOM 5916 C C . GLU B 1 374 ? -3.433 -2.550 46.248 1.00 7.48 371 GLU B C 1
ATOM 5917 O O . GLU B 1 374 ? -4.102 -3.556 46.018 1.00 8.14 371 GLU B O 1
ATOM 5923 N N . ARG B 1 375 ? -3.881 -1.327 45.985 1.00 7.70 372 ARG B N 1
ATOM 5924 C CA . ARG B 1 375 ? -5.199 -1.198 45.415 1.00 8.21 372 ARG B CA 1
ATOM 5925 C C . ARG B 1 375 ? -5.318 -2.020 44.123 1.00 7.82 372 ARG B C 1
ATOM 5926 O O . ARG B 1 375 ? -6.274 -2.794 43.949 1.00 9.58 372 ARG B O 1
ATOM 5934 N N . ALA B 1 376 ? -4.353 -1.833 43.219 1.00 7.58 373 ALA B N 1
ATOM 5935 C CA . ALA B 1 376 ? -4.383 -2.532 41.931 1.00 7.55 373 ALA B CA 1
ATOM 5936 C C . ALA B 1 376 ? -4.094 -4.016 42.087 1.00 7.37 373 ALA B C 1
ATOM 5937 O O . ALA B 1 376 ? -4.698 -4.848 41.385 1.00 6.96 373 ALA B O 1
ATOM 5939 N N . TYR B 1 377 ? -3.153 -4.340 42.985 1.00 6.98 374 TYR B N 1
ATOM 5940 C CA . TYR B 1 377 ? -2.716 -5.743 43.169 1.00 6.68 374 TYR B CA 1
ATOM 5941 C C . TYR B 1 377 ? -3.830 -6.589 43.747 1.00 6.34 374 TYR B C 1
ATOM 5942 O O . TYR B 1 377 ? -4.073 -7.709 43.280 1.00 6.59 374 TYR B O 1
ATOM 5951 N N . VAL B 1 378 ? -4.518 -6.068 44.765 1.00 6.68 375 VAL B N 1
ATOM 5952 C CA . VAL B 1 378 ? -5.637 -6.799 45.351 1.00 7.18 375 VAL B CA 1
ATOM 5953 C C . VAL B 1 378 ? -6.731 -7.029 44.306 1.00 7.20 375 VAL B C 1
ATOM 5954 O O . VAL B 1 378 ? -7.278 -8.144 44.192 1.00 7.03 375 VAL B O 1
ATOM 5966 N N . TYR B 1 380 ? -6.373 -7.113 40.986 1.00 6.70 377 TYR B N 1
ATOM 5967 C CA . TYR B 1 380 ? -5.885 -8.120 40.044 1.00 6.89 377 TYR B CA 1
ATOM 5968 C C . TYR B 1 380 ? -6.072 -9.541 40.603 1.00 6.63 377 TYR B C 1
ATOM 5969 O O . TYR B 1 380 ? -6.548 -10.426 39.900 1.00 6.94 377 TYR B O 1
ATOM 5978 N N . GLY B 1 381 ? -5.645 -9.748 41.858 1.00 6.07 378 GLY B N 1
ATOM 5979 C CA . GLY B 1 381 ? -5.765 -11.063 42.510 1.00 6.90 378 GLY B CA 1
ATOM 5980 C C . GLY B 1 381 ? -7.206 -11.533 42.604 1.00 7.03 378 GLY B C 1
ATOM 5981 O O . GLY B 1 381 ? -7.501 -12.700 42.371 1.00 7.65 378 GLY B O 1
ATOM 5982 N N . THR B 1 382 ? -8.109 -10.620 42.974 1.00 6.80 379 THR B N 1
ATOM 5983 C CA . THR B 1 382 ? -9.552 -10.902 43.016 1.00 7.88 379 THR B CA 1
ATOM 5984 C C . THR B 1 382 ? -10.024 -11.423 41.655 1.00 8.04 379 THR B C 1
ATOM 5985 O O . THR B 1 382 ? -10.726 -12.429 41.581 1.00 8.09 379 THR B O 1
ATOM 5989 N N . GLY B 1 383 ? -9.615 -10.747 40.578 1.00 8.08 380 GLY B N 1
ATOM 5990 C CA . GLY B 1 383 ? -9.940 -11.200 39.214 1.00 7.91 380 GLY B CA 1
ATOM 5991 C C . GLY B 1 383 ? -9.402 -12.596 38.914 1.00 9.22 380 GLY B C 1
ATOM 5992 O O . GLY B 1 383 ? -10.093 -13.422 38.312 1.00 9.45 380 GLY B O 1
ATOM 5993 N N . GLU B 1 384 ? -8.162 -12.870 39.316 1.00 8.40 381 GLU B N 1
ATOM 5994 C CA . GLU B 1 384 ? -7.555 -14.196 39.078 1.00 9.56 381 GLU B CA 1
ATOM 5995 C C . GLU B 1 384 ? -8.318 -15.324 39.767 1.00 11.08 381 GLU B C 1
ATOM 5996 O O . GLU B 1 384 ? -8.304 -16.466 39.308 1.00 11.82 381 GLU B O 1
ATOM 6002 N N . PHE B 1 385 ? -8.983 -14.991 40.867 1.00 12.12 382 PHE B N 1
ATOM 6003 C CA . PHE B 1 385 ? -9.842 -15.939 41.583 1.00 13.73 382 PHE B CA 1
ATOM 6004 C C . PHE B 1 385 ? -11.279 -15.982 41.037 1.00 14.59 382 PHE B C 1
ATOM 6005 O O . PHE B 1 385 ? -12.102 -16.796 41.479 1.00 15.88 382 PHE B O 1
ATOM 6013 N N . GLY B 1 386 ? -11.571 -15.149 40.042 1.00 14.79 383 GLY B N 1
ATOM 6014 C CA . GLY B 1 386 ? -12.924 -15.071 39.472 1.00 15.40 383 GLY B CA 1
ATOM 6015 C C . GLY B 1 386 ? -13.969 -14.533 40.440 1.00 16.16 383 GLY B C 1
ATOM 6016 O O . GLY B 1 386 ? -15.165 -14.857 40.314 1.00 17.17 383 GLY B O 1
ATOM 6017 N N . LEU B 1 387 ? -13.526 -13.724 41.405 1.00 15.56 384 LEU B N 1
ATOM 6018 C CA . LEU B 1 387 ? -14.405 -13.130 42.404 1.00 15.39 384 LEU B CA 1
ATOM 6019 C C . LEU B 1 387 ? -14.840 -11.739 41.940 1.00 15.18 384 LEU B C 1
ATOM 6020 O O . LEU B 1 387 ? -14.179 -11.136 41.085 1.00 14.54 384 LEU B O 1
ATOM 6025 N N . PRO B 1 388 ? -15.957 -11.224 42.503 1.00 15.09 385 PRO B N 1
ATOM 6026 C CA . PRO B 1 388 ? -16.501 -9.938 42.039 1.00 14.50 385 PRO B CA 1
ATOM 6027 C C . PRO B 1 388 ? -15.581 -8.750 42.331 1.00 13.78 385 PRO B C 1
ATOM 6028 O O . PRO B 1 388 ? -15.011 -8.643 43.425 1.00 14.03 385 PRO B O 1
ATOM 6032 N N . ILE B 1 389 ? -15.481 -7.857 41.352 1.00 13.46 386 ILE B N 1
ATOM 6033 C CA . ILE B 1 389 ? -14.705 -6.617 41.494 1.00 13.27 386 ILE B CA 1
ATOM 6034 C C . ILE B 1 389 ? -15.664 -5.431 41.431 1.00 13.33 386 ILE B C 1
ATOM 6035 O O . ILE B 1 389 ? -16.462 -5.341 40.493 1.00 14.13 386 ILE B O 1
ATOM 6040 N N . THR B 1 390 ? -15.590 -4.547 42.420 1.00 13.41 387 THR B N 1
ATOM 6041 C CA . THR B 1 390 ? -16.425 -3.338 42.443 1.00 14.10 387 THR B CA 1
ATOM 6042 C C . THR B 1 390 ? -15.619 -2.041 42.254 1.00 13.28 387 THR B C 1
ATOM 6043 O O . THR B 1 390 ? -16.193 -0.984 41.959 1.00 12.33 387 THR B O 1
ATOM 6047 N N . ASP B 1 391 ? -14.295 -2.138 42.402 1.00 12.75 388 ASP B N 1
ATOM 6048 C CA . ASP B 1 391 ? -13.398 -0.999 42.194 1.00 11.80 388 ASP B CA 1
ATOM 6049 C C . ASP B 1 391 ? -13.535 -0.537 40.745 1.00 12.01 388 ASP B C 1
ATOM 6050 O O . ASP B 1 391 ? -13.437 -1.366 39.827 1.00 11.52 388 ASP B O 1
ATOM 6055 N N . THR B 1 392 ? -13.769 0.767 40.544 1.00 11.46 389 THR B N 1
ATOM 6056 C CA . THR B 1 392 ? -13.953 1.343 39.199 1.00 12.32 389 THR B CA 1
ATOM 6057 C C . THR B 1 392 ? -12.653 1.796 38.525 1.00 11.37 389 THR B C 1
ATOM 6058 O O . THR B 1 392 ? -12.664 2.175 37.354 1.00 11.37 389 THR B O 1
ATOM 6070 N N . VAL B 1 394 ? -10.134 0.824 36.758 1.00 8.88 391 VAL B N 1
ATOM 6071 C CA . VAL B 1 394 ? -9.722 -0.283 35.912 1.00 8.61 391 VAL B CA 1
ATOM 6072 C C . VAL B 1 394 ? -10.420 -0.123 34.567 1.00 8.51 391 VAL B C 1
ATOM 6073 O O . VAL B 1 394 ? -9.909 -0.547 33.522 1.00 7.94 391 VAL B O 1
ATOM 6078 N N . HIS C 1 7 ? 3.691 -16.376 17.506 1.00 21.93 4 HIS C N 1
ATOM 6079 C CA . HIS C 1 7 ? 4.263 -17.741 17.315 1.00 21.02 4 HIS C CA 1
ATOM 6080 C C . HIS C 1 7 ? 3.315 -18.885 17.692 1.00 20.73 4 HIS C C 1
ATOM 6081 O O . HIS C 1 7 ? 3.560 -20.033 17.336 1.00 20.24 4 HIS C O 1
ATOM 6088 N N . ASP C 1 8 ? 2.218 -18.580 18.379 1.00 21.11 5 ASP C N 1
ATOM 6089 C CA . ASP C 1 8 ? 1.313 -19.636 18.834 1.00 21.54 5 ASP C CA 1
ATOM 6090 C C . ASP C 1 8 ? 0.681 -20.424 17.693 1.00 20.65 5 ASP C C 1
ATOM 6091 O O . ASP C 1 8 ? 0.240 -21.549 17.899 1.00 20.89 5 ASP C O 1
ATOM 6096 N N . SER C 1 9 ? 0.641 -19.844 16.494 1.00 19.34 6 SER C N 1
ATOM 6097 C CA . SER C 1 9 ? 0.043 -20.503 15.337 1.00 18.15 6 SER C CA 1
ATOM 6098 C C . SER C 1 9 ? 0.977 -21.475 14.629 1.00 16.44 6 SER C C 1
ATOM 6099 O O . SER C 1 9 ? 0.561 -22.206 13.731 1.00 16.91 6 SER C O 1
ATOM 6102 N N . HIS C 1 10 ? 2.247 -21.460 15.006 1.00 14.44 7 HIS C N 1
ATOM 6103 C CA . HIS C 1 10 ? 3.220 -22.294 14.327 1.00 12.61 7 HIS C CA 1
ATOM 6104 C C . HIS C 1 10 ? 2.908 -23.757 14.602 1.00 11.65 7 HIS C C 1
ATOM 6105 O O . HIS C 1 10 ? 2.511 -24.105 15.723 1.00 11.56 7 HIS C O 1
ATOM 6112 N N . GLU C 1 11 ? 3.045 -24.593 13.570 1.00 11.72 8 GLU C N 1
ATOM 6113 C CA . GLU C 1 11 ? 2.717 -26.020 13.677 1.00 11.76 8 GLU C CA 1
ATOM 6114 C C . GLU C 1 11 ? 3.435 -26.672 14.862 1.00 10.50 8 GLU C C 1
ATOM 6115 O O . GLU C 1 11 ? 2.858 -27.495 15.557 1.00 10.46 8 GLU C O 1
ATOM 6121 N N . VAL C 1 12 ? 4.686 -26.300 15.096 1.00 8.61 9 VAL C N 1
ATOM 6122 C CA . VAL C 1 12 ? 5.401 -26.892 16.229 1.00 8.96 9 VAL C CA 1
ATOM 6123 C C . VAL C 1 12 ? 4.730 -26.516 17.566 1.00 9.10 9 VAL C C 1
ATOM 6124 O O . VAL C 1 12 ? 4.588 -27.370 18.478 1.00 9.54 9 VAL C O 1
ATOM 6136 N N . GLN C 1 14 ? 1.596 -25.620 18.100 1.00 10.56 11 GLN C N 1
ATOM 6137 C CA A GLN C 1 14 ? 0.315 -26.289 18.178 0.50 10.65 11 GLN C CA 1
ATOM 6138 C CA B GLN C 1 14 ? 0.311 -26.299 18.135 0.50 10.79 11 GLN C CA 1
ATOM 6139 C C . GLN C 1 14 ? 0.470 -27.742 18.605 1.00 10.63 11 GLN C C 1
ATOM 6140 O O . GLN C 1 14 ? -0.279 -28.210 19.457 1.00 10.78 11 GLN C O 1
ATOM 6151 N N . ARG C 1 15 ? 1.447 -28.441 18.022 1.00 9.40 12 ARG C N 1
ATOM 6152 C CA . ARG C 1 15 ? 1.733 -29.832 18.406 1.00 9.48 12 ARG C CA 1
ATOM 6153 C C . ARG C 1 15 ? 2.213 -29.926 19.860 1.00 9.36 12 ARG C C 1
ATOM 6154 O O . ARG C 1 15 ? 1.845 -30.866 20.589 1.00 9.53 12 ARG C O 1
ATOM 6162 N N . LEU C 1 16 ? 3.007 -28.946 20.299 1.00 9.25 13 LEU C N 1
ATOM 6163 C CA . LEU C 1 16 ? 3.468 -28.962 21.697 1.00 9.46 13 LEU C CA 1
ATOM 6164 C C . LEU C 1 16 ? 2.297 -28.753 22.641 1.00 10.36 13 LEU C C 1
ATOM 6165 O O . LEU C 1 16 ? 2.228 -29.389 23.692 1.00 10.40 13 LEU C O 1
ATOM 6170 N N . ASP C 1 17 ? 1.370 -27.873 22.260 1.00 11.03 14 ASP C N 1
ATOM 6171 C CA . ASP C 1 17 ? 0.163 -27.668 23.078 1.00 12.39 14 ASP C CA 1
ATOM 6172 C C . ASP C 1 17 ? -0.547 -28.983 23.378 1.00 12.38 14 ASP C C 1
ATOM 6173 O O . ASP C 1 17 ? -0.964 -29.233 24.520 1.00 12.27 14 ASP C O 1
ATOM 6178 N N . ALA C 1 18 ? -0.657 -29.834 22.361 1.00 11.91 15 ALA C N 1
ATOM 6179 C CA . ALA C 1 18 ? -1.373 -31.094 22.477 1.00 12.43 15 ALA C CA 1
ATOM 6180 C C . ALA C 1 18 ? -0.672 -32.067 23.424 1.00 11.71 15 ALA C C 1
ATOM 6181 O O . ALA C 1 18 ? -1.315 -32.956 23.993 1.00 12.13 15 ALA C O 1
ATOM 6183 N N . LEU C 1 19 ? 0.638 -31.879 23.583 1.00 11.37 16 LEU C N 1
ATOM 6184 C CA . LEU C 1 19 ? 1.487 -32.778 24.347 1.00 11.24 16 LEU C CA 1
ATOM 6185 C C . LEU C 1 19 ? 1.575 -32.401 25.831 1.00 10.86 16 LEU C C 1
ATOM 6186 O O . LEU C 1 19 ? 1.904 -33.244 26.672 1.00 10.56 16 LEU C O 1
ATOM 6191 N N . LEU C 1 20 ? 1.283 -31.145 26.168 1.00 10.35 17 LEU C N 1
ATOM 6192 C CA . LEU C 1 20 ? 1.543 -30.687 27.548 1.00 10.04 17 LEU C CA 1
ATOM 6193 C C . LEU C 1 20 ? 0.871 -31.513 28.647 1.00 9.96 17 LEU C C 1
ATOM 6194 O O . LEU C 1 20 ? 1.522 -31.826 29.664 1.00 10.35 17 LEU C O 1
ATOM 6199 N N . PRO C 1 21 ? -0.422 -31.872 28.470 1.00 9.76 18 PRO C N 1
ATOM 6200 C CA . PRO C 1 21 ? -1.031 -32.680 29.527 1.00 10.12 18 PRO C CA 1
ATOM 6201 C C . PRO C 1 21 ? -0.245 -33.964 29.827 1.00 10.29 18 PRO C C 1
ATOM 6202 O O . PRO C 1 21 ? -0.134 -34.357 30.987 1.00 10.53 18 PRO C O 1
ATOM 6206 N N . THR C 1 22 ? 0.319 -34.596 28.796 1.00 10.14 19 THR C N 1
ATOM 6207 C CA . THR C 1 22 ? 1.136 -35.804 28.970 1.00 10.35 19 THR C CA 1
ATOM 6208 C C . THR C 1 22 ? 2.387 -35.500 29.803 1.00 10.06 19 THR C C 1
ATOM 6209 O O . THR C 1 22 ? 2.710 -36.223 30.760 1.00 9.98 19 THR C O 1
ATOM 6213 N N . LEU C 1 23 ? 3.053 -34.399 29.459 1.00 10.06 20 LEU C N 1
ATOM 6214 C CA . LEU C 1 23 ? 4.237 -33.968 30.199 1.00 9.23 20 LEU C CA 1
ATOM 6215 C C . LEU C 1 23 ? 3.921 -33.672 31.674 1.00 9.57 20 LEU C C 1
ATOM 6216 O O . LEU C 1 23 ? 4.693 -34.059 32.564 1.00 9.71 20 LEU C O 1
ATOM 6221 N N . ARG C 1 24 ? 2.802 -32.997 31.946 1.00 9.61 21 ARG C N 1
ATOM 6222 C CA . ARG C 1 24 ? 2.401 -32.735 33.344 1.00 10.39 21 ARG C CA 1
ATOM 6223 C C . ARG C 1 24 ? 2.157 -34.032 34.090 1.00 10.63 21 ARG C C 1
ATOM 6224 O O . ARG C 1 24 ? 2.668 -34.217 35.197 1.00 10.26 21 ARG C O 1
ATOM 6232 N N . GLU C 1 25 ? 1.386 -34.936 33.476 1.00 9.91 22 GLU C N 1
ATOM 6233 C CA . GLU C 1 25 ? 1.038 -36.211 34.111 1.00 11.48 22 GLU C CA 1
ATOM 6234 C C . GLU C 1 25 ? 2.288 -37.012 34.484 1.00 10.26 22 GLU C C 1
ATOM 6235 O O . GLU C 1 25 ? 2.310 -37.688 35.512 1.00 11.09 22 GLU C O 1
ATOM 6241 N N . ARG C 1 26 ? 3.326 -36.901 33.664 1.00 10.03 23 ARG C N 1
ATOM 6242 C CA . ARG C 1 26 ? 4.563 -37.659 33.847 1.00 9.64 23 ARG C CA 1
ATOM 6243 C C . ARG C 1 26 ? 5.583 -36.980 34.758 1.00 9.47 23 ARG C C 1
ATOM 6244 O O . ARG C 1 26 ? 6.635 -37.563 35.041 1.00 9.42 23 ARG C O 1
ATOM 6252 N N . ALA C 1 27 ? 5.302 -35.747 35.198 1.00 8.90 24 ALA C N 1
ATOM 6253 C CA . ALA C 1 27 ? 6.324 -34.981 35.926 1.00 9.31 24 ALA C CA 1
ATOM 6254 C C . ALA C 1 27 ? 6.893 -35.734 37.135 1.00 9.07 24 ALA C C 1
ATOM 6255 O O . ALA C 1 27 ? 8.110 -35.728 37.349 1.00 8.88 24 ALA C O 1
ATOM 6257 N N . GLN C 1 28 ? 6.046 -36.399 37.927 1.00 9.93 25 GLN C N 1
ATOM 6258 C CA . GLN C 1 28 ? 6.605 -37.074 39.104 1.00 10.28 25 GLN C CA 1
ATOM 6259 C C . GLN C 1 28 ? 7.413 -38.292 38.685 1.00 9.37 25 GLN C C 1
ATOM 6260 O O . GLN C 1 28 ? 8.488 -38.539 39.215 1.00 10.09 25 GLN C O 1
ATOM 6266 N N . GLU C 1 29 ? 6.888 -39.068 37.738 1.00 9.13 26 GLU C N 1
ATOM 6267 C CA . GLU C 1 29 ? 7.650 -40.206 37.227 1.00 7.88 26 GLU C CA 1
ATOM 6268 C C . GLU C 1 29 ? 9.029 -39.790 36.678 1.00 7.85 26 GLU C C 1
ATOM 6269 O O . GLU C 1 29 ? 10.041 -40.456 36.909 1.00 7.89 26 GLU C O 1
ATOM 6275 N N . THR C 1 30 ? 9.050 -38.702 35.914 1.00 8.05 27 THR C N 1
ATOM 6276 C CA . THR C 1 30 ? 10.296 -38.133 35.413 1.00 7.46 27 THR C CA 1
ATOM 6277 C C . THR C 1 30 ? 11.287 -37.839 36.553 1.00 8.21 27 THR C C 1
ATOM 6278 O O . THR C 1 30 ? 12.472 -38.154 36.447 1.00 8.26 27 THR C O 1
ATOM 6282 N N . GLU C 1 31 ? 10.794 -37.232 37.627 1.00 8.58 28 GLU C N 1
ATOM 6283 C CA A GLU C 1 31 ? 11.632 -36.971 38.795 0.50 8.51 28 GLU C CA 1
ATOM 6284 C CA B GLU C 1 31 ? 11.632 -36.961 38.787 0.50 8.89 28 GLU C CA 1
ATOM 6285 C C . GLU C 1 31 ? 12.144 -38.279 39.384 1.00 8.64 28 GLU C C 1
ATOM 6286 O O . GLU C 1 31 ? 13.339 -38.440 39.649 1.00 8.76 28 GLU C O 1
ATOM 6297 N N . ASP C 1 32 ? 11.216 -39.205 39.612 1.00 8.42 29 ASP C N 1
ATOM 6298 C CA . ASP C 1 32 ? 11.538 -40.480 40.247 1.00 9.52 29 ASP C CA 1
ATOM 6299 C C . ASP C 1 32 ? 12.577 -41.302 39.519 1.00 9.92 29 ASP C C 1
ATOM 6300 O O . ASP C 1 32 ? 13.451 -41.929 40.144 1.00 11.17 29 ASP C O 1
ATOM 6305 N N . LEU C 1 33 ? 12.497 -41.295 38.187 1.00 8.92 30 LEU C N 1
ATOM 6306 C CA . LEU C 1 33 ? 13.422 -42.067 37.364 1.00 8.82 30 LEU C CA 1
ATOM 6307 C C . LEU C 1 33 ? 14.703 -41.303 37.062 1.00 7.82 30 LEU C C 1
ATOM 6308 O O . LEU C 1 33 ? 15.623 -41.858 36.469 1.00 7.72 30 LEU C O 1
ATOM 6313 N N . ARG C 1 34 ? 14.732 -40.013 37.443 1.00 7.88 31 ARG C N 1
ATOM 6314 C CA . ARG C 1 34 ? 15.906 -39.128 37.251 1.00 8.68 31 ARG C CA 1
ATOM 6315 C C . ARG C 1 34 ? 16.331 -39.019 35.778 1.00 9.44 31 ARG C C 1
ATOM 6316 O O . ARG C 1 34 ? 17.516 -38.854 35.455 1.00 9.87 31 ARG C O 1
ATOM 6324 N N . ARG C 1 35 ? 15.349 -39.081 34.885 1.00 9.54 32 ARG C N 1
ATOM 6325 C CA . ARG C 1 35 ? 15.657 -39.108 33.448 1.00 9.98 32 ARG C CA 1
ATOM 6326 C C . ARG C 1 35 ? 14.391 -38.766 32.699 1.00 9.47 32 ARG C C 1
ATOM 6327 O O . ARG C 1 35 ? 13.298 -39.148 33.107 1.00 9.76 32 ARG C O 1
ATOM 6335 N N . ILE C 1 36 ? 14.515 -38.012 31.610 1.00 8.93 33 ILE C N 1
ATOM 6336 C CA . ILE C 1 36 ? 13.323 -37.773 30.799 1.00 8.50 33 ILE C CA 1
ATOM 6337 C C . ILE C 1 36 ? 12.875 -39.085 30.161 1.00 8.44 33 ILE C C 1
ATOM 6338 O O . ILE C 1 36 ? 13.680 -39.804 29.608 1.00 8.07 33 ILE C O 1
ATOM 6343 N N . PRO C 1 37 ? 11.577 -39.406 30.230 1.00 8.83 34 PRO C N 1
ATOM 6344 C CA . PRO C 1 37 ? 11.139 -40.636 29.577 1.00 8.98 34 PRO C CA 1
ATOM 6345 C C . PRO C 1 37 ? 11.381 -40.652 28.058 1.00 8.01 34 PRO C C 1
ATOM 6346 O O . PRO C 1 37 ? 11.232 -39.630 27.359 1.00 8.46 34 PRO C O 1
ATOM 6350 N N . ASP C 1 38 ? 11.780 -41.819 27.557 1.00 7.83 35 ASP C N 1
ATOM 6351 C CA . ASP C 1 38 ? 12.003 -41.993 26.122 1.00 7.83 35 ASP C CA 1
ATOM 6352 C C . ASP C 1 38 ? 10.782 -41.550 25.325 1.00 8.23 35 ASP C C 1
ATOM 6353 O O . ASP C 1 38 ? 10.906 -40.911 24.280 1.00 8.86 35 ASP C O 1
ATOM 6358 N N . ASP C 1 39 ? 9.596 -41.888 25.818 1.00 8.53 36 ASP C N 1
ATOM 6359 C CA . ASP C 1 39 ? 8.383 -41.577 25.061 1.00 8.65 36 ASP C CA 1
ATOM 6360 C C . ASP C 1 39 ? 8.125 -40.058 25.005 1.00 8.21 36 ASP C C 1
ATOM 6361 O O . ASP C 1 39 ? 7.581 -39.563 24.010 1.00 8.66 36 ASP C O 1
ATOM 6366 N N . SER C 1 40 ? 8.527 -39.322 26.042 1.00 7.96 37 SER C N 1
ATOM 6367 C CA . SER C 1 40 ? 8.436 -37.848 25.983 1.00 8.17 37 SER C CA 1
ATOM 6368 C C . SER C 1 40 ? 9.369 -37.303 24.916 1.00 8.33 37 SER C C 1
ATOM 6369 O O . SER C 1 40 ? 8.990 -36.437 24.121 1.00 8.10 37 SER C O 1
ATOM 6380 N N . LYS C 1 42 ? 10.584 -38.847 22.299 1.00 8.25 39 LYS C N 1
ATOM 6381 C CA . LYS C 1 42 ? 10.023 -39.255 21.010 1.00 8.97 39 LYS C CA 1
ATOM 6382 C C . LYS C 1 42 ? 8.892 -38.314 20.593 1.00 8.50 39 LYS C C 1
ATOM 6383 O O . LYS C 1 42 ? 8.854 -37.853 19.444 1.00 9.68 39 LYS C O 1
ATOM 6389 N N . ALA C 1 43 ? 7.976 -38.023 21.522 1.00 8.70 40 ALA C N 1
ATOM 6390 C CA . ALA C 1 43 ? 6.840 -37.158 21.213 1.00 8.63 40 ALA C CA 1
ATOM 6391 C C . ALA C 1 43 ? 7.317 -35.742 20.901 1.00 8.09 40 ALA C C 1
ATOM 6392 O O . ALA C 1 43 ? 6.804 -35.107 19.952 1.00 8.87 40 ALA C O 1
ATOM 6394 N N . LEU C 1 44 ? 8.328 -35.279 21.654 1.00 8.30 41 LEU C N 1
ATOM 6395 C CA . LEU C 1 44 ? 8.904 -33.940 21.396 1.00 8.60 41 LEU C CA 1
ATOM 6396 C C . LEU C 1 44 ? 9.545 -33.921 19.996 1.00 9.10 41 LEU C C 1
ATOM 6397 O O . LEU C 1 44 ? 9.377 -32.961 19.234 1.00 8.84 41 LEU C O 1
ATOM 6402 N N . GLN C 1 45 ? 10.263 -34.990 19.653 1.00 8.78 42 GLN C N 1
ATOM 6403 C CA . GLN C 1 45 ? 10.856 -35.099 18.315 1.00 8.82 42 GLN C CA 1
ATOM 6404 C C . GLN C 1 45 ? 9.766 -35.010 17.240 1.00 8.93 42 GLN C C 1
ATOM 6405 O O . GLN C 1 45 ? 9.912 -34.312 16.237 1.00 8.61 42 GLN C O 1
ATOM 6411 N N . GLU C 1 46 ? 8.653 -35.701 17.473 1.00 9.13 43 GLU C N 1
ATOM 6412 C CA . GLU C 1 46 ? 7.568 -35.748 16.513 1.00 10.55 43 GLU C CA 1
ATOM 6413 C C . GLU C 1 46 ? 6.870 -34.392 16.309 1.00 10.02 43 GLU C C 1
ATOM 6414 O O . GLU C 1 46 ? 6.277 -34.169 15.261 1.00 10.07 43 GLU C O 1
ATOM 6420 N N . THR C 1 47 ? 6.963 -33.492 17.292 1.00 9.61 44 THR C N 1
ATOM 6421 C CA . THR C 1 47 ? 6.356 -32.166 17.133 1.00 8.91 44 THR C CA 1
ATOM 6422 C C . THR C 1 47 ? 7.165 -31.336 16.137 1.00 8.80 44 THR C C 1
ATOM 6423 O O . THR C 1 47 ? 6.660 -30.340 15.603 1.00 8.87 44 THR C O 1
ATOM 6427 N N . GLY C 1 48 ? 8.407 -31.750 15.917 1.00 8.06 45 GLY C N 1
ATOM 6428 C CA . GLY C 1 48 ? 9.363 -30.941 15.145 1.00 7.57 45 GLY C CA 1
ATOM 6429 C C . GLY C 1 48 ? 10.197 -30.009 16.012 1.00 8.01 45 GLY C C 1
ATOM 6430 O O . GLY C 1 48 ? 11.055 -29.279 15.496 1.00 7.91 45 GLY C O 1
ATOM 6431 N N . PHE C 1 49 ? 9.984 -30.050 17.331 1.00 7.53 46 PHE C N 1
ATOM 6432 C CA . PHE C 1 49 ? 10.715 -29.178 18.243 1.00 7.59 46 PHE C CA 1
ATOM 6433 C C . PHE C 1 49 ? 12.245 -29.155 18.061 1.00 7.67 46 PHE C C 1
ATOM 6434 O O . PHE C 1 49 ? 12.833 -28.083 17.948 1.00 8.48 46 PHE C O 1
ATOM 6442 N N . PHE C 1 50 ? 12.886 -30.327 18.021 1.00 8.43 47 PHE C N 1
ATOM 6443 C CA . PHE C 1 50 ? 14.360 -30.361 17.956 1.00 8.72 47 PHE C CA 1
ATOM 6444 C C . PHE C 1 50 ? 14.871 -29.794 16.635 1.00 8.76 47 PHE C C 1
ATOM 6445 O O . PHE C 1 50 ? 16.009 -29.334 16.540 1.00 8.34 47 PHE C O 1
ATOM 6453 N N . ARG C 1 51 ? 13.999 -29.809 15.631 1.00 8.91 48 ARG C N 1
ATOM 6454 C CA . ARG C 1 51 ? 14.345 -29.277 14.301 1.00 9.11 48 ARG C CA 1
ATOM 6455 C C . ARG C 1 51 ? 14.338 -27.763 14.227 1.00 9.00 48 ARG C C 1
ATOM 6456 O O . ARG C 1 51 ? 14.793 -27.185 13.233 1.00 9.29 48 ARG C O 1
ATOM 6464 N N . LEU C 1 52 ? 13.803 -27.109 15.263 1.00 8.80 49 LEU C N 1
ATOM 6465 C CA . LEU C 1 52 ? 13.574 -25.658 15.184 1.00 8.16 49 LEU C CA 1
ATOM 6466 C C . LEU C 1 52 ? 14.812 -24.841 14.837 1.00 8.24 49 LEU C C 1
ATOM 6467 O O . LEU C 1 52 ? 14.721 -23.971 13.973 1.00 9.46 49 LEU C O 1
ATOM 6472 N N . LEU C 1 53 ? 15.936 -25.099 15.508 1.00 8.04 50 LEU C N 1
ATOM 6473 C CA . LEU C 1 53 ? 17.196 -24.371 15.202 1.00 8.43 50 LEU C CA 1
ATOM 6474 C C . LEU C 1 53 ? 18.150 -25.142 14.268 1.00 8.69 50 LEU C C 1
ATOM 6475 O O . LEU C 1 53 ? 19.296 -24.726 14.041 1.00 9.59 50 LEU C O 1
ATOM 6480 N N . GLN C 1 54 ? 17.686 -26.274 13.743 1.00 8.46 51 GLN C N 1
ATOM 6481 C CA . GLN C 1 54 ? 18.516 -27.079 12.845 1.00 8.25 51 GLN C CA 1
ATOM 6482 C C . GLN C 1 54 ? 18.490 -26.486 11.434 1.00 8.22 51 GLN C C 1
ATOM 6483 O O . GLN C 1 54 ? 17.448 -25.951 11.025 1.00 8.97 51 GLN C O 1
ATOM 6489 N N . PRO C 1 55 ? 19.635 -26.520 10.713 1.00 8.54 52 PRO C N 1
ATOM 6490 C CA . PRO C 1 55 ? 19.654 -25.914 9.357 1.00 8.22 52 PRO C CA 1
ATOM 6491 C C . PRO C 1 55 ? 18.690 -26.559 8.372 1.00 9.37 52 PRO C C 1
ATOM 6492 O O . PRO C 1 55 ? 18.392 -27.760 8.467 1.00 9.41 52 PRO C O 1
ATOM 6496 N N . GLU C 1 56 ? 18.262 -25.752 7.406 1.00 9.37 53 GLU C N 1
ATOM 6497 C CA . GLU C 1 56 ? 17.354 -26.242 6.375 1.00 11.24 53 GLU C CA 1
ATOM 6498 C C . GLU C 1 56 ? 17.966 -27.416 5.587 1.00 10.67 53 GLU C C 1
ATOM 6499 O O . GLU C 1 56 ? 17.245 -28.340 5.164 1.00 10.98 53 GLU C O 1
ATOM 6505 N N . GLN C 1 57 ? 19.284 -27.411 5.418 1.00 10.42 54 GLN C N 1
ATOM 6506 C CA . GLN C 1 57 ? 19.916 -28.482 4.625 1.00 10.46 54 GLN C CA 1
ATOM 6507 C C . GLN C 1 57 ? 19.722 -29.867 5.252 1.00 10.63 54 GLN C C 1
ATOM 6508 O O . GLN C 1 57 ? 19.819 -30.877 4.548 1.00 11.91 54 GLN C O 1
ATOM 6514 N N . TRP C 1 58 ? 19.451 -29.899 6.567 1.00 10.36 55 TRP C N 1
ATOM 6515 C CA . TRP C 1 58 ? 19.228 -31.128 7.313 1.00 10.09 55 TRP C CA 1
ATOM 6516 C C . TRP C 1 58 ? 17.748 -31.341 7.655 1.00 10.78 55 TRP C C 1
ATOM 6517 O O . TRP C 1 58 ? 17.435 -32.132 8.544 1.00 11.74 55 TRP C O 1
ATOM 6528 N N . GLY C 1 59 ? 16.864 -30.624 6.972 1.00 10.41 56 GLY C N 1
ATOM 6529 C CA . GLY C 1 59 ? 15.417 -30.742 7.186 1.00 9.91 56 GLY C CA 1
ATOM 6530 C C . GLY C 1 59 ? 14.899 -29.926 8.364 1.00 10.54 56 GLY C C 1
ATOM 6531 O O . GLY C 1 59 ? 13.764 -30.121 8.813 1.00 10.38 56 GLY C O 1
ATOM 6532 N N . GLY C 1 60 ? 15.727 -28.995 8.845 1.00 10.03 57 GLY C N 1
ATOM 6533 C CA . GLY C 1 60 ? 15.361 -28.116 9.960 1.00 9.62 57 GLY C CA 1
ATOM 6534 C C . GLY C 1 60 ? 14.623 -26.828 9.580 1.00 9.50 57 GLY C C 1
ATOM 6535 O O . GLY C 1 60 ? 14.486 -26.468 8.398 1.00 8.99 57 GLY C O 1
ATOM 6536 N N . TYR C 1 61 ? 14.148 -26.117 10.604 1.00 9.25 58 TYR C N 1
ATOM 6537 C CA . TYR C 1 61 ? 13.408 -24.878 10.385 1.00 9.11 58 TYR C CA 1
ATOM 6538 C C . TYR C 1 61 ? 14.306 -23.640 10.348 1.00 8.21 58 TYR C C 1
ATOM 6539 O O . TYR C 1 61 ? 13.848 -22.588 9.911 1.00 7.50 58 TYR C O 1
ATOM 6548 N N . GLN C 1 62 ? 15.546 -23.749 10.851 1.00 7.75 59 GLN C N 1
ATOM 6549 C CA . GLN C 1 62 ? 16.424 -22.570 11.055 1.00 8.45 59 GLN C CA 1
ATOM 6550 C C . GLN C 1 62 ? 15.604 -21.330 11.455 1.00 8.54 59 GLN C C 1
ATOM 6551 O O . GLN C 1 62 ? 15.648 -20.267 10.818 1.00 7.93 59 GLN C O 1
ATOM 6557 N N . ALA C 1 63 ? 14.842 -21.513 12.534 1.00 8.33 60 ALA C N 1
ATOM 6558 C CA . ALA C 1 63 ? 13.745 -20.643 12.886 1.00 8.39 60 ALA C CA 1
ATOM 6559 C C . ALA C 1 63 ? 14.207 -19.345 13.500 1.00 7.28 60 ALA C C 1
ATOM 6560 O O . ALA C 1 63 ? 15.323 -19.247 13.995 1.00 8.92 60 ALA C O 1
ATOM 6562 N N . ASP C 1 64 ? 13.320 -18.359 13.458 1.00 7.44 61 ASP C N 1
ATOM 6563 C CA . ASP C 1 64 ? 13.355 -17.195 14.358 1.00 7.66 61 ASP C CA 1
ATOM 6564 C C . ASP C 1 64 ? 13.638 -17.699 15.801 1.00 7.23 61 ASP C C 1
ATOM 6565 O O . ASP C 1 64 ? 12.908 -18.524 16.320 1.00 7.02 61 ASP C O 1
ATOM 6570 N N . PRO C 1 65 ? 14.709 -17.197 16.451 1.00 6.56 62 PRO C N 1
ATOM 6571 C CA . PRO C 1 65 ? 15.065 -17.743 17.764 1.00 7.04 62 PRO C CA 1
ATOM 6572 C C . PRO C 1 65 ? 13.974 -17.504 18.812 1.00 7.33 62 PRO C C 1
ATOM 6573 O O . PRO C 1 65 ? 13.872 -18.290 19.786 1.00 7.48 62 PRO C O 1
ATOM 6577 N N . VAL C 1 66 ? 13.162 -16.456 18.635 1.00 7.14 63 VAL C N 1
ATOM 6578 C CA . VAL C 1 66 ? 12.043 -16.266 19.581 1.00 7.81 63 VAL C CA 1
ATOM 6579 C C . VAL C 1 66 ? 11.070 -17.453 19.542 1.00 7.61 63 VAL C C 1
ATOM 6580 O O . VAL C 1 66 ? 10.524 -17.858 20.571 1.00 6.70 63 VAL C O 1
ATOM 6584 N N . LEU C 1 67 ? 10.842 -18.012 18.358 1.00 7.10 64 LEU C N 1
ATOM 6585 C CA . LEU C 1 67 ? 9.994 -19.199 18.279 1.00 7.29 64 LEU C CA 1
ATOM 6586 C C . LEU C 1 67 ? 10.566 -20.360 19.122 1.00 7.28 64 LEU C C 1
ATOM 6587 O O . LEU C 1 67 ? 9.837 -21.018 19.895 1.00 7.38 64 LEU C O 1
ATOM 6592 N N . PHE C 1 68 ? 11.870 -20.597 18.980 1.00 6.85 65 PHE C N 1
ATOM 6593 C CA . PHE C 1 68 ? 12.544 -21.623 19.773 1.00 6.88 65 PHE C CA 1
ATOM 6594 C C . PHE C 1 68 ? 12.361 -21.389 21.287 1.00 7.65 65 PHE C C 1
ATOM 6595 O O . PHE C 1 68 ? 11.953 -22.307 21.987 1.00 7.32 65 PHE C O 1
ATOM 6603 N N . TYR C 1 69 ? 12.652 -20.181 21.779 1.00 7.17 66 TYR C N 1
ATOM 6604 C CA . TYR C 1 69 ? 12.522 -19.910 23.222 1.00 7.53 66 TYR C CA 1
ATOM 6605 C C . TYR C 1 69 ? 11.070 -19.952 23.683 1.00 7.22 66 TYR C C 1
ATOM 6606 O O . TYR C 1 69 ? 10.784 -20.357 24.821 1.00 7.07 66 TYR C O 1
ATOM 6615 N N . SER C 1 70 ? 10.155 -19.580 22.788 1.00 5.62 67 SER C N 1
ATOM 6616 C CA . SER C 1 70 ? 8.722 -19.652 23.121 1.00 6.79 67 SER C CA 1
ATOM 6617 C C . SER C 1 70 ? 8.305 -21.111 23.276 1.00 6.59 67 SER C C 1
ATOM 6618 O O . SER C 1 70 ? 7.499 -21.436 24.157 1.00 7.65 67 SER C O 1
ATOM 6621 N N . ALA C 1 71 ? 8.866 -21.984 22.435 1.00 6.36 68 ALA C N 1
ATOM 6622 C CA . ALA C 1 71 ? 8.597 -23.428 22.554 1.00 6.93 68 ALA C CA 1
ATOM 6623 C C . ALA C 1 71 ? 9.139 -23.969 23.870 1.00 6.61 68 ALA C C 1
ATOM 6624 O O . ALA C 1 71 ? 8.464 -24.732 24.580 1.00 7.01 68 ALA C O 1
ATOM 6626 N N . VAL C 1 72 ? 10.350 -23.545 24.217 1.00 6.84 69 VAL C N 1
ATOM 6627 C CA . VAL C 1 72 ? 10.972 -23.944 25.475 1.00 7.72 69 VAL C CA 1
ATOM 6628 C C . VAL C 1 72 ? 10.139 -23.477 26.663 1.00 7.51 69 VAL C C 1
ATOM 6629 O O . VAL C 1 72 ? 9.877 -24.281 27.593 1.00 8.03 69 VAL C O 1
ATOM 6633 N N . ARG C 1 73 ? 9.706 -22.216 26.634 1.00 7.28 70 ARG C N 1
ATOM 6634 C CA . ARG C 1 73 ? 8.892 -21.672 27.725 1.00 7.42 70 ARG C CA 1
ATOM 6635 C C . ARG C 1 73 ? 7.650 -22.550 27.947 1.00 7.73 70 ARG C C 1
ATOM 6636 O O . ARG C 1 73 ? 7.315 -22.933 29.092 1.00 8.17 70 ARG C O 1
ATOM 6644 N N . LYS C 1 74 ? 6.986 -22.913 26.838 1.00 6.58 71 LYS C N 1
ATOM 6645 C CA . LYS C 1 74 ? 5.816 -23.771 26.905 1.00 7.28 71 LYS C CA 1
ATOM 6646 C C . LYS C 1 74 ? 6.113 -25.140 27.529 1.00 6.89 71 LYS C C 1
ATOM 6647 O O . LYS C 1 74 ? 5.431 -25.564 28.461 1.00 8.13 71 LYS C O 1
ATOM 6653 N N . ILE C 1 75 ? 7.134 -25.822 27.032 1.00 6.78 72 ILE C N 1
ATOM 6654 C CA . ILE C 1 75 ? 7.441 -27.159 27.537 1.00 7.10 72 ILE C CA 1
ATOM 6655 C C . ILE C 1 75 ? 7.773 -27.111 29.032 1.00 6.36 72 ILE C C 1
ATOM 6656 O O . ILE C 1 75 ? 7.265 -27.928 29.823 1.00 6.62 72 ILE C O 1
ATOM 6661 N N . ALA C 1 76 ? 8.625 -26.163 29.407 1.00 6.85 73 ALA C N 1
ATOM 6662 C CA . ALA C 1 76 ? 9.048 -26.000 30.808 1.00 7.30 73 ALA C CA 1
ATOM 6663 C C . ALA C 1 76 ? 7.905 -25.678 31.767 1.00 8.55 73 ALA C C 1
ATOM 6664 O O . ALA C 1 76 ? 8.004 -26.013 32.968 1.00 9.07 73 ALA C O 1
ATOM 6666 N N . SER C 1 77 ? 6.837 -25.034 31.258 1.00 7.17 74 SER C N 1
ATOM 6667 C CA . SER C 1 77 ? 5.646 -24.727 32.070 1.00 7.15 74 SER C CA 1
ATOM 6668 C C . SER C 1 77 ? 4.872 -26.000 32.475 1.00 6.87 74 SER C C 1
ATOM 6669 O O . SER C 1 77 ? 4.026 -25.953 33.365 1.00 7.68 74 SER C O 1
ATOM 6672 N N . ALA C 1 78 ? 5.120 -27.110 31.765 1.00 6.67 75 ALA C N 1
ATOM 6673 C CA . ALA C 1 78 ? 4.494 -28.413 32.089 1.00 6.66 75 ALA C CA 1
ATOM 6674 C C . ALA C 1 78 ? 5.393 -29.294 32.941 1.00 7.39 75 ALA C C 1
ATOM 6675 O O . ALA C 1 78 ? 4.908 -30.000 33.819 1.00 7.18 75 ALA C O 1
ATOM 6677 N N . CYS C 1 79 ? 6.683 -29.332 32.598 1.00 7.08 76 CYS C N 1
ATOM 6678 C CA . CYS C 1 79 ? 7.643 -30.155 33.341 1.00 7.22 76 CYS C CA 1
ATOM 6679 C C . CYS C 1 79 ? 8.979 -29.430 33.268 1.00 7.16 76 CYS C C 1
ATOM 6680 O O . CYS C 1 79 ? 9.542 -29.262 32.173 1.00 7.58 76 CYS C O 1
ATOM 6683 N N . GLY C 1 80 ? 9.483 -29.007 34.433 1.00 6.39 77 GLY C N 1
ATOM 6684 C CA . GLY C 1 80 ? 10.733 -28.238 34.466 1.00 6.78 77 GLY C CA 1
ATOM 6685 C C . GLY C 1 80 ? 11.908 -29.019 33.912 1.00 7.25 77 GLY C C 1
ATOM 6686 O O . GLY C 1 80 ? 12.696 -28.484 33.130 1.00 8.01 77 GLY C O 1
ATOM 6687 N N . SER C 1 81 ? 12.030 -30.297 34.295 1.00 6.69 78 SER C N 1
ATOM 6688 C CA .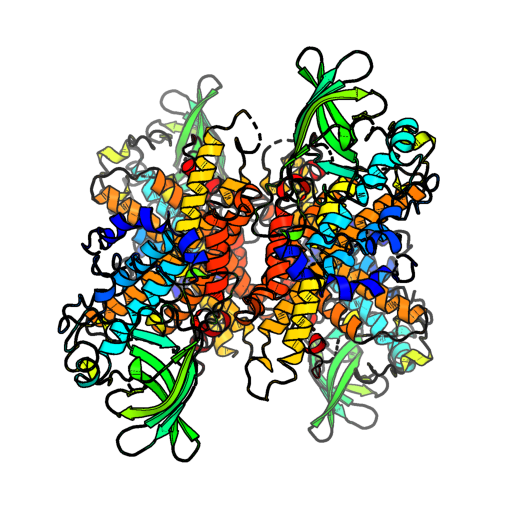 SER C 1 81 ? 13.160 -31.105 33.774 1.00 7.54 78 SER C CA 1
ATOM 6689 C C . SER C 1 81 ? 13.058 -31.302 32.254 1.00 7.92 78 SER C C 1
ATOM 6690 O O . SER C 1 81 ? 14.064 -31.222 31.529 1.00 8.12 78 SER C O 1
ATOM 6693 N N . THR C 1 82 ? 11.860 -31.608 31.768 1.00 7.97 79 THR C N 1
ATOM 6694 C CA . THR C 1 82 ? 11.712 -31.809 30.317 1.00 7.44 79 THR C CA 1
ATOM 6695 C C . THR C 1 82 ? 12.016 -30.497 29.585 1.00 7.50 79 THR C C 1
ATOM 6696 O O . THR C 1 82 ? 12.679 -30.510 28.539 1.00 7.95 79 THR C O 1
ATOM 6700 N N . GLY C 1 83 ? 11.574 -29.370 30.145 1.00 6.82 80 GLY C N 1
ATOM 6701 C CA . GLY C 1 83 ? 11.813 -28.063 29.486 1.00 7.05 80 GLY C CA 1
ATOM 6702 C C . GLY C 1 83 ? 13.304 -27.729 29.425 1.00 7.32 80 GLY C C 1
ATOM 6703 O O . GLY C 1 83 ? 13.816 -27.210 28.410 1.00 8.54 80 GLY C O 1
ATOM 6704 N N . TRP C 1 84 ? 13.988 -28.017 30.533 1.00 7.20 81 TRP C N 1
ATOM 6705 C CA . TRP C 1 84 ? 15.435 -27.792 30.679 1.00 7.86 81 TRP C CA 1
ATOM 6706 C C . TRP C 1 84 ? 16.205 -28.616 29.642 1.00 8.01 81 TRP C C 1
ATOM 6707 O O . TRP C 1 84 ? 17.015 -28.072 28.861 1.00 9.08 81 TRP C O 1
ATOM 6718 N N . VAL C 1 85 ? 15.936 -29.920 29.617 1.00 8.35 82 VAL C N 1
ATOM 6719 C CA . VAL C 1 85 ? 16.572 -30.804 28.615 1.00 8.50 82 VAL C CA 1
ATOM 6720 C C . VAL C 1 85 ? 16.233 -30.379 27.179 1.00 8.61 82 VAL C C 1
ATOM 6721 O O . VAL C 1 85 ? 17.105 -30.333 26.314 1.00 8.08 82 VAL C O 1
ATOM 6725 N N . SER C 1 86 ? 14.971 -30.048 26.942 1.00 8.63 83 SER C N 1
ATOM 6726 C CA . SER C 1 86 ? 14.535 -29.643 25.600 1.00 8.63 83 SER C CA 1
ATOM 6727 C C . SER C 1 86 ? 15.316 -28.420 25.116 1.00 8.49 83 SER C C 1
ATOM 6728 O O . SER C 1 86 ? 15.816 -28.397 23.987 1.00 9.01 83 SER C O 1
ATOM 6731 N N . SER C 1 87 ? 15.428 -27.415 25.979 1.00 8.24 84 SER C N 1
ATOM 6732 C CA . SER C 1 87 ? 16.153 -26.180 25.622 1.00 8.24 84 SER C CA 1
ATOM 6733 C C . SER C 1 87 ? 17.613 -26.462 25.272 1.00 8.76 84 SER C C 1
ATOM 6734 O O . SER C 1 87 ? 18.099 -26.074 24.207 1.00 8.66 84 SER C O 1
ATOM 6737 N N . ILE C 1 88 ? 18.286 -27.219 26.144 1.00 8.43 85 ILE C N 1
ATOM 6738 C CA . ILE C 1 88 ? 19.714 -27.458 25.990 1.00 9.04 85 ILE C CA 1
ATOM 6739 C C . ILE C 1 88 ? 20.003 -28.366 24.784 1.00 8.99 85 ILE C C 1
ATOM 6740 O O . ILE C 1 88 ? 20.826 -28.035 23.919 1.00 8.87 85 ILE C O 1
ATOM 6745 N N . ILE C 1 89 ? 19.322 -29.508 24.719 1.00 8.34 86 ILE C N 1
ATOM 6746 C CA . ILE C 1 89 ? 19.479 -30.382 23.538 1.00 8.91 86 ILE C CA 1
ATOM 6747 C C . ILE C 1 89 ? 19.106 -29.655 22.241 1.00 9.21 86 ILE C C 1
ATOM 6748 O O . ILE C 1 89 ? 19.812 -29.777 21.239 1.00 9.41 86 ILE C O 1
ATOM 6753 N N . GLY C 1 90 ? 18.020 -28.883 22.279 1.00 8.13 87 GLY C N 1
ATOM 6754 C CA . GLY C 1 90 ? 17.580 -28.163 21.063 1.00 8.54 87 GLY C CA 1
ATOM 6755 C C . GLY C 1 90 ? 18.629 -27.140 20.613 1.00 8.23 87 GLY C C 1
ATOM 6756 O O . GLY C 1 90 ? 18.884 -27.003 19.402 1.00 9.37 87 GLY C O 1
ATOM 6757 N N . VAL C 1 91 ? 19.261 -26.446 21.560 1.00 8.67 88 VAL C N 1
ATOM 6758 C CA . VAL C 1 91 ? 20.216 -25.407 21.156 1.00 9.17 88 VAL C CA 1
ATOM 6759 C C . VAL C 1 91 ? 21.482 -26.029 20.561 1.00 8.84 88 VAL C C 1
ATOM 6760 O O . VAL C 1 91 ? 22.185 -25.374 19.794 1.00 9.18 88 VAL C O 1
ATOM 6764 N N . HIS C 1 92 ? 21.784 -27.293 20.893 1.00 8.26 89 HIS C N 1
ATOM 6765 C CA . HIS C 1 92 ? 22.965 -27.920 20.281 1.00 8.64 89 HIS C CA 1
ATOM 6766 C C . HIS C 1 92 ? 22.863 -28.077 18.780 1.00 9.12 89 HIS C C 1
ATOM 6767 O O . HIS C 1 92 ? 23.875 -28.167 18.101 1.00 9.91 89 HIS C O 1
ATOM 6774 N N . ASN C 1 93 ? 21.637 -28.124 18.282 1.00 9.14 90 ASN C N 1
ATOM 6775 C CA . ASN C 1 93 ? 21.421 -28.169 16.829 1.00 9.28 90 ASN C CA 1
ATOM 6776 C C . ASN C 1 93 ? 21.794 -26.848 16.165 1.00 9.71 90 ASN C C 1
ATOM 6777 O O . ASN C 1 93 ? 22.192 -26.830 14.994 1.00 10.50 90 ASN C O 1
ATOM 6782 N N . TRP C 1 94 ? 21.675 -25.760 16.922 1.00 8.79 91 TRP C N 1
ATOM 6783 C CA . TRP C 1 94 ? 22.179 -24.465 16.489 1.00 9.35 91 TRP C CA 1
ATOM 6784 C C . TRP C 1 94 ? 23.722 -24.493 16.521 1.00 9.18 91 TRP C C 1
ATOM 6785 O O . TRP C 1 94 ? 24.388 -24.112 15.562 1.00 9.24 91 TRP C O 1
ATOM 6796 N N . HIS C 1 95 ? 24.293 -24.965 17.621 1.00 9.70 92 HIS C N 1
ATOM 6797 C CA . HIS C 1 95 ? 25.753 -25.019 17.740 1.00 10.09 92 HIS C CA 1
ATOM 6798 C C . HIS C 1 95 ? 26.404 -25.846 16.625 1.00 9.76 92 HIS C C 1
ATOM 6799 O O . HIS C 1 95 ? 27.395 -25.426 16.016 1.00 9.75 92 HIS C O 1
ATOM 6806 N N . LEU C 1 96 ? 25.842 -27.019 16.352 1.00 9.70 93 LEU C N 1
ATOM 6807 C CA . LEU C 1 96 ? 26.414 -27.896 15.333 1.00 10.18 93 LEU C CA 1
ATOM 6808 C C . LEU C 1 96 ? 26.398 -27.250 13.929 1.00 9.35 93 LEU C C 1
ATOM 6809 O O . LEU C 1 96 ? 27.261 -27.528 13.098 1.00 9.54 93 LEU C O 1
ATOM 6814 N N . ALA C 1 97 ? 25.423 -26.381 13.671 1.00 9.00 94 ALA C N 1
ATOM 6815 C CA . ALA C 1 97 ? 25.340 -25.652 12.406 1.00 9.82 94 ALA C CA 1
ATOM 6816 C C . ALA C 1 97 ? 26.598 -24.827 12.126 1.00 9.37 94 ALA C C 1
ATOM 6817 O O . ALA C 1 97 ? 26.858 -24.440 10.974 1.00 9.63 94 ALA C O 1
ATOM 6819 N N . LEU C 1 98 ? 27.338 -24.500 13.185 1.00 9.18 95 LEU C N 1
ATOM 6820 C CA . LEU C 1 98 ? 28.538 -23.677 13.074 1.00 9.92 95 LEU C CA 1
ATOM 6821 C C . LEU C 1 98 ? 29.796 -24.519 12.829 1.00 9.72 95 LEU C C 1
ATOM 6822 O O . LEU C 1 98 ? 30.823 -23.987 12.399 1.00 8.94 95 LEU C O 1
ATOM 6827 N N . PHE C 1 99 ? 29.730 -25.814 13.133 1.00 9.47 96 PHE C N 1
ATOM 6828 C CA . PHE C 1 99 ? 30.862 -26.702 12.866 1.00 9.62 96 PHE C CA 1
ATOM 6829 C C . PHE C 1 99 ? 31.040 -26.886 11.357 1.00 9.54 96 PHE C C 1
ATOM 6830 O O . PHE C 1 99 ? 30.161 -26.516 10.562 1.00 9.90 96 PHE C O 1
ATOM 6838 N N . SER C 1 100 ? 32.150 -27.513 10.966 1.00 10.25 97 SER C N 1
ATOM 6839 C CA . SER C 1 100 ? 32.358 -27.835 9.552 1.00 9.76 97 SER C CA 1
ATOM 6840 C C . SER C 1 100 ? 31.163 -28.589 8.951 1.00 9.66 97 SER C C 1
ATOM 6841 O O . SER C 1 100 ? 30.466 -29.339 9.628 1.00 9.42 97 SER C O 1
ATOM 6844 N N . GLN C 1 101 ? 30.960 -28.415 7.652 1.00 10.11 98 GLN C N 1
ATOM 6845 C CA . GLN C 1 101 ? 29.999 -29.239 6.945 1.00 9.75 98 GLN C CA 1
ATOM 6846 C C . GLN C 1 101 ? 30.224 -30.736 7.206 1.00 10.42 98 GLN C C 1
ATOM 6847 O O . GLN C 1 101 ? 29.263 -31.494 7.406 1.00 10.47 98 GLN C O 1
ATOM 6853 N N . GLN C 1 102 ? 31.492 -31.162 7.215 1.00 10.61 99 GLN C N 1
ATOM 6854 C CA A GLN C 1 102 ? 31.787 -32.588 7.382 0.50 11.30 99 GLN C CA 1
ATOM 6855 C CA B GLN C 1 102 ? 31.856 -32.570 7.399 0.50 11.69 99 GLN C CA 1
ATOM 6856 C C . GLN C 1 102 ? 31.382 -33.091 8.757 1.00 11.13 99 GLN C C 1
ATOM 6857 O O . GLN C 1 102 ? 30.897 -34.228 8.874 1.00 12.12 99 GLN C O 1
ATOM 6868 N N . ALA C 1 103 ? 31.554 -32.258 9.793 1.00 10.99 100 ALA C N 1
ATOM 6869 C CA . ALA C 1 103 ? 31.078 -32.608 11.141 1.00 10.79 100 ALA C CA 1
ATOM 6870 C C . ALA C 1 103 ? 29.552 -32.776 11.162 1.00 10.79 100 ALA C C 1
ATOM 6871 O O . ALA C 1 103 ? 29.030 -33.731 11.742 1.00 11.11 100 ALA C O 1
ATOM 6873 N N . GLN C 1 104 ? 28.827 -31.840 10.542 1.00 10.02 101 GLN C N 1
ATOM 6874 C CA . GLN C 1 104 ? 27.368 -31.978 10.460 1.00 10.02 101 GLN C CA 1
ATOM 6875 C C . GLN C 1 104 ? 26.960 -33.268 9.730 1.00 10.65 101 GLN C C 1
ATOM 6876 O O . GLN C 1 104 ? 26.024 -33.953 10.138 1.00 11.08 101 GLN C O 1
ATOM 6882 N N . GLU C 1 105 ? 27.666 -33.586 8.647 1.00 11.01 102 GLU C N 1
ATOM 6883 C CA A GLU C 1 105 ? 27.368 -34.819 7.920 0.50 11.14 102 GLU C CA 1
ATOM 6884 C CA B GLU C 1 105 ? 27.436 -34.817 7.876 0.50 11.35 102 GLU C CA 1
ATOM 6885 C C . GLU C 1 105 ? 27.682 -36.059 8.756 1.00 11.11 102 GLU C C 1
ATOM 6886 O O . GLU C 1 105 ? 26.933 -37.044 8.714 1.00 11.03 102 GLU C O 1
ATOM 6897 N N . ASP C 1 106 ? 28.750 -36.014 9.555 1.00 10.83 103 ASP C N 1
ATOM 6898 C CA . ASP C 1 106 ? 29.060 -37.132 10.457 1.00 10.50 103 ASP C CA 1
ATOM 6899 C C . ASP C 1 106 ? 27.879 -37.424 11.389 1.00 11.13 103 ASP C C 1
ATOM 6900 O O . ASP C 1 106 ? 27.536 -38.591 11.648 1.00 11.49 103 ASP C O 1
ATOM 6905 N N . VAL C 1 107 ? 27.257 -36.352 11.869 1.00 10.41 104 VAL C N 1
ATOM 6906 C CA . VAL C 1 107 ? 26.165 -36.462 12.833 1.00 10.50 104 VAL C CA 1
ATOM 6907 C C . VAL C 1 107 ? 24.813 -36.787 12.175 1.00 10.04 104 VAL C C 1
ATOM 6908 O O . VAL C 1 107 ? 24.074 -37.667 12.641 1.00 10.50 104 VAL C O 1
ATOM 6912 N N . TRP C 1 108 ? 24.500 -36.060 11.102 1.00 10.69 105 TRP C N 1
ATOM 6913 C CA . TRP C 1 108 ? 23.162 -36.079 10.520 1.00 10.42 105 TRP C CA 1
ATOM 6914 C C . TRP C 1 108 ? 23.053 -36.724 9.141 1.00 11.35 105 TRP C C 1
ATOM 6915 O O . TRP C 1 108 ? 21.937 -36.835 8.602 1.00 11.33 105 TRP C O 1
ATOM 6926 N N . GLY C 1 109 ? 24.180 -37.148 8.577 1.00 11.47 106 GLY C N 1
ATOM 6927 C CA . GLY C 1 109 ? 24.211 -37.649 7.179 1.00 12.72 106 GLY C CA 1
ATOM 6928 C C . GLY C 1 109 ? 23.302 -38.839 6.898 1.00 13.37 106 GLY C C 1
ATOM 6929 O O . GLY C 1 109 ? 22.907 -39.052 5.737 1.00 14.30 106 GLY C O 1
ATOM 6930 N N . ASN C 1 110 ? 22.976 -39.615 7.934 1.00 13.42 107 ASN C N 1
ATOM 6931 C CA . ASN C 1 110 ? 22.130 -40.804 7.784 1.00 14.26 107 ASN C CA 1
ATOM 6932 C C . ASN C 1 110 ? 20.793 -40.686 8.503 1.00 14.26 107 ASN C C 1
ATOM 6933 O O . ASN C 1 110 ? 19.849 -41.433 8.221 1.00 14.39 107 ASN C O 1
ATOM 6938 N N . ASP C 1 111 ? 20.710 -39.733 9.432 1.00 13.13 108 ASP C N 1
ATOM 6939 C CA . ASP C 1 111 ? 19.563 -39.621 10.321 1.00 13.09 108 ASP C CA 1
ATOM 6940 C C . ASP C 1 111 ? 19.572 -38.200 10.873 1.00 12.45 108 ASP C C 1
ATOM 6941 O O . ASP C 1 111 ? 20.382 -37.869 11.755 1.00 12.24 108 ASP C O 1
ATOM 6946 N N . THR C 1 112 ? 18.672 -37.368 10.358 1.00 11.23 109 THR C N 1
ATOM 6947 C CA . THR C 1 112 ? 18.652 -35.957 10.752 1.00 10.95 109 THR C CA 1
ATOM 6948 C C . THR C 1 112 ? 17.950 -35.700 12.082 1.00 10.90 109 THR C C 1
ATOM 6949 O O . THR C 1 112 ? 17.841 -34.530 12.507 1.00 10.61 109 THR C O 1
ATOM 6953 N N . ASP C 1 113 ? 17.478 -36.765 12.736 1.00 9.75 110 ASP C N 1
ATOM 6954 C CA . ASP C 1 113 ? 16.870 -36.636 14.075 1.00 10.69 110 ASP C CA 1
ATOM 6955 C C . ASP C 1 113 ? 17.851 -36.914 15.208 1.00 10.01 110 ASP C C 1
ATOM 6956 O O . ASP C 1 113 ? 17.486 -36.856 16.381 1.00 10.24 110 ASP C O 1
ATOM 6961 N N . VAL C 1 114 ? 19.099 -37.214 14.854 1.00 9.86 111 VAL C N 1
ATOM 6962 C CA . VAL C 1 114 ? 20.130 -37.455 15.862 1.00 9.48 111 VAL C CA 1
ATOM 6963 C C . VAL C 1 114 ? 20.289 -36.230 16.781 1.00 9.37 111 VAL C C 1
ATOM 6964 O O . VAL C 1 114 ? 20.268 -35.076 16.309 1.00 8.68 111 VAL C O 1
ATOM 6968 N N . ARG C 1 115 ? 20.402 -36.506 18.086 1.00 8.94 112 ARG C N 1
ATOM 6969 C CA . ARG C 1 115 ? 20.593 -35.478 19.131 1.00 8.66 112 ARG C CA 1
ATOM 6970 C C . ARG C 1 115 ? 22.013 -35.481 19.693 1.00 9.57 112 ARG C C 1
ATOM 6971 O O . ARG C 1 115 ? 22.717 -36.512 19.639 1.00 8.94 112 ARG C O 1
ATOM 6979 N N . ILE C 1 116 ? 22.389 -34.322 20.243 1.00 9.06 113 ILE C N 1
ATOM 6980 C CA . ILE C 1 116 ? 23.723 -34.045 20.782 1.00 9.49 113 ILE C CA 1
ATOM 6981 C C . ILE C 1 116 ? 23.538 -33.470 22.178 1.00 10.02 113 ILE C C 1
ATOM 6982 O O . ILE C 1 116 ? 22.682 -32.600 22.362 1.00 11.04 113 ILE C O 1
ATOM 6987 N N . SER C 1 117 ? 24.275 -33.979 23.166 1.00 9.00 114 SER C N 1
ATOM 6988 C CA . SER C 1 117 ? 24.287 -33.332 24.486 1.00 8.82 114 SER C CA 1
ATOM 6989 C C . SER C 1 117 ? 25.579 -32.518 24.638 1.00 9.10 114 SER C C 1
ATOM 6990 O O . SER C 1 117 ? 26.402 -32.478 23.727 1.00 8.00 114 SER C O 1
ATOM 6993 N N . SER C 1 118 ? 25.744 -31.851 25.772 1.00 8.23 115 SER C N 1
ATOM 6994 C CA . SER C 1 118 ? 26.922 -30.999 25.942 1.00 8.55 115 SER C CA 1
ATOM 6995 C C . SER C 1 118 ? 27.380 -30.914 27.369 1.00 9.52 115 SER C C 1
ATOM 6996 O O . SER C 1 118 ? 26.638 -31.240 28.307 1.00 8.14 115 SER C O 1
ATOM 6999 N N . SER C 1 119 ? 28.605 -30.432 27.524 1.00 8.70 116 SER C N 1
ATOM 7000 C CA . SER C 1 119 ? 29.071 -29.936 28.807 1.00 9.02 116 SER C CA 1
ATOM 7001 C C . SER C 1 119 ? 30.147 -28.922 28.435 1.00 9.75 116 SER C C 1
ATOM 7002 O O . SER C 1 119 ? 31.212 -29.298 27.946 1.00 9.57 116 SER C O 1
ATOM 7005 N N . TYR C 1 120 ? 29.824 -27.642 28.571 1.00 10.55 117 TYR C N 1
ATOM 7006 C CA . TYR C 1 120 ? 30.711 -26.597 28.045 1.00 12.26 117 TYR C CA 1
ATOM 7007 C C . TYR C 1 120 ? 31.796 -26.108 28.992 1.00 13.24 117 TYR C C 1
ATOM 7008 O O . TYR C 1 120 ? 32.737 -25.454 28.537 1.00 13.63 117 TYR C O 1
ATOM 7017 N N . ALA C 1 121 ? 31.652 -26.369 30.293 1.00 13.40 118 ALA C N 1
ATOM 7018 C CA . ALA C 1 121 ? 32.710 -26.027 31.257 1.00 13.67 118 ALA C CA 1
ATOM 7019 C C . ALA C 1 121 ? 33.969 -26.863 31.028 1.00 13.90 118 ALA C C 1
ATOM 7020 O O . ALA C 1 121 ? 33.873 -28.026 30.622 1.00 13.38 118 ALA C O 1
ATOM 7022 N N . PRO C 1 122 ? 35.154 -26.270 31.264 1.00 14.44 119 PRO C N 1
ATOM 7023 C CA . PRO C 1 122 ? 36.410 -26.961 30.984 1.00 15.19 119 PRO C CA 1
ATOM 7024 C C . PRO C 1 122 ? 36.726 -28.065 31.990 1.00 15.95 119 PRO C C 1
ATOM 7025 O O . PRO C 1 122 ? 37.526 -27.872 32.902 1.00 17.13 119 PRO C O 1
ATOM 7037 N N . GLY C 1 124 ? 37.860 -31.008 30.905 1.00 13.83 121 GLY C N 1
ATOM 7038 C CA . GLY C 1 124 ? 38.796 -31.847 30.174 1.00 12.67 121 GLY C CA 1
ATOM 7039 C C . GLY C 1 124 ? 39.526 -30.992 29.159 1.00 12.46 121 GLY C C 1
ATOM 7040 O O . GLY C 1 124 ? 39.338 -29.785 29.110 1.00 12.61 121 GLY C O 1
ATOM 7041 N N . ALA C 1 125 ? 40.351 -31.620 28.328 1.00 11.69 122 ALA C N 1
ATOM 7042 C CA . ALA C 1 125 ? 41.216 -30.868 27.413 1.00 11.61 122 ALA C CA 1
ATOM 7043 C C . ALA C 1 125 ? 41.615 -31.754 26.262 1.00 10.98 122 ALA C C 1
ATOM 7044 O O . ALA C 1 125 ? 41.546 -32.975 26.368 1.00 10.89 122 ALA C O 1
ATOM 7046 N N . GLY C 1 126 ? 42.059 -31.122 25.177 1.00 11.05 123 GLY C N 1
ATOM 7047 C CA . GLY C 1 126 ? 42.510 -31.831 23.980 1.00 11.17 123 GLY C CA 1
ATOM 7048 C C . GLY C 1 126 ? 43.966 -31.483 23.726 1.00 11.56 123 GLY C C 1
ATOM 7049 O O . GLY C 1 126 ? 44.323 -30.311 23.684 1.00 12.17 123 GLY C O 1
ATOM 7050 N N . GLN C 1 127 ? 44.799 -32.504 23.592 1.00 10.84 124 GLN C N 1
ATOM 7051 C CA . GLN C 1 127 ? 46.202 -32.314 23.259 1.00 11.45 124 GLN C CA 1
ATOM 7052 C C . GLN C 1 127 ? 46.329 -32.423 21.746 1.00 11.05 124 GLN C C 1
ATOM 7053 O O . GLN C 1 127 ? 45.835 -33.379 21.164 1.00 11.44 124 GLN C O 1
ATOM 7059 N N . VAL C 1 128 ? 46.975 -31.441 21.122 1.00 10.91 125 VAL C N 1
ATOM 7060 C CA . VAL C 1 128 ? 47.237 -31.486 19.686 1.00 11.19 125 VAL C CA 1
ATOM 7061 C C . VAL C 1 128 ? 48.005 -32.753 19.313 1.00 10.86 125 VAL C C 1
ATOM 7062 O O . VAL C 1 128 ? 49.056 -33.067 19.906 1.00 10.55 125 VAL C O 1
ATOM 7066 N N . VAL C 1 129 ? 47.474 -33.477 18.327 1.00 10.53 126 VAL C N 1
ATOM 7067 C CA . VAL C 1 129 ? 48.165 -34.617 17.709 1.00 10.60 126 VAL C CA 1
ATOM 7068 C C . VAL C 1 129 ? 48.002 -34.527 16.195 1.00 10.12 126 VAL C C 1
ATOM 7069 O O . VAL C 1 129 ? 47.296 -33.638 15.700 1.00 10.30 126 VAL C O 1
ATOM 7073 N N . ASP C 1 130 ? 48.627 -35.434 15.443 1.00 9.01 127 ASP C N 1
ATOM 7074 C CA . ASP C 1 130 ? 48.462 -35.389 13.992 1.00 9.50 127 ASP C CA 1
ATOM 7075 C C . ASP C 1 130 ? 46.979 -35.584 13.647 1.00 9.71 127 ASP C C 1
ATOM 7076 O O . ASP C 1 130 ? 46.356 -36.570 14.061 1.00 10.42 127 ASP C O 1
ATOM 7081 N N . GLY C 1 131 ? 46.431 -34.609 12.928 1.00 9.03 128 GLY C N 1
ATOM 7082 C CA . GLY C 1 131 ? 45.093 -34.669 12.386 1.00 8.72 128 GLY C CA 1
ATOM 7083 C C . GLY C 1 131 ? 43.986 -34.325 13.361 1.00 8.21 128 GLY C C 1
ATOM 7084 O O . GLY C 1 131 ? 42.822 -34.494 13.038 1.00 8.76 128 GLY C O 1
ATOM 7085 N N . GLY C 1 132 ? 44.340 -33.826 14.544 1.00 7.78 129 GLY C N 1
ATOM 7086 C CA . GLY C 1 132 ? 43.297 -33.499 15.521 1.00 8.24 129 GLY C CA 1
ATOM 7087 C C . GLY C 1 132 ? 43.864 -33.411 16.917 1.00 8.77 129 GLY C C 1
ATOM 7088 O O . GLY C 1 132 ? 44.911 -32.796 17.126 1.00 8.66 129 GLY C O 1
ATOM 7089 N N . TYR C 1 133 ? 43.171 -34.052 17.854 1.00 8.84 130 TYR C N 1
ATOM 7090 C CA . TYR C 1 133 ? 43.399 -33.891 19.302 1.00 9.67 130 TYR C CA 1
ATOM 7091 C C . TYR C 1 133 ? 43.202 -35.206 20.028 1.00 10.14 130 TYR C C 1
ATOM 7092 O O . TYR C 1 133 ? 42.360 -36.023 19.632 1.00 10.68 130 TYR C O 1
ATOM 7101 N N . THR C 1 134 ? 44.007 -35.415 21.071 1.00 9.76 131 THR C N 1
ATOM 7102 C CA . THR C 1 134 ? 43.763 -36.497 22.019 1.00 9.96 131 THR C CA 1
ATOM 7103 C C . THR C 1 134 ? 43.049 -35.867 23.208 1.00 10.22 131 THR C C 1
ATOM 7104 O O . THR C 1 134 ? 43.606 -34.988 23.857 1.00 10.30 131 THR C O 1
ATOM 7108 N N . VAL C 1 135 ? 41.827 -36.328 23.471 1.00 10.29 132 VAL C N 1
ATOM 7109 C CA . VAL C 1 135 ? 40.951 -35.711 24.476 1.00 10.49 132 VAL C CA 1
ATOM 7110 C C . VAL C 1 135 ? 40.813 -36.589 25.704 1.00 10.81 132 VAL C C 1
ATOM 7111 O O . VAL C 1 135 ? 40.653 -37.809 25.601 1.00 10.36 132 VAL C O 1
ATOM 7115 N N . ASN C 1 136 ? 40.933 -35.951 26.872 1.00 11.36 133 ASN C N 1
ATOM 7116 C CA . ASN C 1 136 ? 40.659 -36.590 28.151 1.00 11.09 133 ASN C CA 1
ATOM 7117 C C . ASN C 1 136 ? 39.827 -35.665 29.003 1.00 11.68 133 ASN C C 1
ATOM 7118 O O . ASN C 1 136 ? 40.104 -34.461 29.073 1.00 12.22 133 ASN C O 1
ATOM 7123 N N . GLY C 1 137 ? 38.832 -36.230 29.672 1.00 11.55 134 GLY C N 1
ATOM 7124 C CA . GLY C 1 137 ? 38.071 -35.451 30.653 1.00 12.45 134 GLY C CA 1
ATOM 7125 C C . GLY C 1 137 ? 36.917 -36.216 31.273 1.00 12.48 134 GLY C C 1
ATOM 7126 O O . GLY C 1 137 ? 36.626 -37.356 30.893 1.00 12.85 134 GLY C O 1
ATOM 7127 N N . ALA C 1 138 ? 36.283 -35.586 32.260 1.00 12.13 135 ALA C N 1
ATOM 7128 C CA . ALA C 1 138 ? 35.108 -36.139 32.893 1.00 11.42 135 ALA C CA 1
ATOM 7129 C C . ALA C 1 138 ? 34.151 -34.980 33.033 1.00 11.57 135 ALA C C 1
ATOM 7130 O O . ALA C 1 138 ? 34.190 -34.221 34.007 1.00 12.03 135 ALA C O 1
ATOM 7132 N N . TRP C 1 139 ? 33.319 -34.829 32.016 1.00 11.38 136 TRP C N 1
ATOM 7133 C CA . TRP C 1 139 ? 32.477 -33.657 31.892 1.00 11.19 136 TRP C CA 1
ATOM 7134 C C . TRP C 1 139 ? 31.129 -33.878 32.572 1.00 11.44 136 TRP C C 1
ATOM 7135 O O . TRP C 1 139 ? 30.264 -34.573 32.034 1.00 11.39 136 TRP C O 1
ATOM 7146 N N . ALA C 1 140 ? 30.971 -33.264 33.737 1.00 11.45 137 ALA C N 1
ATOM 7147 C CA . ALA C 1 140 ? 29.722 -33.370 34.522 1.00 11.32 137 ALA C CA 1
ATOM 7148 C C . ALA C 1 140 ? 28.594 -32.517 33.927 1.00 10.94 137 ALA C C 1
ATOM 7149 O O . ALA C 1 140 ? 28.810 -31.706 33.037 1.00 10.92 137 ALA C O 1
ATOM 7151 N N . TRP C 1 141 ? 27.382 -32.734 34.434 1.00 11.34 138 TRP C N 1
ATOM 7152 C CA . TRP C 1 141 ? 26.210 -31.883 34.186 1.00 12.54 138 TRP C CA 1
ATOM 7153 C C . TRP C 1 141 ? 25.727 -31.902 32.737 1.00 11.07 138 TRP C C 1
ATOM 7154 O O . TRP C 1 141 ? 25.270 -30.875 32.229 1.00 11.74 138 TRP C O 1
ATOM 7165 N N . SER C 1 142 ? 25.828 -33.050 32.057 1.00 10.00 139 SER C N 1
ATOM 7166 C CA . SER C 1 142 ? 25.367 -33.126 30.655 1.00 9.00 139 SER C CA 1
ATOM 7167 C C . SER C 1 142 ? 23.882 -33.468 30.596 1.00 9.02 139 SER C C 1
ATOM 7168 O O . SER C 1 142 ? 23.486 -34.636 30.495 1.00 8.37 139 SER C O 1
ATOM 7171 N N . SER C 1 143 ? 23.057 -32.430 30.689 1.00 9.31 140 SER C N 1
ATOM 7172 C CA . SER C 1 143 ? 21.602 -32.636 30.740 1.00 9.51 140 SER C CA 1
ATOM 7173 C C . SER C 1 143 ? 21.103 -33.434 29.540 1.00 9.48 140 SER C C 1
ATOM 7174 O O . SER C 1 143 ? 21.437 -33.138 28.379 1.00 10.03 140 SER C O 1
ATOM 7177 N N . GLY C 1 144 ? 20.271 -34.435 29.820 1.00 9.57 141 GLY C N 1
ATOM 7178 C CA . GLY C 1 144 ? 19.718 -35.280 28.771 1.00 9.81 141 GLY C CA 1
ATOM 7179 C C . GLY C 1 144 ? 20.695 -36.141 27.998 1.00 9.61 141 GLY C C 1
ATOM 7180 O O . GLY C 1 144 ? 20.353 -36.627 26.917 1.00 9.68 141 GLY C O 1
ATOM 7181 N N . CYS C 1 145 ? 21.889 -36.375 28.553 1.00 9.90 142 CYS C N 1
ATOM 7182 C CA . CYS C 1 145 ? 22.932 -37.056 27.780 1.00 9.29 142 CYS C CA 1
ATOM 7183 C C . CYS C 1 145 ? 22.535 -38.471 27.350 1.00 10.09 142 CYS C C 1
ATOM 7184 O O . CYS C 1 145 ? 23.001 -38.947 26.331 1.00 10.03 142 CYS C O 1
ATOM 7187 N N . ASP C 1 146 ? 21.629 -39.120 28.079 1.00 10.27 143 ASP C N 1
ATOM 7188 C CA . ASP C 1 146 ? 21.189 -40.460 27.661 1.00 10.71 143 ASP C CA 1
ATOM 7189 C C . ASP C 1 146 ? 20.388 -40.434 26.350 1.00 9.84 143 ASP C C 1
ATOM 7190 O O . ASP C 1 146 ? 20.264 -41.462 25.686 1.00 11.08 143 ASP C O 1
ATOM 7195 N N . HIS C 1 147 ? 19.879 -39.256 25.976 1.00 9.20 144 HIS C N 1
ATOM 7196 C CA . HIS C 1 147 ? 18.996 -39.114 24.818 1.00 9.24 144 HIS C CA 1
ATOM 7197 C C . HIS C 1 147 ? 19.747 -38.603 23.604 1.00 10.05 144 HIS C C 1
ATOM 7198 O O . HIS C 1 147 ? 19.131 -38.163 22.629 1.00 10.77 144 HIS C O 1
ATOM 7205 N N . ALA C 1 148 ? 21.081 -38.656 23.672 1.00 9.39 145 ALA C N 1
ATOM 7206 C CA . ALA C 1 148 ? 21.926 -38.166 22.571 1.00 9.19 145 ALA C CA 1
ATOM 7207 C C . ALA C 1 148 ? 22.928 -39.212 22.184 1.00 9.28 145 ALA C C 1
ATOM 7208 O O . ALA C 1 148 ? 23.288 -40.081 22.989 1.00 9.66 145 ALA C O 1
ATOM 7210 N N . SER C 1 149 ? 23.423 -39.107 20.962 1.00 8.81 146 SER C N 1
ATOM 7211 C CA . SER C 1 149 ? 24.421 -40.084 20.508 1.00 10.06 146 SER C CA 1
ATOM 7212 C C . SER C 1 149 ? 25.738 -39.389 20.153 1.00 9.31 146 SER C C 1
ATOM 7213 O O . SER C 1 149 ? 26.639 -40.032 19.614 1.00 9.09 146 SER C O 1
ATOM 7216 N N . TRP C 1 150 ? 25.835 -38.092 20.468 1.00 9.09 147 TRP C N 1
ATOM 7217 C CA . TRP C 1 150 ? 27.074 -37.318 20.347 1.00 8.52 147 TRP C CA 1
ATOM 7218 C C . TRP C 1 150 ? 27.113 -36.338 21.495 1.00 9.13 147 TRP C C 1
ATOM 7219 O O . TRP C 1 150 ? 26.075 -36.007 22.062 1.00 9.39 147 TRP C O 1
ATOM 7230 N N . ALA C 1 151 ? 28.303 -35.848 21.820 1.00 9.19 148 ALA C N 1
ATOM 7231 C CA . ALA C 1 151 ? 28.412 -34.756 22.788 1.00 8.82 148 ALA C CA 1
ATOM 7232 C C . ALA C 1 151 ? 29.347 -33.671 22.284 1.00 9.17 148 ALA C C 1
ATOM 7233 O O . ALA C 1 151 ? 30.344 -33.951 21.596 1.00 9.13 148 ALA C O 1
ATOM 7235 N N . VAL C 1 152 ? 29.021 -32.425 22.619 1.00 8.50 149 VAL C N 1
ATOM 7236 C CA . VAL C 1 152 ? 29.967 -31.327 22.425 1.00 8.97 149 VAL C CA 1
ATOM 7237 C C . VAL C 1 152 ? 30.483 -30.907 23.793 1.00 8.82 149 VAL C C 1
ATOM 7238 O O . VAL C 1 152 ? 29.707 -30.601 24.712 1.00 8.57 149 VAL C O 1
ATOM 7242 N N . LEU C 1 153 ? 31.808 -30.929 23.916 1.00 8.35 150 LEU C N 1
ATOM 7243 C CA . LEU C 1 153 ? 32.485 -30.844 25.218 1.00 9.06 150 LEU C CA 1
ATOM 7244 C C . LEU C 1 153 ? 33.492 -29.704 25.196 1.00 9.43 150 LEU C C 1
ATOM 7245 O O . LEU C 1 153 ? 34.346 -29.638 24.318 1.00 9.51 150 LEU C O 1
ATOM 7250 N N . GLY C 1 154 ? 33.364 -28.772 26.141 1.00 9.20 151 GLY C N 1
ATOM 7251 C CA . GLY C 1 154 ? 34.203 -27.570 26.137 1.00 9.83 151 GLY C CA 1
ATOM 7252 C C . GLY C 1 154 ? 35.527 -27.769 26.848 1.00 9.75 151 GLY C C 1
ATOM 7253 O O . GLY C 1 154 ? 35.600 -28.443 27.886 1.00 10.37 151 GLY C O 1
ATOM 7254 N N . GLY C 1 155 ? 36.593 -27.206 26.296 1.00 10.17 152 GLY C N 1
ATOM 7255 C CA . GLY C 1 155 ? 37.877 -27.309 26.945 1.00 10.41 152 GLY C CA 1
ATOM 7256 C C . GLY C 1 155 ? 38.972 -26.639 26.157 1.00 10.58 152 GLY C C 1
ATOM 7257 O O . GLY C 1 155 ? 38.766 -26.272 24.983 1.00 10.34 152 GLY C O 1
ATOM 7258 N N . PRO C 1 156 ? 40.134 -26.464 26.795 1.00 11.30 153 PRO C N 1
ATOM 7259 C CA . PRO C 1 156 ? 41.278 -25.896 26.094 1.00 11.71 153 PRO C CA 1
ATOM 7260 C C . PRO C 1 156 ? 41.962 -26.902 25.164 1.00 12.26 153 PRO C C 1
ATOM 7261 O O . PRO C 1 156 ? 41.887 -28.109 25.389 1.00 12.88 153 PRO C O 1
ATOM 7265 N N . VAL C 1 157 ? 42.587 -26.377 24.112 1.00 12.61 154 VAL C N 1
ATOM 7266 C CA . VAL C 1 157 ? 43.519 -27.122 23.262 1.00 13.13 154 VAL C CA 1
ATOM 7267 C C . VAL C 1 157 ? 44.907 -26.871 23.821 1.00 13.98 154 VAL C C 1
ATOM 7268 O O . VAL C 1 157 ? 45.273 -25.708 24.054 1.00 14.21 154 VAL C O 1
ATOM 7272 N N . ILE C 1 158 ? 45.661 -27.948 24.050 1.00 14.75 155 ILE C N 1
ATOM 7273 C CA . ILE C 1 158 ? 47.003 -27.859 24.609 1.00 15.78 155 ILE C CA 1
ATOM 7274 C C . ILE C 1 158 ? 48.014 -28.174 23.521 1.00 16.94 155 ILE C C 1
ATOM 7275 O O . ILE C 1 158 ? 47.927 -29.215 22.851 1.00 16.14 155 ILE C O 1
ATOM 7280 N N . LYS C 1 159 ? 48.951 -27.248 23.325 1.00 18.61 156 LYS C N 1
ATOM 7281 C CA . LYS C 1 159 ? 50.040 -27.450 22.379 1.00 20.56 156 LYS C CA 1
ATOM 7282 C C . LYS C 1 159 ? 51.321 -27.045 23.080 1.00 21.22 156 LYS C C 1
ATOM 7283 O O . LYS C 1 159 ? 51.381 -25.973 23.691 1.00 21.05 156 LYS C O 1
ATOM 7289 N N . ASP C 1 160 ? 52.328 -27.916 23.009 1.00 22.38 157 ASP C N 1
ATOM 7290 C CA . ASP C 1 160 ? 53.613 -27.687 23.680 1.00 23.51 157 ASP C CA 1
ATOM 7291 C C . ASP C 1 160 ? 53.422 -27.205 25.117 1.00 23.46 157 ASP C C 1
ATOM 7292 O O . ASP C 1 160 ? 54.099 -26.280 25.568 1.00 24.14 157 ASP C O 1
ATOM 7297 N N . GLY C 1 161 ? 52.474 -27.825 25.815 1.00 23.18 158 GLY C N 1
ATOM 7298 C CA . GLY C 1 161 ? 52.301 -27.630 27.245 1.00 22.67 158 GLY C CA 1
ATOM 7299 C C . GLY C 1 161 ? 51.488 -26.426 27.672 1.00 22.32 158 GLY C C 1
ATOM 7300 O O . GLY C 1 161 ? 51.327 -26.192 28.864 1.00 22.90 158 GLY C O 1
ATOM 7301 N N . ARG C 1 162 ? 50.971 -25.662 26.711 1.00 21.57 159 ARG C N 1
ATOM 7302 C CA . ARG C 1 162 ? 50.198 -24.448 27.016 1.00 20.92 159 ARG C CA 1
ATOM 7303 C C . ARG C 1 162 ? 48.856 -24.428 26.283 1.00 20.22 159 ARG C C 1
ATOM 7304 O O . ARG C 1 162 ? 48.761 -24.953 25.167 1.00 19.96 159 ARG C O 1
ATOM 7306 N N . PRO C 1 163 ? 47.811 -23.839 26.911 1.00 19.74 160 PRO C N 1
ATOM 7307 C CA . PRO C 1 163 ? 46.523 -23.651 26.221 1.00 19.01 160 PRO C CA 1
ATOM 7308 C C . PRO C 1 163 ? 46.674 -22.646 25.087 1.00 18.58 160 PRO C C 1
ATOM 7309 O O . PRO C 1 163 ? 47.322 -21.603 25.273 1.00 18.77 160 PRO C O 1
ATOM 7313 N N . VAL C 1 164 ? 46.137 -22.979 23.914 1.00 17.62 161 VAL C N 1
ATOM 7314 C CA . VAL C 1 164 ? 46.280 -22.141 22.718 1.00 16.85 161 VAL C CA 1
ATOM 7315 C C . VAL C 1 164 ? 44.942 -21.823 22.060 1.00 16.10 161 VAL C C 1
ATOM 7316 O O . VAL C 1 164 ? 44.879 -21.053 21.098 1.00 16.06 161 VAL C O 1
ATOM 7320 N N . ASP C 1 165 ? 43.879 -22.429 22.583 1.00 15.01 162 ASP C N 1
ATOM 7321 C CA . ASP C 1 165 ? 42.542 -22.201 22.072 1.00 14.08 162 ASP C CA 1
ATOM 7322 C C . ASP C 1 165 ? 41.558 -22.691 23.125 1.00 14.16 162 ASP C C 1
ATOM 7323 O O . ASP C 1 165 ? 41.940 -23.388 24.063 1.00 13.78 162 ASP C O 1
ATOM 7328 N N . PHE C 1 166 ? 40.307 -22.285 22.977 1.00 13.87 163 PHE C N 1
ATOM 7329 C CA . PHE C 1 166 ? 39.236 -22.835 23.774 1.00 13.18 163 PHE C CA 1
ATOM 7330 C C . PHE C 1 166 ? 38.107 -23.218 22.831 1.00 12.75 163 PHE C C 1
ATOM 7331 O O . PHE C 1 166 ? 37.569 -22.382 22.107 1.00 12.66 163 PHE C O 1
ATOM 7339 N N . VAL C 1 167 ? 37.754 -24.503 22.849 1.00 11.24 164 VAL C N 1
ATOM 7340 C CA . VAL C 1 167 ? 36.947 -25.087 21.783 1.00 10.22 164 VAL C CA 1
ATOM 7341 C C . VAL C 1 167 ? 35.877 -25.996 22.356 1.00 9.81 164 VAL C C 1
ATOM 7342 O O . VAL C 1 167 ? 35.860 -26.261 23.566 1.00 9.93 164 VAL C O 1
ATOM 7346 N N . SER C 1 168 ? 35.000 -26.456 21.476 1.00 8.87 165 SER C N 1
ATOM 7347 C CA . SER C 1 168 ? 34.147 -27.613 21.760 1.00 9.37 165 SER C CA 1
ATOM 7348 C C . SER C 1 168 ? 34.629 -28.758 20.890 1.00 9.16 165 SER C C 1
ATOM 7349 O O . SER C 1 168 ? 34.841 -28.587 19.686 1.00 9.71 165 SER C O 1
ATOM 7352 N N . PHE C 1 169 ? 34.811 -29.915 21.515 1.00 9.10 166 PHE C N 1
ATOM 7353 C CA . PHE C 1 169 ? 35.112 -31.161 20.831 1.00 9.09 166 PHE C CA 1
ATOM 7354 C C . PHE C 1 169 ? 33.833 -31.968 20.639 1.00 8.54 166 PHE C C 1
ATOM 7355 O O . PHE C 1 169 ? 33.122 -32.266 21.608 1.00 9.04 166 PHE C O 1
ATOM 7363 N N . LEU C 1 170 ? 33.571 -32.357 19.391 1.00 8.44 167 LEU C N 1
ATOM 7364 C CA . LEU C 1 170 ? 32.394 -33.151 19.047 1.00 8.30 167 LEU C CA 1
ATOM 7365 C C . LEU C 1 170 ? 32.797 -34.624 19.034 1.00 9.09 167 LEU C C 1
ATOM 7366 O O . LEU C 1 170 ? 33.652 -35.023 18.236 1.00 8.77 167 LEU C O 1
ATOM 7371 N N . ILE C 1 171 ? 32.177 -35.420 19.910 1.00 9.18 168 ILE C N 1
ATOM 7372 C CA . ILE C 1 171 ? 32.591 -36.819 20.118 1.00 9.11 168 ILE C CA 1
ATOM 7373 C C . ILE C 1 171 ? 31.365 -37.734 20.048 1.00 9.40 168 ILE C C 1
ATOM 7374 O O . ILE C 1 171 ? 30.324 -37.413 20.659 1.00 9.26 168 ILE C O 1
ATOM 7379 N N . PRO C 1 172 ? 31.453 -38.859 19.299 1.00 9.07 169 PRO C N 1
ATOM 7380 C CA . PRO C 1 172 ? 30.315 -39.767 19.243 1.00 9.46 169 PRO C CA 1
ATOM 7381 C C . PRO C 1 172 ? 30.265 -40.645 20.484 1.00 9.37 169 PRO C C 1
ATOM 7382 O O . PRO C 1 172 ? 31.312 -40.932 21.115 1.00 10.03 169 PRO C O 1
ATOM 7386 N N . ARG C 1 173 ? 29.060 -41.070 20.832 1.00 8.75 170 ARG C N 1
ATOM 7387 C CA . ARG C 1 173 ? 28.834 -41.841 22.041 1.00 10.30 170 ARG C CA 1
ATOM 7388 C C . ARG C 1 173 ? 29.601 -43.161 22.121 1.00 10.51 170 ARG C C 1
ATOM 7389 O O . ARG C 1 173 ? 29.914 -43.598 23.218 1.00 11.06 170 ARG C O 1
ATOM 7397 N N . GLU C 1 174 ? 29.948 -43.754 20.978 1.00 11.11 171 GLU C N 1
ATOM 7398 C CA . GLU C 1 174 ? 30.823 -44.940 20.980 1.00 12.40 171 GLU C CA 1
ATOM 7399 C C . GLU C 1 174 ? 32.185 -44.688 21.659 1.00 12.57 171 GLU C C 1
ATOM 7400 O O . GLU C 1 174 ? 32.844 -45.647 22.111 1.00 12.86 171 GLU C O 1
ATOM 7406 N N . ASP C 1 175 ? 32.591 -43.410 21.737 1.00 11.26 172 ASP C N 1
ATOM 7407 C CA . ASP C 1 175 ? 33.885 -43.050 22.298 1.00 11.58 172 ASP C CA 1
ATOM 7408 C C . ASP C 1 175 ? 33.823 -42.518 23.723 1.00 11.49 172 ASP C C 1
ATOM 7409 O O . ASP C 1 175 ? 34.842 -42.104 24.252 1.00 12.03 172 ASP C O 1
ATOM 7414 N N . TYR C 1 176 ? 32.642 -42.487 24.336 1.00 10.72 173 TYR C N 1
ATOM 7415 C CA . TYR C 1 176 ? 32.575 -42.054 25.734 1.00 11.58 173 TYR C CA 1
ATOM 7416 C C . TYR C 1 176 ? 31.659 -42.907 26.579 1.00 12.01 173 TYR C C 1
ATOM 7417 O O . TYR C 1 176 ? 30.880 -43.679 26.040 1.00 13.04 173 TYR C O 1
ATOM 7426 N N . ARG C 1 177 ? 31.807 -42.798 27.897 1.00 12.17 174 ARG C N 1
ATOM 7427 C CA . ARG C 1 177 ? 30.970 -43.518 28.844 1.00 12.48 174 ARG C CA 1
ATOM 7428 C C . ARG C 1 177 ? 30.172 -42.493 29.629 1.00 12.73 174 ARG C C 1
ATOM 7429 O O . ARG C 1 177 ? 30.693 -41.433 29.974 1.00 13.09 174 ARG C O 1
ATOM 7437 N N . ILE C 1 178 ? 28.922 -42.822 29.924 1.00 12.13 175 ILE C N 1
ATOM 7438 C CA . ILE C 1 178 ? 28.096 -41.947 30.785 1.00 12.00 175 ILE C CA 1
ATOM 7439 C C . ILE C 1 178 ? 28.061 -42.577 32.171 1.00 12.38 175 ILE C C 1
ATOM 7440 O O . ILE C 1 178 ? 27.657 -43.730 32.315 1.00 12.36 175 ILE C O 1
ATOM 7445 N N . ASP C 1 179 ? 28.498 -41.819 33.175 1.00 11.77 176 ASP C N 1
ATOM 7446 C CA . ASP C 1 179 ? 28.420 -42.260 34.562 1.00 12.99 176 ASP C CA 1
ATOM 7447 C C . ASP C 1 179 ? 27.178 -41.665 35.223 1.00 12.98 176 ASP C C 1
ATOM 7448 O O . ASP C 1 179 ? 26.980 -40.441 35.220 1.00 13.04 176 ASP C O 1
ATOM 7453 N N . ASP C 1 180 ? 26.365 -42.543 35.812 1.00 13.28 177 ASP C N 1
ATOM 7454 C CA . ASP C 1 180 ? 25.157 -42.119 36.493 1.00 13.89 177 ASP C CA 1
ATOM 7455 C C . ASP C 1 180 ? 25.483 -41.631 37.909 1.00 14.11 177 ASP C C 1
ATOM 7456 O O . ASP C 1 180 ? 25.665 -42.437 38.841 1.00 13.87 177 ASP C O 1
ATOM 7461 N N . VAL C 1 181 ? 25.551 -40.307 38.056 1.00 13.95 178 VAL C N 1
ATOM 7462 C CA . VAL C 1 181 ? 25.892 -39.645 39.319 1.00 13.64 178 VAL C CA 1
ATOM 7463 C C . VAL C 1 181 ? 24.824 -38.629 39.745 1.00 13.73 178 VAL C C 1
ATOM 7464 O O . VAL C 1 181 ? 24.941 -38.003 40.800 1.00 14.16 178 VAL C O 1
ATOM 7468 N N . TRP C 1 182 ? 23.774 -38.491 38.939 1.00 12.15 179 TRP C N 1
ATOM 7469 C CA . TRP C 1 182 ? 22.799 -37.389 39.114 1.00 12.40 179 TRP C CA 1
ATOM 7470 C C . TRP C 1 182 ? 21.880 -37.585 40.322 1.00 12.29 179 TRP C C 1
ATOM 7471 O O . TRP C 1 182 ? 20.847 -38.264 40.242 1.00 13.32 179 TRP C O 1
ATOM 7482 N N . ASN C 1 183 ? 22.246 -36.936 41.426 1.00 12.13 180 ASN C N 1
ATOM 7483 C CA A ASN C 1 183 ? 21.623 -37.139 42.720 0.50 11.81 180 ASN C CA 1
ATOM 7484 C CA B ASN C 1 183 ? 21.527 -37.116 42.690 0.50 12.06 180 ASN C CA 1
ATOM 7485 C C . ASN C 1 183 ? 21.431 -35.779 43.405 1.00 11.39 180 ASN C C 1
ATOM 7486 O O . ASN C 1 183 ? 22.248 -35.420 44.258 1.00 11.16 180 ASN C O 1
ATOM 7495 N N . VAL C 1 184 ? 20.398 -35.040 43.001 1.00 11.09 181 VAL C N 1
ATOM 7496 C CA . VAL C 1 184 ? 20.275 -33.621 43.364 1.00 10.55 181 VAL C CA 1
ATOM 7497 C C . VAL C 1 184 ? 18.880 -33.236 43.837 1.00 9.87 181 VAL C C 1
ATOM 7498 O O . VAL C 1 184 ? 17.931 -33.972 43.650 1.00 10.08 181 VAL C O 1
ATOM 7502 N N . VAL C 1 185 ? 18.765 -32.040 44.424 1.00 8.38 182 VAL C N 1
ATOM 7503 C CA . VAL C 1 185 ? 17.522 -31.600 45.084 1.00 8.97 182 VAL C CA 1
ATOM 7504 C C . VAL C 1 185 ? 16.441 -31.134 44.086 1.00 8.22 182 VAL C C 1
ATOM 7505 O O . VAL C 1 185 ? 15.255 -31.094 44.399 1.00 8.75 182 VAL C O 1
ATOM 7509 N N . GLY C 1 186 ? 16.874 -30.781 42.878 1.00 7.81 183 GLY C N 1
ATOM 7510 C CA . GLY C 1 186 ? 15.939 -30.284 41.853 1.00 6.64 183 GLY C CA 1
ATOM 7511 C C . GLY C 1 186 ? 16.499 -30.583 40.473 1.00 6.80 183 GLY C C 1
ATOM 7512 O O . GLY C 1 186 ? 17.670 -30.949 40.334 1.00 7.56 183 GLY C O 1
ATOM 7513 N N . LEU C 1 187 ? 15.639 -30.398 39.462 1.00 6.67 184 LEU C N 1
ATOM 7514 C CA . LEU C 1 187 ? 15.928 -30.850 38.079 1.00 7.48 184 LEU C CA 1
ATOM 7515 C C . LEU C 1 187 ? 16.394 -32.319 38.073 1.00 7.57 184 LEU C C 1
ATOM 7516 O O . LEU C 1 187 ? 17.245 -32.727 37.291 1.00 8.40 184 LEU C O 1
ATOM 7521 N N . ARG C 1 188 ? 15.775 -33.112 38.934 1.00 8.92 185 ARG C N 1
ATOM 7522 C CA . ARG C 1 188 ? 16.156 -34.517 39.086 1.00 8.98 185 ARG C CA 1
ATOM 7523 C C . ARG C 1 188 ? 15.943 -35.272 37.772 1.00 8.26 185 ARG C C 1
ATOM 7524 O O . ARG C 1 188 ? 16.746 -36.137 37.390 1.00 8.92 185 ARG C O 1
ATOM 7532 N N . GLY C 1 189 ? 14.851 -34.939 37.090 1.00 7.99 186 GLY C N 1
ATOM 7533 C CA . GLY C 1 189 ? 14.501 -35.581 35.808 1.00 8.12 186 GLY C CA 1
ATOM 7534 C C . GLY C 1 189 ? 15.457 -35.347 34.650 1.00 8.96 186 GLY C C 1
ATOM 7535 O O . GLY C 1 189 ? 15.402 -36.058 33.650 1.00 9.29 186 GLY C O 1
ATOM 7536 N N . THR C 1 190 ? 16.351 -34.366 34.796 1.00 7.44 187 THR C N 1
ATOM 7537 C CA . THR C 1 190 ? 17.218 -34.001 33.678 1.00 8.03 187 THR C CA 1
ATOM 7538 C C . THR C 1 190 ? 18.289 -35.049 33.365 1.00 7.78 187 THR C C 1
ATOM 7539 O O . THR C 1 190 ? 18.840 -35.031 32.270 1.00 8.83 187 THR C O 1
ATOM 7543 N N . GLY C 1 191 ? 18.577 -35.963 34.303 1.00 7.69 188 GLY C N 1
ATOM 7544 C CA . GLY C 1 191 ? 19.669 -36.950 34.076 1.00 7.97 188 GLY C CA 1
ATOM 7545 C C . GLY C 1 191 ? 20.936 -36.280 33.585 1.00 7.87 188 GLY C C 1
ATOM 7546 O O . GLY C 1 191 ? 21.516 -36.678 32.569 1.00 9.45 188 GLY C O 1
ATOM 7547 N N . SER C 1 192 ? 21.376 -35.275 34.338 1.00 8.69 189 SER C N 1
ATOM 7548 C CA . SER C 1 192 ? 22.537 -34.472 33.943 1.00 8.90 189 SER C CA 1
ATOM 7549 C C . SER C 1 192 ? 23.821 -35.189 34.389 1.00 9.08 189 SER C C 1
ATOM 7550 O O . SER C 1 192 ? 24.565 -34.728 35.265 1.00 9.19 189 SER C O 1
ATOM 7553 N N . ASN C 1 193 ? 24.059 -36.332 33.748 1.00 9.83 190 ASN C N 1
ATOM 7554 C CA . ASN C 1 193 ? 25.139 -37.232 34.130 1.00 9.93 190 ASN C CA 1
ATOM 7555 C C . ASN C 1 193 ? 26.493 -36.842 33.519 1.00 10.84 190 ASN C C 1
ATOM 7556 O O . ASN C 1 193 ? 26.592 -35.830 32.824 1.00 10.82 190 ASN C O 1
ATOM 7561 N N . THR C 1 194 ? 27.516 -37.645 33.783 1.00 10.33 191 THR C N 1
ATOM 7562 C CA . THR C 1 194 ? 28.892 -37.263 33.480 1.00 10.62 191 THR C CA 1
ATOM 7563 C C . THR C 1 194 ? 29.418 -38.047 32.283 1.00 10.37 191 THR C C 1
ATOM 7564 O O . THR C 1 194 ? 29.334 -39.283 32.243 1.00 10.52 191 THR C O 1
ATOM 7568 N N . VAL C 1 195 ? 29.979 -37.312 31.331 1.00 9.95 192 VAL C N 1
ATOM 7569 C CA . VAL C 1 195 ? 30.510 -37.875 30.085 1.00 9.79 192 VAL C CA 1
ATOM 7570 C C . VAL C 1 195 ? 32.007 -38.035 30.256 1.00 10.20 192 VAL C C 1
ATOM 7571 O O . VAL C 1 195 ? 32.743 -37.053 30.399 1.00 10.34 192 VAL C O 1
ATOM 7575 N N . VAL C 1 196 ? 32.433 -39.290 30.285 1.00 10.18 193 VAL C N 1
ATOM 7576 C CA . VAL C 1 196 ? 33.818 -39.638 30.601 1.00 10.18 193 VAL C CA 1
ATOM 7577 C C . VAL C 1 196 ? 34.544 -40.036 29.319 1.00 10.59 193 VAL C C 1
ATOM 7578 O O . VAL C 1 196 ? 34.111 -40.952 28.595 1.00 9.94 193 VAL C O 1
ATOM 7582 N N . VAL C 1 197 ? 35.653 -39.339 29.062 1.00 10.80 194 VAL C N 1
ATOM 7583 C CA . VAL C 1 197 ? 36.393 -39.455 27.806 1.00 11.12 194 VAL C CA 1
ATOM 7584 C C . VAL C 1 197 ? 37.842 -39.794 28.135 1.00 11.36 194 VAL C C 1
ATOM 7585 O O . VAL C 1 197 ? 38.494 -39.058 28.873 1.00 11.59 194 VAL C O 1
ATOM 7589 N N . GLU C 1 198 ? 38.321 -40.924 27.609 1.00 11.91 195 GLU C N 1
ATOM 7590 C CA . GLU C 1 198 ? 39.638 -41.448 27.976 1.00 14.00 195 GLU C CA 1
ATOM 7591 C C . GLU C 1 198 ? 40.450 -41.730 26.721 1.00 13.03 195 GLU C C 1
ATOM 7592 O O . GLU C 1 198 ? 40.113 -42.646 25.965 1.00 12.76 195 GLU C O 1
ATOM 7598 N N . ASP C 1 199 ? 41.466 -40.892 26.485 1.00 12.08 196 ASP C N 1
ATOM 7599 C CA . ASP C 1 199 ? 42.456 -41.103 25.417 1.00 12.18 196 ASP C CA 1
ATOM 7600 C C . ASP C 1 199 ? 41.761 -41.231 24.061 1.00 11.40 196 ASP C C 1
ATOM 7601 O O . ASP C 1 199 ? 42.027 -42.156 23.274 1.00 11.64 196 ASP C O 1
ATOM 7606 N N . VAL C 1 200 ? 40.864 -40.281 23.801 1.00 11.07 197 VAL C N 1
ATOM 7607 C CA . VAL C 1 200 ? 40.032 -40.322 22.603 1.00 10.58 197 VAL C CA 1
ATOM 7608 C C . VAL C 1 200 ? 40.570 -39.387 21.515 1.00 10.08 197 VAL C C 1
ATOM 7609 O O . VAL C 1 200 ? 40.849 -38.221 21.781 1.00 10.31 197 VAL C O 1
ATOM 7613 N N . PHE C 1 201 ? 40.741 -39.919 20.301 1.00 9.48 198 PHE C N 1
ATOM 7614 C CA . PHE C 1 201 ? 41.080 -39.085 19.140 1.00 9.29 198 PHE C CA 1
ATOM 7615 C C . PHE C 1 201 ? 39.851 -38.384 18.588 1.00 9.85 198 PHE C C 1
ATOM 7616 O O . PHE C 1 201 ? 38.850 -39.022 18.225 1.00 9.56 198 PHE C O 1
ATOM 7624 N N . VAL C 1 202 ? 39.973 -37.068 18.473 1.00 9.11 199 VAL C N 1
ATOM 7625 C CA . VAL C 1 202 ? 38.955 -36.229 17.854 1.00 9.03 199 VAL C CA 1
ATOM 7626 C C . VAL C 1 202 ? 39.589 -35.487 16.665 1.00 9.02 199 VAL C C 1
ATOM 7627 O O . VAL C 1 202 ? 40.534 -34.697 16.846 1.00 8.78 199 VAL C O 1
ATOM 7631 N N . PRO C 1 203 ? 39.094 -35.749 15.443 1.00 8.77 200 PRO C N 1
ATOM 7632 C CA . PRO C 1 203 ? 39.696 -35.122 14.250 1.00 9.07 200 PRO C CA 1
ATOM 7633 C C . PRO C 1 203 ? 39.399 -33.632 14.190 1.00 9.17 200 PRO C C 1
ATOM 7634 O O . PRO C 1 203 ? 38.375 -33.169 14.701 1.00 9.42 200 PRO C O 1
ATOM 7638 N N . THR C 1 204 ? 40.307 -32.888 13.582 1.00 9.57 201 THR C N 1
ATOM 7639 C CA . THR C 1 204 ? 40.189 -31.436 13.437 1.00 9.67 201 THR C CA 1
ATOM 7640 C C . THR C 1 204 ? 38.810 -30.948 12.980 1.00 9.81 201 THR C C 1
ATOM 7641 O O . THR C 1 204 ? 38.302 -29.954 13.508 1.00 10.08 201 THR C O 1
ATOM 7645 N N . HIS C 1 205 ? 38.197 -31.641 12.020 1.00 9.46 202 HIS C N 1
ATOM 7646 C CA . HIS C 1 205 ? 36.917 -31.160 11.475 1.00 9.76 202 HIS C CA 1
ATOM 7647 C C . HIS C 1 205 ? 35.788 -31.219 12.489 1.00 9.58 202 HIS C C 1
ATOM 7648 O O . HIS C 1 205 ? 34.740 -30.597 12.278 1.00 9.89 202 HIS C O 1
ATOM 7655 N N . ARG C 1 206 ? 36.019 -31.954 13.576 1.00 8.65 203 ARG C N 1
ATOM 7656 C CA . ARG C 1 206 ? 35.034 -32.079 14.659 1.00 8.83 203 ARG C CA 1
ATOM 7657 C C . ARG C 1 206 ? 35.318 -31.161 15.847 1.00 9.24 203 ARG C C 1
ATOM 7658 O O . ARG C 1 206 ? 34.839 -31.397 16.961 1.00 9.23 203 ARG C O 1
ATOM 7666 N N . VAL C 1 207 ? 36.068 -30.090 15.608 1.00 8.52 204 VAL C N 1
ATOM 7667 C CA . VAL C 1 207 ? 36.434 -29.191 16.689 1.00 9.43 204 VAL C CA 1
ATOM 7668 C C . VAL C 1 207 ? 36.100 -27.770 16.256 1.00 9.90 204 VAL C C 1
ATOM 7669 O O . VAL C 1 207 ? 36.324 -27.409 15.115 1.00 10.41 204 VAL C O 1
ATOM 7673 N N . LEU C 1 208 ? 35.517 -26.985 17.167 1.00 9.09 205 LEU C N 1
ATOM 7674 C CA . LEU C 1 208 ? 35.140 -25.617 16.835 1.00 9.03 205 LEU C CA 1
ATOM 7675 C C . LEU C 1 208 ? 35.557 -24.657 17.939 1.00 8.89 205 LEU C C 1
ATOM 7676 O O . LEU C 1 208 ? 35.148 -24.797 19.092 1.00 7.89 205 LEU C O 1
ATOM 7681 N N . SER C 1 209 ? 36.377 -23.677 17.577 1.00 9.34 206 SER C N 1
ATOM 7682 C CA . SER C 1 209 ? 36.828 -22.686 18.550 1.00 10.13 206 SER C CA 1
ATOM 7683 C C . SER C 1 209 ? 35.716 -21.677 18.825 1.00 10.75 206 SER C C 1
ATOM 7684 O O . SER C 1 209 ? 35.048 -21.210 17.895 1.00 10.66 206 SER C O 1
ATOM 7687 N N . PHE C 1 210 ? 35.533 -21.302 20.087 1.00 11.54 207 PHE C N 1
ATOM 7688 C CA . PHE C 1 210 ? 34.564 -20.253 20.394 1.00 11.87 207 PHE C CA 1
ATOM 7689 C C . PHE C 1 210 ? 34.979 -18.887 19.821 1.00 12.34 207 PHE C C 1
ATOM 7690 O O . PHE C 1 210 ? 34.121 -18.031 19.569 1.00 12.73 207 PHE C O 1
ATOM 7698 N N . LYS C 1 211 ? 36.282 -18.694 19.612 1.00 11.66 208 LYS C N 1
ATOM 7699 C CA . LYS C 1 211 ? 36.767 -17.467 18.998 1.00 13.05 208 LYS C CA 1
ATOM 7700 C C . LYS C 1 211 ? 36.359 -17.375 17.528 1.00 12.87 208 LYS C C 1
ATOM 7701 O O . LYS C 1 211 ? 36.057 -16.288 17.052 1.00 13.19 208 LYS C O 1
ATOM 7707 N N . ALA C 1 212 ? 36.354 -18.509 16.820 1.00 12.67 209 ALA C N 1
ATOM 7708 C CA . ALA C 1 212 ? 35.927 -18.539 15.423 1.00 12.89 209 ALA C CA 1
ATOM 7709 C C . ALA C 1 212 ? 34.455 -18.151 15.363 1.00 13.39 209 ALA C C 1
ATOM 7710 O O . ALA C 1 212 ? 34.021 -17.410 14.463 1.00 13.71 209 ALA C O 1
ATOM 7720 N N . SER C 1 214 ? 32.771 -16.220 17.527 1.00 15.45 211 SER C N 1
ATOM 7721 C CA . SER C 1 214 ? 32.556 -14.802 17.815 1.00 16.14 211 SER C CA 1
ATOM 7722 C C . SER C 1 214 ? 33.156 -13.895 16.739 1.00 16.44 211 SER C C 1
ATOM 7723 O O . SER C 1 214 ? 32.698 -12.776 16.549 1.00 16.53 211 SER C O 1
ATOM 7726 N N . ASN C 1 215 ? 34.146 -14.407 16.011 1.00 16.69 212 ASN C N 1
ATOM 7727 C CA . ASN C 1 215 ? 34.696 -13.718 14.841 1.00 17.25 212 ASN C CA 1
ATOM 7728 C C . ASN C 1 215 ? 33.778 -13.760 13.615 1.00 17.28 212 ASN C C 1
ATOM 7729 O O . ASN C 1 215 ? 34.075 -13.127 12.591 1.00 17.34 212 ASN C O 1
ATOM 7734 N N . LEU C 1 216 ? 32.688 -14.524 13.714 1.00 17.20 213 LEU C N 1
ATOM 7735 C CA . LEU C 1 216 ? 31.812 -14.816 12.578 1.00 17.71 213 LEU C CA 1
ATOM 7736 C C . LEU C 1 216 ? 32.591 -15.489 11.454 1.00 17.25 213 LEU C C 1
ATOM 7737 O O . LEU C 1 216 ? 32.339 -15.230 10.265 1.00 18.20 213 LEU C O 1
ATOM 7742 N N . THR C 1 217 ? 33.544 -16.348 11.834 1.00 16.02 214 THR C N 1
ATOM 7743 C CA . THR C 1 217 ? 34.276 -17.177 10.880 1.00 15.46 214 THR C CA 1
ATOM 7744 C C . THR C 1 217 ? 34.083 -18.692 11.077 1.00 14.33 214 THR C C 1
ATOM 7745 O O . THR C 1 217 ? 34.814 -19.484 10.480 1.00 14.99 214 THR C O 1
ATOM 7749 N N . ALA C 1 218 ? 33.100 -19.109 11.877 1.00 13.22 215 ALA C N 1
ATOM 7750 C CA . ALA C 1 218 ? 32.829 -20.543 12.013 1.00 12.03 215 ALA C CA 1
ATOM 7751 C C . ALA C 1 218 ? 32.552 -21.124 10.625 1.00 11.34 215 ALA C C 1
ATOM 7752 O O . ALA C 1 218 ? 31.844 -20.499 9.824 1.00 11.62 215 ALA C O 1
ATOM 7754 N N . PRO C 1 219 ? 33.132 -22.298 10.321 1.00 11.35 216 PRO C N 1
ATOM 7755 C CA . PRO C 1 219 ? 33.071 -22.844 8.956 1.00 11.71 216 PRO C CA 1
ATOM 7756 C C . PRO C 1 219 ? 31.656 -23.216 8.511 1.00 11.80 216 PRO C C 1
ATOM 7757 O O . PRO C 1 219 ? 31.359 -23.235 7.303 1.00 11.67 216 PRO C O 1
ATOM 7761 N N . GLY C 1 220 ? 30.793 -23.511 9.476 1.00 10.86 217 GLY C N 1
ATOM 7762 C CA . GLY C 1 220 ? 29.410 -23.867 9.176 1.00 11.58 217 GLY C CA 1
ATOM 7763 C C . GLY C 1 220 ? 28.638 -22.749 8.507 1.00 11.45 217 GLY C C 1
ATOM 7764 O O . GLY C 1 220 ? 27.644 -23.011 7.823 1.00 11.61 217 GLY C O 1
ATOM 7765 N N . LEU C 1 221 ? 29.080 -21.506 8.716 1.00 10.98 218 LEU C N 1
ATOM 7766 C CA . LEU C 1 221 ? 28.372 -20.343 8.167 1.00 11.46 218 LEU C CA 1
ATOM 7767 C C . LEU C 1 221 ? 28.425 -20.276 6.641 1.00 11.67 218 LEU C C 1
ATOM 7768 O O . LEU C 1 221 ? 27.599 -19.607 6.019 1.00 12.17 218 LEU C O 1
ATOM 7773 N N . GLU C 1 222 ? 29.379 -20.970 6.034 1.00 11.89 219 GLU C N 1
ATOM 7774 C CA . GLU C 1 222 ? 29.508 -20.882 4.573 1.00 13.46 219 GLU C CA 1
ATOM 7775 C C . GLU C 1 222 ? 28.252 -21.431 3.884 1.00 12.78 219 GLU C C 1
ATOM 7776 O O . GLU C 1 222 ? 27.722 -20.816 2.952 1.00 13.19 219 GLU C O 1
ATOM 7782 N N . ARG C 1 223 ? 27.771 -22.580 4.360 1.00 12.04 220 ARG C N 1
ATOM 7783 C CA . ARG C 1 223 ? 26.573 -23.204 3.810 1.00 12.42 220 ARG C CA 1
ATOM 7784 C C . ARG C 1 223 ? 25.304 -22.908 4.609 1.00 11.96 220 ARG C C 1
ATOM 7785 O O . ARG C 1 223 ? 24.210 -22.890 4.041 1.00 12.96 220 ARG C O 1
ATOM 7793 N N . ASN C 1 224 ? 25.446 -22.692 5.917 1.00 10.43 221 ASN C N 1
ATOM 7794 C CA . ASN C 1 224 ? 24.302 -22.390 6.765 1.00 9.82 221 ASN C CA 1
ATOM 7795 C C . ASN C 1 224 ? 24.249 -20.884 6.932 1.00 9.62 221 ASN C C 1
ATOM 7796 O O . ASN C 1 224 ? 24.766 -20.317 7.891 1.00 8.35 221 ASN C O 1
ATOM 7801 N N . THR C 1 225 ? 23.663 -20.254 5.924 1.00 9.09 222 THR C N 1
ATOM 7802 C CA . THR C 1 225 ? 23.665 -18.792 5.787 1.00 8.99 222 THR C CA 1
ATOM 7803 C C . THR C 1 225 ? 22.495 -18.076 6.486 1.00 8.69 222 THR C C 1
ATOM 7804 O O . THR C 1 225 ? 22.435 -16.838 6.445 1.00 8.29 222 THR C O 1
ATOM 7808 N N . ALA C 1 226 ? 21.571 -18.824 7.097 1.00 9.01 223 ALA C N 1
ATOM 7809 C CA . ALA C 1 226 ? 20.387 -18.210 7.725 1.00 8.19 223 ALA C CA 1
ATOM 7810 C C . ALA C 1 226 ? 20.804 -17.226 8.827 1.00 8.06 223 ALA C C 1
ATOM 7811 O O . ALA C 1 226 ? 21.796 -17.471 9.544 1.00 8.26 223 ALA C O 1
ATOM 7813 N N . PRO C 1 227 ? 20.067 -16.113 8.960 1.00 8.35 224 PRO C N 1
ATOM 7814 C CA . PRO C 1 227 ? 20.459 -15.112 9.965 1.00 7.86 224 PRO C CA 1
ATOM 7815 C C . PRO C 1 227 ? 20.548 -15.636 11.400 1.00 7.12 224 PRO C C 1
ATOM 7816 O O . PRO C 1 227 ? 21.336 -15.117 12.182 1.00 6.99 224 PRO C O 1
ATOM 7820 N N . VAL C 1 228 ? 19.773 -16.655 11.747 1.00 5.86 225 VAL C N 1
ATOM 7821 C CA . VAL C 1 228 ? 19.784 -17.128 13.135 1.00 6.87 225 VAL C CA 1
ATOM 7822 C C . VAL C 1 228 ? 21.207 -17.591 13.548 1.00 6.79 225 VAL C C 1
ATOM 7823 O O . VAL C 1 228 ? 21.589 -17.487 14.740 1.00 7.31 225 VAL C O 1
ATOM 7827 N N . TYR C 1 229 ? 21.991 -18.081 12.579 1.00 7.10 226 TYR C N 1
ATOM 7828 C CA . TYR C 1 229 ? 23.314 -18.630 12.899 1.00 6.95 226 TYR C CA 1
ATOM 7829 C C . TYR C 1 229 ? 24.366 -17.555 13.137 1.00 7.44 226 TYR C C 1
ATOM 7830 O O . TYR C 1 229 ? 25.487 -17.864 13.561 1.00 8.08 226 TYR C O 1
ATOM 7839 N N . LYS C 1 230 ? 23.989 -16.306 12.922 1.00 6.46 227 LYS C N 1
ATOM 7840 C CA . LYS C 1 230 ? 24.887 -15.181 13.207 1.00 6.84 227 LYS C CA 1
ATOM 7841 C C . LYS C 1 230 ? 24.606 -14.563 14.591 1.00 6.67 227 LYS C C 1
ATOM 7842 O O . LYS C 1 230 ? 25.244 -13.568 14.967 1.00 7.25 227 LYS C O 1
ATOM 7856 N N . PRO C 1 232 ? 24.742 -14.007 18.597 1.00 6.62 229 PRO C N 1
ATOM 7857 C CA . PRO C 1 232 ? 25.890 -14.152 19.503 1.00 6.74 229 PRO C CA 1
ATOM 7858 C C . PRO C 1 232 ? 25.641 -15.286 20.493 1.00 6.56 229 PRO C C 1
ATOM 7859 O O . PRO C 1 232 ? 24.541 -15.412 21.030 1.00 6.33 229 PRO C O 1
ATOM 7863 N N . TRP C 1 233 ? 26.657 -16.119 20.688 1.00 7.25 230 TRP C N 1
ATOM 7864 C CA . TRP C 1 233 ? 26.576 -17.233 21.650 1.00 7.38 230 TRP C CA 1
ATOM 7865 C C . TRP C 1 233 ? 26.246 -16.706 23.042 1.00 6.45 230 TRP C C 1
ATOM 7866 O O . TRP C 1 233 ? 25.511 -17.363 23.789 1.00 6.34 230 TRP C O 1
ATOM 7877 N N . GLY C 1 234 ? 26.792 -15.533 23.392 1.00 6.30 231 GLY C N 1
ATOM 7878 C CA . GLY C 1 234 ? 26.555 -14.945 24.714 1.00 6.23 231 GLY C CA 1
ATOM 7879 C C . GLY C 1 234 ? 25.098 -14.569 24.984 1.00 6.24 231 GLY C C 1
ATOM 7880 O O . GLY C 1 234 ? 24.718 -14.353 26.131 1.00 7.20 231 GLY C O 1
ATOM 7881 N N . THR C 1 235 ? 24.288 -14.436 23.915 1.00 5.22 232 THR C N 1
ATOM 7882 C CA . THR C 1 235 ? 22.828 -14.389 24.065 1.00 6.10 232 THR C CA 1
ATOM 7883 C C . THR C 1 235 ? 22.185 -15.777 23.914 1.00 6.20 232 THR C C 1
ATOM 7884 O O . THR C 1 235 ? 21.332 -16.175 24.723 1.00 6.65 232 THR C O 1
ATOM 7888 N N . ILE C 1 236 ? 22.560 -16.496 22.859 1.00 6.19 233 ILE C N 1
ATOM 7889 C CA . ILE C 1 236 ? 21.925 -17.787 22.543 1.00 6.52 233 ILE C CA 1
ATOM 7890 C C . ILE C 1 236 ? 22.001 -18.777 23.698 1.00 7.29 233 ILE C C 1
ATOM 7891 O O . ILE C 1 236 ? 20.987 -19.362 24.089 1.00 7.16 233 ILE C O 1
ATOM 7896 N N . HIS C 1 237 ? 23.203 -18.998 24.227 1.00 5.76 234 HIS C N 1
ATOM 7897 C CA . HIS C 1 237 ? 23.361 -20.050 25.235 1.00 7.14 234 HIS C CA 1
ATOM 7898 C C . HIS C 1 237 ? 22.753 -19.654 26.598 1.00 6.44 234 HIS C C 1
ATOM 7899 O O . HIS C 1 237 ? 21.906 -20.379 27.125 1.00 6.72 234 HIS C O 1
ATOM 7906 N N . PRO C 1 238 ? 23.117 -18.479 27.148 1.00 6.57 235 PRO C N 1
ATOM 7907 C CA . PRO C 1 238 ? 22.456 -18.093 28.408 1.00 5.89 235 PRO C CA 1
ATOM 7908 C C . PRO C 1 238 ? 20.922 -17.985 28.327 1.00 6.56 235 PRO C C 1
ATOM 7909 O O . PRO C 1 238 ? 20.223 -18.359 29.273 1.00 6.18 235 PRO C O 1
ATOM 7913 N N . THR C 1 239 ? 20.387 -17.530 27.198 1.00 5.79 236 THR C N 1
ATOM 7914 C CA . THR C 1 239 ? 18.919 -17.494 27.043 1.00 6.74 236 THR C CA 1
ATOM 7915 C C . THR C 1 239 ? 18.319 -18.925 27.093 1.00 6.00 236 THR C C 1
ATOM 7916 O O . THR C 1 239 ? 17.211 -19.120 27.621 1.00 6.61 236 THR C O 1
ATOM 7920 N N . THR C 1 240 ? 19.043 -19.927 26.573 1.00 6.53 237 THR C N 1
ATOM 7921 C CA A THR C 1 240 ? 18.573 -21.324 26.655 0.50 5.78 237 THR C CA 1
ATOM 7922 C CA B THR C 1 240 ? 18.562 -21.322 26.657 0.50 7.22 237 THR C CA 1
ATOM 7923 C C . THR C 1 240 ? 18.478 -21.815 28.095 1.00 7.01 237 THR C C 1
ATOM 7924 O O . THR C 1 240 ? 17.714 -22.712 28.402 1.00 6.59 237 THR C O 1
ATOM 7931 N N . ILE C 1 241 ? 19.284 -21.207 28.965 1.00 7.13 238 ILE C N 1
ATOM 7932 C CA . ILE C 1 241 ? 19.284 -21.516 30.380 1.00 8.66 238 ILE C CA 1
ATOM 7933 C C . ILE C 1 241 ? 18.193 -20.746 31.158 1.00 8.89 238 ILE C C 1
ATOM 7934 O O . ILE C 1 241 ? 17.592 -21.282 32.084 1.00 11.52 238 ILE C O 1
ATOM 7939 N N . SER C 1 242 ? 17.919 -19.511 30.768 1.00 7.46 239 SER C N 1
ATOM 7940 C CA . SER C 1 242 ? 16.892 -18.724 31.458 1.00 6.89 239 SER C CA 1
ATOM 7941 C C . SER C 1 242 ? 15.482 -19.066 30.995 1.00 6.82 239 SER C C 1
ATOM 7942 O O . SER C 1 242 ? 14.553 -19.096 31.809 1.00 6.92 239 SER C O 1
ATOM 7945 N N . ALA C 1 243 ? 15.314 -19.267 29.685 1.00 6.67 240 ALA C N 1
ATOM 7946 C CA . ALA C 1 243 ? 13.966 -19.551 29.148 1.00 6.27 240 ALA C CA 1
ATOM 7947 C C . ALA C 1 243 ? 13.185 -20.658 29.861 1.00 6.44 240 ALA C C 1
ATOM 7948 O O . ALA C 1 243 ? 12.011 -20.456 30.188 1.00 6.41 240 ALA C O 1
ATOM 7950 N N . PRO C 1 244 ? 13.809 -21.822 30.113 1.00 6.83 241 PRO C N 1
ATOM 7951 C CA . PRO C 1 244 ? 13.071 -22.856 30.855 1.00 6.83 241 PRO C CA 1
ATOM 7952 C C . PRO C 1 244 ? 12.735 -22.443 32.272 1.00 7.10 241 PRO C C 1
ATOM 7953 O O . PRO C 1 244 ? 11.660 -22.811 32.763 1.00 7.55 241 PRO C O 1
ATOM 7957 N N . ILE C 1 245 ? 13.595 -21.655 32.918 1.00 6.69 242 ILE C N 1
ATOM 7958 C CA . ILE C 1 245 ? 13.274 -21.227 34.286 1.00 6.82 242 ILE C CA 1
ATOM 7959 C C . ILE C 1 245 ? 12.075 -20.273 34.274 1.00 6.70 242 ILE C C 1
ATOM 7960 O O . ILE C 1 245 ? 11.192 -20.373 35.105 1.00 6.13 242 ILE C O 1
ATOM 7965 N N . VAL C 1 246 ? 12.039 -19.334 33.323 1.00 6.27 243 VAL C N 1
ATOM 7966 C CA . VAL C 1 246 ? 10.848 -18.498 33.132 1.00 7.22 243 VAL C CA 1
ATOM 7967 C C . VAL C 1 246 ? 9.605 -19.372 32.876 1.00 6.82 243 VAL C C 1
ATOM 7968 O O . VAL C 1 246 ? 8.557 -19.171 33.469 1.00 6.20 243 VAL C O 1
ATOM 7972 N N . GLY C 1 247 ? 9.746 -20.380 32.025 1.00 6.82 244 GLY C N 1
ATOM 7973 C CA . GLY C 1 247 ? 8.636 -21.303 31.735 1.00 6.59 244 GLY C CA 1
ATOM 7974 C C . GLY C 1 247 ? 8.153 -21.982 33.021 1.00 6.62 244 GLY C C 1
ATOM 7975 O O . GLY C 1 247 ? 6.951 -22.089 33.263 1.00 6.17 244 GLY C O 1
ATOM 7984 N N . ALA C 1 249 ? 8.244 -20.799 35.939 1.00 7.12 246 ALA C N 1
ATOM 7985 C CA . ALA C 1 249 ? 7.495 -19.813 36.702 1.00 7.42 246 ALA C CA 1
ATOM 7986 C C . ALA C 1 249 ? 6.055 -19.682 36.191 1.00 7.34 246 ALA C C 1
ATOM 7987 O O . ALA C 1 249 ? 5.121 -19.557 36.995 1.00 7.12 246 ALA C O 1
ATOM 7989 N N . TYR C 1 250 ? 5.863 -19.699 34.872 1.00 7.25 247 TYR C N 1
ATOM 7990 C CA . TYR C 1 250 ? 4.506 -19.717 34.310 1.00 7.92 247 TYR C CA 1
ATOM 7991 C C . TYR C 1 250 ? 3.714 -20.920 34.804 1.00 7.89 247 TYR C C 1
ATOM 7992 O O . TYR C 1 250 ? 2.529 -20.794 35.180 1.00 8.08 247 TYR C O 1
ATOM 8001 N N . GLY C 1 251 ? 4.362 -22.080 34.790 1.00 7.59 248 GLY C N 1
ATOM 8002 C CA . GLY C 1 251 ? 3.673 -23.326 35.188 1.00 8.48 248 GLY C CA 1
ATOM 8003 C C . GLY C 1 251 ? 3.318 -23.258 36.667 1.00 8.31 248 GLY C C 1
ATOM 8004 O O . GLY C 1 251 ? 2.199 -23.612 37.079 1.00 9.15 248 GLY C O 1
ATOM 8005 N N . ALA C 1 252 ? 4.248 -22.737 37.464 1.00 8.09 249 ALA C N 1
ATOM 8006 C CA . ALA C 1 252 ? 4.055 -22.587 38.916 1.00 8.62 249 ALA C CA 1
ATOM 8007 C C . ALA C 1 252 ? 2.898 -21.634 39.203 1.00 8.90 249 ALA C C 1
ATOM 8008 O O . ALA C 1 252 ? 2.043 -21.906 40.046 1.00 9.23 249 ALA C O 1
ATOM 8010 N N . TYR C 1 253 ? 2.890 -20.517 38.480 1.00 8.41 250 TYR C N 1
ATOM 8011 C CA . TYR C 1 253 ? 1.854 -19.518 38.627 1.00 9.38 250 TYR C CA 1
ATOM 8012 C C . TYR C 1 253 ? 0.481 -20.139 38.342 1.00 9.71 250 TYR C C 1
ATOM 8013 O O . TYR C 1 253 ? -0.435 -20.029 39.156 1.00 10.46 250 TYR C O 1
ATOM 8022 N N . ASP C 1 254 ? 0.344 -20.796 37.197 1.00 9.84 251 ASP C N 1
ATOM 8023 C CA . ASP C 1 254 ? -0.945 -21.376 36.816 1.00 10.91 251 ASP C CA 1
ATOM 8024 C C . ASP C 1 254 ? -1.425 -22.420 37.810 1.00 11.12 251 ASP C C 1
ATOM 8025 O O . ASP C 1 254 ? -2.609 -22.424 38.156 1.00 11.70 251 ASP C O 1
ATOM 8030 N N . ALA C 1 255 ? -0.509 -23.269 38.286 1.00 10.82 252 ALA C N 1
ATOM 8031 C CA . ALA C 1 255 ? -0.844 -24.334 39.247 1.00 11.45 252 ALA C CA 1
ATOM 8032 C C . ALA C 1 255 ? -1.332 -23.705 40.542 1.00 11.11 252 ALA C C 1
ATOM 8033 O O . ALA C 1 255 ? -2.384 -24.107 41.083 1.00 11.92 252 ALA C O 1
ATOM 8035 N N . HIS C 1 256 ? -0.581 -22.716 41.023 1.00 10.23 253 HIS C N 1
ATOM 8036 C CA . HIS C 1 256 ? -0.937 -22.007 42.252 1.00 10.92 253 HIS C CA 1
ATOM 8037 C C . HIS C 1 256 ? -2.324 -21.351 42.151 1.00 11.45 253 HIS C C 1
ATOM 8038 O O . HIS C 1 256 ? -3.195 -21.546 43.030 1.00 12.91 253 HIS C O 1
ATOM 8045 N N . VAL C 1 257 ? -2.551 -20.592 41.084 1.00 11.12 254 VAL C N 1
ATOM 8046 C CA . VAL C 1 257 ? -3.818 -19.849 40.941 1.00 12.36 254 VAL C CA 1
ATOM 8047 C C . VAL C 1 257 ? -4.982 -20.821 40.807 1.00 13.13 254 VAL C C 1
ATOM 8048 O O . VAL C 1 257 ? -6.059 -20.576 41.376 1.00 13.87 254 VAL C O 1
ATOM 8052 N N . GLU C 1 258 ? -4.768 -21.928 40.090 1.00 14.07 255 GLU C N 1
ATOM 8053 C CA . GLU C 1 258 ? -5.823 -22.953 39.960 1.00 16.34 255 GLU C CA 1
ATOM 8054 C C . GLU C 1 258 ? -6.172 -23.528 41.328 1.00 16.05 255 GLU C C 1
ATOM 8055 O O . GLU C 1 258 ? -7.352 -23.600 41.720 1.00 15.81 255 GLU C O 1
ATOM 8061 N N . HIS C 1 259 ? -5.156 -23.920 42.084 1.00 16.35 256 HIS C N 1
ATOM 8062 C CA . HIS C 1 259 ? -5.433 -24.557 43.363 1.00 17.50 256 HIS C CA 1
ATOM 8063 C C . HIS C 1 259 ? -6.070 -23.559 44.337 1.00 18.23 256 HIS C C 1
ATOM 8064 O O . HIS C 1 259 ? -7.090 -23.864 44.972 1.00 17.95 256 HIS C O 1
ATOM 8071 N N . GLN C 1 260 ? -5.490 -22.360 44.413 1.00 18.13 257 GLN C N 1
ATOM 8072 C CA . GLN C 1 260 ? -5.958 -21.327 45.330 1.00 18.92 257 GLN C CA 1
ATOM 8073 C C . GLN C 1 260 ? -7.332 -20.774 44.970 1.00 19.71 257 GLN C C 1
ATOM 8074 O O . GLN C 1 260 ? -8.137 -20.476 45.861 1.00 20.33 257 GLN C O 1
ATOM 8080 N N . GLY C 1 261 ? -7.593 -20.642 43.674 1.00 20.02 258 GLY C N 1
ATOM 8081 C CA . GLY C 1 261 ? -8.885 -20.167 43.185 1.00 21.26 258 GLY C CA 1
ATOM 8082 C C . GLY C 1 261 ? -10.014 -21.017 43.732 1.00 22.21 258 GLY C C 1
ATOM 8083 O O . GLY C 1 261 ? -10.991 -20.495 44.289 1.00 21.73 258 GLY C O 1
ATOM 8084 N N . LYS C 1 262 ? -9.852 -22.333 43.607 1.00 23.11 259 LYS C N 1
ATOM 8085 C CA . LYS C 1 262 ? -10.823 -23.290 44.131 1.00 24.77 259 LYS C CA 1
ATOM 8086 C C . LYS C 1 262 ? -10.988 -23.135 45.637 1.00 25.43 259 LYS C C 1
ATOM 8087 O O . LYS C 1 262 ? -12.111 -23.128 46.144 1.00 26.11 259 LYS C O 1
ATOM 8093 N N . ARG C 1 263 ? -9.860 -22.992 46.330 1.00 25.71 260 ARG C N 1
ATOM 8094 C CA . ARG C 1 263 ? -9.814 -22.874 47.782 1.00 26.66 260 ARG C CA 1
ATOM 8095 C C . ARG C 1 263 ? -10.521 -21.603 48.281 1.00 26.40 260 ARG C C 1
ATOM 8096 O O . ARG C 1 263 ? -11.223 -21.623 49.302 1.00 26.19 260 ARG C O 1
ATOM 8104 N N . VAL C 1 264 ? -10.338 -20.502 47.551 1.00 25.86 261 VAL C N 1
ATOM 8105 C CA . VAL C 1 264 ? -10.941 -19.213 47.917 1.00 25.73 261 VAL C CA 1
ATOM 8106 C C . VAL C 1 264 ? -12.439 -19.192 47.616 1.00 26.03 261 VAL C C 1
ATOM 8107 O O . VAL C 1 264 ? -12.870 -19.614 46.542 1.00 26.18 261 VAL C O 1
ATOM 8111 N N . ASP C 1 275 ? -10.974 -13.820 52.338 1.00 23.79 272 ASP C N 1
ATOM 8112 C CA . ASP C 1 275 ? -10.640 -12.468 52.791 1.00 22.73 272 ASP C CA 1
ATOM 8113 C C . ASP C 1 275 ? -9.147 -12.279 53.081 1.00 21.51 272 ASP C C 1
ATOM 8114 O O . ASP C 1 275 ? -8.771 -11.739 54.119 1.00 22.57 272 ASP C O 1
ATOM 8116 N N . ASP C 1 276 ? -8.304 -12.721 52.159 1.00 18.98 273 ASP C N 1
ATOM 8117 C CA . ASP C 1 276 ? -6.859 -12.593 52.323 1.00 16.38 273 ASP C CA 1
ATOM 8118 C C . ASP C 1 276 ? -6.288 -11.679 51.233 1.00 13.94 273 ASP C C 1
ATOM 8119 O O . ASP C 1 276 ? -5.941 -12.158 50.143 1.00 13.83 273 ASP C O 1
ATOM 8124 N N . PRO C 1 277 ? -6.128 -10.379 51.540 1.00 12.36 274 PRO C N 1
ATOM 8125 C CA . PRO C 1 277 ? -5.563 -9.540 50.492 1.00 11.18 274 PRO C CA 1
ATOM 8126 C C . PRO C 1 277 ? -4.101 -9.827 50.178 1.00 10.26 274 PRO C C 1
ATOM 8127 O O . PRO C 1 277 ? -3.636 -9.522 49.077 1.00 9.44 274 PRO C O 1
ATOM 8131 N N . PHE C 1 278 ? -3.374 -10.388 51.138 1.00 9.11 275 PHE C N 1
ATOM 8132 C CA . PHE C 1 278 ? -1.951 -10.646 50.936 1.00 9.06 275 PHE C CA 1
ATOM 8133 C C . PHE C 1 278 ? -1.691 -11.714 49.887 1.00 8.39 275 PHE C C 1
ATOM 8134 O O . PHE C 1 278 ? -0.783 -11.554 49.071 1.00 8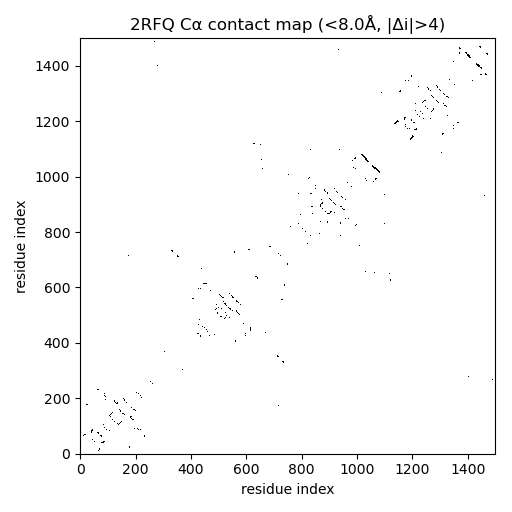.64 275 PHE C O 1
ATOM 8142 N N . ALA C 1 279 ? -2.506 -12.776 49.873 1.00 8.75 276 ALA C N 1
ATOM 8143 C CA . ALA C 1 279 ? -2.376 -13.807 48.841 1.00 8.87 276 ALA C CA 1
ATOM 8144 C C . ALA C 1 279 ? -2.620 -13.204 47.443 1.00 8.42 276 ALA C C 1
ATOM 8145 O O . ALA C 1 279 ? -1.921 -13.535 46.461 1.00 8.60 276 ALA C O 1
ATOM 8147 N N . LYS C 1 280 ? -3.573 -12.276 47.364 1.00 7.55 277 LYS C N 1
ATOM 8148 C CA . LYS C 1 280 ? -3.846 -11.579 46.090 1.00 7.62 277 LYS C CA 1
ATOM 8149 C C . LYS C 1 280 ? -2.656 -10.733 45.676 1.00 8.11 277 LYS C C 1
ATOM 8150 O O . LYS C 1 280 ? -2.285 -10.718 44.507 1.00 7.93 277 LYS C O 1
ATOM 8156 N N . VAL C 1 281 ? -2.049 -10.032 46.634 1.00 7.64 278 VAL C N 1
ATOM 8157 C CA . VAL C 1 281 ? -0.880 -9.219 46.301 1.00 7.32 278 VAL C CA 1
ATOM 8158 C C . VAL C 1 281 ? 0.262 -10.095 45.782 1.00 7.87 278 VAL C C 1
ATOM 8159 O O . VAL C 1 281 ? 0.906 -9.752 44.796 1.00 8.51 278 VAL C O 1
ATOM 8163 N N . ARG C 1 282 ? 0.490 -11.240 46.410 1.00 7.47 279 ARG C N 1
ATOM 8164 C CA . ARG C 1 282 ? 1.619 -12.063 45.979 1.00 8.10 279 ARG C CA 1
ATOM 8165 C C . ARG C 1 282 ? 1.395 -12.517 44.546 1.00 7.86 279 ARG C C 1
ATOM 8166 O O . ARG C 1 282 ? 2.357 -12.578 43.754 1.00 8.23 279 ARG C O 1
ATOM 8174 N N . ILE C 1 283 ? 0.143 -12.878 44.219 1.00 7.98 280 ILE C N 1
ATOM 8175 C CA . ILE C 1 283 ? -0.238 -13.264 42.846 1.00 8.39 280 ILE C CA 1
ATOM 8176 C C . ILE C 1 283 ? 0.007 -12.141 41.823 1.00 7.48 280 ILE C C 1
ATOM 8177 O O . ILE C 1 283 ? 0.502 -12.388 40.718 1.00 7.03 280 ILE C O 1
ATOM 8182 N N . ALA C 1 284 ? -0.326 -10.920 42.206 1.00 7.60 281 ALA C N 1
ATOM 8183 C CA . ALA C 1 284 ? -0.103 -9.746 41.363 1.00 7.53 281 ALA C CA 1
ATOM 8184 C C . ALA C 1 284 ? 1.389 -9.535 41.101 1.00 8.15 281 ALA C C 1
ATOM 8185 O O . ALA C 1 284 ? 1.820 -9.321 39.962 1.00 8.44 281 ALA C O 1
ATOM 8187 N N . GLU C 1 285 ? 2.161 -9.542 42.179 1.00 7.57 282 GLU C N 1
ATOM 8188 C CA . GLU C 1 285 ? 3.632 -9.374 42.088 1.00 8.45 282 GLU C CA 1
ATOM 8189 C C . GLU C 1 285 ? 4.253 -10.438 41.193 1.00 8.32 282 GLU C C 1
ATOM 8190 O O . GLU C 1 285 ? 4.999 -10.121 40.261 1.00 9.14 282 GLU C O 1
ATOM 8196 N N . ALA C 1 286 ? 3.928 -11.700 41.461 1.00 8.96 283 ALA C N 1
ATOM 8197 C CA . ALA C 1 286 ? 4.528 -12.809 40.730 1.00 8.73 283 ALA C CA 1
ATOM 8198 C C . ALA C 1 286 ? 4.163 -12.745 39.258 1.00 8.75 283 ALA C C 1
ATOM 8199 O O . ALA C 1 286 ? 5.045 -12.847 38.387 1.00 8.53 283 ALA C O 1
ATOM 8201 N N . SER C 1 287 ? 2.884 -12.553 38.952 1.00 7.97 284 SER C N 1
ATOM 8202 C CA . SER C 1 287 ? 2.474 -12.538 37.548 1.00 7.74 284 SER C CA 1
ATOM 8203 C C . SER C 1 287 ? 3.149 -11.381 36.806 1.00 7.42 284 SER C C 1
ATOM 8204 O O . SER C 1 287 ? 3.596 -11.544 35.655 1.00 7.38 284 SER C O 1
ATOM 8207 N N . SER C 1 288 ? 3.211 -10.200 37.446 1.00 7.40 285 SER C N 1
ATOM 8208 C CA . SER C 1 288 ? 3.845 -9.048 36.788 1.00 6.84 285 SER C CA 1
ATOM 8209 C C . SER C 1 288 ? 5.326 -9.313 36.503 1.00 7.09 285 SER C C 1
ATOM 8210 O O . SER C 1 288 ? 5.833 -9.036 35.393 1.00 7.85 285 SER C O 1
ATOM 8213 N N . ASP C 1 289 ? 6.023 -9.851 37.497 1.00 7.04 286 ASP C N 1
ATOM 8214 C CA . ASP C 1 289 ? 7.476 -10.060 37.379 1.00 6.99 286 ASP C CA 1
ATOM 8215 C C . ASP C 1 289 ? 7.858 -11.167 36.419 1.00 8.08 286 ASP C C 1
ATOM 8216 O O . ASP C 1 289 ? 8.879 -11.064 35.731 1.00 7.70 286 ASP C O 1
ATOM 8221 N N . ILE C 1 290 ? 7.026 -12.206 36.352 1.00 7.68 287 ILE C N 1
ATOM 8222 C CA . ILE C 1 290 ? 7.220 -13.271 35.352 1.00 7.36 287 ILE C CA 1
ATOM 8223 C C . ILE C 1 290 ? 7.072 -12.673 33.957 1.00 7.34 287 ILE C C 1
ATOM 8224 O O . ILE C 1 290 ? 7.908 -12.905 33.062 1.00 7.68 287 ILE C O 1
ATOM 8229 N N . ASP C 1 291 ? 6.016 -11.882 33.782 1.00 7.22 288 ASP C N 1
ATOM 8230 C CA . ASP C 1 291 ? 5.768 -11.240 32.492 1.00 7.49 288 ASP C CA 1
ATOM 8231 C C . ASP C 1 291 ? 6.939 -10.315 32.107 1.00 8.17 288 ASP C C 1
ATOM 8232 O O . ASP C 1 291 ? 7.394 -10.331 30.940 1.00 8.65 288 ASP C O 1
ATOM 8237 N N . ALA C 1 292 ? 7.436 -9.535 33.079 1.00 7.04 289 ALA C N 1
ATOM 8238 C CA . ALA C 1 292 ? 8.562 -8.622 32.811 1.00 7.36 289 ALA C CA 1
ATOM 8239 C C . ALA C 1 292 ? 9.782 -9.428 32.350 1.00 6.82 289 ALA C C 1
ATOM 8240 O O . ALA C 1 292 ? 10.460 -9.069 31.377 1.00 6.80 289 ALA C O 1
ATOM 8242 N N . ALA C 1 293 ? 10.056 -10.533 33.058 1.00 6.44 290 ALA C N 1
ATOM 8243 C CA . ALA C 1 293 ? 11.159 -11.426 32.695 1.00 6.52 290 ALA C CA 1
ATOM 8244 C C . ALA C 1 293 ? 11.038 -11.883 31.243 1.00 6.74 290 ALA C C 1
ATOM 8245 O O . ALA C 1 293 ? 11.995 -11.806 30.474 1.00 7.08 290 ALA C O 1
ATOM 8247 N N . TRP C 1 294 ? 9.866 -12.397 30.875 1.00 6.13 291 TRP C N 1
ATOM 8248 C CA . TRP C 1 294 ? 9.664 -12.854 29.503 1.00 6.87 291 TRP C CA 1
ATOM 8249 C C . TRP C 1 294 ? 9.781 -11.729 28.474 1.00 7.10 291 TRP C C 1
ATOM 8250 O O . TRP C 1 294 ? 10.412 -11.895 27.427 1.00 7.51 291 TRP C O 1
ATOM 8261 N N . ARG C 1 295 ? 9.167 -10.583 28.763 1.00 6.69 292 ARG C N 1
ATOM 8262 C CA . ARG C 1 295 ? 9.234 -9.438 27.824 1.00 6.83 292 ARG C CA 1
ATOM 8263 C C . ARG C 1 295 ? 10.671 -9.078 27.512 1.00 6.97 292 ARG C C 1
ATOM 8264 O O . ARG C 1 295 ? 11.002 -8.839 26.340 1.00 7.42 292 ARG C O 1
ATOM 8272 N N . GLN C 1 296 ? 11.512 -9.010 28.553 1.00 6.55 293 GLN C N 1
ATOM 8273 C CA . GLN C 1 296 ? 12.921 -8.657 28.328 1.00 6.88 293 GLN C CA 1
ATOM 8274 C C . GLN C 1 296 ? 13.697 -9.781 27.659 1.00 7.26 293 GLN C C 1
ATOM 8275 O O . GLN C 1 296 ? 14.438 -9.535 26.699 1.00 6.77 293 GLN C O 1
ATOM 8281 N N . LEU C 1 297 ? 13.556 -10.994 28.174 1.00 7.12 294 LEU C N 1
ATOM 8282 C CA . LEU C 1 297 ? 14.300 -12.129 27.607 1.00 6.96 294 LEU C CA 1
ATOM 8283 C C . LEU C 1 297 ? 13.988 -12.320 26.107 1.00 7.09 294 LEU C C 1
ATOM 8284 O O . LEU C 1 297 ? 14.887 -12.418 25.268 1.00 8.37 294 LEU C O 1
ATOM 8289 N N . SER C 1 298 ? 12.703 -12.371 25.774 1.00 7.24 295 SER C N 1
ATOM 8290 C CA . SER C 1 298 ? 12.327 -12.542 24.361 1.00 8.37 295 SER C CA 1
ATOM 8291 C C . SER C 1 298 ? 12.589 -11.249 23.572 1.00 8.80 295 SER C C 1
ATOM 8292 O O . SER C 1 298 ? 13.009 -11.300 22.409 1.00 9.54 295 SER C O 1
ATOM 8295 N N . GLY C 1 299 ? 12.385 -10.086 24.203 1.00 8.30 296 GLY C N 1
ATOM 8296 C CA . GLY C 1 299 ? 12.585 -8.807 23.510 1.00 7.39 296 GLY C CA 1
ATOM 8297 C C . GLY C 1 299 ? 14.010 -8.579 23.032 1.00 7.31 296 GLY C C 1
ATOM 8298 O O . GLY C 1 299 ? 14.229 -8.110 21.893 1.00 8.17 296 GLY C O 1
ATOM 8299 N N . ASN C 1 300 ? 14.982 -8.863 23.893 1.00 7.60 297 ASN C N 1
ATOM 8300 C CA . ASN C 1 300 ? 16.388 -8.702 23.487 1.00 7.45 297 ASN C CA 1
ATOM 8301 C C . ASN C 1 300 ? 16.751 -9.641 22.341 1.00 6.82 297 ASN C C 1
ATOM 8302 O O . ASN C 1 300 ? 17.405 -9.219 21.398 1.00 6.95 297 ASN C O 1
ATOM 8307 N N . VAL C 1 301 ? 16.287 -10.894 22.408 1.00 7.32 298 VAL C N 1
ATOM 8308 C CA . VAL C 1 301 ? 16.500 -11.846 21.301 1.00 6.70 298 VAL C CA 1
ATOM 8309 C C . VAL C 1 301 ? 15.868 -11.324 20.007 1.00 7.49 298 VAL C C 1
ATOM 8310 O O . VAL C 1 301 ? 16.496 -11.346 18.952 1.00 6.69 298 VAL C O 1
ATOM 8314 N N . ALA C 1 302 ? 14.626 -10.834 20.093 1.00 7.36 299 ALA C N 1
ATOM 8315 C CA . ALA C 1 302 ? 13.939 -10.310 18.891 1.00 8.17 299 ALA C CA 1
ATOM 8316 C C . ALA C 1 302 ? 14.710 -9.152 18.270 1.00 8.32 299 ALA C C 1
ATOM 8317 O O . ALA C 1 302 ? 14.864 -9.086 17.041 1.00 8.31 299 ALA C O 1
ATOM 8319 N N . ASP C 1 303 ? 15.214 -8.257 19.109 1.00 8.44 300 ASP C N 1
ATOM 8320 C CA . ASP C 1 303 ? 15.928 -7.080 18.617 1.00 8.94 300 ASP C CA 1
ATOM 8321 C C . ASP C 1 303 ? 17.218 -7.470 17.931 1.00 8.41 300 ASP C C 1
ATOM 8322 O O . ASP C 1 303 ? 17.531 -6.952 16.845 1.00 8.31 300 ASP C O 1
ATOM 8327 N N . GLU C 1 304 ? 17.956 -8.414 18.529 1.00 7.04 301 GLU C N 1
ATOM 8328 C CA . GLU C 1 304 ? 19.180 -8.890 17.894 1.00 7.21 301 GLU C CA 1
ATOM 8329 C C . GLU C 1 304 ? 18.873 -9.504 16.537 1.00 6.69 301 GLU C C 1
ATOM 8330 O O . GLU C 1 304 ? 19.554 -9.211 15.547 1.00 7.09 301 GLU C O 1
ATOM 8336 N N . TYR C 1 305 ? 17.856 -10.371 16.501 1.00 6.96 302 TYR C N 1
ATOM 8337 C CA . TYR C 1 305 ? 17.515 -11.091 15.278 1.00 6.59 302 TYR C CA 1
ATOM 8338 C C . TYR C 1 305 ? 17.052 -10.102 14.190 1.00 6.46 302 TYR C C 1
ATOM 8339 O O . TYR C 1 305 ? 17.428 -10.257 13.014 1.00 7.01 302 TYR C O 1
ATOM 8348 N N . ALA C 1 306 ? 16.292 -9.073 14.589 1.00 6.76 303 ALA C N 1
ATOM 8349 C CA . ALA C 1 306 ? 15.790 -8.070 13.613 1.00 7.13 303 ALA C CA 1
ATOM 8350 C C . ALA C 1 306 ? 16.949 -7.378 12.918 1.00 7.70 303 ALA C C 1
ATOM 8351 O O . ALA C 1 306 ? 16.923 -7.170 11.705 1.00 7.97 303 ALA C O 1
ATOM 8353 N N . LEU C 1 307 ? 18.000 -7.082 13.686 1.00 7.04 304 LEU C N 1
ATOM 8354 C CA . LEU C 1 307 ? 19.190 -6.461 13.112 1.00 7.21 304 LEU C CA 1
ATOM 8355 C C . LEU C 1 307 ? 19.879 -7.398 12.126 1.00 7.21 304 LEU C C 1
ATOM 8356 O O . LEU C 1 307 ? 20.236 -6.979 11.050 1.00 6.98 304 LEU C O 1
ATOM 8361 N N . LEU C 1 308 ? 20.063 -8.657 12.507 1.00 6.69 305 LEU C N 1
ATOM 8362 C CA . LEU C 1 308 ? 20.673 -9.635 11.610 1.00 7.02 305 LEU C CA 1
ATOM 8363 C C . LEU C 1 308 ? 19.883 -9.789 10.312 1.00 7.42 305 LEU C C 1
ATOM 8364 O O . LEU C 1 308 ? 20.478 -9.871 9.257 1.00 7.98 305 LEU C O 1
ATOM 8369 N N . VAL C 1 309 ? 18.552 -9.864 10.429 1.00 7.92 306 VAL C N 1
ATOM 8370 C CA . VAL C 1 309 ? 17.684 -10.043 9.252 1.00 9.17 306 VAL C CA 1
ATOM 8371 C C . VAL C 1 309 ? 17.855 -8.836 8.309 1.00 9.08 306 VAL C C 1
ATOM 8372 O O . VAL C 1 309 ? 17.822 -8.980 7.070 1.00 10.02 306 VAL C O 1
ATOM 8376 N N . ALA C 1 310 ? 18.106 -7.670 8.913 1.00 8.68 307 ALA C N 1
ATOM 8377 C CA . ALA C 1 310 ? 18.382 -6.419 8.179 1.00 8.40 307 ALA C CA 1
ATOM 8378 C C . ALA C 1 310 ? 19.833 -6.268 7.698 1.00 8.53 307 ALA C C 1
ATOM 8379 O O . ALA C 1 310 ? 20.234 -5.194 7.199 1.00 8.31 307 ALA C O 1
ATOM 8381 N N . GLY C 1 311 ? 20.624 -7.324 7.861 1.00 7.72 308 GLY C N 1
ATOM 8382 C CA . GLY C 1 311 ? 21.999 -7.347 7.375 1.00 8.88 308 GLY C CA 1
ATOM 8383 C C . GLY C 1 311 ? 23.004 -6.601 8.233 1.00 9.30 308 GLY C C 1
ATOM 8384 O O . GLY C 1 311 ? 24.149 -6.402 7.807 1.00 10.17 308 GLY C O 1
ATOM 8385 N N . GLU C 1 312 ? 22.592 -6.239 9.445 1.00 9.75 309 GLU C N 1
ATOM 8386 C CA . GLU C 1 312 ? 23.409 -5.475 10.373 1.00 10.68 309 GLU C CA 1
ATOM 8387 C C . GLU C 1 312 ? 24.118 -6.370 11.385 1.00 11.16 309 GLU C C 1
ATOM 8388 O O . GLU C 1 312 ? 23.715 -7.509 11.618 1.00 11.49 309 GLU C O 1
ATOM 8394 N N . GLU C 1 313 ? 25.188 -5.830 11.957 1.00 11.81 310 GLU C N 1
ATOM 8395 C CA . GLU C 1 313 ? 25.879 -6.440 13.094 1.00 12.71 310 GLU C CA 1
ATOM 8396 C C . GLU C 1 313 ? 25.038 -6.178 14.337 1.00 11.54 310 GLU C C 1
ATOM 8397 O O . GLU C 1 313 ? 24.360 -5.159 14.428 1.00 11.75 310 GLU C O 1
ATOM 8403 N N . VAL C 1 314 ? 25.064 -7.102 15.290 1.00 10.65 311 VAL C N 1
ATOM 8404 C CA . VAL C 1 314 ? 24.423 -6.855 16.586 1.00 10.66 311 VAL C CA 1
ATOM 8405 C C . VAL C 1 314 ? 25.369 -5.966 17.395 1.00 10.42 311 VAL C C 1
ATOM 8406 O O . VAL C 1 314 ? 26.507 -6.368 17.639 1.00 10.29 311 VAL C O 1
ATOM 8410 N N . PRO C 1 315 ? 24.913 -4.758 17.798 1.00 11.22 312 PRO C N 1
ATOM 8411 C CA . PRO C 1 315 ? 25.771 -3.840 18.563 1.00 11.20 312 PRO C CA 1
ATOM 8412 C C . PRO C 1 315 ? 26.143 -4.459 19.895 1.00 11.14 312 PRO C C 1
ATOM 8413 O O . PRO C 1 315 ? 25.310 -5.116 20.528 1.00 10.51 312 PRO C O 1
ATOM 8417 N N . PHE C 1 316 ? 27.381 -4.243 20.313 1.00 11.14 313 PHE C N 1
ATOM 8418 C CA . PHE C 1 316 ? 27.837 -4.713 21.597 1.00 10.29 313 PHE C CA 1
ATOM 8419 C C . PHE C 1 316 ? 26.924 -4.217 22.723 1.00 10.00 313 PHE C C 1
ATOM 8420 O O . PHE C 1 316 ? 26.655 -4.966 23.666 1.00 9.51 313 PHE C O 1
ATOM 8428 N N . GLU C 1 317 ? 26.421 -2.981 22.632 1.00 9.73 314 GLU C N 1
ATOM 8429 C CA . GLU C 1 317 ? 25.555 -2.480 23.717 1.00 9.79 314 GLU C CA 1
ATOM 8430 C C . GLU C 1 317 ? 24.303 -3.359 23.904 1.00 8.88 314 GLU C C 1
ATOM 8431 O O . GLU C 1 317 ? 23.838 -3.579 25.039 1.00 8.80 314 GLU C O 1
ATOM 8437 N N . LEU C 1 318 ? 23.791 -3.900 22.794 1.00 7.85 315 LEU C N 1
ATOM 8438 C CA . LEU C 1 318 ? 22.623 -4.781 22.849 1.00 7.36 315 LEU C CA 1
ATOM 8439 C C . LEU C 1 318 ? 22.995 -6.131 23.466 1.00 7.11 315 LEU C C 1
ATOM 8440 O O . LEU C 1 318 ? 22.256 -6.674 24.281 1.00 7.00 315 LEU C O 1
ATOM 8445 N N . ARG C 1 319 ? 24.158 -6.669 23.087 1.00 7.26 316 ARG C N 1
ATOM 8446 C CA . ARG C 1 319 ? 24.635 -7.906 23.714 1.00 7.16 316 ARG C CA 1
ATOM 8447 C C . ARG C 1 319 ? 24.762 -7.767 25.239 1.00 6.44 316 ARG C C 1
ATOM 8448 O O . ARG C 1 319 ? 24.411 -8.683 25.988 1.00 6.72 316 ARG C O 1
ATOM 8456 N N . LEU C 1 320 ? 25.223 -6.591 25.682 1.00 6.30 317 LEU C N 1
ATOM 8457 C CA . LEU C 1 320 ? 25.348 -6.322 27.122 1.00 5.72 317 LEU C CA 1
ATOM 8458 C C . LEU C 1 320 ? 23.966 -6.258 27.786 1.00 6.27 317 LEU C C 1
ATOM 8459 O O . LEU C 1 320 ? 23.771 -6.853 28.867 1.00 6.25 317 LEU C O 1
ATOM 8464 N N . ARG C 1 321 ? 23.008 -5.565 27.137 1.00 6.63 318 ARG C N 1
ATOM 8465 C CA . ARG C 1 321 ? 21.632 -5.473 27.684 1.00 6.81 318 ARG C CA 1
ATOM 8466 C C . ARG C 1 321 ? 21.010 -6.860 27.740 1.00 6.60 318 ARG C C 1
ATOM 8467 O O . ARG C 1 321 ? 20.328 -7.205 28.721 1.00 6.32 318 ARG C O 1
ATOM 8475 N N . ALA C 1 322 ? 21.293 -7.668 26.724 1.00 5.95 319 ALA C N 1
ATOM 8476 C CA . ALA C 1 322 ? 20.752 -9.040 26.697 1.00 6.11 319 ALA C CA 1
ATOM 8477 C C . ALA C 1 322 ? 21.213 -9.810 27.936 1.00 6.04 319 ALA C C 1
ATOM 8478 O O . ALA C 1 322 ? 20.416 -10.409 28.635 1.00 5.49 319 ALA C O 1
ATOM 8480 N N . ARG C 1 323 ? 22.506 -9.764 28.216 1.00 5.34 320 ARG C N 1
ATOM 8481 C CA . ARG C 1 323 ? 23.036 -10.482 29.384 1.00 6.21 320 ARG C CA 1
ATOM 8482 C C . ARG C 1 323 ? 22.466 -9.935 30.694 1.00 6.15 320 ARG C C 1
ATOM 8483 O O . ARG C 1 323 ? 22.019 -10.710 31.548 1.00 6.13 320 ARG C O 1
ATOM 8491 N N . ARG C 1 324 ? 22.420 -8.606 30.815 1.00 5.21 321 ARG C N 1
ATOM 8492 C CA . ARG C 1 324 ? 21.827 -7.929 31.972 1.00 5.16 321 ARG C CA 1
ATOM 8493 C C . ARG C 1 324 ? 20.408 -8.462 32.266 1.00 5.97 321 ARG C C 1
ATOM 8494 O O . ARG C 1 324 ? 20.092 -8.907 33.375 1.00 6.21 321 ARG C O 1
ATOM 8502 N N . ASP C 1 325 ? 19.562 -8.462 31.238 1.00 5.79 322 ASP C N 1
ATOM 8503 C CA . ASP C 1 325 ? 18.166 -8.810 31.427 1.00 6.33 322 ASP C CA 1
ATOM 8504 C C . ASP C 1 325 ? 17.951 -10.320 31.547 1.00 6.77 322 ASP C C 1
ATOM 8505 O O . ASP C 1 325 ? 16.941 -10.775 32.120 1.00 7.74 322 ASP C O 1
ATOM 8510 N N . GLN C 1 326 ? 18.848 -11.084 30.936 1.00 6.62 323 GLN C N 1
ATOM 8511 C CA . GLN C 1 326 ? 18.739 -12.539 30.959 1.00 6.71 323 GLN C CA 1
ATOM 8512 C C . GLN C 1 326 ? 19.000 -13.109 32.357 1.00 6.99 323 GLN C C 1
ATOM 8513 O O . GLN C 1 326 ? 18.191 -13.884 32.900 1.00 6.64 323 GLN C O 1
ATOM 8519 N N . VAL C 1 327 ? 20.121 -12.730 32.974 1.00 6.85 324 VAL C N 1
ATOM 8520 C CA . VAL C 1 327 ? 20.311 -13.158 34.367 1.00 6.06 324 VAL C CA 1
ATOM 8521 C C . VAL C 1 327 ? 19.169 -12.635 35.252 1.00 5.89 324 VAL C C 1
ATOM 8522 O O . VAL C 1 327 ? 18.685 -13.332 36.144 1.00 6.62 324 VAL C O 1
ATOM 8526 N N . ARG C 1 328 ? 18.705 -11.420 34.980 1.00 6.10 325 ARG C N 1
ATOM 8527 C CA . ARG C 1 328 ? 17.642 -10.849 35.820 1.00 6.81 325 ARG C CA 1
ATOM 8528 C C . ARG C 1 328 ? 16.326 -11.582 35.604 1.00 7.50 325 ARG C C 1
ATOM 8529 O O . ARG C 1 328 ? 15.548 -11.720 36.552 1.00 7.85 325 ARG C O 1
ATOM 8537 N N . ALA C 1 329 ? 16.091 -12.074 34.380 1.00 6.33 326 ALA C N 1
ATOM 8538 C CA . ALA C 1 329 ? 14.877 -12.854 34.059 1.00 7.13 326 ALA C CA 1
ATOM 8539 C C . ALA C 1 329 ? 14.836 -14.118 34.918 1.00 7.19 326 ALA C C 1
ATOM 8540 O O . ALA C 1 329 ? 13.808 -14.438 35.514 1.00 7.47 326 ALA C O 1
ATOM 8542 N N . THR C 1 330 ? 15.977 -14.802 35.032 1.00 6.77 327 THR C N 1
ATOM 8543 C CA . THR C 1 330 ? 16.066 -15.945 35.938 1.00 6.88 327 THR C CA 1
ATOM 8544 C C . THR C 1 330 ? 15.721 -15.524 37.370 1.00 7.73 327 THR C C 1
ATOM 8545 O O . THR C 1 330 ? 14.919 -16.172 38.031 1.00 7.74 327 THR C O 1
ATOM 8549 N N . GLY C 1 331 ? 16.284 -14.409 37.816 1.00 7.35 328 GLY C N 1
ATOM 8550 C CA . GLY C 1 331 ? 16.049 -13.947 39.182 1.00 7.27 328 GLY C CA 1
ATOM 8551 C C . GLY C 1 331 ? 14.583 -13.600 39.427 1.00 8.27 328 GLY C C 1
ATOM 8552 O O . GLY C 1 331 ? 14.028 -13.963 40.485 1.00 8.63 328 GLY C O 1
ATOM 8553 N N . ARG C 1 332 ? 13.951 -12.910 38.465 1.00 7.38 329 ARG C N 1
ATOM 8554 C CA . ARG C 1 332 ? 12.527 -12.572 38.580 1.00 7.49 329 ARG C CA 1
ATOM 8555 C C . ARG C 1 332 ? 11.670 -13.848 38.640 1.00 7.94 329 ARG C C 1
ATOM 8556 O O . ARG C 1 332 ? 10.721 -13.933 39.431 1.00 8.25 329 ARG C O 1
ATOM 8564 N N . ALA C 1 333 ? 11.992 -14.832 37.796 1.00 7.73 330 ALA C N 1
ATOM 8565 C CA . ALA C 1 333 ? 11.239 -16.099 37.771 1.00 8.68 330 ALA C CA 1
ATOM 8566 C C . ALA C 1 333 ? 11.321 -16.792 39.134 1.00 9.36 330 ALA C C 1
ATOM 8567 O O . ALA C 1 333 ? 10.302 -17.242 39.691 1.00 9.60 330 ALA C O 1
ATOM 8569 N N . ILE C 1 334 ? 12.537 -16.891 39.666 1.00 8.67 331 ILE C N 1
ATOM 8570 C CA . ILE C 1 334 ? 12.768 -17.545 40.988 1.00 10.14 331 ILE C CA 1
ATOM 8571 C C . ILE C 1 334 ? 12.090 -16.775 42.134 1.00 9.58 331 ILE C C 1
ATOM 8572 O O . ILE C 1 334 ? 11.438 -17.363 43.013 1.00 9.98 331 ILE C O 1
ATOM 8577 N N . SER C 1 335 ? 12.213 -15.454 42.111 1.00 9.66 332 SER C N 1
ATOM 8578 C CA . SER C 1 335 ? 11.580 -14.635 43.136 1.00 10.08 332 SER C CA 1
ATOM 8579 C C . SER C 1 335 ? 10.082 -14.865 43.134 1.00 9.40 332 SER C C 1
ATOM 8580 O O . SER C 1 335 ? 9.443 -14.964 44.197 1.00 8.86 332 SER C O 1
ATOM 8583 N N . SER C 1 336 ? 9.528 -14.967 41.927 1.00 8.49 333 SER C N 1
ATOM 8584 C CA . SER C 1 336 ? 8.090 -15.104 41.744 1.00 8.52 333 SER C CA 1
ATOM 8585 C C . SER C 1 336 ? 7.634 -16.481 42.224 1.00 8.32 333 SER C C 1
ATOM 8586 O O . SER C 1 336 ? 6.624 -16.597 42.937 1.00 8.76 333 SER C O 1
ATOM 8589 N N . ILE C 1 337 ? 8.378 -17.519 41.855 1.00 8.09 334 ILE C N 1
ATOM 8590 C CA . ILE C 1 337 ? 8.024 -18.878 42.320 1.00 7.71 334 ILE C CA 1
ATOM 8591 C C . ILE C 1 337 ? 8.105 -18.901 43.851 1.00 8.09 334 ILE C C 1
ATOM 8592 O O . ILE C 1 337 ? 7.230 -19.477 44.542 1.00 8.25 334 ILE C O 1
ATOM 8597 N N . ASP C 1 338 ? 9.149 -18.275 44.394 1.00 7.58 335 ASP C N 1
ATOM 8598 C CA . ASP C 1 338 ? 9.300 -18.241 45.863 1.00 8.04 335 ASP C CA 1
ATOM 8599 C C . ASP C 1 338 ? 8.086 -17.608 46.526 1.00 9.02 335 ASP C C 1
ATOM 8600 O O . ASP C 1 338 ? 7.559 -18.149 47.524 1.00 9.24 335 ASP C O 1
ATOM 8605 N N . LYS C 1 339 ? 7.623 -16.493 45.958 1.00 8.77 336 LYS C N 1
ATOM 8606 C CA . LYS C 1 339 ? 6.428 -15.807 46.509 1.00 9.15 336 LYS C CA 1
ATOM 8607 C C . LYS C 1 339 ? 5.230 -16.749 46.540 1.00 9.34 336 LYS C C 1
ATOM 8608 O O . LYS C 1 339 ? 4.494 -16.810 47.544 1.00 9.03 336 LYS C O 1
ATOM 8614 N N . LEU C 1 340 ? 5.018 -17.464 45.439 1.00 8.44 337 LEU C N 1
ATOM 8615 C CA . LEU C 1 340 ? 3.850 -18.341 45.315 1.00 8.73 337 LEU C CA 1
ATOM 8616 C C . LEU C 1 340 ? 3.946 -19.530 46.252 1.00 9.39 337 LEU C C 1
ATOM 8617 O O . LEU C 1 340 ? 2.958 -19.914 46.896 1.00 9.69 337 LEU C O 1
ATOM 8622 N N . PHE C 1 341 ? 5.126 -20.139 46.308 1.00 8.22 338 PHE C N 1
ATOM 8623 C CA . PHE C 1 341 ? 5.347 -21.292 47.185 1.00 8.91 338 PHE C CA 1
ATOM 8624 C C . PHE C 1 341 ? 5.115 -20.916 48.647 1.00 9.26 338 PHE C C 1
ATOM 8625 O O . PHE C 1 341 ? 4.420 -21.631 49.408 1.00 9.73 338 PHE C O 1
ATOM 8633 N N . GLU C 1 342 ? 5.682 -19.784 49.044 1.00 9.08 339 GLU C N 1
ATOM 8634 C CA . GLU C 1 342 ? 5.539 -19.269 50.403 1.00 10.43 339 GLU C CA 1
ATOM 8635 C C . GLU C 1 342 ? 4.057 -19.005 50.700 1.00 10.34 339 GLU C C 1
ATOM 8636 O O . GLU C 1 342 ? 3.536 -19.407 51.744 1.00 10.25 339 GLU C O 1
ATOM 8642 N N . SER C 1 343 ? 3.375 -18.347 49.763 1.00 9.27 340 SER C N 1
ATOM 8643 C CA . SER C 1 343 ? 1.953 -18.011 49.979 1.00 9.75 340 SER C CA 1
ATOM 8644 C C . SER C 1 343 ? 1.079 -19.259 50.120 1.00 9.51 340 SER C C 1
ATOM 8645 O O . SER C 1 343 ? 0.158 -19.313 50.959 1.00 10.82 340 SER C O 1
ATOM 8648 N N . SER C 1 344 ? 1.366 -20.269 49.306 1.00 9.08 341 SER C N 1
ATOM 8649 C CA . SER C 1 344 ? 0.588 -21.499 49.323 1.00 9.57 341 SER C CA 1
ATOM 8650 C C . SER C 1 344 ? 0.662 -22.190 50.699 1.00 9.97 341 SER C C 1
ATOM 8651 O O . SER C 1 344 ? -0.326 -22.788 51.166 1.00 10.70 341 SER C O 1
ATOM 8654 N N . GLY C 1 345 ? 1.826 -22.135 51.339 1.00 8.92 342 GLY C N 1
ATOM 8655 C CA . GLY C 1 345 ? 1.932 -22.654 52.721 1.00 9.29 342 GLY C CA 1
ATOM 8656 C C . GLY C 1 345 ? 1.895 -24.169 52.825 1.00 8.76 342 GLY C C 1
ATOM 8657 O O . GLY C 1 345 ? 2.480 -24.870 52.010 1.00 8.09 342 GLY C O 1
ATOM 8658 N N . ALA C 1 346 ? 1.216 -24.682 53.852 1.00 8.86 343 ALA C N 1
ATOM 8659 C CA . ALA C 1 346 ? 1.310 -26.094 54.220 1.00 9.23 343 ALA C CA 1
ATOM 8660 C C . ALA C 1 346 ? 0.953 -27.062 53.092 1.00 10.03 343 ALA C C 1
ATOM 8661 O O . ALA C 1 346 ? 1.578 -28.110 52.936 1.00 10.73 343 ALA C O 1
ATOM 8663 N N . THR C 1 347 ? -0.087 -26.710 52.339 1.00 11.45 344 THR C N 1
ATOM 8664 C CA . THR C 1 347 ? -0.572 -27.574 51.262 1.00 12.45 344 THR C CA 1
ATOM 8665 C C . THR C 1 347 ? 0.515 -27.830 50.197 1.00 11.56 344 THR C C 1
ATOM 8666 O O . THR C 1 347 ? 0.536 -28.893 49.572 1.00 12.12 344 THR C O 1
ATOM 8670 N N . ALA C 1 348 ? 1.426 -26.871 50.027 1.00 10.85 345 ALA C N 1
ATOM 8671 C CA . ALA C 1 348 ? 2.450 -26.967 48.980 1.00 10.02 345 ALA C CA 1
ATOM 8672 C C . ALA C 1 348 ? 3.624 -27.873 49.374 1.00 8.82 345 ALA C C 1
ATOM 8673 O O . ALA C 1 348 ? 4.472 -28.193 48.540 1.00 8.78 345 ALA C O 1
ATOM 8675 N N . LEU C 1 349 ? 3.698 -28.297 50.632 1.00 9.01 346 LEU C N 1
ATOM 8676 C CA . LEU C 1 349 ? 4.812 -29.162 51.033 1.00 8.27 346 LEU C CA 1
ATOM 8677 C C . LEU C 1 349 ? 4.702 -30.605 50.534 1.00 8.68 346 LEU C C 1
ATOM 8678 O O . LEU C 1 349 ? 5.675 -31.345 50.565 1.00 8.21 346 LEU C O 1
ATOM 8683 N N . ALA C 1 350 ? 3.504 -31.004 50.121 1.00 8.92 347 ALA C N 1
ATOM 8684 C CA . ALA C 1 350 ? 3.211 -32.409 49.829 1.00 9.87 347 ALA C CA 1
ATOM 8685 C C . ALA C 1 350 ? 4.074 -32.910 48.679 1.00 9.52 347 ALA C C 1
ATOM 8686 O O . ALA C 1 350 ? 4.090 -32.292 47.609 1.00 9.26 347 ALA C O 1
ATOM 8688 N N . ASN C 1 351 ? 4.789 -34.023 48.897 1.00 9.81 348 ASN C N 1
ATOM 8689 C CA . ASN C 1 351 ? 5.552 -34.660 47.823 1.00 10.50 348 ASN C CA 1
ATOM 8690 C C . ASN C 1 351 ? 4.641 -34.991 46.649 1.00 10.99 348 ASN C C 1
ATOM 8691 O O . ASN C 1 351 ? 3.476 -35.308 46.853 1.00 11.46 348 ASN C O 1
ATOM 8696 N N . GLY C 1 352 ? 5.174 -34.875 45.434 1.00 11.75 349 GLY C N 1
ATOM 8697 C CA . GLY C 1 352 ? 4.449 -35.262 44.226 1.00 12.56 349 GLY C CA 1
ATOM 8698 C C . GLY C 1 352 ? 3.602 -34.170 43.596 1.00 13.18 349 GLY C C 1
ATOM 8699 O O . GLY C 1 352 ? 3.017 -34.372 42.530 1.00 15.41 349 GLY C O 1
ATOM 8700 N N . THR C 1 353 ? 3.497 -33.030 44.268 1.00 12.22 350 THR C N 1
ATOM 8701 C CA . THR C 1 353 ? 2.643 -31.942 43.806 1.00 11.67 350 THR C CA 1
ATOM 8702 C C . THR C 1 353 ? 3.480 -30.940 43.009 1.00 11.41 350 THR C C 1
ATOM 8703 O O . THR C 1 353 ? 4.696 -30.819 43.230 1.00 10.93 350 THR C O 1
ATOM 8707 N N . PRO C 1 354 ? 2.843 -30.254 42.044 1.00 11.28 351 PRO C N 1
ATOM 8708 C CA . PRO C 1 354 ? 3.610 -29.432 41.104 1.00 10.70 351 PRO C CA 1
ATOM 8709 C C . PRO C 1 354 ? 4.369 -28.228 41.676 1.00 10.12 351 PRO C C 1
ATOM 8710 O O . PRO C 1 354 ? 5.490 -27.962 41.244 1.00 9.57 351 PRO C O 1
ATOM 8714 N N . LEU C 1 355 ? 3.783 -27.494 42.617 1.00 9.16 352 LEU C N 1
ATOM 8715 C CA . LEU C 1 355 ? 4.406 -26.210 42.967 1.00 8.23 352 LEU C CA 1
ATOM 8716 C C . LEU C 1 355 ? 5.789 -26.382 43.626 1.00 8.05 352 LEU C C 1
ATOM 8717 O O . LEU C 1 355 ? 6.760 -25.697 43.254 1.00 7.80 352 LEU C O 1
ATOM 8722 N N . GLN C 1 356 ? 5.884 -27.284 44.608 1.00 8.01 353 GLN C N 1
ATOM 8723 C CA . GLN C 1 356 ? 7.165 -27.546 45.259 1.00 8.27 353 GLN C CA 1
ATOM 8724 C C . GLN C 1 356 ? 8.206 -28.094 44.278 1.00 7.67 353 GLN C C 1
ATOM 8725 O O . GLN C 1 356 ? 9.412 -27.870 44.454 1.00 8.09 353 GLN C O 1
ATOM 8731 N N . ARG C 1 357 ? 7.747 -28.836 43.262 1.00 8.04 354 ARG C N 1
ATOM 8732 C CA . ARG C 1 357 ? 8.651 -29.306 42.192 1.00 7.69 354 ARG C CA 1
ATOM 8733 C C . ARG C 1 357 ? 9.202 -28.145 41.355 1.00 7.78 354 ARG C C 1
ATOM 8734 O O . ARG C 1 357 ? 10.411 -28.078 41.134 1.00 6.76 354 ARG C O 1
ATOM 8742 N N . PHE C 1 358 ? 8.334 -27.237 40.890 1.00 7.46 355 PHE C N 1
ATOM 8743 C CA . PHE C 1 358 ? 8.811 -26.076 40.122 1.00 7.00 355 PHE C CA 1
ATOM 8744 C C . PHE C 1 358 ? 9.788 -25.261 40.968 1.00 7.74 355 PHE C C 1
ATOM 8745 O O . PHE C 1 358 ? 10.760 -24.697 40.462 1.00 7.40 355 PHE C O 1
ATOM 8753 N N . TRP C 1 359 ? 9.482 -25.159 42.262 1.00 7.61 356 TRP C N 1
ATOM 8754 C CA . TRP C 1 359 ? 10.350 -24.456 43.192 1.00 7.38 356 TRP C CA 1
ATOM 8755 C C . TRP C 1 359 ? 11.746 -25.076 43.265 1.00 7.45 356 TRP C C 1
ATOM 8756 O O . TRP C 1 359 ? 12.756 -24.384 43.058 1.00 7.32 356 TRP C O 1
ATOM 8767 N N . ARG C 1 360 ? 11.821 -26.385 43.507 1.00 6.29 357 ARG C N 1
ATOM 8768 C CA . ARG C 1 360 ? 13.129 -27.028 43.579 1.00 6.23 357 ARG C CA 1
ATOM 8769 C C . ARG C 1 360 ? 13.835 -26.979 42.234 1.00 6.68 357 ARG C C 1
ATOM 8770 O O . ARG C 1 360 ? 15.036 -26.698 42.157 1.00 6.51 357 ARG C O 1
ATOM 8778 N N . ASP C 1 361 ? 13.063 -27.177 41.171 1.00 7.44 358 ASP C N 1
ATOM 8779 C CA . ASP C 1 361 ? 13.633 -27.176 39.809 1.00 7.42 358 ASP C CA 1
ATOM 8780 C C . ASP C 1 361 ? 14.250 -25.827 39.416 1.00 7.63 358 ASP C C 1
ATOM 8781 O O . ASP C 1 361 ? 15.365 -25.781 38.871 1.00 7.95 358 ASP C O 1
ATOM 8786 N N . ALA C 1 362 ? 13.545 -24.738 39.732 1.00 7.35 359 ALA C N 1
ATOM 8787 C CA . ALA C 1 362 ? 14.026 -23.384 39.376 1.00 7.79 359 ALA C CA 1
ATOM 8788 C C . ALA C 1 362 ? 15.304 -23.084 40.174 1.00 7.21 359 ALA C C 1
ATOM 8789 O O . ALA C 1 362 ? 16.259 -22.523 39.646 1.00 7.67 359 ALA C O 1
ATOM 8791 N N . HIS C 1 363 ? 15.340 -23.484 41.455 1.00 6.73 360 HIS C N 1
ATOM 8792 C CA . HIS C 1 363 ? 16.524 -23.259 42.270 1.00 6.67 360 HIS C CA 1
ATOM 8793 C C . HIS C 1 363 ? 17.732 -24.083 41.805 1.00 7.17 360 HIS C C 1
ATOM 8794 O O . HIS C 1 363 ? 18.882 -23.651 41.907 1.00 7.66 360 HIS C O 1
ATOM 8801 N N . ALA C 1 364 ? 17.449 -25.247 41.233 1.00 7.13 361 ALA C N 1
ATOM 8802 C CA . ALA C 1 364 ? 18.508 -26.061 40.659 1.00 6.79 361 ALA C CA 1
ATOM 8803 C C . ALA C 1 364 ? 19.029 -25.380 39.389 1.00 7.04 361 ALA C C 1
ATOM 8804 O O . ALA C 1 364 ? 20.230 -25.292 39.204 1.00 6.86 361 ALA C O 1
ATOM 8806 N N . GLY C 1 365 ? 18.127 -24.887 38.532 1.00 6.22 362 GLY C N 1
ATOM 8807 C CA . GLY C 1 365 ? 18.539 -24.250 37.263 1.00 7.53 362 GLY C CA 1
ATOM 8808 C C . GLY C 1 365 ? 19.373 -22.998 37.539 1.00 8.01 362 GLY C C 1
ATOM 8809 O O . GLY C 1 365 ? 20.263 -22.631 36.753 1.00 7.83 362 GLY C O 1
ATOM 8810 N N . ARG C 1 366 ? 19.055 -22.345 38.655 1.00 8.51 363 ARG C N 1
ATOM 8811 C CA . ARG C 1 366 ? 19.722 -21.104 39.064 1.00 9.03 363 ARG C CA 1
ATOM 8812 C C . ARG C 1 366 ? 21.257 -21.255 39.166 1.00 9.05 363 ARG C C 1
ATOM 8813 O O . ARG C 1 366 ? 21.997 -20.282 38.970 1.00 9.41 363 ARG C O 1
ATOM 8821 N N . VAL C 1 367 ? 21.757 -22.460 39.456 1.00 8.61 364 VAL C N 1
ATOM 8822 C CA . VAL C 1 367 ? 23.226 -22.649 39.680 1.00 8.91 364 VAL C CA 1
ATOM 8823 C C . VAL C 1 367 ? 24.100 -22.583 38.442 1.00 9.22 364 VAL C C 1
ATOM 8824 O O . VAL C 1 367 ? 25.342 -22.541 38.535 1.00 8.97 364 VAL C O 1
ATOM 8828 N N . HIS C 1 368 ? 23.469 -22.645 37.276 1.00 8.25 365 HIS C N 1
ATOM 8829 C CA . HIS C 1 368 ? 24.204 -22.653 36.018 1.00 8.89 365 HIS C CA 1
ATOM 8830 C C . HIS C 1 368 ? 25.051 -21.387 35.938 1.00 8.03 365 HIS C C 1
ATOM 8831 O O . HIS C 1 368 ? 24.571 -20.275 36.293 1.00 8.02 365 HIS C O 1
ATOM 8838 N N . ALA C 1 369 ? 26.291 -21.557 35.470 1.00 9.44 366 ALA C N 1
ATOM 8839 C CA . ALA C 1 369 ? 27.221 -20.433 35.280 1.00 9.27 366 ALA C CA 1
ATOM 8840 C C . ALA C 1 369 ? 26.586 -19.243 34.562 1.00 9.15 366 ALA C C 1
ATOM 8841 O O . ALA C 1 369 ? 26.863 -18.078 34.911 1.00 8.91 366 ALA C O 1
ATOM 8843 N N . ALA C 1 370 ? 25.744 -19.535 33.564 1.00 8.17 367 ALA C N 1
ATOM 8844 C CA . ALA C 1 370 ? 25.110 -18.497 32.761 1.00 8.07 367 ALA C CA 1
ATOM 8845 C C . ALA C 1 370 ? 24.053 -17.703 33.513 1.00 8.16 367 ALA C C 1
ATOM 8846 O O . ALA C 1 370 ? 23.612 -16.651 33.030 1.00 7.61 367 ALA C O 1
ATOM 8848 N N . ASN C 1 371 ? 23.662 -18.182 34.694 1.00 7.62 368 ASN C N 1
ATOM 8849 C CA . ASN C 1 371 ? 22.668 -17.469 35.508 1.00 8.30 368 ASN C CA 1
ATOM 8850 C C . ASN C 1 371 ? 23.303 -16.578 36.590 1.00 8.48 368 ASN C C 1
ATOM 8851 O O . ASN C 1 371 ? 22.605 -15.837 37.276 1.00 9.57 368 ASN C O 1
ATOM 8856 N N . ASP C 1 372 ? 24.621 -16.685 36.783 1.00 8.43 369 ASP C N 1
ATOM 8857 C CA . ASP C 1 372 ? 25.264 -15.882 37.810 1.00 7.98 369 ASP C CA 1
ATOM 8858 C C . ASP C 1 372 ? 25.018 -14.392 37.485 1.00 8.52 369 ASP C C 1
ATOM 8859 O O . ASP C 1 372 ? 25.499 -13.901 36.456 1.00 7.84 369 ASP C O 1
ATOM 8864 N N . PRO C 1 373 ? 24.274 -13.688 38.360 1.00 8.33 370 PRO C N 1
ATOM 8865 C CA . PRO C 1 373 ? 23.806 -12.349 37.974 1.00 8.21 370 PRO C CA 1
ATOM 8866 C C . PRO C 1 373 ? 24.888 -11.294 38.056 1.00 7.94 370 PRO C C 1
ATOM 8867 O O . PRO C 1 373 ? 24.986 -10.437 37.145 1.00 7.05 370 PRO C O 1
ATOM 8871 N N . GLU C 1 374 ? 25.698 -11.318 39.117 1.00 9.16 371 GLU C N 1
ATOM 8872 C CA . GLU C 1 374 ? 26.734 -10.267 39.212 1.00 9.77 371 GLU C CA 1
ATOM 8873 C C . GLU C 1 374 ? 27.723 -10.287 38.051 1.00 9.72 371 GLU C C 1
ATOM 8874 O O . GLU C 1 374 ? 28.200 -9.222 37.649 1.00 9.48 371 GLU C O 1
ATOM 8880 N N . ARG C 1 375 ? 28.000 -11.470 37.491 1.00 8.52 372 ARG C N 1
ATOM 8881 C CA . ARG C 1 375 ? 28.904 -11.568 36.358 1.00 8.60 372 ARG C CA 1
ATOM 8882 C C . ARG C 1 375 ? 28.394 -10.663 35.232 1.00 8.08 372 ARG C C 1
ATOM 8883 O O . ARG C 1 375 ? 29.146 -9.819 34.683 1.00 9.54 372 ARG C O 1
ATOM 8891 N N . ALA C 1 376 ? 27.111 -10.817 34.908 1.00 7.52 373 ALA C N 1
ATOM 8892 C CA . ALA C 1 376 ? 26.493 -10.048 33.807 1.00 6.95 373 ALA C CA 1
ATOM 8893 C C . ALA C 1 376 ? 26.317 -8.564 34.200 1.00 7.10 373 ALA C C 1
ATOM 8894 O O . ALA C 1 376 ? 26.528 -7.663 33.372 1.00 6.62 373 ALA C O 1
ATOM 8896 N N . TYR C 1 377 ? 25.924 -8.314 35.456 1.00 6.48 374 TYR C N 1
ATOM 8897 C CA . TYR C 1 377 ? 25.649 -6.945 35.919 1.00 6.52 374 TYR C CA 1
ATOM 8898 C C . TYR C 1 377 ? 26.924 -6.118 35.930 1.00 6.29 374 TYR C C 1
ATOM 8899 O O . TYR C 1 377 ? 26.935 -4.968 35.467 1.00 6.49 374 TYR C O 1
ATOM 8908 N N . VAL C 1 378 ? 27.996 -6.699 36.454 1.00 7.01 375 VAL C N 1
ATOM 8909 C CA . VAL C 1 378 ? 29.285 -5.999 36.496 1.00 6.58 375 VAL C CA 1
ATOM 8910 C C . VAL C 1 378 ? 29.751 -5.687 35.065 1.00 6.88 375 VAL C C 1
ATOM 8911 O O . VAL C 1 378 ? 30.170 -4.564 34.781 1.00 7.14 375 VAL C O 1
ATOM 8923 N N . TYR C 1 380 ? 27.866 -5.334 32.345 1.00 6.15 377 TYR C N 1
ATOM 8924 C CA . TYR C 1 380 ? 26.988 -4.307 31.810 1.00 6.25 377 TYR C CA 1
ATOM 8925 C C . TYR C 1 380 ? 27.448 -2.913 32.280 1.00 6.14 377 TYR C C 1
ATOM 8926 O O . TYR C 1 380 ? 27.560 -1.976 31.482 1.00 6.05 377 TYR C O 1
ATOM 8935 N N . GLY C 1 381 ? 27.701 -2.779 33.585 1.00 5.29 378 GLY C N 1
ATOM 8936 C CA . GLY C 1 381 ? 28.146 -1.484 34.134 1.00 5.69 378 GLY C CA 1
ATOM 8937 C C . GLY C 1 381 ? 29.486 -1.016 33.608 1.00 5.81 378 GLY C C 1
ATOM 8938 O O . GLY C 1 381 ? 29.685 0.173 33.354 1.00 6.75 378 GLY C O 1
ATOM 8939 N N . THR C 1 382 ? 30.405 -1.966 33.416 1.00 5.79 379 THR C N 1
ATOM 8940 C CA . THR C 1 382 ? 31.698 -1.676 32.811 1.00 6.61 379 THR C CA 1
ATOM 8941 C C . THR C 1 382 ? 31.463 -1.058 31.415 1.00 6.78 379 THR C C 1
ATOM 8942 O O . THR C 1 382 ? 32.033 -0.031 31.076 1.00 7.12 379 THR C O 1
ATOM 8946 N N . GLY C 1 383 ? 30.575 -1.667 30.634 1.00 7.14 380 GLY C N 1
ATOM 8947 C CA . GLY C 1 383 ? 30.224 -1.111 29.321 1.00 7.78 380 GLY C CA 1
ATOM 8948 C C . GLY C 1 383 ? 29.615 0.278 29.379 1.00 8.30 380 GLY C C 1
ATOM 8949 O O . GLY C 1 383 ? 29.953 1.153 28.552 1.00 8.87 380 GLY C O 1
ATOM 8950 N N . GLU C 1 384 ? 28.749 0.518 30.362 1.00 8.01 381 GLU C N 1
ATOM 8951 C CA . GLU C 1 384 ? 28.112 1.833 30.479 1.00 8.95 381 GLU C CA 1
ATOM 8952 C C . GLU C 1 384 ? 29.141 2.932 30.675 1.00 10.80 381 GLU C C 1
ATOM 8953 O O . GLU C 1 384 ? 28.919 4.079 30.258 1.00 10.94 381 GLU C O 1
ATOM 8959 N N . PHE C 1 385 ? 30.264 2.571 31.298 1.00 11.96 382 PHE C N 1
ATOM 8960 C CA . PHE C 1 385 ? 31.379 3.500 31.542 1.00 13.50 382 PHE C CA 1
ATOM 8961 C C . PHE C 1 385 ? 32.401 3.559 30.383 1.00 14.46 382 PHE C C 1
ATOM 8962 O O . PHE C 1 385 ? 33.385 4.311 30.435 1.00 14.77 382 PHE C O 1
ATOM 8970 N N . GLY C 1 386 ? 32.164 2.779 29.332 1.00 15.04 383 GLY C N 1
ATOM 8971 C CA . GLY C 1 386 ? 33.089 2.719 28.192 1.00 15.87 383 GLY C CA 1
ATOM 8972 C C . GLY C 1 386 ? 34.451 2.119 28.521 1.00 16.67 383 GLY C C 1
ATOM 8973 O O . GLY C 1 386 ? 35.442 2.452 27.869 1.00 17.38 383 GLY C O 1
ATOM 8974 N N . LEU C 1 387 ? 34.510 1.249 29.533 1.00 16.53 384 LEU C N 1
ATOM 8975 C CA . LEU C 1 387 ? 35.748 0.593 29.974 1.00 17.19 384 LEU C CA 1
ATOM 8976 C C . LEU C 1 387 ? 35.893 -0.773 29.288 1.00 17.06 384 LEU C C 1
ATOM 8977 O O . LEU C 1 387 ? 34.887 -1.370 28.887 1.00 16.50 384 LEU C O 1
ATOM 8982 N N . PRO C 1 388 ? 37.140 -1.267 29.127 1.00 16.89 385 PRO C N 1
ATOM 8983 C CA . PRO C 1 388 ? 37.283 -2.536 28.399 1.00 16.47 385 PRO C CA 1
ATOM 8984 C C . PRO C 1 388 ? 36.646 -3.744 29.090 1.00 15.45 385 PRO C C 1
ATOM 8985 O O . PRO C 1 388 ? 36.643 -3.838 30.323 1.00 15.36 385 PRO C O 1
ATOM 8989 N N . ILE C 1 389 ? 36.146 -4.667 28.268 1.00 15.24 386 ILE C N 1
ATOM 8990 C CA . ILE C 1 389 ? 35.514 -5.908 28.735 1.00 14.81 386 ILE C CA 1
ATOM 8991 C C . ILE C 1 389 ? 36.263 -7.100 28.132 1.00 15.37 386 ILE C C 1
ATOM 8992 O O . ILE C 1 389 ? 36.446 -7.148 26.913 1.00 16.06 386 ILE C O 1
ATOM 8997 N N . THR C 1 390 ? 36.704 -8.029 28.983 1.00 15.50 387 THR C N 1
ATOM 8998 C CA . THR C 1 390 ? 37.416 -9.249 28.531 1.00 15.92 387 THR C CA 1
ATOM 8999 C C . THR C 1 390 ? 36.571 -10.524 28.654 1.00 15.44 387 THR C C 1
ATOM 9000 O O . THR C 1 390 ? 36.861 -11.538 27.995 1.00 15.71 387 THR C O 1
ATOM 9004 N N . ASP C 1 391 ? 35.537 -10.466 29.491 1.00 14.49 388 ASP C N 1
ATOM 9005 C CA . ASP C 1 391 ? 34.579 -11.568 29.638 1.00 13.53 388 ASP C CA 1
ATOM 9006 C C . ASP C 1 391 ? 33.983 -11.932 28.265 1.00 13.37 388 ASP C C 1
ATOM 9007 O O . ASP C 1 391 ? 33.480 -11.057 27.549 1.00 13.59 388 ASP C O 1
ATOM 9012 N N . THR C 1 392 ? 34.056 -13.211 27.892 1.00 12.58 389 THR C N 1
ATOM 9013 C CA . THR C 1 392 ? 33.575 -13.656 26.581 1.00 13.07 389 THR C CA 1
ATOM 9014 C C . THR C 1 392 ? 32.108 -14.070 26.602 1.00 12.64 389 THR C C 1
ATOM 9015 O O . THR C 1 392 ? 31.526 -14.341 25.542 1.00 12.94 389 THR C O 1
ATOM 9027 N N . VAL C 1 394 ? 29.114 -13.022 26.350 1.00 10.12 391 VAL C N 1
ATOM 9028 C CA . VAL C 1 394 ? 28.393 -11.834 25.915 1.00 10.10 391 VAL C CA 1
ATOM 9029 C C . VAL C 1 394 ? 28.302 -11.885 24.404 1.00 9.84 391 VAL C C 1
ATOM 9030 O O . VAL C 1 394 ? 29.206 -12.494 23.798 1.00 11.54 391 VAL C O 1
ATOM 9035 N N . HIS D 1 7 ? 24.338 -19.236 79.379 1.00 22.19 4 HIS D N 1
ATOM 9036 C CA . HIS D 1 7 ? 23.595 -20.514 79.177 1.00 21.28 4 HIS D CA 1
ATOM 9037 C C . HIS D 1 7 ? 24.476 -21.653 78.650 1.00 21.15 4 HIS D C 1
ATOM 9038 O O . HIS D 1 7 ? 24.197 -22.824 78.905 1.00 20.29 4 HIS D O 1
ATOM 9045 N N . ASP D 1 8 ? 25.558 -21.307 77.959 1.00 21.10 5 ASP D N 1
ATOM 9046 C CA . ASP D 1 8 ? 26.407 -22.318 77.314 1.00 20.91 5 ASP D CA 1
ATOM 9047 C C . ASP D 1 8 ? 27.084 -23.295 78.283 1.00 20.74 5 ASP D C 1
ATOM 9048 O O . ASP D 1 8 ? 27.463 -24.403 77.881 1.00 20.60 5 ASP D O 1
ATOM 9050 N N . SER D 1 9 ? 27.238 -22.884 79.544 1.00 19.89 6 SER D N 1
ATOM 9051 C CA . SER D 1 9 ? 27.884 -23.719 80.569 1.00 18.71 6 SER D CA 1
ATOM 9052 C C . SER D 1 9 ? 26.927 -24.663 81.306 1.00 17.19 6 SER D C 1
ATOM 9053 O O . SER D 1 9 ? 27.358 -25.503 82.099 1.00 17.27 6 SER D O 1
ATOM 9056 N N . HIS D 1 10 ? 25.629 -24.545 81.046 1.00 14.98 7 HIS D N 1
ATOM 9057 C CA . HIS D 1 10 ? 24.668 -25.410 81.723 1.00 13.44 7 HIS D CA 1
ATOM 9058 C C . HIS D 1 10 ? 24.949 -26.874 81.357 1.00 12.92 7 HIS D C 1
ATOM 9059 O O . HIS D 1 10 ? 25.303 -27.172 80.220 1.00 12.55 7 HIS D O 1
ATOM 9066 N N . GLU D 1 11 ? 24.811 -27.778 82.324 1.00 12.62 8 GLU D N 1
ATOM 9067 C CA . GLU D 1 11 ? 25.084 -29.199 82.088 1.00 12.49 8 GLU D CA 1
ATOM 9068 C C . GLU D 1 11 ? 24.337 -29.774 80.872 1.00 11.55 8 GLU D C 1
ATOM 9069 O O . GLU D 1 11 ? 24.906 -30.575 80.117 1.00 11.30 8 GLU D O 1
ATOM 9075 N N . VAL D 1 12 ? 23.089 -29.340 80.668 1.00 10.42 9 VAL D N 1
ATOM 9076 C CA . VAL D 1 12 ? 22.314 -29.859 79.539 1.00 10.76 9 VAL D CA 1
ATOM 9077 C C . VAL D 1 12 ? 22.953 -29.396 78.228 1.00 9.95 9 VAL D C 1
ATOM 9078 O O . VAL D 1 12 ? 23.054 -30.162 77.261 1.00 10.09 9 VAL D O 1
ATOM 9090 N N . GLN D 1 14 ? 26.102 -28.581 77.738 1.00 10.03 11 GLN D N 1
ATOM 9091 C CA . GLN D 1 14 ? 27.365 -29.294 77.535 1.00 10.77 11 GLN D CA 1
ATOM 9092 C C . GLN D 1 14 ? 27.157 -30.705 76.987 1.00 10.91 11 GLN D C 1
ATOM 9093 O O . GLN D 1 14 ? 27.863 -31.123 76.074 1.00 11.71 11 GLN D O 1
ATOM 9099 N N . ARG D 1 15 ? 26.154 -31.399 77.518 1.00 9.86 12 ARG D N 1
ATOM 9100 C CA . ARG D 1 15 ? 25.802 -32.722 77.027 1.00 10.42 12 ARG D CA 1
ATOM 9101 C C . ARG D 1 15 ? 25.290 -32.675 75.596 1.00 10.00 12 ARG D C 1
ATOM 9102 O O . ARG D 1 15 ? 25.605 -33.556 74.804 1.00 10.69 12 ARG D O 1
ATOM 9110 N N . LEU D 1 16 ? 24.512 -31.651 75.258 1.00 9.75 13 LEU D N 1
ATOM 9111 C CA . LEU D 1 16 ? 24.038 -31.520 73.884 1.00 9.64 13 LEU D CA 1
ATOM 9112 C C . LEU D 1 16 ? 25.193 -31.255 72.936 1.00 9.92 13 LEU D C 1
ATOM 9113 O O . LEU D 1 16 ? 25.210 -31.777 71.843 1.00 9.87 13 LEU D O 1
ATOM 9118 N N . ASP D 1 17 ? 26.168 -30.446 73.358 1.00 10.66 14 ASP D N 1
ATOM 9119 C CA . ASP D 1 17 ? 27.357 -30.233 72.532 1.00 11.96 14 ASP D CA 1
ATOM 9120 C C . ASP D 1 17 ? 27.997 -31.560 72.114 1.00 12.28 14 ASP D C 1
ATOM 9121 O O . ASP D 1 17 ? 28.458 -31.703 70.968 1.00 12.39 14 ASP D O 1
ATOM 9126 N N . ALA D 1 18 ? 28.043 -32.522 73.037 1.00 11.74 15 ALA D N 1
ATOM 9127 C CA . ALA D 1 18 ? 28.710 -33.809 72.763 1.00 12.61 15 ALA D CA 1
ATOM 9128 C C . ALA D 1 18 ? 27.945 -34.630 71.722 1.00 12.02 15 ALA D C 1
ATOM 9129 O O . ALA D 1 18 ? 28.517 -35.479 71.036 1.00 12.08 15 ALA D O 1
ATOM 9131 N N . LEU D 1 19 ? 26.652 -34.343 71.601 1.00 11.13 16 LEU D N 1
ATOM 9132 C CA . LEU D 1 19 ? 25.755 -35.081 70.718 1.00 12.28 16 LEU D CA 1
ATOM 9133 C C . LEU D 1 19 ? 25.725 -34.535 69.277 1.00 12.08 16 LEU D C 1
ATOM 9134 O O . LEU D 1 19 ? 25.397 -35.262 68.338 1.00 11.99 16 LEU D O 1
ATOM 9139 N N . LEU D 1 20 ? 26.072 -33.258 69.098 1.00 11.86 17 LEU D N 1
ATOM 9140 C CA . LEU D 1 20 ? 25.898 -32.608 67.796 1.00 11.86 17 LEU D CA 1
ATOM 9141 C C . LEU D 1 20 ? 26.531 -33.329 66.608 1.00 11.77 17 LEU D C 1
ATOM 9142 O O . LEU D 1 20 ? 25.849 -33.489 65.594 1.00 11.92 17 LEU D O 1
ATOM 9147 N N . PRO D 1 21 ? 27.816 -33.763 66.714 1.00 11.56 18 PRO D N 1
ATOM 9148 C CA . PRO D 1 21 ? 28.408 -34.462 65.569 1.00 12.01 18 PRO D CA 1
ATOM 9149 C C . PRO D 1 21 ? 27.581 -35.656 65.107 1.00 12.03 18 PRO D C 1
ATOM 9150 O O . PRO D 1 21 ? 27.422 -35.872 63.910 1.00 12.33 18 PRO D O 1
ATOM 9154 N N . THR D 1 22 ? 27.021 -36.393 66.055 1.00 11.91 19 THR D N 1
ATOM 9155 C CA . THR D 1 22 ? 26.170 -37.545 65.753 1.00 12.70 19 THR D CA 1
ATOM 9156 C C . THR D 1 22 ? 24.889 -37.127 65.051 1.00 11.96 19 THR D C 1
ATOM 9157 O O . THR D 1 22 ? 24.500 -37.735 64.035 1.00 12.21 19 THR D O 1
ATOM 9161 N N . LEU D 1 23 ? 24.250 -36.069 65.557 1.00 11.74 20 LEU D N 1
ATOM 9162 C CA . LEU D 1 23 ? 23.015 -35.589 64.925 1.00 11.39 20 LEU D CA 1
ATOM 9163 C C . LEU D 1 23 ? 23.309 -35.134 63.498 1.00 11.72 20 LEU D C 1
ATOM 9164 O O . LEU D 1 23 ? 22.506 -35.400 62.583 1.00 12.47 20 LEU D O 1
ATOM 9169 N N . ARG D 1 24 ? 24.432 -34.437 63.295 1.00 11.21 21 ARG D N 1
ATOM 9170 C CA . ARG D 1 24 ? 24.831 -34.038 61.933 1.00 11.59 21 ARG D CA 1
ATOM 9171 C C . ARG D 1 24 ? 25.029 -35.233 61.040 1.00 11.92 21 ARG D C 1
ATOM 9172 O O . ARG D 1 24 ? 24.502 -35.263 59.940 1.00 12.36 21 ARG D O 1
ATOM 9180 N N . GLU D 1 25 ? 25.814 -36.207 61.510 1.00 11.41 22 GLU D N 1
ATOM 9181 C CA A GLU D 1 25 ? 26.126 -37.419 60.741 0.50 12.02 22 GLU D CA 1
ATOM 9182 C CA B GLU D 1 25 ? 26.123 -37.380 60.693 0.50 12.37 22 GLU D CA 1
ATOM 9183 C C . GLU D 1 25 ? 24.848 -38.132 60.294 1.00 11.61 22 GLU D C 1
ATOM 9184 O O . GLU D 1 25 ? 24.784 -38.712 59.196 1.00 12.62 22 GLU D O 1
ATOM 9195 N N . ARG D 1 26 ? 23.838 -38.107 61.166 1.00 10.81 23 ARG D N 1
ATOM 9196 C CA . ARG D 1 26 ? 22.627 -38.900 60.974 1.00 10.83 23 ARG D CA 1
ATOM 9197 C C . ARG D 1 26 ? 21.476 -38.124 60.345 1.00 11.01 23 ARG D C 1
ATOM 9198 O O . ARG D 1 26 ? 20.361 -38.636 60.237 1.00 10.35 23 ARG D O 1
ATOM 9206 N N . ALA D 1 27 ? 21.754 -36.903 59.896 1.00 10.28 24 ALA D N 1
ATOM 9207 C CA . ALA D 1 27 ? 20.670 -36.065 59.366 1.00 10.00 24 ALA D CA 1
ATOM 9208 C C . ALA D 1 27 ? 19.981 -36.714 58.159 1.00 10.27 24 ALA D C 1
ATOM 9209 O O . ALA D 1 27 ? 18.751 -36.667 58.053 1.00 10.03 24 ALA D O 1
ATOM 9211 N N . GLN D 1 28 ? 20.754 -37.303 57.250 1.00 10.32 25 GLN D N 1
ATOM 9212 C CA . GLN D 1 28 ? 20.111 -37.940 56.089 1.00 10.53 25 GLN D CA 1
ATOM 9213 C C . GLN D 1 28 ? 19.252 -39.153 56.479 1.00 10.85 25 GLN D C 1
ATOM 9214 O O . GLN D 1 28 ? 18.111 -39.295 56.022 1.00 10.73 25 GLN D O 1
ATOM 9220 N N . GLU D 1 29 ? 19.806 -40.048 57.305 1.00 10.71 26 GLU D N 1
ATOM 9221 C CA . GLU D 1 29 ? 19.032 -41.211 57.734 1.00 11.68 26 GLU D CA 1
ATOM 9222 C C . GLU D 1 29 ? 17.765 -40.794 58.484 1.00 10.92 26 GLU D C 1
ATOM 9223 O O . GLU D 1 29 ? 16.729 -41.435 58.372 1.00 11.18 26 GLU D O 1
ATOM 9229 N N . THR D 1 30 ? 17.838 -39.672 59.196 1.00 10.51 27 THR D N 1
ATOM 9230 C CA . THR D 1 30 ? 16.653 -39.115 59.835 1.00 10.46 27 THR D CA 1
ATOM 9231 C C . THR D 1 30 ? 15.572 -38.716 58.817 1.00 10.29 27 THR D C 1
ATOM 9232 O O . THR D 1 30 ? 14.405 -39.087 58.980 1.00 11.19 27 THR D O 1
ATOM 9236 N N . GLU D 1 31 ? 15.958 -37.997 57.758 1.00 10.22 28 GLU D N 1
ATOM 9237 C CA . GLU D 1 31 ? 15.025 -37.659 56.686 1.00 9.30 28 GLU D CA 1
ATOM 9238 C C . GLU D 1 31 ? 14.418 -38.920 56.100 1.00 9.79 28 GLU D C 1
ATOM 9239 O O . GLU D 1 31 ? 13.197 -39.012 55.933 1.00 10.35 28 GLU D O 1
ATOM 9245 N N . ASP D 1 32 ? 15.273 -39.901 55.806 1.00 9.54 29 ASP D N 1
ATOM 9246 C CA . ASP D 1 32 ? 14.833 -41.109 55.108 1.00 10.40 29 ASP D CA 1
ATOM 9247 C C . ASP D 1 32 ? 13.895 -41.954 55.961 1.00 10.31 29 ASP D C 1
ATOM 9248 O O . ASP D 1 32 ? 13.005 -42.624 55.439 1.00 11.77 29 ASP D O 1
ATOM 9253 N N . LEU D 1 33 ? 14.091 -41.925 57.278 1.00 9.83 30 LEU D N 1
ATOM 9254 C CA . LEU D 1 33 ? 13.214 -42.661 58.180 1.00 9.34 30 LEU D CA 1
ATOM 9255 C C . LEU D 1 33 ? 11.808 -42.015 58.308 1.00 9.20 30 LEU D C 1
ATOM 9256 O O . LEU D 1 33 ? 10.822 -42.693 58.679 1.00 9.45 30 LEU D O 1
ATOM 9261 N N . ARG D 1 34 ? 11.755 -40.708 58.021 1.00 8.99 31 ARG D N 1
ATOM 9262 C CA . ARG D 1 34 ? 10.534 -39.878 58.100 1.00 9.70 31 ARG D CA 1
ATOM 9263 C C . ARG D 1 34 ? 10.022 -39.732 59.527 1.00 10.23 31 ARG D C 1
ATOM 9264 O O . ARG D 1 34 ? 8.848 -39.376 59.761 1.00 10.60 31 ARG D O 1
ATOM 9272 N N . ARG D 1 35 ? 10.923 -39.989 60.477 1.00 9.36 32 ARG D N 1
ATOM 9273 C CA . ARG D 1 35 ? 10.661 -39.762 61.892 1.00 10.49 32 ARG D CA 1
ATOM 9274 C C . ARG D 1 35 ? 12.019 -39.771 62.595 1.00 9.50 32 ARG D C 1
ATOM 9275 O O . ARG D 1 35 ? 13.033 -40.198 62.004 1.00 9.37 32 ARG D O 1
ATOM 9283 N N . ILE D 1 36 ? 12.074 -39.259 63.819 1.00 9.11 33 ILE D N 1
ATOM 9284 C CA . ILE D 1 36 ? 13.373 -39.218 64.507 1.00 8.99 33 ILE D CA 1
ATOM 9285 C C . ILE D 1 36 ? 13.832 -40.637 64.897 1.00 8.82 33 ILE D C 1
ATOM 9286 O O . ILE D 1 36 ? 13.071 -41.403 65.447 1.00 8.96 33 ILE D O 1
ATOM 9291 N N . PRO D 1 37 ? 15.095 -40.988 64.611 1.00 9.18 34 PRO D N 1
ATOM 9292 C CA . PRO D 1 37 ? 15.561 -42.307 65.075 1.00 9.38 34 PRO D CA 1
ATOM 9293 C C . PRO D 1 37 ? 15.421 -42.457 66.601 1.00 9.34 34 PRO D C 1
ATOM 9294 O O . PRO D 1 37 ? 15.623 -41.478 67.351 1.00 9.38 34 PRO D O 1
ATOM 9298 N N . ASP D 1 38 ? 15.065 -43.653 67.051 1.00 9.70 35 ASP D N 1
ATOM 9299 C CA A ASP D 1 38 ? 14.975 -43.957 68.486 0.50 10.36 35 ASP D CA 1
ATOM 9300 C CA B ASP D 1 38 ? 14.939 -43.892 68.477 0.50 10.12 35 ASP D CA 1
ATOM 9301 C C . ASP D 1 38 ? 16.232 -43.537 69.228 1.00 10.19 35 ASP D C 1
ATOM 9302 O O . ASP D 1 38 ? 16.167 -42.968 70.303 1.00 10.71 35 ASP D O 1
ATOM 9311 N N . ASP D 1 39 ? 17.394 -43.834 68.643 1.00 10.79 36 ASP D N 1
ATOM 9312 C CA . ASP D 1 39 ? 18.672 -43.488 69.288 1.00 10.52 36 ASP D CA 1
ATOM 9313 C C . ASP D 1 39 ? 18.767 -42.003 69.593 1.00 10.23 36 ASP D C 1
ATOM 9314 O O . ASP D 1 39 ? 19.258 -41.629 70.644 1.00 9.13 36 ASP D O 1
ATOM 9319 N N . SER D 1 40 ? 18.296 -41.158 68.667 1.00 9.78 37 SER D N 1
ATOM 9320 C CA . SER D 1 40 ? 18.400 -39.720 68.859 1.00 9.92 37 SER D CA 1
ATOM 9321 C C . SER D 1 40 ? 17.500 -39.276 70.007 1.00 9.58 37 SER D C 1
ATOM 9322 O O . SER D 1 40 ? 17.898 -38.445 70.852 1.00 10.41 37 SER D O 1
ATOM 9333 N N . LYS D 1 42 ? 16.510 -41.088 72.508 1.00 9.58 39 LYS D N 1
ATOM 9334 C CA . LYS D 1 42 ? 17.090 -41.586 73.751 1.00 9.87 39 LYS D CA 1
ATOM 9335 C C . LYS D 1 42 ? 18.280 -40.723 74.169 1.00 9.16 39 LYS D C 1
ATOM 9336 O O . LYS D 1 42 ? 18.416 -40.390 75.355 1.00 9.14 39 LYS D O 1
ATOM 9342 N N . ALA D 1 43 ? 19.119 -40.345 73.204 1.00 8.92 40 ALA D N 1
ATOM 9343 C CA . ALA D 1 43 ? 20.309 -39.534 73.523 1.00 9.06 40 ALA D CA 1
ATOM 9344 C C . ALA D 1 43 ? 19.885 -38.161 74.039 1.00 8.70 40 ALA D C 1
ATOM 9345 O O . ALA D 1 43 ? 20.406 -37.690 75.056 1.00 8.69 40 ALA D O 1
ATOM 9347 N N . LEU D 1 44 ? 18.907 -37.558 73.368 1.00 8.70 41 LEU D N 1
ATOM 9348 C CA . LEU D 1 44 ? 18.347 -36.268 73.809 1.00 8.97 41 LEU D CA 1
ATOM 9349 C C . LEU D 1 44 ? 17.796 -36.380 75.235 1.00 9.30 41 LEU D C 1
ATOM 9350 O O . LEU D 1 44 ? 18.075 -35.525 76.101 1.00 8.74 41 LEU D O 1
ATOM 9355 N N . GLN D 1 45 ? 17.031 -37.442 75.500 1.00 9.18 42 GLN D N 1
ATOM 9356 C CA . GLN D 1 45 ? 16.483 -37.661 76.842 1.00 9.36 42 GLN D CA 1
ATOM 9357 C C . GLN D 1 45 ? 17.608 -37.711 77.880 1.00 9.53 42 GLN D C 1
ATOM 9358 O O . GLN D 1 45 ? 17.536 -37.098 78.960 1.00 9.55 42 GLN D O 1
ATOM 9364 N N . GLU D 1 46 ? 18.672 -38.442 77.553 1.00 8.81 43 GLU D N 1
ATOM 9365 C CA . GLU D 1 46 ? 19.776 -38.625 78.504 1.00 10.94 43 GLU D CA 1
ATOM 9366 C C . GLU D 1 46 ? 20.561 -37.339 78.800 1.00 9.89 43 GLU D C 1
ATOM 9367 O O . GLU D 1 46 ? 21.151 -37.193 79.875 1.00 10.57 43 GLU D O 1
ATOM 9373 N N . THR D 1 47 ? 20.534 -36.383 77.867 1.00 9.84 44 THR D N 1
ATOM 9374 C CA . THR D 1 47 ? 21.138 -35.062 78.143 1.00 9.66 44 THR D CA 1
ATOM 9375 C C . THR D 1 47 ? 20.385 -34.293 79.232 1.00 9.82 44 THR D C 1
ATOM 9376 O O . THR D 1 47 ? 20.956 -33.384 79.823 1.00 9.89 44 THR D O 1
ATOM 9380 N N . GLY D 1 48 ? 19.121 -34.663 79.476 1.00 9.91 45 GLY D N 1
ATOM 9381 C CA . GLY D 1 48 ? 18.223 -33.893 80.348 1.00 9.31 45 GLY D CA 1
ATOM 9382 C C . GLY D 1 48 ? 17.400 -32.842 79.603 1.00 9.23 45 GLY D C 1
ATOM 9383 O O . GLY D 1 48 ? 16.601 -32.123 80.208 1.00 9.10 45 GLY D O 1
ATOM 9384 N N . PHE D 1 49 ? 17.562 -32.778 78.279 1.00 9.01 46 PHE D N 1
ATOM 9385 C CA . PHE D 1 49 ? 16.911 -31.743 77.483 1.00 9.04 46 PHE D CA 1
ATOM 9386 C C . PHE D 1 49 ? 15.396 -31.683 77.712 1.00 8.32 46 PHE D C 1
ATOM 9387 O O . PHE D 1 49 ? 14.823 -30.592 77.918 1.00 8.94 46 PHE D O 1
ATOM 9395 N N . PHE D 1 50 ? 14.726 -32.836 77.669 1.00 8.98 47 PHE D N 1
ATOM 9396 C CA . PHE D 1 50 ? 13.244 -32.803 77.790 1.00 9.31 47 PHE D CA 1
ATOM 9397 C C . PHE D 1 50 ? 12.802 -32.337 79.188 1.00 9.69 47 PHE D C 1
ATOM 9398 O O . PHE D 1 50 ? 11.688 -31.831 79.376 1.00 9.68 47 PHE D O 1
ATOM 9406 N N . ARG D 1 51 ? 13.697 -32.472 80.153 1.00 9.88 48 ARG D N 1
ATOM 9407 C CA . ARG D 1 51 ? 13.421 -32.024 81.513 1.00 10.10 48 ARG D CA 1
ATOM 9408 C C . ARG D 1 51 ? 13.522 -30.498 81.701 1.00 10.06 48 ARG D C 1
ATOM 9409 O O . ARG D 1 51 ? 13.146 -29.987 82.757 1.00 9.46 48 ARG D O 1
ATOM 9417 N N . LEU D 1 52 ? 14.012 -29.766 80.688 1.00 9.44 49 LEU D N 1
ATOM 9418 C CA . LEU D 1 52 ? 14.323 -28.350 80.895 1.00 9.79 49 LEU D CA 1
ATOM 9419 C C . LEU D 1 52 ? 13.123 -27.537 81.386 1.00 9.96 49 LEU D C 1
ATOM 9420 O O . LEU D 1 52 ? 13.263 -26.749 82.330 1.00 10.18 49 LEU D O 1
ATOM 9425 N N . LEU D 1 53 ? 11.969 -27.719 80.749 1.00 9.51 50 LEU D N 1
ATOM 9426 C CA . LEU D 1 53 ? 10.763 -26.967 81.139 1.00 10.13 50 LEU D CA 1
ATOM 9427 C C . LEU D 1 53 ? 9.787 -27.764 82.006 1.00 10.48 50 LEU D C 1
ATOM 9428 O O . LEU D 1 53 ? 8.701 -27.278 82.326 1.00 9.75 50 LEU D O 1
ATOM 9433 N N . GLN D 1 54 ? 10.208 -28.967 82.408 1.00 10.07 51 GLN D N 1
ATOM 9434 C CA . GLN D 1 54 ? 9.394 -29.817 83.277 1.00 9.95 51 GLN D CA 1
ATOM 9435 C C . GLN D 1 54 ? 9.513 -29.335 84.719 1.00 9.56 51 GLN D C 1
ATOM 9436 O O . GLN D 1 54 ? 10.586 -28.902 85.128 1.00 9.43 51 GLN D O 1
ATOM 9442 N N . PRO D 1 55 ? 8.402 -29.378 85.475 1.00 9.32 52 PRO D N 1
ATOM 9443 C CA . PRO D 1 55 ? 8.457 -28.956 86.885 1.00 9.24 52 PRO D CA 1
ATOM 9444 C C . PRO D 1 55 ? 9.438 -29.709 87.785 1.00 10.25 52 PRO D C 1
ATOM 9445 O O . PRO D 1 55 ? 9.714 -30.906 87.579 1.00 9.51 52 PRO D O 1
ATOM 9449 N N . GLU D 1 56 ? 9.958 -29.005 88.781 1.00 10.50 53 GLU D N 1
ATOM 9450 C CA A GLU D 1 56 ? 10.875 -29.620 89.740 0.50 11.46 53 GLU D CA 1
ATOM 9451 C CA B GLU D 1 56 ? 10.877 -29.631 89.735 0.50 11.60 53 GLU D CA 1
ATOM 9452 C C . GLU D 1 56 ? 10.231 -30.820 90.460 1.00 11.36 53 GLU D C 1
ATOM 9453 O O . GLU D 1 56 ? 10.913 -31.796 90.785 1.00 11.68 53 GLU D O 1
ATOM 9464 N N . GLN D 1 57 ? 8.919 -30.763 90.688 1.00 11.49 54 GLN D N 1
ATOM 9465 C CA . GLN D 1 57 ? 8.252 -31.890 91.391 1.00 11.51 54 GLN D CA 1
ATOM 9466 C C . GLN D 1 57 ? 8.368 -33.216 90.631 1.00 11.75 54 GLN D C 1
ATOM 9467 O O . GLN D 1 57 ? 8.299 -34.290 91.239 1.00 12.55 54 GLN D O 1
ATOM 9473 N N . TRP D 1 58 ? 8.580 -33.132 89.314 1.00 11.29 55 TRP D N 1
ATOM 9474 C CA . TRP D 1 58 ? 8.726 -34.305 88.460 1.00 11.20 55 TRP D CA 1
ATOM 9475 C C . TRP D 1 58 ? 10.183 -34.539 88.059 1.00 11.09 55 TRP D C 1
ATOM 9476 O O . TRP D 1 58 ? 10.463 -35.295 87.143 1.00 11.88 55 TRP D O 1
ATOM 9487 N N . GLY D 1 59 ? 11.105 -33.867 88.732 1.00 10.45 56 GLY D N 1
ATOM 9488 C CA . GLY D 1 59 ? 12.520 -34.037 88.445 1.00 9.99 56 GLY D CA 1
ATOM 9489 C C .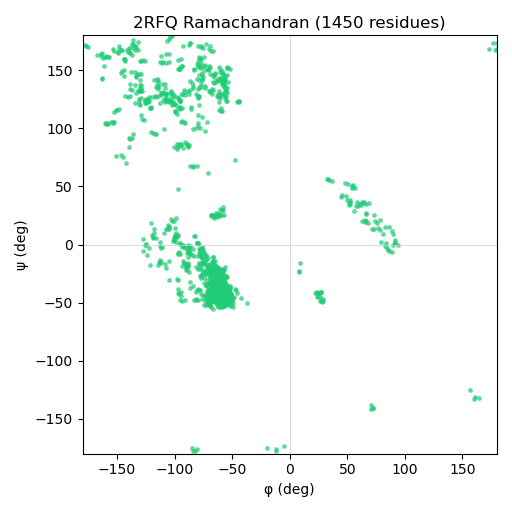 GLY D 1 59 ? 13.041 -33.100 87.364 1.00 10.24 56 GLY D C 1
ATOM 9490 O O . GLY D 1 59 ? 14.165 -33.284 86.871 1.00 10.81 56 GLY D O 1
ATOM 9491 N N . GLY D 1 60 ? 12.231 -32.100 86.993 1.00 9.85 57 GLY D N 1
ATOM 9492 C CA . GLY D 1 60 ? 12.622 -31.138 85.946 1.00 9.43 57 GLY D CA 1
ATOM 9493 C C . GLY D 1 60 ? 13.434 -29.946 86.426 1.00 9.40 57 GLY D C 1
ATOM 9494 O O . GLY D 1 60 ? 13.660 -29.758 87.642 1.00 10.12 57 GLY D O 1
ATOM 9495 N N . TYR D 1 61 ? 13.898 -29.145 85.465 1.00 9.06 58 TYR D N 1
ATOM 9496 C CA . TYR D 1 61 ? 14.694 -27.949 85.755 1.00 9.05 58 TYR D CA 1
ATOM 9497 C C . TYR D 1 61 ? 13.837 -26.679 85.895 1.00 8.86 58 TYR D C 1
ATOM 9498 O O . TYR D 1 61 ? 14.337 -25.657 86.391 1.00 8.73 58 TYR D O 1
ATOM 9507 N N . GLN D 1 62 ? 12.585 -26.735 85.423 1.00 8.22 59 GLN D N 1
ATOM 9508 C CA . GLN D 1 62 ? 11.68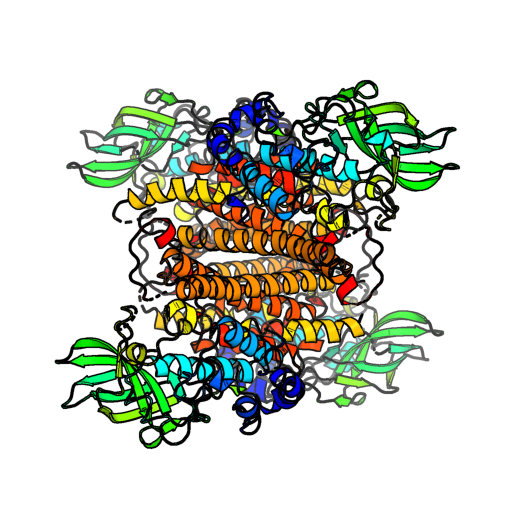3 -25.550 85.355 1.00 8.04 59 GLN D CA 1
ATOM 9509 C C . GLN D 1 62 ? 12.494 -24.288 84.998 1.00 8.68 59 GLN D C 1
ATOM 9510 O O . GLN D 1 62 ? 12.517 -23.284 85.731 1.00 8.67 59 GLN D O 1
ATOM 9516 N N . ALA D 1 63 ? 13.211 -24.399 83.878 1.00 8.31 60 ALA D N 1
ATOM 9517 C CA . ALA D 1 63 ? 14.335 -23.515 83.566 1.00 9.37 60 ALA D CA 1
ATOM 9518 C C . ALA D 1 63 ? 13.921 -22.159 83.036 1.00 9.03 60 ALA D C 1
ATOM 9519 O O . ALA D 1 63 ? 12.795 -21.981 82.547 1.00 9.62 60 ALA D O 1
ATOM 9521 N N . ASP D 1 64 ? 14.875 -21.219 83.108 1.00 9.78 61 ASP D N 1
ATOM 9522 C CA . ASP D 1 64 ? 14.841 -19.974 82.335 1.00 9.89 61 ASP D CA 1
ATOM 9523 C C . ASP D 1 64 ? 14.464 -20.332 80.891 1.00 9.37 61 ASP D C 1
ATOM 9524 O O . ASP D 1 64 ? 15.161 -21.138 80.252 1.00 9.61 61 ASP D O 1
ATOM 9529 N N . PRO D 1 65 ? 13.374 -19.741 80.356 1.00 8.28 62 PRO D N 1
ATOM 9530 C CA . PRO D 1 65 ? 12.972 -20.150 78.987 1.00 8.71 62 PRO D CA 1
ATOM 9531 C C . PRO D 1 65 ? 14.038 -19.869 77.935 1.00 8.57 62 PRO D C 1
ATOM 9532 O O . PRO D 1 65 ? 14.101 -20.585 76.903 1.00 9.18 62 PRO D O 1
ATOM 9536 N N . VAL D 1 66 ? 14.910 -18.882 78.174 1.00 8.20 63 VAL D N 1
ATOM 9537 C CA . VAL D 1 66 ? 16.011 -18.639 77.205 1.00 8.76 63 VAL D CA 1
ATOM 9538 C C . VAL D 1 66 ? 16.969 -19.839 77.148 1.00 9.19 63 VAL D C 1
ATOM 9539 O O . VAL D 1 66 ? 17.504 -20.146 76.096 1.00 9.46 63 VAL D O 1
ATOM 9543 N N . LEU D 1 67 ? 17.179 -20.522 78.274 1.00 8.41 64 LEU D N 1
ATOM 9544 C CA . LEU D 1 67 ? 17.995 -21.730 78.258 1.00 8.52 64 LEU D CA 1
ATOM 9545 C C . LEU D 1 67 ? 17.362 -22.792 77.350 1.00 7.95 64 LEU D C 1
ATOM 9546 O O . LEU D 1 67 ? 18.038 -23.381 76.497 1.00 7.96 64 LEU D O 1
ATOM 9551 N N . PHE D 1 68 ? 16.059 -22.988 77.503 1.00 8.12 65 PHE D N 1
ATOM 9552 C CA . PHE D 1 68 ? 15.342 -23.924 76.662 1.00 8.61 65 PHE D CA 1
ATOM 9553 C C . PHE D 1 68 ? 15.479 -23.585 75.166 1.00 8.89 65 PHE D C 1
ATOM 9554 O O . PHE D 1 68 ? 15.858 -24.445 74.363 1.00 9.03 65 PHE D O 1
ATOM 9562 N N . TYR D 1 69 ? 15.195 -22.332 74.791 1.00 8.49 66 TYR D N 1
ATOM 9563 C CA . TYR D 1 69 ? 15.294 -21.982 73.364 1.00 8.96 66 TYR D CA 1
ATOM 9564 C C . TYR D 1 69 ? 16.721 -22.010 72.855 1.00 9.12 66 TYR D C 1
ATOM 9565 O O . TYR D 1 69 ? 16.949 -22.289 71.685 1.00 9.29 66 TYR D O 1
ATOM 9574 N N . SER D 1 70 ? 17.686 -21.749 73.737 1.00 8.03 67 SER D N 1
ATOM 9575 C CA . SER D 1 70 ? 19.111 -21.871 73.351 1.00 7.95 67 SER D CA 1
ATOM 9576 C C . SER D 1 70 ? 19.468 -23.338 73.065 1.00 8.56 67 SER D C 1
ATOM 9577 O O . SER D 1 70 ? 20.255 -23.644 72.145 1.00 9.10 67 SER D O 1
ATOM 9580 N N . ALA D 1 71 ? 18.871 -24.238 73.844 1.00 9.13 68 ALA D N 1
ATOM 9581 C CA . ALA D 1 71 ? 19.093 -25.674 73.602 1.00 9.58 68 ALA D CA 1
ATOM 9582 C C . ALA D 1 71 ? 18.512 -26.080 72.253 1.00 9.38 68 ALA D C 1
ATOM 9583 O O . ALA D 1 71 ? 19.116 -26.826 71.468 1.00 8.59 68 ALA D O 1
ATOM 9585 N N . VAL D 1 72 ? 17.310 -25.584 71.984 1.00 8.84 69 VAL D N 1
ATOM 9586 C CA . VAL D 1 72 ? 16.630 -25.872 70.715 1.00 9.14 69 VAL D CA 1
ATOM 9587 C C . VAL D 1 72 ? 17.464 -25.319 69.563 1.00 8.98 69 VAL D C 1
ATOM 9588 O O . VAL D 1 72 ? 17.680 -26.022 68.546 1.00 8.72 69 VAL D O 1
ATOM 9592 N N . ARG D 1 73 ? 17.926 -24.078 69.715 1.00 8.55 70 ARG D N 1
ATOM 9593 C CA . ARG D 1 73 ? 18.749 -23.469 68.676 1.00 8.95 70 ARG D CA 1
ATOM 9594 C C . ARG D 1 73 ? 19.967 -24.367 68.348 1.00 8.62 70 ARG D C 1
ATOM 9595 O O . ARG D 1 73 ? 20.283 -24.613 67.185 1.00 9.14 70 ARG D O 1
ATOM 9603 N N . LYS D 1 74 ? 20.627 -24.857 69.397 1.00 8.00 71 LYS D N 1
ATOM 9604 C CA . LYS D 1 74 ? 21.792 -25.720 69.253 1.00 9.25 71 LYS D CA 1
ATOM 9605 C C . LYS D 1 74 ? 21.437 -27.026 68.523 1.00 9.32 71 LYS D C 1
ATOM 9606 O O . LYS D 1 74 ? 22.100 -27.392 67.548 1.00 10.50 71 LYS D O 1
ATOM 9612 N N . ILE D 1 75 ? 20.394 -27.719 68.971 1.00 8.29 72 ILE D N 1
ATOM 9613 C CA . ILE D 1 75 ? 20.013 -28.989 68.329 1.00 8.76 72 ILE D CA 1
ATOM 9614 C C . ILE D 1 75 ? 19.690 -28.769 66.841 1.00 8.38 72 ILE D C 1
ATOM 9615 O O . ILE D 1 75 ? 20.153 -29.511 65.973 1.00 9.22 72 ILE D O 1
ATOM 9620 N N . ALA D 1 76 ? 18.871 -27.755 66.577 1.00 8.33 73 ALA D N 1
ATOM 9621 C CA . ALA D 1 76 ? 18.379 -27.481 65.212 1.00 8.03 73 ALA D CA 1
ATOM 9622 C C . ALA D 1 76 ? 19.537 -27.114 64.290 1.00 8.94 73 ALA D C 1
ATOM 9623 O O . ALA D 1 76 ? 19.439 -27.304 63.078 1.00 9.83 73 ALA D O 1
ATOM 9625 N N . SER D 1 77 ? 20.632 -26.578 64.847 1.00 8.36 74 SER D N 1
ATOM 9626 C CA . SER D 1 77 ? 21.796 -26.224 64.024 1.00 8.82 74 SER D CA 1
ATOM 9627 C C . SER D 1 77 ? 22.548 -27.452 63.488 1.00 8.63 74 SER D C 1
ATOM 9628 O O . SER D 1 77 ? 23.377 -27.325 62.592 1.00 8.09 74 SER D O 1
ATOM 9631 N N . ALA D 1 78 ? 22.284 -28.618 64.092 1.00 8.28 75 ALA D N 1
ATOM 9632 C CA . ALA D 1 78 ? 22.856 -29.884 63.649 1.00 8.37 75 ALA D CA 1
ATOM 9633 C C . ALA D 1 78 ? 21.911 -30.655 62.760 1.00 8.97 75 ALA D C 1
ATOM 9634 O O . ALA D 1 78 ? 22.338 -31.266 61.794 1.00 9.50 75 ALA D O 1
ATOM 9636 N N . CYS D 1 79 ? 20.623 -30.662 63.127 1.00 9.11 76 CYS D N 1
ATOM 9637 C CA . CYS D 1 79 ? 19.597 -31.395 62.349 1.00 9.12 76 CYS D CA 1
ATOM 9638 C C . CYS D 1 79 ? 18.263 -30.661 62.500 1.00 9.12 76 CYS D C 1
ATOM 9639 O O . CYS D 1 79 ? 17.732 -30.557 63.599 1.00 10.00 76 CYS D O 1
ATOM 9642 N N . GLY D 1 80 ? 17.741 -30.127 61.395 1.00 8.60 77 GLY D N 1
ATOM 9643 C CA . GLY D 1 80 ? 16.498 -29.339 61.452 1.00 7.68 77 GLY D CA 1
ATOM 9644 C C . GLY D 1 80 ? 15.310 -30.129 61.975 1.00 8.96 77 GLY D C 1
ATOM 9645 O O . GLY D 1 80 ? 14.528 -29.613 62.797 1.00 8.29 77 GLY D O 1
ATOM 9646 N N . SER D 1 81 ? 15.157 -31.372 61.489 1.00 8.97 78 SER D N 1
ATOM 9647 C CA . SER D 1 81 ? 14.004 -32.188 61.914 1.00 9.14 78 SER D CA 1
ATOM 9648 C C . SER D 1 81 ? 14.120 -32.500 63.407 1.00 8.88 78 SER D C 1
ATOM 9649 O O . SER D 1 81 ? 13.136 -32.421 64.157 1.00 8.25 78 SER D O 1
ATOM 9652 N N . THR D 1 82 ? 15.326 -32.846 63.845 1.00 8.80 79 THR D N 1
ATOM 9653 C CA . THR D 1 82 ? 15.508 -33.179 65.272 1.00 9.22 79 THR D CA 1
ATOM 9654 C C . THR D 1 82 ? 15.289 -31.921 66.132 1.00 8.81 79 THR D C 1
ATOM 9655 O O . THR D 1 82 ? 14.637 -31.991 67.180 1.00 8.14 79 THR D O 1
ATOM 9659 N N . GLY D 1 83 ? 15.786 -30.773 65.668 1.00 8.38 80 GLY D N 1
ATOM 9660 C CA . GLY D 1 83 ? 15.566 -29.533 66.419 1.00 8.58 80 GLY D CA 1
ATOM 9661 C C . GLY D 1 83 ? 14.094 -29.165 66.539 1.00 8.60 80 GLY D C 1
ATOM 9662 O O . GLY D 1 83 ? 13.643 -28.715 67.602 1.00 9.43 80 GLY D O 1
ATOM 9663 N N . TRP D 1 84 ? 13.361 -29.315 65.432 1.00 9.14 81 TRP D N 1
ATOM 9664 C CA . TRP D 1 84 ? 11.911 -29.059 65.383 1.00 8.66 81 TRP D CA 1
ATOM 9665 C C . TRP D 1 84 ? 11.162 -29.941 66.386 1.00 8.53 81 TRP D C 1
ATOM 9666 O O . TRP D 1 84 ? 10.399 -29.437 67.239 1.00 9.00 81 TRP D O 1
ATOM 9677 N N . VAL D 1 85 ? 11.389 -31.250 66.291 1.00 8.32 82 VAL D N 1
ATOM 9678 C CA . VAL D 1 85 ? 10.752 -32.195 67.234 1.00 8.48 82 VAL D CA 1
ATOM 9679 C C . VAL D 1 85 ? 11.154 -31.887 68.686 1.00 8.82 82 VAL D C 1
ATOM 9680 O O . VAL D 1 85 ? 10.304 -31.889 69.590 1.00 8.73 82 VAL D O 1
ATOM 9684 N N . SER D 1 86 ? 12.430 -31.602 68.908 1.00 8.97 83 SER D N 1
ATOM 9685 C CA . SER D 1 86 ? 12.929 -31.353 70.281 1.00 8.89 83 SER D CA 1
ATOM 9686 C C . SER D 1 86 ? 12.206 -30.160 70.897 1.00 9.08 83 SER D C 1
ATOM 9687 O O . SER D 1 86 ? 11.726 -30.221 72.036 1.00 9.62 83 SER D O 1
ATOM 9690 N N . SER D 1 87 ? 12.113 -29.081 70.128 1.00 8.50 84 SER D N 1
ATOM 9691 C CA . SER D 1 87 ? 11.423 -27.858 70.579 1.00 9.06 84 SER D CA 1
ATOM 9692 C C . SER D 1 87 ? 9.958 -28.133 70.944 1.00 8.57 84 SER D C 1
ATOM 9693 O O . SER D 1 87 ? 9.492 -27.779 72.035 1.00 8.90 84 SER D O 1
ATOM 9696 N N . ILE D 1 88 ? 9.253 -28.814 70.046 1.00 8.40 85 ILE D N 1
ATOM 9697 C CA . ILE D 1 88 ? 7.805 -29.026 70.193 1.00 9.44 85 ILE D CA 1
ATOM 9698 C C . ILE D 1 88 ? 7.509 -29.985 71.354 1.00 9.31 85 ILE D C 1
ATOM 9699 O O . ILE D 1 88 ? 6.705 -29.684 72.257 1.00 10.07 85 ILE D O 1
ATOM 9704 N N . ILE D 1 89 ? 8.147 -31.146 71.326 1.00 9.27 86 ILE D N 1
ATOM 9705 C CA . ILE D 1 89 ? 7.972 -32.119 72.408 1.00 8.71 86 ILE D CA 1
ATOM 9706 C C . ILE D 1 89 ? 8.381 -31.529 73.767 1.00 9.47 86 ILE D C 1
ATOM 9707 O O . ILE D 1 89 ? 7.684 -31.711 74.758 1.00 10.16 86 ILE D O 1
ATOM 9712 N N . GLY D 1 90 ? 9.487 -30.794 73.780 1.00 9.45 87 GLY D N 1
ATOM 9713 C CA . GLY D 1 90 ? 10.005 -30.191 75.014 1.00 9.52 87 GLY D CA 1
ATOM 9714 C C . GLY D 1 90 ? 9.023 -29.192 75.625 1.00 10.03 87 GLY D C 1
ATOM 9715 O O . GLY D 1 90 ? 8.846 -29.145 76.848 1.00 9.22 87 GLY D O 1
ATOM 9716 N N . VAL D 1 91 ? 8.403 -28.386 74.768 1.00 9.59 88 VAL D N 1
ATOM 9717 C CA . VAL D 1 91 ? 7.510 -27.339 75.276 1.00 10.19 88 VAL D CA 1
ATOM 9718 C C . VAL D 1 91 ? 6.221 -27.951 75.844 1.00 9.81 88 VAL D C 1
ATOM 9719 O O . VAL D 1 91 ? 5.548 -27.342 76.686 1.00 10.15 88 VAL D O 1
ATOM 9723 N N . HIS D 1 92 ? 5.877 -29.171 75.411 1.00 8.78 89 HIS D N 1
ATOM 9724 C CA . HIS D 1 92 ? 4.677 -29.809 75.986 1.00 9.49 89 HIS D CA 1
ATOM 9725 C C . HIS D 1 92 ? 4.834 -30.110 77.456 1.00 9.88 89 HIS D C 1
ATOM 9726 O O . HIS D 1 92 ? 3.828 -30.191 78.170 1.00 10.07 89 HIS D O 1
ATOM 9733 N N . ASN D 1 93 ? 6.078 -30.173 77.914 1.00 9.86 90 ASN D N 1
ATOM 9734 C CA . ASN D 1 93 ? 6.333 -30.404 79.355 1.00 9.55 90 ASN D CA 1
ATOM 9735 C C . ASN D 1 93 ? 6.034 -29.150 80.165 1.00 10.06 90 ASN D C 1
ATOM 9736 O O . ASN D 1 93 ? 5.632 -29.218 81.319 1.00 10.15 90 ASN D O 1
ATOM 9741 N N . TRP D 1 94 ? 6.195 -28.004 79.518 1.00 9.36 91 TRP D N 1
ATOM 9742 C CA . TRP D 1 94 ? 5.747 -26.741 80.081 1.00 9.60 91 TRP D CA 1
ATOM 9743 C C . TRP D 1 94 ? 4.203 -26.708 80.091 1.00 9.98 91 TRP D C 1
ATOM 9744 O O . TRP D 1 94 ? 3.591 -26.357 81.096 1.00 9.89 91 TRP D O 1
ATOM 9755 N N . HIS D 1 95 ? 3.579 -27.058 78.960 1.00 9.77 92 HIS D N 1
ATOM 9756 C CA . HIS D 1 95 ? 2.114 -27.033 78.878 1.00 9.85 92 HIS D CA 1
ATOM 9757 C C . HIS D 1 95 ? 1.475 -27.943 79.922 1.00 9.50 92 HIS D C 1
ATOM 9758 O O . HIS D 1 95 ? 0.558 -27.539 80.633 1.00 8.95 92 HIS D O 1
ATOM 9765 N N . LEU D 1 96 ? 1.999 -29.155 80.070 1.00 9.27 93 LEU D N 1
ATOM 9766 C CA . LEU D 1 96 ? 1.426 -30.075 81.058 1.00 10.16 93 LEU D CA 1
ATOM 9767 C C . LEU D 1 96 ? 1.531 -29.551 82.508 1.00 9.98 93 LEU D C 1
ATOM 9768 O O . LEU D 1 96 ? 0.691 -29.869 83.360 1.00 10.20 93 LEU D O 1
ATOM 9773 N N . ALA D 1 97 ? 2.562 -28.752 82.778 1.00 8.99 94 ALA D N 1
ATOM 9774 C CA . ALA D 1 97 ? 2.742 -28.129 84.101 1.00 9.54 94 ALA D CA 1
ATOM 9775 C C . ALA D 1 97 ? 1.546 -27.274 84.527 1.00 9.31 94 ALA D C 1
ATOM 9776 O O . ALA D 1 97 ? 1.376 -27.005 85.708 1.00 10.09 94 ALA D O 1
ATOM 9778 N N . LEU D 1 98 ? 0.751 -26.834 83.549 1.00 8.95 95 LEU D N 1
ATOM 9779 C CA . LEU D 1 98 ? -0.401 -25.953 83.777 1.00 9.79 95 LEU D CA 1
ATOM 9780 C C . LEU D 1 98 ? -1.698 -26.727 84.058 1.00 9.29 95 LEU D C 1
ATOM 9781 O O . LEU D 1 98 ? -2.671 -26.148 84.549 1.00 9.39 95 LEU D O 1
ATOM 9786 N N . PHE D 1 99 ? -1.711 -28.021 83.715 1.00 9.72 96 PHE D N 1
ATOM 9787 C CA . PHE D 1 99 ? -2.886 -28.861 83.939 1.00 9.72 96 PHE D CA 1
ATOM 9788 C C . PHE D 1 99 ? -3.037 -29.162 85.437 1.00 10.15 96 PHE D C 1
ATOM 9789 O O . PHE D 1 99 ? -2.152 -28.852 86.236 1.00 9.90 96 PHE D O 1
ATOM 9797 N N . SER D 1 100 ? -4.152 -29.793 85.805 1.00 10.04 97 SER D N 1
ATOM 9798 C CA . SER D 1 100 ? -4.362 -30.233 87.181 1.00 10.63 97 SER D CA 1
ATOM 9799 C C . SER D 1 100 ? -3.216 -31.113 87.664 1.00 10.41 97 SER D C 1
ATOM 9800 O O . SER D 1 100 ? -2.553 -31.778 86.861 1.00 10.34 97 SER D O 1
ATOM 9803 N N . GLN D 1 101 ? -2.988 -31.117 88.976 1.00 10.88 98 GLN D N 1
ATOM 9804 C CA . GLN D 1 101 ? -2.047 -32.062 89.581 1.00 11.01 98 GLN D CA 1
ATOM 9805 C C . GLN D 1 101 ? -2.340 -33.505 89.167 1.00 10.99 98 GLN D C 1
ATOM 9806 O O . GLN D 1 101 ? -1.422 -34.252 88.822 1.00 11.41 98 GLN D O 1
ATOM 9812 N N . GLN D 1 102 ? -3.619 -33.894 89.186 1.00 11.46 99 GLN D N 1
ATOM 9813 C CA . GLN D 1 102 ? -3.992 -35.258 88.807 1.00 11.75 99 GLN D CA 1
ATOM 9814 C C . GLN D 1 102 ? -3.624 -35.601 87.356 1.00 11.39 99 GLN D C 1
ATOM 9815 O O . GLN D 1 102 ? -3.183 -36.718 87.063 1.00 11.75 99 GLN D O 1
ATOM 9821 N N . ALA D 1 103 ? -3.802 -34.647 86.444 1.00 10.46 100 ALA D N 1
ATOM 9822 C CA . ALA D 1 103 ? -3.411 -34.888 85.051 1.00 10.30 100 ALA D CA 1
ATOM 9823 C C . ALA D 1 103 ? -1.903 -35.110 84.963 1.00 9.95 100 ALA D C 1
ATOM 9824 O O . ALA D 1 103 ? -1.443 -36.002 84.248 1.00 10.54 100 ALA D O 1
ATOM 9826 N N . GLN D 1 104 ? -1.137 -34.299 85.685 1.00 9.47 101 GLN D N 1
ATOM 9827 C CA . GLN D 1 104 ? 0.327 -34.451 85.671 1.00 10.25 101 GLN D CA 1
ATOM 9828 C C . GLN D 1 104 ? 0.742 -35.814 86.261 1.00 10.31 101 GLN D C 1
ATOM 9829 O O . GLN D 1 104 ? 1.617 -36.503 85.723 1.00 10.99 101 GLN D O 1
ATOM 9835 N N . GLU D 1 105 ? 0.089 -36.192 87.363 1.00 10.41 102 GLU D N 1
ATOM 9836 C CA . GLU D 1 105 ? 0.225 -37.540 87.950 1.00 10.47 102 GLU D CA 1
ATOM 9837 C C . GLU D 1 105 ? -0.114 -38.656 86.957 1.00 10.31 102 GLU D C 1
ATOM 9838 O O . GLU D 1 105 ? 0.617 -39.654 86.857 1.00 10.44 102 GLU D O 1
ATOM 9844 N N . ASP D 1 106 ? -1.217 -38.509 86.226 1.00 10.36 103 ASP D N 1
ATOM 9845 C CA . ASP D 1 106 ? -1.588 -39.498 85.208 1.00 11.26 103 ASP D CA 1
ATOM 9846 C C . ASP D 1 106 ? -0.438 -39.747 84.235 1.00 11.17 103 ASP D C 1
ATOM 9847 O O . ASP D 1 106 ? -0.162 -40.880 83.873 1.00 11.58 103 ASP D O 1
ATOM 9852 N N . VAL D 1 107 ? 0.235 -38.672 83.831 1.00 10.98 104 VAL D N 1
ATOM 9853 C CA . VAL D 1 107 ? 1.295 -38.760 82.825 1.00 10.34 104 VAL D CA 1
ATOM 9854 C C . VAL D 1 107 ? 2.649 -39.211 83.405 1.00 11.04 104 VAL D C 1
ATOM 9855 O O . VAL D 1 107 ? 3.316 -40.116 82.868 1.00 11.09 104 VAL D O 1
ATOM 9859 N N . TRP D 1 108 ? 3.037 -38.586 84.511 1.00 11.32 105 TRP D N 1
ATOM 9860 C CA . TRP D 1 108 ? 4.390 -38.700 85.044 1.00 11.20 105 TRP D CA 1
ATOM 9861 C C . TRP D 1 108 ? 4.516 -39.475 86.368 1.00 11.98 105 TRP D C 1
ATOM 9862 O O . TRP D 1 108 ? 5.624 -39.654 86.885 1.00 11.40 105 TRP D O 1
ATOM 9873 N N . GLY D 1 109 ? 3.384 -39.927 86.905 1.00 11.93 106 GLY D N 1
ATOM 9874 C CA . GLY D 1 109 ? 3.344 -40.576 88.208 1.00 12.74 106 GLY D CA 1
ATOM 9875 C C . GLY D 1 109 ? 4.223 -41.801 88.355 1.00 13.26 106 GLY D C 1
ATOM 9876 O O . GLY D 1 109 ? 4.675 -42.103 89.466 1.00 13.01 106 GLY D O 1
ATOM 9877 N N . ASN D 1 110 ? 4.450 -42.513 87.253 1.00 13.49 107 ASN D N 1
ATOM 9878 C CA . ASN D 1 110 ? 5.288 -43.712 87.274 1.00 14.45 107 ASN D CA 1
ATOM 9879 C C . ASN D 1 110 ? 6.578 -43.570 86.481 1.00 13.73 107 ASN D C 1
ATOM 9880 O O . ASN D 1 110 ? 7.494 -44.379 86.628 1.00 14.03 107 ASN D O 1
ATOM 9885 N N . ASP D 1 111 ? 6.658 -42.551 85.626 1.00 12.59 108 ASP D N 1
ATOM 9886 C CA . ASP D 1 111 ? 7.797 -42.407 84.732 1.00 12.04 108 ASP D CA 1
ATOM 9887 C C . ASP D 1 111 ? 7.883 -40.942 84.308 1.00 12.00 108 ASP D C 1
ATOM 9888 O O . ASP D 1 111 ? 7.094 -40.487 83.490 1.00 11.37 108 ASP D O 1
ATOM 9893 N N . THR D 1 112 ? 8.836 -40.214 84.893 1.00 11.69 109 THR D N 1
ATOM 9894 C CA . THR D 1 112 ? 8.943 -38.783 84.630 1.00 11.95 109 THR D CA 1
ATOM 9895 C C . THR D 1 112 ? 9.638 -38.471 83.298 1.00 11.32 109 THR D C 1
ATOM 9896 O O . THR D 1 112 ? 9.788 -37.297 82.945 1.00 11.60 109 THR D O 1
ATOM 9900 N N . ASP D 1 113 ? 10.035 -39.500 82.545 1.00 10.89 110 ASP D N 1
ATOM 9901 C CA . ASP D 1 113 ? 10.560 -39.290 81.179 1.00 10.83 110 ASP D CA 1
ATOM 9902 C C . ASP D 1 113 ? 9.508 -39.386 80.068 1.00 10.60 110 ASP D C 1
ATOM 9903 O O . ASP D 1 113 ? 9.816 -39.212 78.879 1.00 10.37 110 ASP D O 1
ATOM 9908 N N . VAL D 1 114 ? 8.267 -39.662 80.454 1.00 9.98 111 VAL D N 1
ATOM 9909 C CA . VAL D 1 114 ? 7.187 -39.774 79.483 1.00 10.17 111 VAL D CA 1
ATOM 9910 C C . VAL D 1 114 ? 7.064 -38.478 78.677 1.00 9.87 111 VAL D C 1
ATOM 9911 O O . VAL D 1 114 ? 7.181 -37.375 79.231 1.00 10.12 111 VAL D O 1
ATOM 9915 N N . ARG D 1 115 ? 6.834 -38.618 77.364 1.00 9.51 112 ARG D N 1
ATOM 9916 C CA . ARG D 1 115 ? 6.679 -37.497 76.454 1.00 9.43 112 ARG D CA 1
ATOM 9917 C C . ARG D 1 115 ? 5.242 -37.359 75.951 1.00 9.69 112 ARG D C 1
ATOM 9918 O O . ARG D 1 115 ? 4.481 -38.345 75.899 1.00 9.78 112 ARG D O 1
ATOM 9926 N N . ILE D 1 116 ? 4.902 -36.145 75.533 1.00 9.59 113 ILE D N 1
ATOM 9927 C CA . ILE D 1 116 ? 3.584 -35.790 75.074 1.00 9.88 113 ILE D CA 1
ATOM 9928 C C . ILE D 1 116 ? 3.745 -35.099 73.717 1.00 10.70 113 ILE D C 1
ATOM 9929 O O . ILE D 1 116 ? 4.645 -34.268 73.579 1.00 11.29 113 ILE D O 1
ATOM 9934 N N . SER D 1 117 ? 2.923 -35.455 72.729 1.00 10.66 114 SER D N 1
ATOM 9935 C CA . SER D 1 117 ? 2.914 -34.715 71.456 1.00 10.14 114 SER D CA 1
ATOM 9936 C C . SER D 1 117 ? 1.671 -33.821 71.396 1.00 10.52 114 SER D C 1
ATOM 9937 O O . SER D 1 117 ? 0.844 -33.843 72.313 1.00 10.05 114 SER D O 1
ATOM 9940 N N . SER D 1 118 ? 1.540 -33.031 70.331 1.00 9.26 115 SER D N 1
ATOM 9941 C CA . SER D 1 118 ? 0.386 -32.121 70.234 1.00 9.72 115 SER D CA 1
ATOM 9942 C C . SER D 1 118 ? -0.121 -31.900 68.833 1.00 9.99 115 SER D C 1
ATOM 9943 O O . SER D 1 118 ? 0.545 -32.207 67.836 1.00 10.27 115 SER D O 1
ATOM 9946 N N . SER D 1 119 ? -1.307 -31.306 68.785 1.00 9.40 116 SER D N 1
ATOM 9947 C CA . SER D 1 119 ? -1.835 -30.713 67.562 1.00 10.41 116 SER D CA 1
ATOM 9948 C C . SER D 1 119 ? -2.880 -29.719 68.027 1.00 11.03 116 SER D C 1
ATOM 9949 O O . SER D 1 119 ? -3.956 -30.103 68.501 1.00 10.57 116 SER D O 1
ATOM 9952 N N . TYR D 1 120 ? -2.522 -28.438 67.962 1.00 12.01 117 TYR D N 1
ATOM 9953 C CA . TYR D 1 120 ? -3.327 -27.381 68.598 1.00 13.29 117 TYR D CA 1
ATOM 9954 C C . TYR D 1 120 ? -4.398 -26.727 67.720 1.00 14.13 117 TYR D C 1
ATOM 9955 O O . TYR D 1 120 ? -5.299 -26.047 68.231 1.00 14.23 117 TYR D O 1
ATOM 9964 N N . ALA D 1 121 ? -4.298 -26.928 66.407 1.00 15.30 118 ALA D N 1
ATOM 9965 C CA . ALA D 1 121 ? -5.346 -26.503 65.488 1.00 15.87 118 ALA D CA 1
ATOM 9966 C C . ALA D 1 121 ? -6.636 -27.294 65.738 1.00 16.83 118 ALA D C 1
ATOM 9967 O O . ALA D 1 121 ? -6.578 -28.478 66.099 1.00 16.25 118 ALA D O 1
ATOM 9969 N N . PRO D 1 122 ? -7.807 -26.631 65.582 1.00 16.91 119 PRO D N 1
ATOM 9970 C CA . PRO D 1 122 ? -9.095 -27.262 65.875 1.00 17.95 119 PRO D CA 1
ATOM 9971 C C . PRO D 1 122 ? -9.488 -28.273 64.807 1.00 18.86 119 PRO D C 1
ATOM 9972 O O . PRO D 1 122 ? -10.339 -27.991 63.955 1.00 19.59 119 PRO D O 1
ATOM 9984 N N . GLY D 1 124 ? -10.643 -31.252 65.680 1.00 17.52 121 GLY D N 1
ATOM 9985 C CA . GLY D 1 124 ? -11.529 -32.127 66.419 1.00 16.73 121 GLY D CA 1
ATOM 9986 C C . GLY D 1 124 ? -12.233 -31.322 67.483 1.00 16.19 121 GLY D C 1
ATOM 9987 O O . GLY D 1 124 ? -12.053 -30.111 67.564 1.00 16.28 121 GLY D O 1
ATOM 9988 N N . ALA D 1 125 ? -13.048 -31.985 68.296 1.00 15.67 122 ALA D N 1
ATOM 9989 C CA . ALA D 1 125 ? -13.853 -31.290 69.304 1.00 15.02 122 ALA D CA 1
ATOM 9990 C C . ALA D 1 125 ? -14.284 -32.253 70.388 1.00 14.71 122 ALA D C 1
ATOM 9991 O O . ALA D 1 125 ? -14.262 -33.471 70.188 1.00 14.50 122 ALA D O 1
ATOM 9993 N N . GLY D 1 126 ? -14.700 -31.696 71.523 1.00 14.06 123 GLY D N 1
ATOM 9994 C CA . GLY D 1 126 ? -15.187 -32.480 72.646 1.00 13.84 123 GLY D CA 1
ATOM 9995 C C . GLY D 1 126 ? -16.591 -32.070 73.020 1.00 13.81 123 GLY D C 1
ATOM 9996 O O . GLY D 1 126 ? -16.849 -30.903 73.311 1.00 13.69 123 GLY D O 1
ATOM 9997 N N . GLN D 1 127 ? -17.496 -33.039 73.013 1.00 13.91 124 GLN D N 1
ATOM 9998 C CA . GLN D 1 127 ? -18.879 -32.820 73.419 1.00 14.44 124 GLN D CA 1
ATOM 9999 C C . GLN D 1 127 ? -18.996 -33.026 74.931 1.00 14.49 124 GLN D C 1
ATOM 10000 O O . GLN D 1 127 ? -18.541 -34.042 75.453 1.00 14.19 124 GLN D O 1
ATOM 10006 N N . VAL D 1 128 ? -19.594 -32.063 75.633 1.00 14.70 125 VAL D N 1
ATOM 10007 C CA . VAL D 1 128 ? -19.769 -32.179 77.083 1.00 15.03 125 VAL D CA 1
ATOM 10008 C C . VAL D 1 128 ? -20.579 -33.429 77.465 1.00 15.30 125 VAL D C 1
ATOM 10009 O O . VAL D 1 128 ? -21.657 -33.671 76.910 1.00 15.42 125 VAL D O 1
ATOM 10013 N N . VAL D 1 129 ? -20.050 -34.212 78.406 1.00 14.98 126 VAL D N 1
ATOM 10014 C CA . VAL D 1 129 ? -20.782 -35.330 79.013 1.00 15.22 126 VAL D CA 1
ATOM 10015 C C . VAL D 1 129 ? -20.528 -35.360 80.520 1.00 15.26 126 VAL D C 1
ATOM 10016 O O . VAL D 1 129 ? -19.649 -34.653 81.021 1.00 14.54 126 VAL D O 1
ATOM 10020 N N . ASP D 1 130 ? -21.294 -36.176 81.244 1.00 15.60 127 ASP D N 1
ATOM 10021 C CA . ASP D 1 130 ? -21.053 -36.356 82.670 1.00 16.22 127 ASP D CA 1
ATOM 10022 C C . ASP D 1 130 ? -19.605 -36.771 82.915 1.00 15.36 127 ASP D C 1
ATOM 10023 O O . ASP D 1 130 ? -19.138 -37.768 82.365 1.00 15.01 127 ASP D O 1
ATOM 10028 N N . GLY D 1 131 ? -18.910 -35.992 83.740 1.00 14.97 128 GLY D N 1
ATOM 10029 C CA . GLY D 1 131 ? -17.536 -36.293 84.132 1.00 14.00 128 GLY D CA 1
ATOM 10030 C C . GLY D 1 131 ? -16.462 -35.927 83.122 1.00 13.84 128 GLY D C 1
ATOM 10031 O O . GLY D 1 131 ? -15.289 -36.181 83.371 1.00 13.62 128 GLY D O 1
ATOM 10032 N N . GLY D 1 132 ? -16.844 -35.335 81.989 1.00 13.36 129 GLY D N 1
ATOM 10033 C CA . GLY D 1 132 ? -15.840 -34.966 80.976 1.00 12.86 129 GLY D CA 1
ATOM 10034 C C . GLY D 1 132 ? -16.403 -34.651 79.607 1.00 13.21 129 GLY D C 1
ATOM 10035 O O . GLY D 1 132 ? -17.358 -33.869 79.478 1.00 12.77 129 GLY D O 1
ATOM 10036 N N . TYR D 1 133 ? -15.793 -35.246 78.581 1.00 12.57 130 TYR D N 1
ATOM 10037 C CA . TYR D 1 133 ? -16.103 -34.930 77.194 1.00 12.68 130 TYR D CA 1
ATOM 10038 C C . TYR D 1 133 ? -15.974 -36.176 76.348 1.00 12.67 130 TYR D C 1
ATOM 10039 O O . TYR D 1 133 ? -15.148 -37.045 76.636 1.00 12.34 130 TYR D O 1
ATOM 10048 N N . THR D 1 134 ? -16.775 -36.248 75.293 1.00 12.50 131 THR D N 1
ATOM 10049 C CA . THR D 1 134 ? -16.544 -37.244 74.258 1.00 12.62 131 THR D CA 1
ATOM 10050 C C . THR D 1 134 ? -15.857 -36.539 73.103 1.00 12.62 131 THR D C 1
ATOM 10051 O O . THR D 1 134 ? -16.408 -35.592 72.522 1.00 12.25 131 THR D O 1
ATOM 10055 N N . VAL D 1 135 ? -14.658 -37.014 72.769 1.00 12.43 132 VAL D N 1
ATOM 10056 C CA . VAL D 1 135 ? -13.813 -36.357 71.798 1.00 12.16 132 VAL D CA 1
ATOM 10057 C C . VAL D 1 135 ? -13.732 -37.149 70.497 1.00 12.17 132 VAL D C 1
ATOM 10058 O O . VAL D 1 135 ? -13.619 -38.383 70.502 1.00 12.31 132 VAL D O 1
ATOM 10062 N N . ASN D 1 136 ? -13.800 -36.409 69.394 1.00 12.12 133 ASN D N 1
ATOM 10063 C CA . ASN D 1 136 ? -13.660 -36.936 68.040 1.00 12.63 133 ASN D CA 1
ATOM 10064 C C . ASN D 1 136 ? -12.812 -35.969 67.246 1.00 12.73 133 ASN D C 1
ATOM 10065 O O . ASN D 1 136 ? -12.979 -34.750 67.358 1.00 13.41 133 ASN D O 1
ATOM 10070 N N . GLY D 1 137 ? -11.903 -36.506 66.448 1.00 13.12 134 GLY D N 1
ATOM 10071 C CA . GLY D 1 137 ? -11.075 -35.671 65.606 1.00 13.72 134 GLY D CA 1
ATOM 10072 C C . GLY D 1 137 ? -9.992 -36.435 64.882 1.00 13.66 134 GLY D C 1
ATOM 10073 O O . GLY D 1 137 ? -9.733 -37.604 65.165 1.00 13.45 134 GLY D O 1
ATOM 10074 N N . ALA D 1 138 ? -9.370 -35.759 63.925 1.00 14.02 135 ALA D N 1
ATOM 10075 C CA . ALA D 1 138 ? -8.234 -36.297 63.212 1.00 13.80 135 ALA D CA 1
ATOM 10076 C C . ALA D 1 138 ? -7.218 -35.167 63.121 1.00 13.71 135 ALA D C 1
ATOM 10077 O O . ALA D 1 138 ? -7.300 -34.303 62.231 1.00 14.43 135 ALA D O 1
ATOM 10079 N N . TRP D 1 139 ? -6.291 -35.158 64.079 1.00 13.00 136 TRP D N 1
ATOM 10080 C CA . TRP D 1 139 ? -5.383 -34.041 64.285 1.00 12.61 136 TRP D CA 1
ATOM 10081 C C . TRP D 1 139 ? -4.077 -34.267 63.556 1.00 12.48 136 TRP D C 1
ATOM 10082 O O . TRP D 1 139 ? -3.243 -35.062 63.991 1.00 12.32 136 TRP D O 1
ATOM 10093 N N . ALA D 1 140 ? -3.908 -33.553 62.449 1.00 12.53 137 ALA D N 1
ATOM 10094 C CA . ALA D 1 140 ? -2.713 -33.689 61.622 1.00 12.35 137 ALA D CA 1
ATOM 10095 C C . ALA D 1 140 ? -1.515 -32.912 62.181 1.00 12.16 137 ALA D C 1
ATOM 10096 O O . ALA D 1 140 ? -1.646 -32.140 63.133 1.00 11.94 137 ALA D O 1
ATOM 10098 N N . TRP D 1 141 ? -0.336 -33.137 61.587 1.00 12.42 138 TRP D N 1
ATOM 10099 C CA . TRP D 1 141 ? 0.878 -32.359 61.889 1.00 13.43 138 TRP D CA 1
ATOM 10100 C C . TRP D 1 141 ? 1.378 -32.502 63.323 1.00 12.64 138 TRP D C 1
ATOM 10101 O O . TRP D 1 141 ? 1.908 -31.537 63.889 1.00 12.96 138 TRP D O 1
ATOM 10112 N N . SER D 1 142 ? 1.245 -33.692 63.917 1.00 11.54 139 SER D N 1
ATOM 10113 C CA . SER D 1 142 ? 1.731 -33.870 65.296 1.00 10.63 139 SER D CA 1
ATOM 10114 C C . SER D 1 142 ? 3.198 -34.299 65.273 1.00 10.25 139 SER D C 1
ATOM 10115 O O . SER D 1 142 ? 3.506 -35.503 65.302 1.00 10.18 139 SER D O 1
ATOM 10118 N N . SER D 1 143 ? 4.095 -33.307 65.200 1.00 10.83 140 SER D N 1
ATOM 10119 C CA . SER D 1 143 ? 5.545 -33.561 65.139 1.00 10.53 140 SER D CA 1
ATOM 10120 C C . SER D 1 143 ? 5.990 -34.438 66.306 1.00 10.30 140 SER D C 1
ATOM 10121 O O . SER D 1 143 ? 5.675 -34.174 67.466 1.00 10.62 140 SER D O 1
ATOM 10124 N N . GLY D 1 144 ? 6.738 -35.494 65.985 1.00 10.30 141 GLY D N 1
ATOM 10125 C CA . GLY D 1 144 ? 7.265 -36.391 67.022 1.00 9.56 141 GLY D CA 1
ATOM 10126 C C . GLY D 1 144 ? 6.244 -37.279 67.709 1.00 9.99 141 GLY D C 1
ATOM 10127 O O . GLY D 1 144 ? 6.562 -37.903 68.729 1.00 11.04 141 GLY D O 1
ATOM 10128 N N . CYS D 1 145 ? 5.031 -37.378 67.149 1.00 10.15 142 CYS D N 1
ATOM 10129 C CA . CYS D 1 145 ? 3.968 -38.151 67.816 1.00 9.97 142 CYS D CA 1
ATOM 10130 C C . CYS D 1 145 ? 4.329 -39.642 68.022 1.00 10.03 142 CYS D C 1
ATOM 10131 O O . CYS D 1 145 ? 3.883 -40.255 68.988 1.00 10.84 142 CYS D O 1
ATOM 10134 N N . ASP D 1 146 ? 5.154 -40.205 67.138 1.00 9.96 143 ASP D N 1
ATOM 10135 C CA . ASP D 1 146 ? 5.627 -41.592 67.315 1.00 10.29 143 ASP D CA 1
ATOM 10136 C C . ASP D 1 146 ? 6.441 -41.813 68.604 1.00 10.05 143 ASP D C 1
ATOM 10137 O O . ASP D 1 146 ? 6.557 -42.942 69.066 1.00 11.97 143 ASP D O 1
ATOM 10142 N N . HIS D 1 147 ? 6.966 -40.724 69.166 1.00 9.89 144 HIS D N 1
ATOM 10143 C CA . HIS D 1 147 ? 7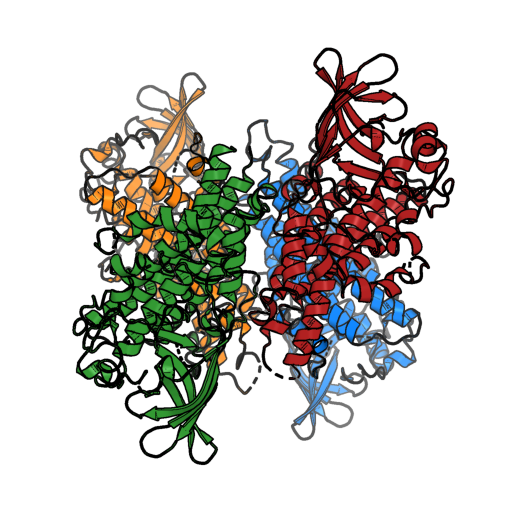.827 -40.758 70.339 1.00 9.83 144 HIS D CA 1
ATOM 10144 C C . HIS D 1 147 ? 7.147 -40.305 71.617 1.00 10.90 144 HIS D C 1
ATOM 10145 O O . HIS D 1 147 ? 7.821 -40.029 72.611 1.00 11.89 144 HIS D O 1
ATOM 10152 N N . ALA D 1 148 ? 5.813 -40.233 71.606 1.00 9.90 145 ALA D N 1
ATOM 10153 C CA . ALA D 1 148 ? 5.081 -39.798 72.805 1.00 10.24 145 ALA D CA 1
ATOM 10154 C C . ALA D 1 148 ? 4.020 -40.825 73.156 1.00 11.03 145 ALA D C 1
ATOM 10155 O O . ALA D 1 148 ? 3.572 -41.592 72.290 1.00 11.49 145 ALA D O 1
ATOM 10157 N N . SER D 1 149 ? 3.582 -40.813 74.405 1.00 9.86 146 SER D N 1
ATOM 10158 C CA . SER D 1 149 ? 2.547 -41.760 74.808 1.00 10.66 146 SER D CA 1
ATOM 10159 C C . SER D 1 149 ? 1.281 -41.056 75.278 1.00 10.16 146 SER D C 1
ATOM 10160 O O . SER D 1 149 ? 0.367 -41.706 75.806 1.00 9.81 146 SER D O 1
ATOM 10163 N N . TRP D 1 150 ? 1.266 -39.734 75.118 1.00 9.83 147 TRP D N 1
ATOM 10164 C CA . TRP D 1 150 ? 0.078 -38.906 75.324 1.00 9.36 147 TRP D CA 1
ATOM 10165 C C . TRP D 1 150 ? 0.097 -37.801 74.266 1.00 9.77 147 TRP D C 1
ATOM 10166 O O . TRP D 1 150 ? 1.154 -37.492 73.701 1.00 9.98 147 TRP D O 1
ATOM 10177 N N . ALA D 1 151 ? -1.066 -37.212 74.007 1.00 9.46 148 ALA D N 1
ATOM 10178 C CA . ALA D 1 151 ? -1.177 -36.056 73.110 1.00 9.43 148 ALA D CA 1
ATOM 10179 C C . ALA D 1 151 ? -2.046 -35.011 73.773 1.00 10.28 148 ALA D C 1
ATOM 10180 O O . ALA D 1 151 ? -2.991 -35.344 74.501 1.00 9.56 148 ALA D O 1
ATOM 10182 N N . VAL D 1 152 ? -1.700 -33.745 73.553 1.00 9.97 149 VAL D N 1
ATOM 10183 C CA . VAL D 1 152 ? -2.597 -32.636 73.883 1.00 10.02 149 VAL D CA 1
ATOM 10184 C C . VAL D 1 152 ? -3.155 -32.093 72.569 1.00 10.23 149 VAL D C 1
ATOM 10185 O O . VAL D 1 152 ? -2.408 -31.726 71.659 1.00 10.54 149 VAL D O 1
ATOM 10189 N N . LEU D 1 153 ? -4.480 -32.057 72.482 1.00 9.99 150 LEU D N 1
ATOM 10190 C CA . LEU D 1 153 ? -5.173 -31.808 71.205 1.00 10.41 150 LEU D CA 1
ATOM 10191 C C . LEU D 1 153 ? -6.142 -30.635 71.343 1.00 10.66 150 LEU D C 1
ATOM 10192 O O . LEU D 1 153 ? -7.002 -30.652 72.218 1.00 10.77 150 LEU D O 1
ATOM 10197 N N . GLY D 1 154 ? -5.966 -29.618 70.497 1.00 10.71 151 GLY D N 1
ATOM 10198 C CA . GLY D 1 154 ? -6.759 -28.382 70.609 1.00 11.21 151 GLY D CA 1
ATOM 10199 C C . GLY D 1 154 ? -8.102 -28.498 69.903 1.00 11.76 151 GLY D C 1
ATOM 10200 O O . GLY D 1 154 ? -8.203 -29.051 68.813 1.00 12.06 151 GLY D O 1
ATOM 10201 N N . GLY D 1 155 ? -9.142 -27.963 70.525 1.00 12.09 152 GLY D N 1
ATOM 10202 C CA . GLY D 1 155 ? -10.438 -27.925 69.871 1.00 12.66 152 GLY D CA 1
ATOM 10203 C C . GLY D 1 155 ? -11.467 -27.284 70.767 1.00 13.20 152 GLY D C 1
ATOM 10204 O O . GLY D 1 155 ? -11.214 -27.042 71.962 1.00 13.03 152 GLY D O 1
ATOM 10205 N N . PRO D 1 156 ? -12.632 -26.966 70.190 1.00 13.72 153 PRO D N 1
ATOM 10206 C CA . PRO D 1 156 ? -13.703 -26.374 70.974 1.00 13.72 153 PRO D CA 1
ATOM 10207 C C . PRO D 1 156 ? -14.369 -27.422 71.862 1.00 14.35 153 PRO D C 1
ATOM 10208 O O . PRO D 1 156 ? -14.331 -28.624 71.546 1.00 14.21 153 PRO D O 1
ATOM 10212 N N . VAL D 1 157 ? -14.937 -26.959 72.975 1.00 14.67 154 VAL D N 1
ATOM 10213 C CA . VAL D 1 157 ? -15.871 -27.732 73.774 1.00 15.19 154 VAL D CA 1
ATOM 10214 C C . VAL D 1 157 ? -17.256 -27.396 73.211 1.00 15.70 154 VAL D C 1
ATOM 10215 O O . VAL D 1 157 ? -17.594 -26.216 73.045 1.00 15.74 154 VAL D O 1
ATOM 10219 N N . ILE D 1 158 ? -18.031 -28.428 72.895 1.00 15.48 155 ILE D N 1
ATOM 10220 C CA . ILE D 1 158 ? -19.364 -28.255 72.333 1.00 16.03 155 ILE D CA 1
ATOM 10221 C C . ILE D 1 158 ? -20.393 -28.515 73.417 1.00 16.03 155 ILE D C 1
ATOM 10222 O O . ILE D 1 158 ? -20.364 -29.549 74.094 1.00 15.91 155 ILE D O 1
ATOM 10227 N N . LYS D 1 159 ? -21.301 -27.557 73.576 1.00 16.42 156 LYS D N 1
ATOM 10228 C CA . LYS D 1 159 ? -22.386 -27.686 74.524 1.00 16.75 156 LYS D CA 1
ATOM 10229 C C . LYS D 1 159 ? -23.659 -27.111 73.915 1.00 16.86 156 LYS D C 1
ATOM 10230 O O . LYS D 1 159 ? -23.674 -25.962 73.451 1.00 16.46 156 LYS D O 1
ATOM 10236 N N . ASP D 1 160 ? -24.717 -27.921 73.922 1.00 17.46 157 ASP D N 1
ATOM 10237 C CA . ASP D 1 160 ? -25.983 -27.570 73.282 1.00 18.62 157 ASP D CA 1
ATOM 10238 C C . ASP D 1 160 ? -25.786 -27.059 71.849 1.00 18.84 157 ASP D C 1
ATOM 10239 O O . ASP D 1 160 ? -26.415 -26.079 71.424 1.00 18.86 157 ASP D O 1
ATOM 10244 N N . GLY D 1 161 ? -24.897 -27.735 71.121 1.00 19.38 158 GLY D N 1
ATOM 10245 C CA . GLY D 1 161 ? -24.628 -27.440 69.718 1.00 19.97 158 GLY D CA 1
ATOM 10246 C C . GLY D 1 161 ? -23.848 -26.165 69.447 1.00 20.38 158 GLY D C 1
ATOM 10247 O O . GLY D 1 161 ? -23.779 -25.714 68.296 1.00 21.04 158 GLY D O 1
ATOM 10248 N N . ARG D 1 162 ? -23.253 -25.587 70.491 1.00 19.94 159 ARG D N 1
ATOM 10249 C CA . ARG D 1 162 ? -22.488 -24.341 70.359 1.00 19.48 159 ARG D CA 1
ATOM 10250 C C . ARG D 1 162 ? -21.112 -24.451 71.010 1.00 19.35 159 ARG D C 1
ATOM 10251 O O . ARG D 1 162 ? -20.988 -25.057 72.076 1.00 19.08 159 ARG D O 1
ATOM 10253 N N . PRO D 1 163 ? -20.079 -23.857 70.380 1.00 19.20 160 PRO D N 1
ATOM 10254 C CA . PRO D 1 163 ? -18.771 -23.800 71.057 1.00 19.11 160 PRO D CA 1
ATOM 10255 C C . PRO D 1 163 ? -18.819 -22.880 72.283 1.00 19.00 160 PRO D C 1
ATOM 10256 O O . PRO D 1 163 ? -19.308 -21.746 72.190 1.00 20.12 160 PRO D O 1
ATOM 10260 N N . VAL D 1 164 ? -18.355 -23.387 73.425 1.00 18.74 161 VAL D N 1
ATOM 10261 C CA . VAL D 1 164 ? -18.374 -22.644 74.692 1.00 18.15 161 VAL D CA 1
ATOM 10262 C C . VAL D 1 164 ? -16.995 -22.462 75.353 1.00 17.90 161 VAL D C 1
ATOM 10263 O O . VAL D 1 164 ? -16.883 -21.829 76.412 1.00 18.45 161 VAL D O 1
ATOM 10267 N N . ASP D 1 165 ? -15.962 -23.039 74.745 1.00 17.20 162 ASP D N 1
ATOM 10268 C CA . ASP D 1 165 ? -14.592 -22.948 75.266 1.00 15.85 162 ASP D CA 1
ATOM 10269 C C . ASP D 1 165 ? -13.663 -23.435 74.170 1.00 15.60 162 ASP D C 1
ATOM 10270 O O . ASP D 1 165 ? -14.111 -24.061 73.202 1.00 15.18 162 ASP D O 1
ATOM 10275 N N . PHE D 1 166 ? -12.380 -23.114 74.311 1.00 14.89 163 PHE D N 1
ATOM 10276 C CA . PHE D 1 166 ? -11.353 -23.653 73.437 1.00 14.59 163 PHE D CA 1
ATOM 10277 C C . PHE D 1 166 ? -10.253 -24.181 74.335 1.00 13.98 163 PHE D C 1
ATOM 10278 O O . PHE D 1 166 ? -9.677 -23.435 75.128 1.00 13.94 163 PHE D O 1
ATOM 10286 N N . VAL D 1 167 ? -9.995 -25.477 74.216 1.00 12.51 164 VAL D N 1
ATOM 10287 C CA . VAL D 1 167 ? -9.204 -26.196 75.204 1.00 11.64 164 VAL D CA 1
ATOM 10288 C C . VAL D 1 167 ? -8.162 -27.106 74.549 1.00 11.64 164 VAL D C 1
ATOM 10289 O O . VAL D 1 167 ? -8.152 -27.278 73.322 1.00 12.04 164 VAL D O 1
ATOM 10293 N N . SER D 1 168 ? -7.265 -27.649 75.373 1.00 10.59 165 SER D N 1
ATOM 10294 C CA . SER D 1 168 ? -6.495 -28.841 74.990 1.00 10.35 165 SER D CA 1
ATOM 10295 C C . SER D 1 168 ? -7.013 -30.061 75.764 1.00 10.13 165 SER D C 1
ATOM 10296 O O . SER D 1 168 ? -7.204 -30.015 76.988 1.00 10.71 165 SER D O 1
ATOM 10299 N N . PHE D 1 169 ? -7.269 -31.133 75.019 1.00 10.47 166 PHE D N 1
ATOM 10300 C CA . PHE D 1 169 ? -7.665 -32.423 75.563 1.00 10.72 166 PHE D CA 1
ATOM 10301 C C . PHE D 1 169 ? -6.418 -33.280 75.676 1.00 10.73 166 PHE D C 1
ATOM 10302 O O . PHE D 1 169 ? -5.730 -33.494 74.677 1.00 11.13 166 PHE D O 1
ATOM 10310 N N . LEU D 1 170 ? -6.155 -33.781 76.881 1.00 10.25 167 LEU D N 1
ATOM 10311 C CA . LEU D 1 170 ? -4.996 -34.641 77.146 1.00 9.82 167 LEU D CA 1
ATOM 10312 C C . LEU D 1 170 ? -5.466 -36.088 77.079 1.00 9.89 167 LEU D C 1
ATOM 10313 O O . LEU D 1 170 ? -6.319 -36.507 77.877 1.00 10.41 167 LEU D O 1
ATOM 10318 N N . ILE D 1 171 ? -4.916 -36.849 76.130 1.00 10.62 168 ILE D N 1
ATOM 10319 C CA . ILE D 1 171 ? -5.426 -38.185 75.786 1.00 9.85 168 ILE D CA 1
ATOM 10320 C C . ILE D 1 171 ? -4.253 -39.163 75.736 1.00 10.33 168 ILE D C 1
ATOM 10321 O O . ILE D 1 171 ? -3.216 -38.841 75.142 1.00 9.71 168 ILE D O 1
ATOM 10326 N N . PRO D 1 172 ? -4.383 -40.333 76.392 1.00 9.94 169 PRO D N 1
ATOM 10327 C CA . PRO D 1 172 ? -3.278 -41.277 76.314 1.00 9.90 169 PRO D CA 1
ATOM 10328 C C . PRO D 1 172 ? -3.290 -42.039 74.993 1.00 10.95 169 PRO D C 1
ATOM 10329 O O . PRO D 1 172 ? -4.359 -42.216 74.380 1.00 11.06 169 PRO D O 1
ATOM 10333 N N . ARG D 1 173 ? -2.108 -42.509 74.593 1.00 11.37 170 ARG D N 1
ATOM 10334 C CA . ARG D 1 173 ? -1.915 -43.222 73.323 1.00 12.51 170 ARG D CA 1
ATOM 10335 C C . ARG D 1 173 ? -2.778 -44.483 73.142 1.00 12.05 170 ARG D C 1
ATOM 10336 O O . ARG D 1 173 ? -3.138 -44.840 72.013 1.00 11.84 170 ARG D O 1
ATOM 10344 N N . GLU D 1 174 ? -3.140 -45.126 74.248 1.00 13.09 171 GLU D N 1
ATOM 10345 C CA . GLU D 1 174 ? -4.062 -46.267 74.193 1.00 14.82 171 GLU D CA 1
ATOM 10346 C C . GLU D 1 174 ? -5.393 -45.870 73.554 1.00 13.81 171 GLU D C 1
ATOM 10347 O O . GLU D 1 174 ? -6.085 -46.728 73.000 1.00 15.19 171 GLU D O 1
ATOM 10353 N N . ASP D 1 175 ? -5.741 -44.575 73.608 1.00 13.47 172 ASP D N 1
ATOM 10354 C CA . ASP D 1 175 ? -7.044 -44.093 73.112 1.00 12.52 172 ASP D CA 1
ATOM 10355 C C . ASP D 1 175 ? -7.018 -43.438 71.727 1.00 12.17 172 ASP D C 1
ATOM 10356 O O . ASP D 1 175 ? -8.020 -42.875 71.296 1.00 12.76 172 ASP D O 1
ATOM 10361 N N . TYR D 1 176 ? -5.874 -43.451 71.054 1.00 11.91 173 TYR D N 1
ATOM 10362 C CA . TYR D 1 176 ? -5.812 -42.916 69.694 1.00 12.01 173 TYR D CA 1
ATOM 10363 C C . TYR D 1 176 ? -4.963 -43.773 68.766 1.00 12.79 173 TYR D C 1
ATOM 10364 O O . TYR D 1 176 ? -4.210 -44.638 69.219 1.00 12.71 173 TYR D O 1
ATOM 10373 N N . ARG D 1 177 ? -5.124 -43.533 67.465 1.00 12.86 174 ARG D N 1
ATOM 10374 C CA . ARG D 1 177 ? -4.338 -44.200 66.429 1.00 13.59 174 ARG D CA 1
ATOM 10375 C C . ARG D 1 177 ? -3.479 -43.151 65.724 1.00 13.61 174 ARG D C 1
ATOM 10376 O O . ARG D 1 177 ? -3.946 -42.039 65.480 1.00 14.49 174 ARG D O 1
ATOM 10384 N N . ILE D 1 178 ? -2.233 -43.504 65.420 1.00 13.05 175 ILE D N 1
ATOM 10385 C CA . ILE D 1 178 ? -1.367 -42.622 64.627 1.00 12.87 175 ILE D CA 1
ATOM 10386 C C . ILE D 1 178 ? -1.354 -43.131 63.192 1.00 12.69 175 ILE D C 1
ATOM 10387 O O . ILE D 1 178 ? -0.950 -44.271 62.936 1.00 12.98 175 ILE D O 1
ATOM 10392 N N . ASP D 1 179 ? -1.773 -42.274 62.266 1.00 12.76 176 ASP D N 1
ATOM 10393 C CA . ASP D 1 179 ? -1.712 -42.597 60.836 1.00 14.02 176 ASP D CA 1
ATOM 10394 C C . ASP D 1 179 ? -0.440 -42.035 60.226 1.00 14.63 176 ASP D C 1
ATOM 10395 O O . ASP D 1 179 ? -0.189 -40.826 60.318 1.00 14.56 176 ASP D O 1
ATOM 10400 N N . ASP D 1 180 ? 0.357 -42.920 59.621 1.00 14.62 177 ASP D N 1
ATOM 10401 C CA . ASP D 1 180 ? 1.598 -42.542 58.960 1.00 14.85 177 ASP D CA 1
ATOM 10402 C C . ASP D 1 180 ? 1.260 -41.936 57.604 1.00 14.57 177 ASP D C 1
ATOM 10403 O O . ASP D 1 180 ? 0.961 -42.652 56.647 1.00 15.26 177 ASP D O 1
ATOM 10408 N N . VAL D 1 181 ? 1.282 -40.605 57.545 1.00 14.43 178 VAL D N 1
ATOM 10409 C CA . VAL D 1 181 ? 0.935 -39.848 56.330 1.00 14.61 178 VAL D CA 1
ATOM 10410 C C . VAL D 1 181 ? 2.021 -38.841 55.930 1.00 14.58 178 VAL D C 1
ATOM 10411 O O . VAL D 1 181 ? 1.836 -38.089 54.968 1.00 16.06 178 VAL D O 1
ATOM 10415 N N . TRP D 1 182 ? 3.143 -38.849 56.641 1.00 13.60 179 TRP D N 1
ATOM 10416 C CA . TRP D 1 182 ? 4.140 -37.766 56.518 1.00 12.97 179 TRP D CA 1
ATOM 10417 C C . TRP D 1 182 ? 5.014 -37.940 55.272 1.00 13.30 179 TRP D C 1
ATOM 10418 O O . TRP D 1 182 ? 5.927 -38.764 55.243 1.00 14.24 179 TRP D O 1
ATOM 10429 N N . ASN D 1 183 ? 4.731 -37.125 54.259 1.00 12.65 180 ASN D N 1
ATOM 10430 C CA . ASN D 1 183 ? 5.293 -37.280 52.930 1.00 12.61 180 ASN D CA 1
ATOM 10431 C C . ASN D 1 183 ? 5.494 -35.900 52.294 1.00 11.28 180 ASN D C 1
ATOM 10432 O O . ASN D 1 183 ? 4.703 -35.483 51.452 1.00 10.74 180 ASN D O 1
ATOM 10437 N N . VAL D 1 184 ? 6.543 -35.203 52.716 1.00 10.68 181 VAL D N 1
ATOM 10438 C CA . VAL D 1 184 ? 6.679 -33.768 52.418 1.00 9.97 181 VAL D CA 1
ATOM 10439 C C . VAL D 1 184 ? 8.084 -33.409 51.943 1.00 9.91 181 VAL D C 1
ATOM 10440 O O . VAL D 1 184 ? 9.021 -34.210 52.052 1.00 10.58 181 VAL D O 1
ATOM 10444 N N . VAL D 1 185 ? 8.235 -32.186 51.442 1.00 8.29 182 VAL D N 1
ATOM 10445 C CA . VAL D 1 185 ? 9.500 -31.741 50.845 1.00 8.89 182 VAL D CA 1
ATOM 10446 C C . VAL D 1 185 ? 10.593 -31.365 51.858 1.00 8.57 182 VAL D C 1
ATOM 10447 O O . VAL D 1 185 ? 11.774 -31.315 51.514 1.00 9.39 182 VAL D O 1
ATOM 10451 N N . GLY D 1 186 ? 10.199 -31.088 53.097 1.00 8.66 183 GLY D N 1
ATOM 10452 C CA . GLY D 1 186 ? 11.151 -30.623 54.126 1.00 9.36 183 GLY D CA 1
ATOM 10453 C C . GLY D 1 186 ? 10.637 -31.016 55.499 1.00 8.78 183 GLY D C 1
ATOM 10454 O O . GLY D 1 186 ? 9.456 -31.376 55.626 1.00 8.43 183 GLY D O 1
ATOM 10455 N N . LEU D 1 187 ? 11.500 -30.914 56.516 1.00 8.78 184 LEU D N 1
ATOM 10456 C CA . LEU D 1 187 ? 11.176 -31.408 57.873 1.00 8.38 184 LEU D CA 1
ATOM 10457 C C . LEU D 1 187 ? 10.702 -32.875 57.773 1.00 9.15 184 LEU D C 1
ATOM 10458 O O . LEU D 1 187 ? 9.834 -33.333 58.508 1.00 9.20 184 LEU D O 1
ATOM 10463 N N . ARG D 1 188 ? 11.293 -33.599 56.832 1.00 8.88 185 ARG D N 1
ATOM 10464 C CA . ARG D 1 188 ? 10.879 -34.977 56.554 1.00 10.15 185 ARG D CA 1
ATOM 10465 C C . ARG D 1 188 ? 11.059 -35.878 57.773 1.00 9.61 185 ARG D C 1
ATOM 10466 O O . ARG D 1 188 ? 10.286 -36.814 57.986 1.00 11.37 185 ARG D O 1
ATOM 10474 N N . GLY D 1 189 ? 12.108 -35.621 58.552 1.00 9.07 186 GLY D N 1
ATOM 10475 C CA . GLY D 1 189 ? 12.403 -36.468 59.692 1.00 9.37 186 GLY D CA 1
ATOM 10476 C C . GLY D 1 189 ? 11.506 -36.223 60.894 1.00 9.10 186 GLY D C 1
ATOM 10477 O O . GLY D 1 189 ? 11.620 -36.939 61.894 1.00 10.10 186 GLY D O 1
ATOM 10478 N N . THR D 1 190 ? 10.618 -35.214 60.819 1.00 8.22 187 THR D N 1
ATOM 10479 C CA . THR D 1 190 ? 9.810 -34.886 62.002 1.00 8.35 187 THR D CA 1
ATOM 10480 C C . THR D 1 190 ? 8.684 -35.880 62.316 1.00 8.99 187 THR D C 1
ATOM 10481 O O . THR D 1 190 ? 8.176 -35.872 63.440 1.00 9.93 187 THR D O 1
ATOM 10485 N N . GLY D 1 191 ? 8.306 -36.731 61.355 1.00 8.96 188 GLY D N 1
ATOM 10486 C CA . GLY D 1 191 ? 7.189 -37.672 61.565 1.00 8.92 188 GLY D CA 1
ATOM 10487 C C . GLY D 1 191 ? 5.949 -36.970 62.088 1.00 9.60 188 GLY D C 1
ATOM 10488 O O . GLY D 1 191 ? 5.392 -37.365 63.116 1.00 9.89 188 GLY D O 1
ATOM 10489 N N . SER D 1 192 ? 5.541 -35.906 61.391 1.00 9.22 189 SER D N 1
ATOM 10490 C CA . SER D 1 192 ? 4.414 -35.087 61.849 1.00 9.72 189 SER D CA 1
ATOM 10491 C C . SER D 1 192 ? 3.108 -35.718 61.403 1.00 9.98 189 SER D C 1
ATOM 10492 O O . SER D 1 192 ? 2.348 -35.174 60.569 1.00 10.42 189 SER D O 1
ATOM 10495 N N . ASN D 1 193 ? 2.854 -36.895 61.982 1.00 10.06 190 ASN D N 1
ATOM 10496 C CA . ASN D 1 193 ? 1.744 -37.740 61.583 1.00 10.29 190 ASN D CA 1
ATOM 10497 C C . ASN D 1 193 ? 0.405 -37.317 62.218 1.00 10.68 190 ASN D C 1
ATOM 10498 O O . ASN D 1 193 ? 0.337 -36.304 62.929 1.00 10.65 190 ASN D O 1
ATOM 10503 N N . THR D 1 194 ? -0.655 -38.073 61.937 1.00 11.29 191 THR D N 1
ATOM 10504 C CA . THR D 1 194 ? -2.008 -37.662 62.297 1.00 11.27 191 THR D CA 1
ATOM 10505 C C . THR D 1 194 ? -2.548 -38.522 63.442 1.00 11.43 191 THR D C 1
ATOM 10506 O O . THR D 1 194 ? -2.516 -39.759 63.381 1.00 11.69 191 THR D O 1
ATOM 10510 N N . VAL D 1 195 ? -3.062 -37.846 64.464 1.00 10.89 192 VAL D N 1
ATOM 10511 C CA . VAL D 1 195 ? -3.594 -38.491 65.660 1.00 11.40 192 VAL D CA 1
ATOM 10512 C C . VAL D 1 195 ? -5.103 -38.566 65.526 1.00 11.63 192 VAL D C 1
ATOM 10513 O O . VAL D 1 195 ? -5.785 -37.534 65.493 1.00 12.10 192 VAL D O 1
ATOM 10517 N N . VAL D 1 196 ? -5.605 -39.792 65.439 1.00 11.49 193 VAL D N 1
ATOM 10518 C CA . VAL D 1 196 ? -7.013 -40.025 65.166 1.00 11.42 193 VAL D CA 1
ATOM 10519 C C . VAL D 1 196 ? -7.701 -40.517 66.425 1.00 11.63 193 VAL D C 1
ATOM 10520 O O . VAL D 1 196 ? -7.276 -41.507 67.037 1.00 10.85 193 VAL D O 1
ATOM 10524 N N . VAL D 1 197 ? -8.761 -39.798 66.791 1.00 11.88 194 VAL D N 1
ATOM 10525 C CA . VAL D 1 197 ? -9.493 -39.990 68.044 1.00 11.51 194 VAL D CA 1
ATOM 10526 C C . VAL D 1 197 ? -10.965 -40.250 67.701 1.00 12.10 194 VAL D C 1
ATOM 10527 O O . VAL D 1 197 ? -11.601 -39.427 67.052 1.00 10.89 194 VAL D O 1
ATOM 10531 N N . GLU D 1 198 ? -11.503 -41.389 68.136 1.00 12.33 195 GLU D N 1
ATOM 10532 C CA A GLU D 1 198 ? -12.874 -41.767 67.791 0.50 13.23 195 GLU D CA 1
ATOM 10533 C CA B GLU D 1 198 ? -12.888 -41.745 67.803 0.50 12.96 195 GLU D CA 1
ATOM 10534 C C . GLU D 1 198 ? -13.695 -42.107 69.037 1.00 13.11 195 GLU D C 1
ATOM 10535 O O . GLU D 1 198 ? -13.431 -43.121 69.698 1.00 13.67 195 GLU D O 1
ATOM 10546 N N . ASP D 1 199 ? -14.669 -41.244 69.345 1.00 13.01 196 ASP D N 1
ATOM 10547 C CA A ASP D 1 199 ? -15.593 -41.398 70.469 0.50 13.40 196 ASP D CA 1
ATOM 10548 C CA B ASP D 1 199 ? -15.610 -41.495 70.434 0.50 13.23 196 ASP D CA 1
ATOM 10549 C C . ASP D 1 199 ? -14.894 -41.814 71.757 1.00 13.28 196 ASP D C 1
ATOM 10550 O O . ASP D 1 199 ? -15.227 -42.808 72.406 1.00 13.99 196 ASP D O 1
ATOM 10559 N N . VAL D 1 200 ? -13.919 -40.991 72.131 1.00 12.87 197 VAL D N 1
ATOM 10560 C CA . VAL D 1 200 ? -13.098 -41.224 73.314 1.00 12.00 197 VAL D CA 1
ATOM 10561 C C . VAL D 1 200 ? -13.543 -40.343 74.479 1.00 11.66 197 VAL D C 1
ATOM 10562 O O . VAL D 1 200 ? -13.717 -39.134 74.328 1.00 12.19 197 VAL D O 1
ATOM 10566 N N . PHE D 1 201 ? -13.734 -40.963 75.643 1.00 11.43 198 PHE D N 1
ATOM 10567 C CA . PHE D 1 201 ? -14.019 -40.213 76.856 1.00 10.96 198 PHE D CA 1
ATOM 10568 C C . PHE D 1 201 ? -12.728 -39.623 77.418 1.00 10.71 198 PHE D C 1
ATOM 10569 O O . PHE D 1 201 ? -11.727 -40.334 77.596 1.00 11.16 198 PHE D O 1
ATOM 10577 N N . VAL D 1 202 ? -12.769 -38.315 77.659 1.00 10.58 199 VAL D N 1
ATOM 10578 C CA . VAL D 1 202 ? -11.688 -37.578 78.301 1.00 10.61 199 VAL D CA 1
ATOM 10579 C C . VAL D 1 202 ? -12.265 -36.939 79.565 1.00 10.99 199 VAL D C 1
ATOM 10580 O O . VAL D 1 202 ? -13.194 -36.118 79.478 1.00 10.70 199 VAL D O 1
ATOM 10584 N N . PRO D 1 203 ? -11.722 -37.314 80.737 1.00 11.30 200 PRO D N 1
ATOM 10585 C CA . PRO D 1 203 ? -12.252 -36.777 81.990 1.00 11.13 200 PRO D CA 1
ATOM 10586 C C . PRO D 1 203 ? -11.922 -35.304 82.160 1.00 11.39 200 PRO D C 1
ATOM 10587 O O . PRO D 1 203 ? -10.922 -34.818 81.623 1.00 10.46 200 PRO D O 1
ATOM 10591 N N . THR D 1 204 ? -12.760 -34.614 82.925 1.00 11.26 201 THR D N 1
ATOM 10592 C CA . THR D 1 204 ? -12.648 -33.174 83.114 1.00 11.59 201 THR D CA 1
ATOM 10593 C C . THR D 1 204 ? -11.250 -32.711 83.529 1.00 11.13 201 THR D C 1
ATOM 10594 O O . THR D 1 204 ? -10.743 -31.706 83.013 1.00 11.16 201 THR D O 1
ATOM 10598 N N . HIS D 1 205 ? -10.612 -33.444 84.443 1.00 11.25 202 HIS D N 1
ATOM 10599 C CA . HIS D 1 205 ? -9.293 -33.004 84.942 1.00 10.94 202 HIS D CA 1
ATOM 10600 C C . HIS D 1 205 ? -8.164 -33.040 83.903 1.00 10.61 202 HIS D C 1
ATOM 10601 O O . HIS D 1 205 ? -7.095 -32.488 84.144 1.00 10.34 202 HIS D O 1
ATOM 10608 N N . ARG D 1 206 ? -8.419 -33.665 82.753 1.00 10.21 203 ARG D N 1
ATOM 10609 C CA . ARG D 1 206 ? -7.427 -33.762 81.679 1.00 9.90 203 ARG D CA 1
ATOM 10610 C C . ARG D 1 206 ? -7.703 -32.753 80.543 1.00 9.75 203 ARG D C 1
ATOM 10611 O O . ARG D 1 206 ? -7.235 -32.929 79.400 1.00 10.07 203 ARG D O 1
ATOM 10619 N N . VAL D 1 207 ? -8.467 -31.702 80.844 1.00 9.25 204 VAL D N 1
ATOM 10620 C CA . VAL D 1 207 ? -8.801 -30.707 79.836 1.00 10.43 204 VAL D CA 1
ATOM 10621 C C . VAL D 1 207 ? -8.484 -29.311 80.401 1.00 10.97 204 VAL D C 1
ATOM 10622 O O . VAL D 1 207 ? -8.926 -28.967 81.499 1.00 12.22 204 VAL D O 1
ATOM 10626 N N . LEU D 1 208 ? -7.689 -28.537 79.666 1.00 10.53 205 LEU D N 1
ATOM 10627 C CA . LEU D 1 208 ? -7.281 -27.205 80.106 1.00 10.15 205 LEU D CA 1
ATOM 10628 C C . LEU D 1 208 ? -7.678 -26.149 79.079 1.00 10.43 205 LEU D C 1
ATOM 10629 O O . LEU D 1 208 ? -7.305 -26.257 77.914 1.00 9.66 205 LEU D O 1
ATOM 10634 N N . SER D 1 209 ? -8.419 -25.126 79.518 1.00 10.31 206 SER D N 1
ATOM 10635 C CA . SER D 1 209 ? -8.842 -24.042 78.648 1.00 10.81 206 SER D CA 1
ATOM 10636 C C . SER D 1 209 ? -7.681 -23.072 78.394 1.00 11.17 206 SER D C 1
ATOM 10637 O O . SER D 1 209 ? -6.995 -22.679 79.310 1.00 11.56 206 SER D O 1
ATOM 10640 N N . PHE D 1 210 ? -7.502 -22.657 77.151 1.00 12.25 207 PHE D N 1
ATOM 10641 C CA . PHE D 1 210 ? -6.534 -21.609 76.858 1.00 12.01 207 PHE D CA 1
ATOM 10642 C C . PHE D 1 210 ? -6.879 -20.270 77.532 1.00 12.38 207 PHE D C 1
ATOM 10643 O O . PHE D 1 210 ? -5.983 -19.487 77.840 1.00 12.26 207 PHE D O 1
ATOM 10651 N N . LYS D 1 211 ? -8.162 -20.007 77.769 1.00 11.38 208 LYS D N 1
ATOM 10652 C CA . LYS D 1 211 ? -8.549 -18.796 78.501 1.00 12.02 208 LYS D CA 1
ATOM 10653 C C . LYS D 1 211 ? -8.123 -18.822 79.973 1.00 11.99 208 LYS D C 1
ATOM 10654 O O . LYS D 1 211 ? -7.672 -17.796 80.505 1.00 12.24 208 LYS D O 1
ATOM 10660 N N . ALA D 1 212 ? -8.265 -19.973 80.640 1.00 12.06 209 ALA D N 1
ATOM 10661 C CA . ALA D 1 212 ? -7.748 -20.125 82.015 1.00 12.48 209 ALA D CA 1
ATOM 10662 C C . ALA D 1 212 ? -6.259 -19.818 82.001 1.00 12.58 209 ALA D C 1
ATOM 10663 O O . ALA D 1 212 ? -5.756 -19.124 82.880 1.00 13.21 209 ALA D O 1
ATOM 10673 N N . SER D 1 214 ? -4.535 -17.930 79.883 1.00 12.51 211 SER D N 1
ATOM 10674 C CA . SER D 1 214 ? -4.230 -16.509 79.645 1.00 13.37 211 SER D CA 1
ATOM 10675 C C . SER D 1 214 ? -4.727 -15.605 80.779 1.00 13.23 211 SER D C 1
ATOM 10676 O O . SER D 1 214 ? -4.202 -14.495 80.978 1.00 14.10 211 SER D O 1
ATOM 10679 N N . ASN D 1 215 ? -5.712 -16.094 81.526 1.00 12.73 212 ASN D N 1
ATOM 10680 C CA . ASN D 1 215 ? -6.186 -15.416 82.740 1.00 12.96 212 ASN D CA 1
ATOM 10681 C C . ASN D 1 215 ? -5.244 -15.585 83.937 1.00 13.04 212 ASN D C 1
ATOM 10682 O O . ASN D 1 215 ? -5.509 -15.059 85.028 1.00 12.51 212 ASN D O 1
ATOM 10687 N N . LEU D 1 216 ? -4.168 -16.351 83.742 1.00 13.24 213 LEU D N 1
ATOM 10688 C CA . LEU D 1 216 ? -3.246 -16.710 84.828 1.00 13.69 213 LEU D CA 1
ATOM 10689 C C . LEU D 1 216 ? -3.954 -17.483 85.950 1.00 12.89 213 LEU D C 1
ATOM 10690 O O . LEU D 1 216 ? -3.643 -17.334 87.147 1.00 14.80 213 LEU D O 1
ATOM 10695 N N . THR D 1 217 ? -4.918 -18.308 85.555 1.00 12.83 214 THR D N 1
ATOM 10696 C CA . THR D 1 217 ? -5.627 -19.179 86.496 1.00 12.42 214 THR D CA 1
ATOM 10697 C C . THR D 1 217 ? -5.510 -20.673 86.180 1.00 11.72 214 THR D C 1
ATOM 10698 O O . THR D 1 217 ? -6.316 -21.480 86.686 1.00 11.35 214 THR D O 1
ATOM 10702 N N . ALA D 1 218 ? -4.530 -21.072 85.367 1.00 11.08 215 ALA D N 1
ATOM 10703 C CA . ALA D 1 218 ? -4.310 -22.497 85.138 1.00 10.90 215 ALA D CA 1
ATOM 10704 C C . ALA D 1 218 ? -4.121 -23.204 86.476 1.00 10.36 215 ALA D C 1
ATOM 10705 O O . ALA D 1 218 ? -3.387 -22.708 87.334 1.00 10.99 215 ALA D O 1
ATOM 10707 N N . PRO D 1 219 ? -4.787 -24.367 86.667 1.00 11.20 216 PRO D N 1
ATOM 10708 C CA . PRO D 1 219 ? -4.732 -25.025 87.983 1.00 11.41 216 PRO D CA 1
ATOM 10709 C C . PRO D 1 219 ? -3.313 -25.454 88.378 1.00 11.61 216 PRO D C 1
ATOM 10710 O O . PRO D 1 219 ? -2.969 -25.460 89.562 1.00 11.32 216 PRO D O 1
ATOM 10714 N N . GLY D 1 220 ? -2.485 -25.788 87.390 1.00 10.96 217 GLY D N 1
ATOM 10715 C CA . GLY D 1 220 ? -1.132 -26.252 87.671 1.00 11.26 217 GLY D CA 1
ATOM 10716 C C . GLY D 1 220 ? -0.249 -25.229 88.362 1.00 11.11 217 GLY D C 1
ATOM 10717 O O . GLY D 1 220 ? 0.756 -25.597 88.973 1.00 11.65 217 GLY D O 1
ATOM 10718 N N . LEU D 1 221 ? -0.615 -23.947 88.266 1.00 11.54 218 LEU D N 1
ATOM 10719 C CA . LEU D 1 221 ? 0.166 -22.865 88.892 1.00 11.60 218 LEU D CA 1
ATOM 10720 C C . LEU D 1 221 ? 0.229 -22.952 90.410 1.00 12.31 218 LEU D C 1
ATOM 10721 O O . LEU D 1 221 ? 1.143 -22.406 91.034 1.00 12.50 218 LEU D O 1
ATOM 10726 N N . GLU D 1 222 ? -0.760 -23.608 91.011 1.00 12.93 219 GLU D N 1
ATOM 10727 C CA . GLU D 1 222 ? -0.802 -23.703 92.473 1.00 14.44 219 GLU D CA 1
ATOM 10728 C C . GLU D 1 222 ? 0.347 -24.540 93.020 1.00 15.20 219 GLU D C 1
ATOM 10729 O O . GLU D 1 222 ? 0.871 -24.242 94.097 1.00 15.88 219 GLU D O 1
ATOM 10735 N N . ARG D 1 223 ? 0.752 -25.577 92.276 1.00 15.64 220 ARG D N 1
ATOM 10736 C CA . ARG D 1 223 ? 1.869 -26.397 92.717 1.00 16.57 220 ARG D CA 1
ATOM 10737 C C . ARG D 1 223 ? 3.134 -26.111 91.939 1.00 15.30 220 ARG D C 1
ATOM 10738 O O . ARG D 1 223 ? 4.221 -26.227 92.488 1.00 16.09 220 ARG D O 1
ATOM 10746 N N . ASN D 1 224 ? 2.993 -25.718 90.673 1.00 12.81 221 ASN D N 1
ATOM 10747 C CA . ASN D 1 224 ? 4.169 -25.374 89.873 1.00 11.42 221 ASN D CA 1
ATOM 10748 C C . ASN D 1 224 ? 4.315 -23.862 89.832 1.00 10.65 221 ASN D C 1
ATOM 10749 O O . ASN D 1 224 ? 3.849 -23.196 88.918 1.00 9.61 221 ASN D O 1
ATOM 10754 N N . THR D 1 225 ? 4.952 -23.335 90.875 1.00 10.14 222 THR D N 1
ATOM 10755 C CA . THR D 1 225 ? 5.005 -21.894 91.115 1.00 10.56 222 THR D CA 1
ATOM 10756 C C . THR D 1 225 ? 6.176 -21.167 90.442 1.00 10.00 222 THR D C 1
ATOM 10757 O O . THR D 1 225 ? 6.272 -19.937 90.535 1.00 9.98 222 THR D O 1
ATOM 10761 N N . ALA D 1 226 ? 7.073 -21.906 89.786 1.00 10.19 223 ALA D N 1
ATOM 10762 C CA . ALA D 1 226 ? 8.214 -21.290 89.108 1.00 10.23 223 ALA D CA 1
ATOM 10763 C C . ALA D 1 226 ? 7.762 -20.232 88.084 1.00 10.24 223 ALA D C 1
ATOM 10764 O O . ALA D 1 226 ? 6.734 -20.402 87.429 1.00 10.08 223 ALA D O 1
ATOM 10766 N N . PRO D 1 227 ? 8.512 -19.130 87.969 1.00 10.08 224 PRO D N 1
ATOM 10767 C CA . PRO D 1 227 ? 8.034 -18.053 87.086 1.00 9.94 224 PRO D CA 1
ATOM 10768 C C . PRO D 1 227 ? 7.869 -18.446 85.623 1.00 9.51 224 PRO D C 1
ATOM 10769 O O . PRO D 1 227 ? 7.023 -17.873 84.938 1.00 9.83 224 PRO D O 1
ATOM 10773 N N . VAL D 1 228 ? 8.640 -19.415 85.137 1.00 7.99 225 VAL D N 1
ATOM 10774 C CA . VAL D 1 228 ? 8.507 -19.796 83.719 1.00 8.70 225 VAL D CA 1
ATOM 10775 C C . VAL D 1 228 ? 7.062 -20.193 83.355 1.00 8.42 225 VAL D C 1
ATOM 10776 O O . VAL D 1 228 ? 6.615 -19.934 82.226 1.00 8.91 225 VAL D O 1
ATOM 10780 N N . TYR D 1 229 ? 6.323 -20.773 84.313 1.00 9.00 226 TYR D N 1
ATOM 10781 C CA . TYR D 1 229 ? 4.947 -21.218 84.028 1.00 8.13 226 TYR D CA 1
ATOM 10782 C C . TYR D 1 229 ? 3.943 -20.081 83.894 1.00 8.16 226 TYR D C 1
ATOM 10783 O O . TYR D 1 229 ? 2.804 -20.329 83.490 1.00 8.23 226 TYR D O 1
ATOM 10792 N N . LYS D 1 230 ? 4.371 -18.856 84.220 1.00 8.14 227 LYS D N 1
ATOM 10793 C CA . LYS D 1 230 ? 3.498 -17.695 84.078 1.00 8.31 227 LYS D CA 1
ATOM 10794 C C . LYS D 1 230 ? 3.745 -16.956 82.746 1.00 7.89 227 LYS D C 1
ATOM 10795 O O . LYS D 1 230 ? 3.128 -15.937 82.469 1.00 8.49 227 LYS D O 1
ATOM 10809 N N . PRO D 1 232 ? 3.440 -16.002 78.847 1.00 6.50 229 PRO D N 1
ATOM 10810 C CA . PRO D 1 232 ? 2.262 -16.035 77.962 1.00 7.00 229 PRO D CA 1
ATOM 10811 C C . PRO D 1 232 ? 2.422 -17.076 76.862 1.00 6.86 229 PRO D C 1
ATOM 10812 O O . PRO D 1 232 ? 3.469 -17.156 76.256 1.00 6.74 229 PRO D O 1
ATOM 10816 N N . TRP D 1 233 ? 1.359 -17.846 76.618 1.00 7.86 230 TRP D N 1
ATOM 10817 C CA . TRP D 1 233 ? 1.335 -18.826 75.513 1.00 8.24 230 TRP D CA 1
ATOM 10818 C C . TRP D 1 233 ? 1.637 -18.206 74.149 1.00 7.30 230 TRP D C 1
ATOM 10819 O O . TRP D 1 233 ? 2.282 -18.835 73.301 1.00 6.63 230 TRP D O 1
ATOM 10830 N N . GLY D 1 234 ? 1.177 -16.972 73.933 1.00 6.59 231 GLY D N 1
ATOM 10831 C CA . GLY D 1 234 ? 1.412 -16.290 72.664 1.00 6.61 231 GLY D CA 1
ATOM 10832 C C . GLY D 1 234 ? 2.888 -16.015 72.369 1.00 5.94 231 GLY D C 1
ATOM 10833 O O . GLY D 1 234 ? 3.264 -15.803 71.228 1.00 6.74 231 GLY D O 1
ATOM 10834 N N . THR D 1 235 ? 3.733 -16.005 73.406 1.00 6.23 232 THR D N 1
ATOM 10835 C CA . THR D 1 235 ? 5.186 -15.984 73.214 1.00 6.16 232 THR D CA 1
ATOM 10836 C C . THR D 1 235 ? 5.787 -17.395 73.255 1.00 6.08 232 THR D C 1
ATOM 10837 O O . THR D 1 235 ? 6.616 -17.753 72.427 1.00 6.18 232 THR D O 1
ATOM 10841 N N . ILE D 1 236 ? 5.368 -18.202 74.215 1.00 5.44 233 ILE D N 1
ATOM 10842 C CA . ILE D 1 236 ? 5.997 -19.514 74.404 1.00 5.97 233 ILE D CA 1
ATOM 10843 C C . ILE D 1 236 ? 5.821 -20.425 73.188 1.00 6.70 233 ILE D C 1
ATOM 10844 O O . ILE D 1 236 ? 6.793 -21.003 72.687 1.00 6.95 233 ILE D O 1
ATOM 10849 N N . HIS D 1 237 ? 4.583 -20.572 72.723 1.00 6.98 234 HIS D N 1
ATOM 10850 C CA . HIS D 1 237 ? 4.302 -21.517 71.639 1.00 8.33 234 HIS D CA 1
ATOM 10851 C C . HIS D 1 237 ? 4.934 -21.039 70.312 1.00 7.58 234 HIS D C 1
ATOM 10852 O O . HIS D 1 237 ? 5.705 -21.781 69.704 1.00 7.88 234 HIS D O 1
ATOM 10859 N N . PRO D 1 238 ? 4.653 -19.792 69.872 1.00 6.89 235 PRO D N 1
ATOM 10860 C CA . PRO D 1 238 ? 5.275 -19.353 68.620 1.00 6.01 235 PRO D CA 1
ATOM 10861 C C . PRO D 1 238 ? 6.807 -19.325 68.645 1.00 6.30 235 PRO D C 1
ATOM 10862 O O . PRO D 1 238 ? 7.451 -19.616 67.621 1.00 7.76 235 PRO D O 1
ATOM 10866 N N . THR D 1 239 ? 7.390 -18.982 69.796 1.00 5.89 236 THR D N 1
ATOM 10867 C CA . THR D 1 239 ? 8.865 -18.996 69.896 1.00 6.39 236 THR D CA 1
ATOM 10868 C C . THR D 1 239 ? 9.420 -20.432 69.705 1.00 6.39 236 THR D C 1
ATOM 10869 O O . THR D 1 239 ? 10.506 -20.625 69.155 1.00 6.44 236 THR D O 1
ATOM 10873 N N A THR D 1 240 ? 8.660 -21.422 70.177 0.50 6.21 237 THR D N 1
ATOM 10874 N N B THR D 1 240 ? 8.663 -21.420 70.155 0.50 6.11 237 THR D N 1
ATOM 10875 C CA A THR D 1 240 ? 8.949 -22.867 69.991 0.50 6.78 237 THR D CA 1
ATOM 10876 C CA B THR D 1 240 ? 9.104 -22.804 70.018 0.50 6.54 237 THR D CA 1
ATOM 10877 C C A THR D 1 240 ? 9.136 -23.196 68.512 0.50 6.94 237 THR D C 1
ATOM 10878 C C B THR D 1 240 ? 9.082 -23.241 68.545 0.50 6.94 237 THR D C 1
ATOM 10879 O O A THR D 1 240 ? 9.958 -24.026 68.139 0.50 6.77 237 THR D O 1
ATOM 10880 O O B THR D 1 240 ? 9.747 -24.221 68.187 0.50 6.75 237 THR D O 1
ATOM 10887 N N . ILE D 1 241 ? 8.342 -22.532 67.687 1.00 6.90 238 ILE D N 1
ATOM 10888 C CA A ILE D 1 241 ? 8.273 -22.773 66.247 0.50 6.93 238 ILE D CA 1
ATOM 10889 C CA B ILE D 1 241 ? 8.427 -22.898 66.281 0.50 7.32 238 ILE D CA 1
ATOM 10890 C C . ILE D 1 241 ? 9.319 -21.964 65.456 1.00 7.20 238 ILE D C 1
ATOM 10891 O O . ILE D 1 241 ? 9.656 -22.294 64.314 1.00 10.05 238 ILE D O 1
ATOM 10900 N N . SER D 1 242 ? 9.753 -20.841 66.037 1.00 6.64 239 SER D N 1
ATOM 10901 C CA A SER D 1 242 ? 10.770 -19.986 65.390 0.50 5.84 239 SER D CA 1
ATOM 10902 C CA B SER D 1 242 ? 10.734 -19.976 65.403 0.50 6.88 239 SER D CA 1
ATOM 10903 C C . SER D 1 242 ? 12.178 -20.354 65.800 1.00 6.45 239 SER D C 1
ATOM 10904 O O . SER D 1 242 ? 13.085 -20.357 64.956 1.00 6.70 239 SER D O 1
ATOM 10909 N N . ALA D 1 243 ? 12.378 -20.643 67.083 1.00 6.65 240 ALA D N 1
ATOM 10910 C CA . ALA D 1 243 ? 13.717 -21.007 67.576 1.00 6.06 240 ALA D CA 1
ATOM 10911 C C . ALA D 1 243 ? 14.444 -22.094 66.749 1.00 6.27 240 ALA D C 1
ATOM 10912 O O . ALA D 1 243 ? 15.620 -21.926 66.407 1.00 6.86 240 ALA D O 1
ATOM 10914 N N . PRO D 1 244 ? 13.752 -23.198 66.388 1.00 6.57 241 PRO D N 1
ATOM 10915 C CA . PRO D 1 244 ? 14.465 -24.195 65.560 1.00 6.92 241 PRO D CA 1
ATOM 10916 C C . PRO D 1 244 ? 14.849 -23.666 64.173 1.00 6.85 241 PRO D C 1
ATOM 10917 O O . PRO D 1 244 ? 15.896 -24.061 63.649 1.00 7.10 241 PRO D O 1
ATOM 10921 N N . ILE D 1 245 ? 14.011 -22.833 63.572 1.00 6.51 242 ILE D N 1
ATOM 10922 C CA . ILE D 1 245 ? 14.321 -22.323 62.239 1.00 6.91 242 ILE D CA 1
ATOM 10923 C C . ILE D 1 245 ? 15.548 -21.400 62.329 1.00 6.79 242 ILE D C 1
ATOM 10924 O O . ILE D 1 245 ? 16.426 -21.442 61.462 1.00 6.70 242 ILE D O 1
ATOM 10929 N N . VAL D 1 246 ? 15.612 -20.569 63.369 1.00 6.86 243 VAL D N 1
ATOM 10930 C CA . VAL D 1 246 ? 16.806 -19.721 63.588 1.00 7.62 243 VAL D CA 1
ATOM 10931 C C . VAL D 1 246 ? 18.036 -20.615 63.758 1.00 7.25 243 VAL D C 1
ATOM 10932 O O . VAL D 1 246 ? 19.106 -20.366 63.177 1.00 7.45 243 VAL D O 1
ATOM 10936 N N . GLY D 1 247 ? 17.879 -21.682 64.531 1.00 7.11 244 GLY D N 1
ATOM 10937 C CA . GLY D 1 247 ? 18.952 -22.672 64.694 1.00 7.63 244 GLY D CA 1
ATOM 10938 C C . GLY D 1 247 ? 19.382 -23.268 63.354 1.00 7.67 244 GLY D C 1
ATOM 10939 O O . GLY D 1 247 ? 20.574 -23.412 63.095 1.00 7.43 244 GLY D O 1
ATOM 10948 N N . ALA D 1 249 ? 19.292 -21.866 60.551 1.00 7.40 246 ALA D N 1
ATOM 10949 C CA . ALA D 1 249 ? 20.080 -20.847 59.856 1.00 8.44 246 ALA D CA 1
ATOM 10950 C C . ALA D 1 249 ? 21.522 -20.798 60.373 1.00 7.90 246 ALA D C 1
ATOM 10951 O O . ALA D 1 249 ? 22.458 -20.648 59.566 1.00 9.71 246 ALA D O 1
ATOM 10953 N N . TYR D 1 250 ? 21.718 -20.898 61.689 1.00 8.52 247 TYR D N 1
ATOM 10954 C CA . TYR D 1 250 ? 23.086 -20.976 62.250 1.00 8.46 247 TYR D CA 1
ATOM 10955 C C . TYR D 1 250 ? 23.827 -22.161 61.655 1.00 9.49 247 TYR D C 1
ATOM 10956 O O . TYR D 1 250 ? 24.979 -22.017 61.220 1.00 9.47 247 TYR D O 1
ATOM 10965 N N . GLY D 1 251 ? 23.161 -23.324 61.603 1.00 8.87 248 GLY D N 1
ATOM 10966 C CA . GLY D 1 251 ? 23.782 -24.518 61.006 1.00 10.00 248 GLY D CA 1
ATOM 10967 C C . GLY D 1 251 ? 24.136 -24.331 59.537 1.00 9.87 248 GLY D C 1
ATOM 10968 O O . GLY D 1 251 ? 25.229 -24.702 59.088 1.00 10.63 248 GLY D O 1
ATOM 10969 N N . ALA D 1 252 ? 23.206 -23.750 58.791 1.00 9.60 249 ALA D N 1
ATOM 10970 C CA . ALA D 1 252 ? 23.373 -23.484 57.365 1.00 10.93 249 ALA D CA 1
ATOM 10971 C C . ALA D 1 252 ? 24.564 -22.555 57.152 1.00 10.76 249 ALA D C 1
ATOM 10972 O O . ALA D 1 252 ? 25.423 -22.805 56.275 1.00 11.42 249 ALA D O 1
ATOM 10974 N N . TYR D 1 253 ? 24.634 -21.509 57.984 1.00 11.27 250 TYR D N 1
ATOM 10975 C CA . TYR D 1 253 ? 25.732 -20.551 57.907 1.00 12.07 250 TYR D CA 1
ATOM 10976 C C . TYR D 1 253 ? 27.095 -21.228 58.165 1.00 11.88 250 TYR D C 1
ATOM 10977 O O . TYR D 1 253 ? 28.043 -21.058 57.381 1.00 13.55 250 TYR D O 1
ATOM 10986 N N . ASP D 1 254 ? 27.183 -22.020 59.233 1.00 12.53 251 ASP D N 1
ATOM 10987 C CA . ASP D 1 254 ? 28.444 -22.659 59.618 1.00 13.34 251 ASP D CA 1
ATOM 10988 C C . ASP D 1 254 ? 28.898 -23.633 58.539 1.00 14.10 251 ASP D C 1
ATOM 10989 O O . ASP D 1 254 ? 30.097 -23.705 58.207 1.00 14.16 251 ASP D O 1
ATOM 10994 N N . ALA D 1 255 ? 27.935 -24.358 57.970 1.00 13.87 252 ALA D N 1
ATOM 10995 C CA . ALA D 1 255 ? 28.216 -25.340 56.925 1.00 14.86 252 ALA D CA 1
ATOM 10996 C C . ALA D 1 255 ? 28.737 -24.640 55.680 1.00 14.90 252 ALA D C 1
ATOM 10997 O O . ALA D 1 255 ? 29.751 -25.065 55.073 1.00 14.62 252 ALA D O 1
ATOM 10999 N N . HIS D 1 256 ? 28.051 -23.561 55.308 1.00 13.40 253 HIS D N 1
ATOM 11000 C CA . HIS D 1 256 ? 28.412 -22.795 54.125 1.00 14.39 253 HIS D CA 1
ATOM 11001 C C . HIS D 1 256 ? 29.791 -22.152 54.294 1.00 14.40 253 HIS D C 1
ATOM 11002 O O . HIS D 1 256 ? 30.675 -22.309 53.419 1.00 14.88 253 HIS D O 1
ATOM 11009 N N . VAL D 1 257 ? 30.038 -21.499 55.432 1.00 14.76 254 VAL D N 1
ATOM 11010 C CA . VAL D 1 257 ? 31.351 -20.837 55.612 1.00 15.16 254 VAL D CA 1
ATOM 11011 C C . VAL D 1 257 ? 32.512 -21.854 55.641 1.00 15.75 254 VAL D C 1
ATOM 11012 O O . VAL D 1 257 ? 33.561 -21.619 55.031 1.00 15.97 254 VAL D O 1
ATOM 11016 N N . GLU D 1 258 ? 32.319 -22.979 56.323 1.00 16.43 255 GLU D N 1
ATOM 11017 C CA . GLU D 1 258 ? 33.342 -24.033 56.357 1.00 18.50 255 GLU D CA 1
ATOM 11018 C C . GLU D 1 258 ? 33.689 -24.454 54.927 1.00 18.75 255 GLU D C 1
ATOM 11019 O O . GLU D 1 258 ? 34.856 -24.459 54.534 1.00 18.93 255 GLU D O 1
ATOM 11025 N N . HIS D 1 259 ? 32.667 -24.779 54.148 1.00 19.42 256 HIS D N 1
ATOM 11026 C CA . HIS D 1 259 ? 32.871 -25.329 52.813 1.00 20.96 256 HIS D CA 1
ATOM 11027 C C . HIS D 1 259 ? 33.484 -24.294 51.886 1.00 21.67 256 HIS D C 1
ATOM 11028 O O . HIS D 1 259 ? 34.451 -24.580 51.164 1.00 21.81 256 HIS D O 1
ATOM 11035 N N . GLN D 1 260 ? 32.918 -23.089 51.917 1.00 21.87 257 GLN D N 1
ATOM 11036 C CA . GLN D 1 260 ? 33.372 -21.986 51.076 1.00 22.55 257 GLN D CA 1
ATOM 11037 C C . GLN D 1 260 ? 34.780 -21.517 51.412 1.00 23.22 257 GLN D C 1
ATOM 11038 O O . GLN D 1 260 ? 35.573 -21.240 50.510 1.00 23.39 257 GLN D O 1
ATOM 11044 N N . GLY D 1 261 ? 35.080 -21.416 52.705 1.00 23.71 258 GLY D N 1
ATOM 11045 C CA . GLY D 1 261 ? 36.403 -21.001 53.181 1.00 25.65 258 GLY D CA 1
ATOM 11046 C C . GLY D 1 261 ? 37.495 -21.824 52.519 1.00 26.63 258 GLY D C 1
ATOM 11047 O O . GLY D 1 261 ? 38.487 -21.270 52.029 1.00 26.90 258 GLY D O 1
ATOM 11048 N N . LYS D 1 262 ? 37.290 -23.143 52.489 1.00 27.48 259 LYS D N 1
ATOM 11049 C CA . LYS D 1 262 ? 38.214 -24.083 51.843 1.00 28.50 259 LYS D CA 1
ATOM 11050 C C . LYS D 1 262 ? 38.369 -23.812 50.347 1.00 28.94 259 LYS D C 1
ATOM 11051 O O . LYS D 1 262 ? 39.486 -23.896 49.805 1.00 29.16 259 LYS D O 1
ATOM 11057 N N . ARG D 1 263 ? 37.249 -23.524 49.681 1.00 29.34 260 ARG D N 1
ATOM 11058 C CA . ARG D 1 263 ? 37.251 -23.250 48.249 1.00 29.99 260 ARG D CA 1
ATOM 11059 C C . ARG D 1 263 ? 37.986 -21.943 47.948 1.00 30.77 260 ARG D C 1
ATOM 11060 O O . ARG D 1 263 ? 38.807 -21.877 47.019 1.00 30.27 260 ARG D O 1
ATOM 11062 N N . VAL D 1 264 ? 37.695 -20.918 48.749 1.00 31.05 261 VAL D N 1
ATOM 11063 C CA . VAL D 1 264 ? 38.263 -19.588 48.545 1.00 32.07 261 VAL D CA 1
ATOM 11064 C C . VAL D 1 264 ? 39.778 -19.611 48.781 1.00 32.37 261 VAL D C 1
ATOM 11065 O O . VAL D 1 264 ? 40.547 -19.124 47.947 1.00 32.76 261 VAL D O 1
ATOM 11069 N N . ARG D 1 265 ? 40.204 -20.202 49.893 1.00 32.78 262 ARG D N 1
ATOM 11070 C CA . ARG D 1 265 ? 41.621 -20.424 50.140 1.00 33.41 262 ARG D CA 1
ATOM 11071 C C . ARG D 1 265 ? 42.126 -21.514 49.202 1.00 33.64 262 ARG D C 1
ATOM 11072 O O . ARG D 1 265 ? 43.294 -21.520 48.814 1.00 35.01 262 ARG D O 1
ATOM 11074 N N . ASP D 1 275 ? 38.796 -13.851 43.446 1.00 23.71 272 ASP D N 1
ATOM 11075 C CA . ASP D 1 275 ? 38.428 -12.702 44.274 1.00 22.69 272 ASP D CA 1
ATOM 11076 C C . ASP D 1 275 ? 36.958 -12.362 44.061 1.00 22.03 272 ASP D C 1
ATOM 11077 O O . ASP D 1 275 ? 36.616 -11.680 43.096 1.00 23.23 272 ASP D O 1
ATOM 11079 N N . ASP D 1 276 ? 36.097 -12.843 44.952 1.00 20.01 273 ASP D N 1
ATOM 11080 C CA . ASP D 1 276 ? 34.651 -12.678 44.791 1.00 17.59 273 ASP D CA 1
ATOM 11081 C C . ASP D 1 276 ? 34.074 -11.877 45.968 1.00 15.57 273 ASP D C 1
ATOM 11082 O O . ASP D 1 276 ? 33.793 -12.445 47.030 1.00 14.96 273 ASP D O 1
ATOM 11087 N N . PRO D 1 277 ? 33.916 -10.547 45.780 1.00 13.67 274 PRO D N 1
ATOM 11088 C CA . PRO D 1 277 ? 33.366 -9.753 46.874 1.00 12.05 274 PRO D CA 1
ATOM 11089 C C . PRO D 1 277 ? 31.902 -10.075 47.146 1.00 10.41 274 PRO D C 1
ATOM 11090 O O . PRO D 1 277 ? 31.414 -9.881 48.272 1.00 9.29 274 PRO D O 1
ATOM 11094 N N . PHE D 1 278 ? 31.181 -10.540 46.131 1.00 8.92 275 PHE D N 1
ATOM 11095 C CA . PHE D 1 278 ? 29.757 -10.838 46.337 1.00 9.21 275 PHE D CA 1
ATOM 11096 C C . PHE D 1 278 ? 29.466 -11.981 47.312 1.00 9.56 275 PHE D C 1
ATOM 11097 O O . PHE D 1 278 ? 28.559 -11.870 48.127 1.00 10.32 275 PHE D O 1
ATOM 11105 N N . ALA D 1 279 ? 30.248 -13.052 47.247 1.00 9.71 276 ALA D N 1
ATOM 11106 C CA . ALA D 1 279 ? 30.096 -14.172 48.192 1.00 9.48 276 ALA D CA 1
ATOM 11107 C C . ALA D 1 279 ? 30.336 -13.670 49.625 1.00 9.55 276 ALA D C 1
ATOM 11108 O O . ALA D 1 279 ? 29.657 -14.093 50.577 1.00 10.08 276 ALA D O 1
ATOM 11110 N N . LYS D 1 280 ? 31.293 -12.748 49.759 1.00 8.48 277 LYS D N 1
ATOM 11111 C CA . LYS D 1 280 ? 31.581 -12.134 51.067 1.00 8.31 277 LYS D CA 1
ATOM 11112 C C . LYS D 1 280 ? 30.421 -11.299 51.579 1.00 8.58 277 LYS D C 1
ATOM 11113 O O . LYS D 1 280 ? 30.061 -11.365 52.775 1.00 8.86 277 LYS D O 1
ATOM 11119 N N . VAL D 1 281 ? 29.845 -10.490 50.691 1.00 7.72 278 VAL D N 1
ATOM 11120 C CA . VAL D 1 281 ? 28.671 -9.692 51.056 1.00 8.95 278 VAL D CA 1
ATOM 11121 C C . VAL D 1 281 ? 27.513 -10.595 51.516 1.00 9.20 278 VAL D C 1
ATOM 11122 O O . VAL D 1 281 ? 26.910 -10.324 52.532 1.00 9.31 278 VAL D O 1
ATOM 11126 N N . ARG D 1 282 ? 27.212 -11.686 50.794 1.00 9.59 279 ARG D N 1
ATOM 11127 C CA A ARG D 1 282 ? 26.080 -12.535 51.177 0.50 9.46 279 ARG D CA 1
ATOM 11128 C CA B ARG D 1 282 ? 26.090 -12.551 51.192 0.50 9.94 279 ARG D CA 1
ATOM 11129 C C . ARG D 1 282 ? 26.282 -13.116 52.573 1.00 9.02 279 ARG D C 1
ATOM 11130 O O . ARG D 1 282 ? 25.324 -13.208 53.366 1.00 9.55 279 ARG D O 1
ATOM 11145 N N . ILE D 1 283 ? 27.515 -13.503 52.881 1.00 8.29 280 ILE D N 1
ATOM 11146 C CA A ILE D 1 283 ? 27.739 -14.035 54.223 0.50 7.92 280 ILE D CA 1
ATOM 11147 C CA B ILE D 1 283 ? 27.875 -14.024 54.204 0.50 8.03 280 ILE D CA 1
ATOM 11148 C C . ILE D 1 283 ? 27.659 -12.956 55.295 1.00 8.42 280 ILE D C 1
ATOM 11149 O O . ILE D 1 283 ? 27.183 -13.235 56.390 1.00 8.86 280 ILE D O 1
ATOM 11158 N N . ALA D 1 284 ? 28.070 -11.723 54.991 1.00 7.84 281 ALA D N 1
ATOM 11159 C CA . ALA D 1 284 ? 27.856 -10.611 55.928 1.00 8.20 281 ALA D CA 1
ATOM 11160 C C . ALA D 1 284 ? 26.372 -10.373 56.201 1.00 8.27 281 ALA D C 1
ATOM 11161 O O . ALA D 1 284 ? 25.941 -10.233 57.361 1.00 8.80 281 ALA D O 1
ATOM 11163 N N . GLU D 1 285 ? 25.588 -10.278 55.128 1.00 8.00 282 GLU D N 1
ATOM 11164 C CA . GLU D 1 285 ? 24.142 -10.059 55.256 1.00 8.72 282 GLU D CA 1
ATOM 11165 C C . GLU D 1 285 ? 23.487 -11.173 56.040 1.00 9.03 282 GLU D C 1
ATOM 11166 O O . GLU D 1 285 ? 22.691 -10.920 56.963 1.00 8.79 282 GLU D O 1
ATOM 11172 N N . ALA D 1 286 ? 23.806 -12.414 55.662 1.00 9.15 283 ALA D N 1
ATOM 11173 C CA . ALA D 1 286 ? 23.172 -13.572 56.309 1.00 8.97 283 ALA D CA 1
ATOM 11174 C C . ALA D 1 286 ? 23.525 -13.659 57.775 1.00 9.13 283 ALA D C 1
ATOM 11175 O O . ALA D 1 286 ? 22.620 -13.792 58.614 1.00 9.80 283 ALA D O 1
ATOM 11177 N N . SER D 1 287 ? 24.808 -13.543 58.120 1.00 7.99 284 SER D N 1
ATOM 11178 C CA . SER D 1 287 ? 25.217 -13.655 59.535 1.00 8.10 284 SER D CA 1
ATOM 11179 C C . SER D 1 287 ? 24.580 -12.529 60.367 1.00 8.19 284 SER D C 1
ATOM 11180 O O . SER D 1 287 ? 24.112 -12.763 61.494 1.00 8.00 284 SER D O 1
ATOM 11183 N N . SER D 1 288 ? 24.494 -11.320 59.791 1.00 7.46 285 SER D N 1
ATOM 11184 C CA . SER D 1 288 ? 23.922 -10.205 60.559 1.00 8.17 285 SER D CA 1
ATOM 11185 C C . SER D 1 288 ? 22.436 -10.425 60.818 1.00 8.29 285 SER D C 1
ATOM 11186 O O . SER D 1 288 ? 21.948 -10.211 61.941 1.00 8.76 285 SER D O 1
ATOM 11189 N N . ASP D 1 289 ? 21.724 -10.866 59.789 1.00 8.12 286 ASP D N 1
ATOM 11190 C CA . ASP D 1 289 ? 20.274 -11.054 59.908 1.00 7.77 286 ASP D CA 1
ATOM 11191 C C . ASP D 1 289 ? 19.907 -12.230 60.820 1.00 8.16 286 ASP D C 1
ATOM 11192 O O . ASP D 1 289 ? 18.908 -12.166 61.573 1.00 7.68 286 ASP D O 1
ATOM 11197 N N . ILE D 1 290 ? 20.705 -13.289 60.774 1.00 7.70 287 ILE D N 1
ATOM 11198 C CA . ILE D 1 290 ? 20.492 -14.418 61.719 1.00 7.28 287 ILE D CA 1
ATOM 11199 C C . ILE D 1 290 ? 20.702 -13.931 63.143 1.00 7.81 287 ILE D C 1
ATOM 11200 O O . ILE D 1 290 ? 19.879 -14.194 64.047 1.00 7.97 287 ILE D O 1
ATOM 11205 N N . ASP D 1 291 ? 21.789 -13.188 63.355 1.00 7.34 288 ASP D N 1
ATOM 11206 C CA . ASP D 1 291 ? 22.047 -12.646 64.694 1.00 7.78 288 ASP D CA 1
ATOM 11207 C C . ASP D 1 291 ? 20.915 -11.715 65.173 1.00 8.04 288 ASP D C 1
ATOM 11208 O O . ASP D 1 291 ? 20.499 -11.778 66.347 1.00 8.54 288 ASP D O 1
ATOM 11213 N N . ALA D 1 292 ? 20.406 -10.859 64.278 1.00 7.94 289 ALA D N 1
ATOM 11214 C CA . ALA D 1 292 ? 19.279 -9.982 64.619 1.00 7.76 289 ALA D CA 1
ATOM 11215 C C . ALA D 1 292 ? 18.055 -10.795 65.031 1.00 7.53 289 ALA D C 1
ATOM 11216 O O . ALA D 1 292 ? 17.395 -10.475 66.027 1.00 8.39 289 ALA D O 1
ATOM 11218 N N . ALA D 1 293 ? 17.754 -11.840 64.260 1.00 7.43 290 ALA D N 1
ATOM 11219 C CA . ALA D 1 293 ? 16.626 -12.716 64.581 1.00 7.32 290 ALA D CA 1
ATOM 11220 C C . ALA D 1 293 ? 16.787 -13.303 65.979 1.00 7.87 290 ALA D C 1
ATOM 11221 O O . ALA D 1 293 ? 15.855 -13.299 66.784 1.00 7.63 290 ALA D O 1
ATOM 11223 N N . TRP D 1 294 ? 17.973 -13.814 66.281 1.00 8.11 291 TRP D N 1
ATOM 11224 C CA . TRP D 1 294 ? 18.173 -14.396 67.605 1.00 8.20 291 TRP D CA 1
ATOM 11225 C C . TRP D 1 294 ? 18.128 -13.351 68.719 1.00 8.23 291 TRP D C 1
ATOM 11226 O O . TRP D 1 294 ? 17.527 -13.573 69.754 1.00 9.04 291 TRP D O 1
ATOM 11237 N N . ARG D 1 295 ? 18.742 -12.193 68.510 1.00 7.39 292 ARG D N 1
ATOM 11238 C CA . ARG D 1 295 ? 18.683 -11.153 69.551 1.00 7.53 292 ARG D CA 1
ATOM 11239 C C . ARG D 1 295 ? 17.258 -10.770 69.919 1.00 7.45 292 ARG D C 1
ATOM 11240 O O . ARG D 1 295 ? 16.948 -10.635 71.102 1.00 7.80 292 ARG D O 1
ATOM 11248 N N . GLN D 1 296 ? 16.404 -10.608 68.910 1.00 7.56 293 GLN D N 1
ATOM 11249 C CA . GLN D 1 296 ? 15.013 -10.225 69.188 1.00 7.91 293 GLN D CA 1
ATOM 11250 C C . GLN D 1 296 ? 14.229 -11.391 69.778 1.00 6.69 293 GLN D C 1
ATOM 11251 O O . GLN D 1 296 ? 13.504 -11.211 70.774 1.00 7.33 293 GLN D O 1
ATOM 11257 N N . LEU D 1 297 ? 14.362 -12.575 69.175 1.00 6.96 294 LEU D N 1
ATOM 11258 C CA . LEU D 1 297 ? 13.593 -13.721 69.644 1.00 7.10 294 LEU D CA 1
ATOM 11259 C C . LEU D 1 297 ? 13.913 -14.023 71.130 1.00 7.75 294 LEU D C 1
ATOM 11260 O O . LEU D 1 297 ? 13.003 -14.177 71.969 1.00 8.31 294 LEU D O 1
ATOM 11265 N N . SER D 1 298 ? 15.210 -14.127 71.432 1.00 7.60 295 SER D N 1
ATOM 11266 C CA . SER D 1 298 ? 15.662 -14.410 72.797 1.00 8.39 295 SER D CA 1
ATOM 11267 C C . SER D 1 298 ? 15.454 -13.200 73.701 1.00 8.61 295 SER D C 1
ATOM 11268 O O . SER D 1 298 ? 15.105 -13.363 74.863 1.00 9.37 295 SER D O 1
ATOM 11271 N N . GLY D 1 299 ? 15.609 -11.989 73.151 1.00 8.08 296 GLY D N 1
ATOM 11272 C CA . GLY D 1 299 ? 15.488 -10.766 73.935 1.00 8.08 296 GLY D CA 1
ATOM 11273 C C . GLY D 1 299 ? 14.097 -10.559 74.486 1.00 8.30 296 GLY D C 1
ATOM 11274 O O . GLY D 1 299 ? 13.926 -10.185 75.649 1.00 8.83 296 GLY D O 1
ATOM 11275 N N . ASN D 1 300 ? 13.092 -10.756 73.639 1.00 8.54 297 ASN D N 1
ATOM 11276 C CA . ASN D 1 300 ? 11.722 -10.603 74.094 1.00 7.86 297 ASN D CA 1
ATOM 11277 C C . ASN D 1 300 ? 11.368 -11.633 75.160 1.00 7.43 297 ASN D C 1
ATOM 11278 O O . ASN D 1 300 ? 10.730 -11.301 76.146 1.00 7.20 297 ASN D O 1
ATOM 11283 N N . VAL D 1 301 ? 11.817 -12.876 74.976 1.00 7.45 298 VAL D N 1
ATOM 11284 C CA . VAL D 1 301 ? 11.600 -13.913 75.995 1.00 7.36 298 VAL D CA 1
ATOM 11285 C C . VAL D 1 301 ? 12.276 -13.506 77.303 1.00 7.39 298 VAL D C 1
ATOM 11286 O O . VAL D 1 301 ? 11.681 -13.597 78.382 1.00 8.10 298 VAL D O 1
ATOM 11290 N N . ALA D 1 302 ? 13.521 -13.045 77.194 1.00 7.33 299 ALA D N 1
ATOM 11291 C CA . ALA D 1 302 ? 14.269 -12.668 78.391 1.00 8.13 299 ALA D CA 1
ATOM 11292 C C . ALA D 1 302 ? 13.573 -11.545 79.150 1.00 8.07 299 ALA D C 1
ATOM 11293 O O . ALA D 1 302 ? 13.494 -11.581 80.395 1.00 8.58 299 ALA D O 1
ATOM 11295 N N . ASP D 1 303 ? 13.053 -10.568 78.403 1.00 8.24 300 ASP D N 1
ATOM 11296 C CA . ASP D 1 303 ? 12.390 -9.408 79.012 1.00 9.38 300 ASP D CA 1
ATOM 11297 C C . ASP D 1 303 ? 11.127 -9.813 79.743 1.00 8.84 300 ASP D C 1
ATOM 11298 O O . ASP D 1 303 ? 10.872 -9.373 80.876 1.00 9.21 300 ASP D O 1
ATOM 11303 N N . GLU D 1 304 ? 10.326 -10.659 79.105 1.00 8.24 301 GLU D N 1
ATOM 11304 C CA . GLU D 1 304 ? 9.128 -11.186 79.767 1.00 7.62 301 GLU D CA 1
ATOM 11305 C C . GLU D 1 304 ? 9.490 -11.922 81.053 1.00 7.61 301 GLU D C 1
ATOM 11306 O O . GLU D 1 304 ? 8.894 -11.709 82.117 1.00 7.89 301 GLU D O 1
ATOM 11312 N N . TYR D 1 305 ? 10.476 -12.801 80.940 1.00 6.26 302 TYR D N 1
ATOM 11313 C CA . TYR D 1 305 ? 10.879 -13.648 82.046 1.00 6.84 302 TYR D CA 1
ATOM 11314 C C . TYR D 1 305 ? 11.397 -12.800 83.211 1.00 6.66 302 TYR D C 1
ATOM 11315 O O . TYR D 1 305 ? 11.053 -13.066 84.361 1.00 7.80 302 TYR D O 1
ATOM 11324 N N . ALA D 1 306 ? 12.190 -11.776 82.906 1.00 7.03 303 ALA D N 1
ATOM 11325 C CA . ALA D 1 306 ? 12.746 -10.886 83.963 1.00 7.47 303 ALA D CA 1
ATOM 11326 C C . ALA D 1 306 ? 11.632 -10.252 84.795 1.00 8.40 303 ALA D C 1
ATOM 11327 O O . ALA D 1 306 ? 11.730 -10.186 86.032 1.00 8.86 303 ALA D O 1
ATOM 11329 N N . LEU D 1 307 ? 10.558 -9.832 84.126 1.00 9.36 304 LEU D N 1
ATOM 11330 C CA . LEU D 1 307 ? 9.401 -9.254 84.820 1.00 9.53 304 LEU D CA 1
ATOM 11331 C C . LEU D 1 307 ? 8.787 -10.293 85.760 1.00 9.45 304 LEU D C 1
ATOM 11332 O O . LEU D 1 307 ? 8.530 -10.005 86.931 1.00 9.75 304 LEU D O 1
ATOM 11337 N N . LEU D 1 308 ? 8.592 -11.507 85.264 1.00 8.37 305 LEU D N 1
ATOM 11338 C CA . LEU D 1 308 ? 8.010 -12.561 86.079 1.00 8.80 305 LEU D CA 1
ATOM 11339 C C . LEU D 1 308 ? 8.891 -12.928 87.287 1.00 9.12 305 LEU D C 1
ATOM 11340 O O . LEU D 1 308 ? 8.385 -13.143 88.389 1.00 9.77 305 LEU D O 1
ATOM 11345 N N . VAL D 1 309 ? 10.205 -12.987 87.070 1.00 9.89 306 VAL D N 1
ATOM 11346 C CA . VAL D 1 309 ? 11.142 -13.307 88.146 1.00 10.65 306 VAL D CA 1
ATOM 11347 C C . VAL D 1 309 ? 11.039 -12.229 89.231 1.00 11.12 306 VAL D C 1
ATOM 11348 O O . VAL D 1 309 ? 11.088 -12.527 90.434 1.00 11.75 306 VAL D O 1
ATOM 11352 N N . ALA D 1 310 ? 10.837 -10.989 88.793 1.00 11.13 307 ALA D N 1
ATOM 11353 C CA . ALA D 1 310 ? 10.638 -9.847 89.705 1.00 11.54 307 ALA D CA 1
ATOM 11354 C C . ALA D 1 310 ? 9.247 -9.759 90.362 1.00 12.17 307 ALA D C 1
ATOM 11355 O O . ALA D 1 310 ? 9.000 -8.847 91.177 1.00 13.21 307 ALA D O 1
ATOM 11357 N N . GLY D 1 311 ? 8.338 -10.674 90.017 1.00 12.30 308 GLY D N 1
ATOM 11358 C CA . GLY D 1 311 ? 6.946 -10.611 90.503 1.00 12.78 308 GLY D CA 1
ATOM 11359 C C . GLY D 1 311 ? 6.069 -9.548 89.864 1.00 13.41 308 GLY D C 1
ATOM 11360 O O . GLY D 1 311 ? 5.028 -9.152 90.435 1.00 13.56 308 GLY D O 1
ATOM 11361 N N . GLU D 1 312 ? 6.481 -9.089 88.684 1.00 13.06 309 GLU D N 1
ATOM 11362 C CA A GLU D 1 312 ? 5.716 -8.086 87.957 0.50 13.64 309 GLU D CA 1
ATOM 11363 C CA B GLU D 1 312 ? 5.748 -8.073 87.933 0.50 13.38 309 GLU D CA 1
ATOM 11364 C C . GLU D 1 312 ? 4.949 -8.738 86.820 1.00 13.34 309 GLU D C 1
ATOM 11365 O O . GLU D 1 312 ? 5.227 -9.888 86.458 1.00 13.30 309 GLU D O 1
ATOM 11376 N N . GLU D 1 313 ? 3.968 -8.013 86.292 1.00 13.56 310 GLU D N 1
ATOM 11377 C CA . GLU D 1 313 ? 3.151 -8.489 85.168 1.00 13.93 310 GLU D CA 1
ATOM 11378 C C . GLU D 1 313 ? 3.860 -8.235 83.846 1.00 12.49 310 GLU D C 1
ATOM 11379 O O . GLU D 1 313 ? 4.629 -7.281 83.711 1.00 12.56 310 GLU D O 1
ATOM 11385 N N . VAL D 1 314 ? 3.601 -9.093 82.864 1.00 11.10 311 VAL D N 1
ATOM 11386 C CA . VAL D 1 314 ? 4.116 -8.882 81.513 1.00 10.27 311 VAL D CA 1
ATOM 11387 C C . VAL D 1 314 ? 3.108 -7.971 80.799 1.00 10.16 311 VAL D C 1
ATOM 11388 O O . VAL D 1 314 ? 1.947 -8.347 80.643 1.00 10.89 311 VAL D O 1
ATOM 11392 N N . PRO D 1 315 ? 3.542 -6.776 80.374 1.00 10.56 312 PRO D N 1
ATOM 11393 C CA . PRO D 1 315 ? 2.588 -5.871 79.733 1.00 10.12 312 PRO D CA 1
ATOM 11394 C C . PRO D 1 315 ? 2.223 -6.325 78.331 1.00 9.67 312 PRO D C 1
ATOM 11395 O O . PRO D 1 315 ? 3.044 -6.969 77.631 1.00 9.19 312 PRO D O 1
ATOM 11399 N N . PHE D 1 316 ? 1.000 -5.990 77.930 1.00 9.70 313 PHE D N 1
ATOM 11400 C CA . PHE D 1 316 ? 0.500 -6.404 76.624 1.00 9.30 313 PHE D CA 1
ATOM 11401 C C . PHE D 1 316 ? 1.408 -5.917 75.484 1.00 8.81 313 PHE D C 1
ATOM 11402 O O . PHE D 1 316 ? 1.652 -6.644 74.491 1.00 7.78 313 PHE D O 1
ATOM 11410 N N . GLU D 1 317 ? 1.893 -4.683 75.603 1.00 8.90 314 GLU D N 1
ATOM 11411 C CA . GLU D 1 317 ? 2.764 -4.117 74.572 1.00 9.51 314 GLU D CA 1
ATOM 11412 C C . GLU D 1 317 ? 3.973 -5.019 74.294 1.00 9.00 314 GLU D C 1
ATOM 11413 O O . GLU D 1 317 ? 4.384 -5.177 73.154 1.00 8.47 314 GLU D O 1
ATOM 11419 N N . LEU D 1 318 ? 4.537 -5.618 75.341 1.00 7.59 315 LEU D N 1
ATOM 11420 C CA . LEU D 1 318 ? 5.695 -6.497 75.166 1.00 6.83 315 LEU D CA 1
ATOM 11421 C C . LEU D 1 318 ? 5.277 -7.809 74.476 1.00 6.41 315 LEU D C 1
ATOM 11422 O O . LEU D 1 318 ? 5.982 -8.320 73.591 1.00 7.82 315 LEU D O 1
ATOM 11427 N N . ARG D 1 319 ? 4.121 -8.342 74.861 1.00 6.95 316 ARG D N 1
ATOM 11428 C CA . ARG D 1 319 ? 3.588 -9.523 74.168 1.00 6.22 316 ARG D CA 1
ATOM 11429 C C . ARG D 1 319 ? 3.382 -9.272 72.657 1.00 6.36 316 ARG D C 1
ATOM 11430 O O . ARG D 1 319 ? 3.615 -10.150 71.821 1.00 5.65 316 ARG D O 1
ATOM 11438 N N . LEU D 1 320 ? 2.956 -8.052 72.331 1.00 6.04 317 LEU D N 1
ATOM 11439 C CA . LEU D 1 320 ? 2.766 -7.653 70.920 1.00 6.09 317 LEU D CA 1
ATOM 11440 C C . LEU D 1 320 ? 4.095 -7.563 70.187 1.00 6.76 317 LEU D C 1
ATOM 11441 O O . LEU D 1 320 ? 4.224 -8.065 69.056 1.00 6.32 317 LEU D O 1
ATOM 11446 N N . ARG D 1 321 ? 5.080 -6.935 70.831 1.00 6.59 318 ARG D N 1
ATOM 11447 C CA . ARG D 1 321 ? 6.437 -6.877 70.262 1.00 6.74 318 ARG D CA 1
ATOM 11448 C C . ARG D 1 321 ? 6.997 -8.295 70.061 1.00 6.73 318 ARG D C 1
ATOM 11449 O O . ARG D 1 321 ? 7.634 -8.585 69.053 1.00 6.81 318 ARG D O 1
ATOM 11457 N N . ALA D 1 322 ? 6.774 -9.179 71.028 1.00 6.21 319 ALA D N 1
ATOM 11458 C CA . ALA D 1 322 ? 7.274 -10.538 70.905 1.00 6.04 319 ALA D CA 1
ATOM 11459 C C . ALA D 1 322 ? 6.729 -11.212 69.646 1.00 6.17 319 ALA D C 1
ATOM 11460 O O . ALA D 1 322 ? 7.486 -11.783 68.861 1.00 5.93 319 ALA D O 1
ATOM 11462 N N . ARG D 1 323 ? 5.420 -11.115 69.429 1.00 5.65 320 ARG D N 1
ATOM 11463 C CA . ARG D 1 323 ? 4.843 -11.723 68.242 1.00 6.48 320 ARG D CA 1
ATOM 11464 C C . ARG D 1 323 ? 5.395 -11.099 66.962 1.00 6.12 320 ARG D C 1
ATOM 11465 O O . ARG D 1 323 ? 5.764 -11.824 66.019 1.00 6.28 320 ARG D O 1
ATOM 11473 N N . ARG D 1 324 ? 5.491 -9.769 66.947 1.00 6.06 321 ARG D N 1
ATOM 11474 C CA . ARG D 1 324 ? 6.016 -9.042 65.800 1.00 6.01 321 ARG D CA 1
ATOM 11475 C C . ARG D 1 324 ? 7.416 -9.558 65.442 1.00 5.67 321 ARG D C 1
ATOM 11476 O O . ARG D 1 324 ? 7.690 -9.909 64.298 1.00 6.01 321 ARG D O 1
ATOM 11484 N N . ASP D 1 325 ? 8.313 -9.615 66.427 1.00 6.32 322 ASP D N 1
ATOM 11485 C CA . ASP D 1 325 ? 9.689 -10.025 66.145 1.00 6.31 322 ASP D CA 1
ATOM 11486 C C . ASP D 1 325 ? 9.875 -11.507 65.919 1.00 7.05 322 ASP D C 1
ATOM 11487 O O . ASP D 1 325 ? 10.860 -11.926 65.308 1.00 7.60 322 ASP D O 1
ATOM 11492 N N . GLN D 1 326 ? 8.953 -12.303 66.460 1.00 6.21 323 GLN D N 1
ATOM 11493 C CA . GLN D 1 326 ? 9.075 -13.754 66.370 1.00 6.83 323 GLN D CA 1
ATOM 11494 C C . GLN D 1 326 ? 8.764 -14.234 64.953 1.00 6.71 323 GLN D C 1
ATOM 11495 O O . GLN D 1 326 ? 9.544 -14.991 64.350 1.00 6.51 323 GLN D O 1
ATOM 11501 N N . VAL D 1 327 ? 7.647 -13.757 64.385 1.00 6.42 324 VAL D N 1
ATOM 11502 C CA . VAL D 1 327 ? 7.389 -14.100 62.989 1.00 6.56 324 VAL D CA 1
ATOM 11503 C C . VAL D 1 327 ? 8.532 -13.557 62.114 1.00 6.31 324 VAL D C 1
ATOM 11504 O O . VAL D 1 327 ? 8.973 -14.213 61.168 1.00 6.92 324 VAL D O 1
ATOM 11508 N N . ARG D 1 328 ? 9.046 -12.372 62.462 1.00 6.50 325 ARG D N 1
ATOM 11509 C CA . ARG D 1 328 ? 10.114 -11.752 61.662 1.00 6.51 325 ARG D CA 1
ATOM 11510 C C . ARG D 1 328 ? 11.428 -12.524 61.792 1.00 7.50 325 ARG D C 1
ATOM 11511 O O . ARG D 1 328 ? 12.201 -12.596 60.820 1.00 7.76 325 ARG D O 1
ATOM 11519 N N . ALA D 1 329 ? 11.675 -13.102 62.967 1.00 6.32 326 ALA D N 1
ATOM 11520 C CA . ALA D 1 329 ? 12.874 -13.931 63.164 1.00 7.10 326 ALA D CA 1
ATOM 11521 C C . ALA D 1 329 ? 12.865 -15.131 62.217 1.00 7.34 326 ALA D C 1
ATOM 11522 O O . ALA D 1 329 ? 13.884 -15.457 61.597 1.00 7.83 326 ALA D O 1
ATOM 11524 N N . THR D 1 330 ? 11.710 -15.792 62.109 1.00 6.77 327 THR D N 1
ATOM 11525 C CA . THR D 1 330 ? 11.572 -16.893 61.153 1.00 6.96 327 THR D CA 1
ATOM 11526 C C . THR D 1 330 ? 11.871 -16.388 59.736 1.00 7.23 327 THR D C 1
ATOM 11527 O O . THR D 1 330 ? 12.638 -16.999 58.972 1.00 8.46 327 THR D O 1
ATOM 11531 N N . GLY D 1 331 ? 11.298 -15.239 59.394 1.00 8.11 328 GLY D N 1
ATOM 11532 C CA . GLY D 1 331 ? 11.543 -14.642 58.074 1.00 7.92 328 GLY D CA 1
ATOM 11533 C C . GLY D 1 331 ? 13.015 -14.328 57.803 1.00 7.99 328 GLY D C 1
ATOM 11534 O O . GLY D 1 331 ? 13.526 -14.618 56.713 1.00 7.24 328 GLY D O 1
ATOM 11535 N N . ARG D 1 332 ? 13.694 -13.711 58.782 1.00 7.42 329 ARG D N 1
ATOM 11536 C CA . ARG D 1 332 ? 15.117 -13.364 58.632 1.00 7.14 329 ARG D CA 1
ATOM 11537 C C . ARG D 1 332 ? 15.962 -14.640 58.465 1.00 7.08 329 ARG D C 1
ATOM 11538 O O . ARG D 1 332 ? 16.898 -14.703 57.651 1.00 7.97 329 ARG D O 1
ATOM 11546 N N . ALA D 1 333 ? 15.621 -15.671 59.245 1.00 6.89 330 ALA D N 1
ATOM 11547 C CA . ALA D 1 333 ? 16.345 -16.940 59.181 1.00 7.59 330 ALA D CA 1
ATOM 11548 C C . ALA D 1 333 ? 16.207 -17.561 57.798 1.00 8.33 330 ALA D C 1
ATOM 11549 O O . ALA D 1 333 ? 17.209 -17.997 57.209 1.00 9.90 330 ALA D O 1
ATOM 11551 N N . ILE D 1 334 ? 14.989 -17.578 57.263 1.00 9.13 331 ILE D N 1
ATOM 11552 C CA . ILE D 1 334 ? 14.745 -18.185 55.948 1.00 9.85 331 ILE D CA 1
ATOM 11553 C C . ILE D 1 334 ? 15.420 -17.373 54.854 1.00 9.98 331 ILE D C 1
ATOM 11554 O O . ILE D 1 334 ? 16.079 -17.928 53.954 1.00 10.08 331 ILE D O 1
ATOM 11559 N N . SER D 1 335 ? 15.278 -16.052 54.932 1.00 9.98 332 SER D N 1
ATOM 11560 C CA . SER D 1 335 ? 15.930 -15.185 53.944 1.00 10.61 332 SER D CA 1
ATOM 11561 C C . SER D 1 335 ? 17.444 -15.389 53.933 1.00 10.34 332 SER D C 1
ATOM 11562 O O . SER D 1 335 ? 18.078 -15.429 52.848 1.00 11.24 332 SER D O 1
ATOM 11565 N N . SER D 1 336 ? 18.024 -15.542 55.120 1.00 9.21 333 SER D N 1
ATOM 11566 C CA . SER D 1 336 ? 19.470 -15.753 55.239 1.00 8.71 333 SER D CA 1
ATOM 11567 C C . SER D 1 336 ? 19.871 -17.110 54.650 1.00 9.58 333 SER D C 1
ATOM 11568 O O . SER D 1 336 ? 20.876 -17.206 53.927 1.00 9.35 333 SER D O 1
ATOM 11571 N N . ILE D 1 337 ? 19.102 -18.155 54.957 1.00 8.78 334 ILE D N 1
ATOM 11572 C CA . ILE D 1 337 ? 19.387 -19.478 54.383 1.00 9.40 334 ILE D CA 1
ATOM 11573 C C . ILE D 1 337 ? 19.299 -19.430 52.848 1.00 9.55 334 ILE D C 1
ATOM 11574 O O . ILE D 1 337 ? 20.165 -19.969 52.127 1.00 9.99 334 ILE D O 1
ATOM 11579 N N . ASP D 1 338 ? 18.269 -18.754 52.348 1.00 9.61 335 ASP D N 1
ATOM 11580 C CA . ASP D 1 338 ? 18.100 -18.570 50.903 1.00 10.46 335 ASP D CA 1
ATOM 11581 C C . ASP D 1 338 ? 19.353 -17.923 50.300 1.00 11.73 335 ASP D C 1
ATOM 11582 O O . ASP D 1 338 ? 19.850 -18.381 49.245 1.00 11.76 335 ASP D O 1
ATOM 11587 N N . LYS D 1 339 ? 19.876 -16.894 50.974 1.00 11.93 336 LYS D N 1
ATOM 11588 C CA . LYS D 1 339 ? 21.082 -16.189 50.468 1.00 13.24 336 LYS D CA 1
ATOM 11589 C C . LYS D 1 339 ? 22.265 -17.155 50.399 1.00 12.52 336 LYS D C 1
ATOM 11590 O O . LYS D 1 339 ? 23.041 -17.145 49.417 1.00 13.85 336 LYS D O 1
ATOM 11596 N N . LEU D 1 340 ? 22.450 -17.937 51.457 1.00 12.77 337 LEU D N 1
ATOM 11597 C CA . LEU D 1 340 ? 23.601 -18.824 51.552 1.00 11.54 337 LEU D CA 1
ATOM 11598 C C . LEU D 1 340 ? 23.499 -19.928 50.506 1.00 12.46 337 LEU D C 1
ATOM 11599 O O . LEU D 1 340 ? 24.499 -20.270 49.837 1.00 12.37 337 LEU D O 1
ATOM 11604 N N . PHE D 1 341 ? 22.290 -20.468 50.352 1.00 11.93 338 PHE D N 1
ATOM 11605 C CA . PHE D 1 341 ? 22.046 -21.574 49.411 1.00 12.65 338 PHE D CA 1
ATOM 11606 C C . PHE D 1 341 ? 22.287 -21.087 47.986 1.00 12.90 338 PHE D C 1
ATOM 11607 O O . PHE D 1 341 ? 23.005 -21.747 47.212 1.00 14.27 338 PHE D O 1
ATOM 11615 N N A GLU D 1 342 ? 21.708 -19.931 47.653 0.50 13.39 339 GLU D N 1
ATOM 11616 N N B GLU D 1 342 ? 21.744 -19.921 47.636 0.50 13.78 339 GLU D N 1
ATOM 11617 C CA A GLU D 1 342 ? 21.937 -19.270 46.368 0.50 13.71 339 GLU D CA 1
ATOM 11618 C CA B GLU D 1 342 ? 21.955 -19.335 46.301 0.50 14.43 339 GLU D CA 1
ATOM 11619 C C A GLU D 1 342 ? 23.423 -19.088 46.121 0.50 13.56 339 GLU D C 1
ATOM 11620 C C B GLU D 1 342 ? 23.399 -18.915 46.039 0.50 13.92 339 GLU D C 1
ATOM 11621 O O A GLU D 1 342 ? 23.953 -19.551 45.113 0.50 13.58 339 GLU D O 1
ATOM 11622 O O B GLU D 1 342 ? 23.877 -19.012 44.920 0.50 13.64 339 GLU D O 1
ATOM 11633 N N . SER D 1 343 ? 24.097 -18.431 47.067 1.00 13.56 340 SER D N 1
ATOM 11634 C CA . SER D 1 343 ? 25.527 -18.143 46.925 1.00 13.30 340 SER D CA 1
ATOM 11635 C C . SER D 1 343 ? 26.367 -19.412 46.661 1.00 13.52 340 SER D C 1
ATOM 11636 O O . SER D 1 343 ? 27.226 -19.436 45.760 1.00 13.89 340 SER D O 1
ATOM 11639 N N . SER D 1 344 ? 26.120 -20.458 47.450 1.00 13.23 341 SER D N 1
ATOM 11640 C CA . SER D 1 344 ? 26.837 -21.720 47.310 1.00 14.04 341 SER D CA 1
ATOM 11641 C C . SER D 1 344 ? 26.777 -22.299 45.882 1.00 13.63 341 SER D C 1
ATOM 11642 O O . SER D 1 344 ? 27.754 -22.885 45.373 1.00 14.54 341 SER D O 1
ATOM 11645 N N . GLY D 1 345 ? 25.625 -22.171 45.245 1.00 13.55 342 GLY D N 1
ATOM 11646 C CA . GLY D 1 345 ? 25.509 -22.592 43.835 1.00 13.16 342 GLY D CA 1
ATOM 11647 C C . GLY D 1 345 ? 25.510 -24.102 43.620 1.00 13.68 342 GLY D C 1
ATOM 11648 O O . GLY D 1 345 ? 24.920 -24.863 44.397 1.00 12.78 342 GLY D O 1
ATOM 11649 N N . ALA D 1 346 ? 26.186 -24.546 42.556 1.00 12.76 343 ALA D N 1
ATOM 11650 C CA . ALA D 1 346 ? 26.065 -25.924 42.093 1.00 13.17 343 ALA D CA 1
ATOM 11651 C C . ALA D 1 346 ? 26.415 -27.012 43.120 1.00 13.90 343 ALA D C 1
ATOM 11652 O O . ALA D 1 346 ? 25.747 -28.046 43.174 1.00 14.69 343 ALA D O 1
ATOM 11654 N N . THR D 1 347 ? 27.452 -26.764 43.922 1.00 14.41 344 THR D N 1
ATOM 11655 C CA . THR D 1 347 ? 27.908 -27.745 44.907 1.00 15.51 344 THR D CA 1
ATOM 11656 C C . THR D 1 347 ? 26.803 -28.057 45.941 1.00 13.95 344 THR D C 1
ATOM 11657 O O . THR D 1 347 ? 26.745 -29.168 46.500 1.00 14.93 344 THR D O 1
ATOM 11661 N N . ALA D 1 348 ? 25.925 -27.075 46.174 1.00 12.90 345 ALA D N 1
ATOM 11662 C CA . ALA D 1 348 ? 24.866 -27.210 47.170 1.00 11.62 345 ALA D CA 1
ATOM 11663 C C . ALA D 1 348 ? 23.634 -28.041 46.719 1.00 9.78 345 ALA D C 1
ATOM 11664 O O . ALA D 1 348 ? 22.764 -28.335 47.529 1.00 8.76 345 ALA D O 1
ATOM 11666 N N . LEU D 1 349 ? 23.557 -28.441 45.453 1.00 9.60 346 LEU D N 1
ATOM 11667 C CA . LEU D 1 349 ? 22.391 -29.238 45.020 1.00 8.76 346 LEU D CA 1
ATOM 11668 C C . LEU D 1 349 ? 22.431 -30.716 45.400 1.00 8.96 346 LEU D C 1
ATOM 11669 O O . LEU D 1 349 ? 21.406 -31.399 45.356 1.00 9.45 346 LEU D O 1
ATOM 11674 N N . ALA D 1 350 ? 23.619 -31.201 45.750 1.00 9.69 347 ALA D N 1
ATOM 11675 C CA . ALA D 1 350 ? 23.839 -32.628 45.981 1.00 9.96 347 ALA D CA 1
ATOM 11676 C C . ALA D 1 350 ? 22.972 -33.144 47.118 1.00 9.57 347 ALA D C 1
ATOM 11677 O O . ALA D 1 350 ? 22.983 -32.583 48.218 1.00 9.50 347 ALA D O 1
ATOM 11679 N N . ASN D 1 351 ? 22.198 -34.194 46.842 1.00 9.83 348 ASN D N 1
ATOM 11680 C CA . ASN D 1 351 ? 21.466 -34.873 47.894 1.00 9.80 348 ASN D CA 1
ATOM 11681 C C . ASN D 1 351 ? 22.408 -35.310 49.005 1.00 9.21 348 ASN D C 1
ATOM 11682 O O . ASN D 1 351 ? 23.557 -35.669 48.743 1.00 9.02 348 ASN D O 1
ATOM 11687 N N . GLY D 1 352 ? 21.918 -35.285 50.236 1.00 8.85 349 GLY D N 1
ATOM 11688 C CA . GLY D 1 352 ? 22.706 -35.752 51.358 1.00 9.62 349 GLY D CA 1
ATOM 11689 C C . GLY D 1 352 ? 23.624 -34.726 51.983 1.00 11.16 349 GLY D C 1
ATOM 11690 O O . GLY D 1 352 ? 24.259 -35.016 53.008 1.00 12.65 349 GLY D O 1
ATOM 11691 N N . THR D 1 353 ? 23.699 -33.538 51.382 1.00 10.47 350 THR D N 1
ATOM 11692 C CA . THR D 1 353 ? 24.546 -32.458 51.909 1.00 10.46 350 THR D CA 1
ATOM 11693 C C . THR D 1 353 ? 23.714 -31.475 52.756 1.00 10.21 350 THR D C 1
ATOM 11694 O O . THR D 1 353 ? 22.496 -31.371 52.566 1.00 10.62 350 THR D O 1
ATOM 11698 N N . PRO D 1 354 ? 24.349 -30.831 53.744 1.00 10.67 351 PRO D N 1
ATOM 11699 C CA . PRO D 1 354 ? 23.544 -30.098 54.741 1.00 10.18 351 PRO D CA 1
ATOM 11700 C C . PRO D 1 354 ? 22.786 -28.855 54.246 1.00 9.83 351 PRO D C 1
ATOM 11701 O O . PRO D 1 354 ? 21.653 -28.623 54.690 1.00 9.05 351 PRO D O 1
ATOM 11705 N N . LEU D 1 355 ? 23.368 -28.066 53.351 1.00 9.29 352 LEU D N 1
ATOM 11706 C CA . LEU D 1 355 ? 22.781 -26.758 53.085 1.00 9.78 352 LEU D CA 1
ATOM 11707 C C . LEU D 1 355 ? 21.394 -26.850 52.435 1.00 8.82 352 LEU D C 1
ATOM 11708 O O . LEU D 1 355 ? 20.441 -26.178 52.878 1.00 8.97 352 LEU D O 1
ATOM 11713 N N . GLN D 1 356 ? 21.260 -27.698 51.413 1.00 8.63 353 GLN D N 1
ATOM 11714 C CA . GLN D 1 356 ? 19.949 -27.912 50.757 1.00 7.91 353 GLN D CA 1
ATOM 11715 C C . GLN D 1 356 ? 18.920 -28.494 51.713 1.00 7.99 353 GLN D C 1
ATOM 11716 O O . GLN D 1 356 ? 17.724 -28.217 51.577 1.00 7.43 353 GLN D O 1
ATOM 11722 N N . ARG D 1 357 ? 19.386 -29.284 52.686 1.00 7.34 354 ARG D N 1
ATOM 11723 C CA . ARG D 1 357 ? 18.489 -29.833 53.707 1.00 7.56 354 ARG D CA 1
ATOM 11724 C C . ARG D 1 357 ? 17.972 -28.726 54.627 1.00 7.25 354 ARG D C 1
ATOM 11725 O O . ARG D 1 357 ? 16.759 -28.651 54.898 1.00 7.73 354 ARG D O 1
ATOM 11733 N N . PHE D 1 358 ? 18.875 -27.889 55.138 1.00 7.03 355 PHE D N 1
ATOM 11734 C CA . PHE D 1 358 ? 18.452 -26.749 55.988 1.00 7.13 355 PHE D CA 1
ATOM 11735 C C . PHE D 1 358 ? 17.463 -25.850 55.228 1.00 7.50 355 PHE D C 1
ATOM 11736 O O . PHE D 1 358 ? 16.523 -25.323 55.807 1.00 7.57 355 PHE D O 1
ATOM 11744 N N . TRP D 1 359 ? 17.716 -25.667 53.931 1.00 7.24 356 TRP D N 1
ATOM 11745 C CA . TRP D 1 359 ? 16.856 -24.837 53.093 1.00 7.48 356 TRP D CA 1
ATOM 11746 C C . TRP D 1 359 ? 15.451 -25.438 53.001 1.00 7.13 356 TRP D C 1
ATOM 11747 O O . TRP D 1 359 ? 14.453 -24.768 53.279 1.00 7.67 356 TRP D O 1
ATOM 11758 N N . ARG D 1 360 ? 15.363 -26.729 52.673 1.00 6.55 357 ARG D N 1
ATOM 11759 C CA . ARG D 1 360 ? 14.047 -27.349 52.602 1.00 6.53 357 ARG D CA 1
ATOM 11760 C C . ARG D 1 360 ? 13.374 -27.374 53.977 1.00 6.36 357 ARG D C 1
ATOM 11761 O O . ARG D 1 360 ? 12.182 -27.116 54.082 1.00 7.38 357 ARG D O 1
ATOM 11769 N N . ASP D 1 361 ? 14.158 -27.639 55.025 1.00 6.28 358 ASP D N 1
ATOM 11770 C CA . ASP D 1 361 ? 13.590 -27.728 56.356 1.00 6.71 358 ASP D CA 1
ATOM 11771 C C . ASP D 1 361 ? 13.037 -26.378 56.840 1.00 6.24 358 ASP D C 1
ATOM 11772 O O . ASP D 1 361 ? 11.963 -26.329 57.444 1.00 6.98 358 ASP D O 1
ATOM 11777 N N . ALA D 1 362 ? 13.772 -25.305 56.570 1.00 6.39 359 ALA D N 1
ATOM 11778 C CA . ALA D 1 362 ? 13.345 -23.975 57.004 1.00 6.93 359 ALA D CA 1
ATOM 11779 C C . ALA D 1 362 ? 12.052 -23.591 56.289 1.00 7.53 359 ALA D C 1
ATOM 11780 O O . ALA D 1 362 ? 11.115 -23.071 56.902 1.00 7.48 359 ALA D O 1
ATOM 11782 N N . HIS D 1 363 ? 12.001 -23.866 54.985 1.00 6.42 360 HIS D N 1
ATOM 11783 C CA . HIS D 1 363 ? 10.791 -23.553 54.218 1.00 6.91 360 HIS D CA 1
ATOM 11784 C C . HIS D 1 363 ? 9.589 -24.405 54.639 1.00 6.66 360 HIS D C 1
ATOM 11785 O O . HIS D 1 363 ? 8.431 -23.963 54.568 1.00 7.11 360 HIS D O 1
ATOM 11792 N N . ALA D 1 364 ? 9.849 -25.621 55.119 1.00 5.86 361 ALA D N 1
ATOM 11793 C CA . ALA D 1 364 ? 8.762 -26.437 55.641 1.00 6.38 361 ALA D CA 1
ATOM 11794 C C . ALA D 1 364 ? 8.266 -25.873 56.982 1.00 6.70 361 ALA D C 1
ATOM 11795 O O . ALA D 1 364 ? 7.061 -25.800 57.211 1.00 6.86 361 ALA D O 1
ATOM 11797 N N . GLY D 1 365 ? 9.184 -25.473 57.868 1.00 6.48 362 GLY D N 1
ATOM 11798 C CA . GLY D 1 365 ? 8.784 -24.954 59.190 1.00 6.98 362 GLY D CA 1
ATOM 11799 C C . GLY D 1 365 ? 7.972 -23.662 59.057 1.00 7.26 362 GLY D C 1
ATOM 11800 O O . GLY D 1 365 ? 7.082 -23.374 59.882 1.00 6.98 362 GLY D O 1
ATOM 11801 N N . ARG D 1 366 ? 8.273 -22.922 57.992 1.00 6.85 363 ARG D N 1
ATOM 11802 C CA . ARG D 1 366 ? 7.636 -21.652 57.679 1.00 6.84 363 ARG D CA 1
ATOM 11803 C C . ARG D 1 366 ? 6.102 -21.763 57.606 1.00 6.69 363 ARG D C 1
ATOM 11804 O O . ARG D 1 366 ? 5.401 -20.779 57.838 1.00 7.49 363 ARG D O 1
ATOM 11812 N N . VAL D 1 367 ? 5.589 -22.948 57.259 1.00 6.01 364 VAL D N 1
ATOM 11813 C CA . VAL D 1 367 ? 4.141 -23.095 57.008 1.00 7.46 364 VAL D CA 1
ATOM 11814 C C . VAL D 1 367 ? 3.302 -23.140 58.296 1.00 7.30 364 VAL D C 1
ATOM 11815 O O . VAL D 1 367 ? 2.071 -23.061 58.251 1.00 8.25 364 VAL D O 1
ATOM 11819 N N . HIS D 1 368 ? 3.966 -23.275 59.437 1.00 7.41 365 HIS D N 1
ATOM 11820 C CA . HIS D 1 368 ? 3.249 -23.395 60.693 1.00 6.91 365 HIS D CA 1
ATOM 11821 C C . HIS D 1 368 ? 2.414 -22.138 60.901 1.00 6.24 365 HIS D C 1
ATOM 11822 O O . HIS D 1 368 ? 2.886 -21.023 60.591 1.00 7.74 365 HIS D O 1
ATOM 11829 N N . ALA D 1 369 ? 1.187 -22.296 61.424 1.00 6.97 366 ALA D N 1
ATOM 11830 C CA . ALA D 1 369 ? 0.297 -21.130 61.666 1.00 7.30 366 ALA D CA 1
ATOM 11831 C C . ALA D 1 369 ? 0.956 -20.014 62.460 1.00 7.83 366 ALA D C 1
ATOM 11832 O O . ALA D 1 369 ? 0.673 -18.830 62.219 1.00 7.72 366 ALA D O 1
ATOM 11834 N N . ALA D 1 370 ? 1.811 -20.392 63.416 1.00 7.29 367 ALA D N 1
ATOM 11835 C CA . ALA D 1 370 ? 2.428 -19.387 64.294 1.00 8.10 367 ALA D CA 1
ATOM 11836 C C . ALA D 1 370 ? 3.560 -18.620 63.615 1.00 7.92 367 ALA D C 1
ATOM 11837 O O . ALA D 1 370 ? 4.091 -17.656 64.184 1.00 7.61 367 ALA D O 1
ATOM 11839 N N . ASN D 1 371 ? 3.929 -19.051 62.401 1.00 7.35 368 ASN D N 1
ATOM 11840 C CA . ASN D 1 371 ? 4.915 -18.324 61.598 1.00 7.42 368 ASN D CA 1
ATOM 11841 C C . ASN D 1 371 ? 4.265 -17.372 60.568 1.00 7.74 368 ASN D C 1
ATOM 11842 O O . ASN D 1 371 ? 4.965 -16.616 59.898 1.00 8.65 368 ASN D O 1
ATOM 11847 N N . ASP D 1 372 ? 2.942 -17.401 60.423 1.00 6.87 369 ASP D N 1
ATOM 11848 C CA . ASP D 1 372 ? 2.325 -16.501 59.448 1.00 7.49 369 ASP D CA 1
ATOM 11849 C C . ASP D 1 372 ? 2.622 -15.057 59.845 1.00 7.30 369 ASP D C 1
ATOM 11850 O O . ASP D 1 372 ? 2.215 -14.620 60.936 1.00 7.09 369 ASP D O 1
ATOM 11855 N N . PRO D 1 373 ? 3.369 -14.328 58.997 1.00 7.78 370 PRO D N 1
ATOM 11856 C CA . PRO D 1 373 ? 3.868 -13.039 59.502 1.00 7.95 370 PRO D CA 1
ATOM 11857 C C . PRO D 1 373 ? 2.812 -11.927 59.502 1.00 8.24 370 PRO D C 1
ATOM 11858 O O . PRO D 1 373 ? 2.774 -11.133 60.438 1.00 7.54 370 PRO D O 1
ATOM 11862 N N . GLU D 1 374 ? 1.966 -11.865 58.473 1.00 7.64 371 GLU D N 1
ATOM 11863 C CA . GLU D 1 374 ? 0.954 -10.800 58.429 1.00 7.84 371 GLU D CA 1
ATOM 11864 C C . GLU D 1 374 ? 0.024 -10.909 59.624 1.00 6.97 371 GLU D C 1
ATOM 11865 O O . GLU D 1 374 ? -0.458 -9.899 60.128 1.00 7.20 371 GLU D O 1
ATOM 11871 N N . ARG D 1 375 ? -0.226 -12.130 60.105 1.00 6.54 372 ARG D N 1
ATOM 11872 C CA . ARG D 1 375 ? -1.144 -12.246 61.235 1.00 7.63 372 ARG D CA 1
ATOM 11873 C C . ARG D 1 375 ? -0.610 -11.445 62.422 1.00 7.00 372 ARG D C 1
ATOM 11874 O O . ARG D 1 375 ? -1.353 -10.648 63.041 1.00 8.25 372 ARG D O 1
ATOM 11882 N N . ALA D 1 376 ? 0.675 -11.660 62.736 1.00 6.49 373 ALA D N 1
ATOM 11883 C CA . ALA D 1 376 ? 1.322 -10.932 63.841 1.00 6.42 373 ALA D CA 1
ATOM 11884 C C . ALA D 1 376 ? 1.515 -9.440 63.542 1.00 6.81 373 ALA D C 1
ATOM 11885 O O . ALA D 1 376 ? 1.337 -8.595 64.434 1.00 6.40 373 ALA D O 1
ATOM 11887 N N . TYR D 1 377 ? 1.908 -9.134 62.301 1.00 6.32 374 TYR D N 1
ATOM 11888 C CA . TYR D 1 377 ? 2.170 -7.732 61.925 1.00 6.40 374 TYR D CA 1
ATOM 11889 C C . TYR D 1 377 ? 0.920 -6.889 62.001 1.00 6.42 374 TYR D C 1
ATOM 11890 O O . TYR D 1 377 ? 0.946 -5.773 62.549 1.00 7.30 374 TYR D O 1
ATOM 11899 N N . VAL D 1 378 ? -0.181 -7.413 61.470 1.00 5.76 375 VAL D N 1
ATOM 11900 C CA . VAL D 1 378 ? -1.447 -6.671 61.499 1.00 6.58 375 VAL D CA 1
ATOM 11901 C C . VAL D 1 378 ? -1.895 -6.455 62.952 1.00 6.77 375 VAL D C 1
ATOM 11902 O O . VAL D 1 378 ? -2.298 -5.344 63.327 1.00 7.55 375 VAL D O 1
ATOM 11914 N N . TYR D 1 380 ? 0.058 -6.333 65.589 1.00 6.58 377 TYR D N 1
ATOM 11915 C CA . TYR D 1 380 ? 0.973 -5.363 66.182 1.00 6.06 377 TYR D CA 1
ATOM 11916 C C . TYR D 1 380 ? 0.551 -3.921 65.816 1.00 5.07 377 TYR D C 1
ATOM 11917 O O . TYR D 1 380 ? 0.432 -3.038 66.687 1.00 6.44 377 TYR D O 1
ATOM 11926 N N . GLY D 1 381 ? 0.278 -3.703 64.530 1.00 5.68 378 GLY D N 1
ATOM 11927 C CA . GLY D 1 381 ? -0.191 -2.378 64.067 1.00 5.72 378 GLY D CA 1
ATOM 11928 C C . GLY D 1 381 ? -1.489 -1.902 64.699 1.00 6.69 378 GLY D C 1
ATOM 11929 O O . GLY D 1 381 ? -1.610 -0.742 65.098 1.00 7.28 378 GLY D O 1
ATOM 11930 N N . THR D 1 382 ? -2.464 -2.812 64.801 1.00 6.53 379 THR D N 1
ATOM 11931 C CA . THR D 1 382 ? -3.728 -2.543 65.475 1.00 7.11 379 THR D CA 1
ATOM 11932 C C . THR D 1 382 ? -3.453 -2.032 66.891 1.00 7.53 379 THR D C 1
ATOM 11933 O O . THR D 1 382 ? -4.032 -1.037 67.330 1.00 7.22 379 THR D O 1
ATOM 11937 N N . GLY D 1 383 ? -2.572 -2.737 67.597 1.00 7.45 380 GLY D N 1
ATOM 11938 C CA . GLY D 1 383 ? -2.122 -2.309 68.930 1.00 7.83 380 GLY D CA 1
ATOM 11939 C C . GLY D 1 383 ? -1.516 -0.911 68.961 1.00 8.57 380 GLY D C 1
ATOM 11940 O O . GLY D 1 383 ? -1.848 -0.100 69.831 1.00 8.60 380 GLY D O 1
ATOM 11941 N N . GLU D 1 384 ? -0.638 -0.612 68.008 1.00 8.02 381 GLU D N 1
ATOM 11942 C CA . GLU D 1 384 ? -0.019 0.715 67.939 1.00 9.07 381 GLU D CA 1
ATOM 11943 C C . GLU D 1 384 ? -1.016 1.855 67.757 1.00 9.75 381 GLU D C 1
ATOM 11944 O O . GLU D 1 384 ? -0.758 2.989 68.181 1.00 9.57 381 GLU D O 1
ATOM 11950 N N . PHE D 1 385 ? -2.138 1.549 67.110 1.00 10.86 382 PHE D N 1
ATOM 11951 C CA . PHE D 1 385 ? -3.213 2.521 66.887 1.00 12.20 382 PHE D CA 1
ATOM 11952 C C . PHE D 1 385 ? -4.216 2.589 68.046 1.00 13.18 382 PHE D C 1
ATOM 11953 O O . PHE D 1 385 ? -5.144 3.426 68.028 1.00 14.41 382 PHE D O 1
ATOM 11961 N N . GLY D 1 386 ? -4.038 1.727 69.045 1.00 13.32 383 GLY D N 1
ATOM 11962 C CA . GLY D 1 386 ? -4.948 1.671 70.216 1.00 14.43 383 GLY D CA 1
ATOM 11963 C C . GLY D 1 386 ? -6.307 1.062 69.901 1.00 15.59 383 GLY D C 1
ATOM 11964 O O . GLY D 1 386 ? -7.302 1.356 70.584 1.00 16.33 383 GLY D O 1
ATOM 11965 N N . LEU D 1 387 ? -6.372 0.218 68.873 1.00 15.35 384 LEU D N 1
ATOM 11966 C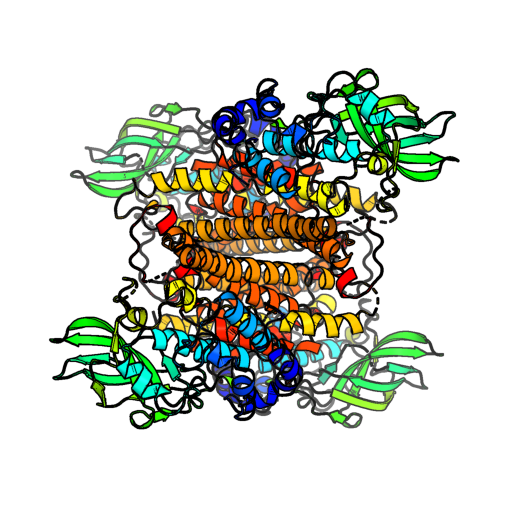 CA . LEU D 1 387 ? -7.639 -0.423 68.481 1.00 15.53 384 LEU D CA 1
ATOM 11967 C C . LEU D 1 387 ? -7.785 -1.789 69.156 1.00 15.67 384 LEU D C 1
ATOM 11968 O O . LEU D 1 387 ? -6.788 -2.420 69.497 1.00 15.18 384 LEU D O 1
ATOM 11973 N N . PRO D 1 388 ? -9.037 -2.252 69.357 1.00 15.54 385 PRO D N 1
ATOM 11974 C CA . PRO D 1 388 ? -9.257 -3.574 69.958 1.00 15.13 385 PRO D CA 1
ATOM 11975 C C . PRO D 1 388 ? -8.584 -4.714 69.200 1.00 14.44 385 PRO D C 1
ATOM 11976 O O . PRO D 1 388 ? -8.617 -4.772 67.959 1.00 14.16 385 PRO D O 1
ATOM 11980 N N . ILE D 1 389 ? -8.028 -5.639 69.975 1.00 13.95 386 ILE D N 1
ATOM 11981 C CA . ILE D 1 389 ? -7.463 -6.874 69.443 1.00 13.59 386 ILE D CA 1
ATOM 11982 C C . ILE D 1 389 ? -8.245 -8.073 69.974 1.00 14.08 386 ILE D C 1
ATOM 11983 O O . ILE D 1 389 ? -8.432 -8.193 71.193 1.00 14.84 386 ILE D O 1
ATOM 11988 N N . THR D 1 390 ? -8.713 -8.934 69.067 1.00 13.75 387 THR D N 1
ATOM 11989 C CA . THR D 1 390 ? -9.424 -10.174 69.440 1.00 14.98 387 THR D CA 1
ATOM 11990 C C . THR D 1 390 ? -8.596 -11.435 69.180 1.00 14.18 387 THR D C 1
ATOM 11991 O O . THR D 1 390 ? -8.906 -12.503 69.728 1.00 15.09 387 THR D O 1
ATOM 11995 N N . ASP D 1 391 ? -7.536 -11.317 68.368 1.00 13.10 388 ASP D N 1
ATOM 11996 C CA . ASP D 1 391 ? -6.659 -12.456 68.112 1.00 12.45 388 ASP D CA 1
ATOM 11997 C C . ASP D 1 391 ? -6.059 -12.902 69.450 1.00 12.45 388 ASP D C 1
ATOM 11998 O O . ASP D 1 391 ? -5.507 -12.077 70.188 1.00 12.80 388 ASP D O 1
ATOM 12003 N N . THR D 1 392 ? -6.180 -14.189 69.769 1.00 11.71 389 THR D N 1
ATOM 12004 C CA . THR D 1 392 ? -5.666 -14.707 71.044 1.00 12.43 389 THR D CA 1
ATOM 12005 C C . THR D 1 392 ? -4.220 -15.219 70.965 1.00 11.49 389 THR D C 1
ATOM 12006 O O . THR D 1 392 ? -3.656 -15.629 71.989 1.00 12.54 389 THR D O 1
ATOM 12018 N N . VAL D 1 394 ? -1.165 -14.262 71.231 1.00 9.08 391 VAL D N 1
ATOM 12019 C CA . VAL D 1 394 ? -0.412 -13.119 71.732 1.00 9.06 391 VAL D CA 1
ATOM 12020 C C . VAL D 1 394 ? -0.322 -13.263 73.234 1.00 9.85 391 VAL D C 1
ATOM 12021 O O . VAL D 1 394 ? 0.660 -12.859 73.875 1.00 8.56 391 VAL D O 1
#

Sequence (1500 aa):
HDDSHEVQRLDALLPTLREERAQETEDLRRIPDDSKALQETGFFRLLQPEQWGGYQADPVLFYSAVRRKIASACGSTGWVSSIIIGVHNWHLALFSQQAQEDVWGNDTDVRISSSYAPGAGQVVDGGYTVNGAWAWSSGCDDHASWAVLGGPVIKDGRPVDFVSFLIPREDYRIDDVWNVVGLRGTGSNTVVVEDVFVPTHRVLSFKASSNLTAPGLERNTAPVYKPWGTIHPTTISAPIVGAYGAYDAHVEHQGKRVVRAAFAGEKAKDDPFAKVRIAEASSDIDAAWRQLSGNVADEYALLVAGEEEVPFELRLRARRDQVRATGRAISSIDKLFESSGATALANGTPLQRFWRDAHAGRVHAANDPERAYVYGTGEFGLPITDTVDHDSHEVQRLDALLPTLREERAQETEDLRRIPDDDSKALQEETGFFRLLQPEEQWGGYQADPVLFYSAVRKIASACGSTGWVSSIIGVHNWHLALFSQQAQEEDVWGNDTDVRISSSYAPGAGQVVDGGYTVNGAWAWSSGCDHASWAVLGGPVIKDGRPVDFVSFLIPREDYRIDDVWNVVGLRGTGSNTVVVEDVFVPTHRVLSFKASNLTAPGLERRNTAPVYKPWGTIHPTTTISSAPIVGAYGAYDAHVEHQGKRVRAAFAKAKDDPFAKVRIIAEASSDIDAAWRQLSGNVADEYALLVAGEEVPFELRLRARRDQVRATGRAISSIDKLFESSGATALANGTPLQRFWRDAHAGRVHAANDPERAYVYGTGEFGLPITDTVHDSHEVQQRLDALLPTLRERAQETEEDLRRIPDDSKALQETGFFRLLQPEQWGGYQADPVLFYSAVRKIASACGSTGWVSSIIGVHNWHLALFSQQQAQEEDVWGNDTDVRISSSYAPGAGQVVDGGYTVNGAWAWSSGCDHASWAVLGGPVIKDGRPVDFVSFLIPREDYRIDDVWNNVVGLRGTGSNTVVVEDVFVPTHRVLSFKASNLTAPGLERNTAPVYKPWGTIHPTTTISAPIVGAYGAYDAHVEHQGKRVDDPFAKVRIAEASSDIDAAWRQLSGNVADEYALLVAGEEVPFELRLRARRDQVRATGRAISSIDKLFESSGATALANGTPLQRFWRDAHAGRVHAANDPERAYVYGTGEFGLPITDTVHDSHEVQRLDALLPTLREERAQETEDLRRIPDDDSKALQETGFFRLLQPEEQWGGYQADPVLFYSAVRKIASACGSTGWVSSIIGVHNWHLALFSQQAQEDVWGNDTDVRISSSYAPGAGQVVDGGYTVNGAWAWSSGCDHASWAVLGGPVIKDGRPVDFVSFLIPREDYRIDDVWNVVGLRGTGSNTVVVEEDDVFVPTHRVLSFKASNLTAPGLERNTAPVYKPWGTIHPTTTIISSAPIVGAYGAYDAHVEHQGKRVRDDPFAKVRRIIAEASSDIDAAWRQLSGNVADEYALLVAGEEEVPFELRLRARRDQVRATGRAISSIDKLFEESSGATALANGTPLQRFWRDAHAGRVHAANDPERAYVYGTGEFGLPITDTV

B-factor: mean 13.64, std 8.64, range [2.0, 273.38]

InterPro domains:
  IPR009100 Acyl-CoA dehydrogenase/oxidase, N-terminal and middle domain superfamily [SSF56645] (7-196)
  IPR013107 Acyl-CoA dehydrogenase, C-terminal domain [PF08028] (228-360)
  IPR013786 Acyl-CoA dehydrogenase/oxidase, N-terminal [PF02771] (12-96)
  IPR036250 Acyl-CoA dehydrogenase-like, C-terminal [SSF47203] (218-359)
  IPR037069 Acyl-CoA dehydrogenase/oxidase, N-terminal domain superfamily [G3DSA:1.10.540.10] (1-102)
  IPR046373 Acyl-CoA oxidase/dehydrogenase, middle domain superfamily [G3DSA:2.40.110.10] (103-197)
  IPR054617 Flavin-dependent monooxygenase, oxygenase subunit HsaA [NF045629] (1-382)

Radius of gyration: 34.93 Å; Cα contacts (8 Å, |Δi|>4): 3155; chains: 4; bounding box: 94×79×89 Å

Secondary structure (DSSP, 8-state):
-TTS---HHHHHHHHHHHTHHHHHHHTS--S---HHHHHTGGGTTS-GGGT-----HHHHHHHHHHHHTT-HHHHHHHHHHHHHHHHHTTS-HHHHHHHHSS-TT--EEEE----EEEEETTEEEEEEEEEEETTGGG-SEEEEEEEEEETTEEEEEEEEEEEGGG-EEE----BSS-GGG--EEEEEEEEEEEGGGEEES----S--GGGTT---GGG--HHHHHHHHHHHHHH--HHHHHHHHHHHHHHHHHS-TT-GGGS-HHHHHHHHHHHHHHHHHHHHHHHHHHHHHHHHHTTPPPPHHHHHHHHHHHHHHHHHHHHHHHHHHHHHGGGGGBTT-HHHHHHHHHHHHTTSGGG-HHHHH--HHHHTT-------/-GGGS---HHHHHHHHHHHTHHHHHHHTS--TT--HHHHHTGGGTTS-GGGT-----HHHHHHHHHHHHTT-HHHHHHHHHHHHHHHHHTTS-HHHHHHHHSS-TT--EEEE----EEEEETTEEEEEEEEEEETTGGG-SEEEEEEEEEETTEEEEEEEEEEEGGG-EEE----BSSSGGG--EEEEEEEEEEEGGGEEES----S--GGGGT---GGG--HHHHHHHHHHHHHH--HHHHHHHHHHHHHHHHH----TTS-HHHHHHHHHHHHHHHHHHHHHHHHHHHHHHHHHTT-PPPHHHHHHHHHHHHHHHHHHHHHHHHHHHHHGGGGGBTT-HHHHHHHHHHHHTTSGGG-HHHHH--HHHHTT-------/-TTS---HHHHHHHHHHHTHHHHHHHTS--S---HHHHHTGGGTTS-GGGT-----HHHHHHHHHHHHTT-HHHHHHHHHHHHHHHHHTTS-HHHHHHHHSS-TT--EEEE----EEEEETTEEEEEEEEEEETTGGG-SEEEEEEEEEETTEEEEEEEEEEEGGG-EEE----BSS-GGG--EEEEEEEEEEEGGGEEES----S--GGGGT---GGG--HHHHHHHHHHHHHH--HHHHHHHHHHHHHH---HHHHHHHHHHHHHHHHHHHHHHHHHHHHHHHHHTTPPPPHHHHHHHHHHHHHHHHHHHHHHHHHHHHHGGGGGBTT-HHHHHHHHHHHHTTSGGG-HHHHH--HHHHTT-------/-TTS---HHHHHHHHHHHTHHHHHHHTS--TT--HHHHHTGGGTTS-GGGT-----HHHHHHHHHHHHTT-HHHHHHHHHHHHHHHHHTTS-HHHHHHHHSS-TT--EEEE----EEEEETTEEEEEEEEEEETTGGG-SEEEEEEEEEETTEEEEEEEEEEEGGG-EEE----BSSSGGG--EEEEEEEEEEEGGGEEES----S--GGGGT---GGG--HHHHHHHHHHHHHH--HHHHHHHHHHHHHHH---HHHHHHHHHHHHHHHHHHHHHHHHHHHHHHHHHTTPPPPHHHHHHHHHHHHHHHHHHHHHHHHHHHHHGGGGGBTT-HHHHHHHHHHHHTTSGGG-HHHHH--HHHHTT-------

Organism: Rhodococcus jostii (strain RHA1) (NCBI:txid101510)